Protein AF-0000000082900878 (afdb_homodimer)

pLDDT: mean 81.01, std 25.51, range [15.27, 98.88]

Secondary structure (DSSP, 8-state):
-GGGSSTTGGGHHHHHHHHHHHHHTS--------EEEEETTEEEEEE-SSS---TT-TTGGGTT-SS-EEEEEE-TT--EE--TT----TTS-SS-TT-PPPSSPEESS----S-TTSEEEEEES---SHHHHHHHHHHTTSEEEEEEEEE-GGG--GGGGG--HHHH-TT--EEEEEESS-BTTB-EEEEEHHHHHTT-SS--EEEEESEEEE--SSPPTTTTT--EEEEES-TT-----GGGGG-TT--EEEEESS-----HHHHT-SS-SEEE-TTS---EETT-----TT--EEE--SS---EE-TTTTTT-TT--EEE--SS----PPTTTTTT-TT--EEE--SS---EE-GGGGTT-TT--EEE--S----EE-TTTTGGGTTT--EEE-TTS--SS--GGGGG-TT--EEE--SS---SGGGS-HHHHHHTTT-SEEE--S----S--GGGGGS-TT-HHHHHHHHHHHHHSTHHHHSTHHHHHHHHHTTTS-HHHHHHTTTS-HHHHHHTT-THHHHHHHHHHHHHHHHHHHHHTSHHHHHHHHHHHHHHHHHHHHHHT-----------------------------------GGGGGGGTHHHHHHHHHHHHHHHHHHHHHHHHHHTTGGGGGTTSTT-/----TTGGGGGHHHHHHHHHHHHH-S--------EEEEETTEEEEEE-SSS---TT-TTGGGTT-SS-EEEEEE-TT--EE--TT----TTS-SS-TT-PPPSSPEESS----S-TTSEEEEEES---SHHHHHHHHHHTTSEEEEEEEEE-GGG--GGGGG--HHHH-TT--EEEEEESS-BTTBPEEEEEHHHHHTT-SS--EEEEESEEEE--SSPPTTTTT--EEEEES-TT-----GGGGG-TT--EEEEESS-----HHHHT-SS-SEEE-TTS---EETT-----TT--EEE--SS---EE-TTTTTT-TT--EEE--SS----PPTTTTTT-TT--EEE--SS---EE-GGGGTT-TT--EEE--S----EE-TTTTGGGTTT--EEE-TTS--SS--GGGGG-TT--EEE--SS---SGGGS-HHHHHHTTT-SEEE--S----S--GGGGGS-TT-HHHHHHHHHHHHHSTHHHHSTHHHHHHHHHTTTS-HHHHHHTTTS-HHHHHHTT-THHHHHHHHHHHHHHHHHHHHHTSHHHHHHHHHHHHHHHHHHHHHHT---------------------------------TTGGGGTHHHHHHHHHHHHHHHHHHHHHHHHHHHTGGGTTTT---TT--

Sequence (1300 aa):
MTMANAKMDGFLMVTVILMVYFVMVDGGRTECLPIHAQAHGVNLVCCSKERPVNDDCQYRPLCQSNTCQCHVTVGPDLKCHSRIGTENPPGVPYWTDHSTPPVFAFDCFAPNFPNSQAEFHLQLTAFNASRYTIFLKGMSTYNVTALSIEAPADNFPPTFNETTFSTLFPNLRSVTIKTTRLADDKVVDIGSLETLINGLKHLQSLTLINVGFAWGMEEPAYLPTLKRVHIENSPNMTYLPKWFAYAVGLARLTIKRTGLASAVVVSQLRGLELLNLEGNALTELNTILFASTGLIEVNLSRNNITSFGAHTFLQCAPLRILDLSHNQLTALPEKAFQLNDRLKVLNLNHNYLSQLKLEHFVGLTTLRTLNLAHNPIQSVDPFAFLPLAKALRALNFNSCNLTRIPLAVTQCCHLEMLDLADNKLYNSDSMPPEVLALTAGLKHLGFERNPLLRLPEGLFLIPESNQAMLLEVLDTLIQLPVWRKEPCTPYLWHLHLTNSSIPLRRKTALWNPDRMRREGLSHCEFLYERVLENLILYRELAENSGCEANRRLRRVRDSCAKNKKKGKKQPKPTIPPESPSGVHIVEVPASEMLDDRNPADASGILLGSLLANGIFVIAFMMGAVYVVVSRIAERKHLDSQRKGFEIIAEMTMANAKMDGFLMVTVILMVYFVMVDGGRTECLPIHAQAHGVNLVCCSKERPVNDDCQYRPLCQSNTCQCHVTVGPDLKCHSRIGTENPPGVPYWTDHSTPPVFAFDCFAPNFPNSQAEFHLQLTAFNASRYTIFLKGMSTYNVTALSIEAPADNFPPTFNETTFSTLFPNLRSVTIKTTRLADDKVVDIGSLETLINGLKHLQSLTLINVGFAWGMEEPAYLPTLKRVHIENSPNMTYLPKWFAYAVGLARLTIKRTGLASAVVVSQLRGLELLNLEGNALTELNTILFASTGLIEVNLSRNNITSFGAHTFLQCAPLRILDLSHNQLTALPEKAFQLNDRLKVLNLNHNYLSQLKLEHFVGLTTLRTLNLAHNPIQSVDPFAFLPLAKALRALNFNSCNLTRIPLAVTQCCHLEMLDLADNKLYNSDSMPPEVLALTAGLKHLGFERNPLLRLPEGLFLIPESNQAMLLEVLDTLIQLPVWRKEPCTPYLWHLHLTNSSIPLRRKTALWNPDRMRREGLSHCEFLYERVLENLILYRELAENSGCEANRRLRRVRDSCAKNKKKGKKQPKPTIPPESPSGVHIVEVPASEMLDDRNPADASGILLGSLLANGIFVIAFMMGAVYVVVSRIAERKHLDSQRKGFEIIAE

Organism: Panagrellus redivivus (NCBI:txid6233)

Nearest PDB structures (foldseek):
  4pq8-assembly1_A  TM=9.192E-01  e=2.421E-06  synthetic construct
  1ozn-assembly1_A  TM=8.459E-01  e=4.188E-07  Homo sapiens
  6ejx-assembly2_A  TM=7.880E-01  e=2.565E-04  Mus musculus
  1p8v-assembly1_A-2  TM=7.580E-01  e=3.383E-04  Homo sapiens
  6s6q-assembly2_B  TM=3.894E-01  e=1.742E-07  Arabidopsis thaliana

Foldseek 3Di:
DPPPPDPPPPPPVVVVVVVVVVVPPPVCLVPWDFAWFDAQQKTKGKEAPVGAADPPDPCRVVHHHRFIEMEIEGEPRHDADADPPPDDPPDDDQGGHPDDHDPDHHHLLANPDPPQAGEYAYEYAAQADVSVVNNLNSCLSGAYAHYAYEYALNRDDPCLQQDACCNSHQNHAYYHYEHDDHDVLAAHENEEPCRHDLNHQRHAEYAAYRHEYDYDPDHGNPLQNYAYYHYYQHAVCAEDDQSNLSSQNHAYYAHEQYAHADCASVLSHARYAYEHHYNYAYEEAAPGARNHLNHAEYHPEQYAYAAYHLRNCVSPLNHAYYAHYNYAHAEADFNSCQRNCNHAEYHHDHYAHAEAALRRCHNPQAYAEYAHAHYQYNDYDLQRCLSPQRHYAEYEHHNNQQQADRNNVLSNLNHAYYAQAPYAPEELRRYELLSLLSCLNHLYYHHAHYQYQADNLSPLNRDLVNVNHLVRVLVRCCPHNNPPNPPLVLVLQCVSCVVHDPVSNVSSVVNDPVVCVVVVNNCSVVVSVVSVVVCVVSNVVSCPDPSNVVVVVVVVVVVVVVVVVVVPPDPDPPPVDDDDDDDPPDPDDDDDDDDPPPPDDPDPPPPPPVPPVVVVVVVVVVVVVVVVVVVVVVVPPVVPPPPPPPDPPD/DPDPDDPDPPPPPVVVVVVVVVVPPPVCLVPWDFAWFDAQQKTKGKEAPVGAADPPDPCRVVRYHRFIEMEIEGEPRHDADADPPPDDPPDDDQGGHPDDHDPDHHHLLANPDPPQAGEYAYEYAAQQDVSVVNNLNSCLSGAYAHYAYEYALNRDDPCLQQAACCNSHQNHAEYHYEHDHHDPVAAHENEEPCRHYLNHQRHAEYHYERHEYDYDPDHGNPLQNYAEYHYYQHAVPAEDDLSNLSSQNHAYYAYEQYAHADCASVLSHARYAYEHYYNYAYEEAAVGARNHLNHAEYHPEQYAYAAYHLRNCVSPQNHAYYAHYHYAHAEADFNSCQRNCNHAYYHHDNYAHAEAALRRCHNPQAYAEYAHAHYQYNDYDLQRCLSPQRHYAEYEHHNNQQQADRNNVLSNLNHAYYAQAPYAPEELRRYELLSLLSCLNHLYYHHAPYQYQADNLSPLNRDLVNVNHLVRVLVRCCPHNNPPNPPLVLVLQLVSCVVHDPVSNVSSVVNDPVVCVVVVNNCSVVVSVVSVVVCVVSNVVSCPDPSNVVVVVVVVVVVVVVVVVVVPPDPDDPPVPDDDDDDDDDDDDDDDDDDDDDPDDPPPDPPPPVVVVVVVVVVVVVVVVVVVVVVVVVVVPPPPDPPDDPDDPD

Solvent-accessible surface area (backbone atoms only — not comparable to full-atom values): 67402 Å² total; per-residue (Å²): 135,76,89,71,69,72,84,66,69,71,65,63,64,56,55,57,55,54,56,55,51,61,63,62,63,48,71,72,68,69,71,60,64,47,30,42,30,52,49,56,34,34,38,38,39,26,22,11,51,88,36,52,48,62,87,84,42,91,62,42,82,72,29,70,41,87,52,43,35,30,41,38,39,32,40,80,60,60,44,55,46,85,71,89,71,75,70,69,76,88,88,68,77,82,71,43,62,80,45,82,53,66,91,65,63,51,40,29,61,54,66,70,64,79,64,62,86,31,42,28,35,41,34,31,49,38,37,73,50,72,62,50,59,42,33,48,58,22,48,36,80,39,49,35,33,31,42,33,40,43,19,41,41,85,20,58,49,88,59,53,45,70,42,39,45,26,78,40,34,52,59,25,28,32,42,35,43,35,42,77,43,68,51,92,82,40,59,39,68,57,37,41,42,45,56,29,46,26,68,18,55,47,26,26,35,43,36,42,31,34,36,26,59,38,82,51,93,64,79,47,53,20,37,69,45,23,30,34,40,39,38,32,48,20,73,69,40,42,70,72,62,74,67,61,32,62,24,50,46,26,27,35,43,35,43,28,45,30,39,34,43,68,56,68,46,67,23,54,24,48,34,28,31,36,40,34,43,33,34,28,46,33,37,74,34,55,89,41,48,38,52,15,51,55,22,31,36,41,32,51,22,41,28,50,30,41,45,50,31,38,56,24,49,50,46,21,39,55,22,29,37,41,30,52,22,40,30,47,30,46,60,72,36,67,40,33,33,50,53,23,49,49,24,32,37,43,33,47,22,38,27,45,34,30,67,46,45,42,49,50,36,31,33,27,48,43,23,28,34,44,33,43,25,41,13,62,40,75,47,61,40,60,56,22,35,50,47,28,19,78,33,24,29,33,42,33,42,30,38,16,63,37,51,46,68,59,58,17,62,56,47,30,63,50,39,31,34,41,31,42,24,44,25,48,30,37,45,37,75,18,44,38,38,64,56,40,27,54,49,39,77,38,58,38,68,40,58,42,73,26,64,28,46,41,74,40,70,22,66,74,58,45,50,80,88,45,51,67,32,50,52,49,45,49,58,43,43,68,72,28,54,21,44,72,70,27,76,48,50,48,44,41,50,27,64,71,30,68,86,51,57,66,75,62,35,59,74,31,53,87,39,37,70,68,54,33,50,74,70,69,43,59,62,39,60,58,48,44,54,52,51,53,60,63,43,48,62,35,51,50,46,32,62,47,24,22,59,47,21,45,52,49,37,53,49,48,51,53,50,46,56,52,52,55,63,56,71,69,63,68,83,68,78,81,68,80,77,74,76,83,76,78,86,80,81,78,80,78,82,84,85,81,87,85,76,83,72,81,79,79,83,86,69,71,85,70,66,68,71,64,63,64,63,57,58,60,58,56,57,57,56,56,53,56,54,51,56,58,53,52,58,61,56,58,63,60,62,71,67,63,71,75,65,69,85,68,65,86,80,116,139,80,87,72,80,76,74,75,72,71,67,67,64,60,59,58,55,55,58,53,53,62,61,62,64,50,73,73,70,72,73,59,64,48,30,42,30,51,48,56,35,33,40,37,38,26,20,12,51,88,37,51,46,61,88,86,42,91,64,43,81,72,29,69,40,86,53,45,36,29,39,37,38,34,40,80,60,59,46,54,44,84,70,90,71,76,69,69,75,90,87,67,74,82,72,43,61,80,45,83,52,66,92,67,64,51,40,29,61,56,66,70,63,80,64,63,84,31,41,29,34,41,34,30,50,39,38,72,52,70,62,51,59,41,32,50,59,21,48,38,78,39,49,34,32,32,41,35,41,43,19,42,40,86,20,59,51,85,60,52,45,71,42,41,46,27,78,40,34,54,60,26,27,34,42,35,43,35,42,78,42,68,53,93,83,41,61,39,70,58,36,43,44,44,54,29,46,27,69,17,54,48,26,26,35,43,35,41,32,34,35,26,59,37,82,50,92,62,79,46,54,18,37,70,45,23,31,34,39,38,37,33,47,18,73,68,40,42,70,71,62,74,66,60,33,62,24,50,47,27,27,34,43,35,43,28,45,29,38,32,42,66,56,67,47,66,23,54,24,48,35,29,29,36,40,34,42,32,35,29,46,32,38,75,33,56,88,39,48,39,53,16,52,54,22,31,35,41,32,51,24,41,28,49,32,42,44,52,32,39,56,24,51,50,46,22,38,56,21,28,36,42,32,51,22,42,29,46,29,46,59,72,37,67,40,32,34,50,53,23,48,50,23,32,38,42,34,48,22,40,28,45,33,30,67,44,44,41,49,50,38,31,35,27,48,44,23,29,35,43,34,42,24,42,12,62,40,75,46,62,41,60,57,21,36,50,46,27,19,79,33,23,28,35,42,34,42,29,40,14,62,37,51,47,69,60,61,18,62,55,47,29,66,50,38,31,34,43,32,42,24,43,27,48,31,36,46,37,76,17,44,39,38,66,54,39,27,54,48,39,75,38,58,39,69,42,56,44,74,26,65,28,48,41,75,39,71,22,66,75,58,46,51,80,87,46,51,68,32,52,53,49,45,50,58,43,44,67,73,29,53,20,46,71,70,27,76,49,50,48,43,42,51,28,64,70,31,68,86,52,57,67,75,62,35,60,76,31,53,85,40,38,71,68,53,34,49,74,72,69,44,60,62,41,59,57,48,44,53,52,51,54,60,62,43,49,61,34,50,51,48,31,60,47,25,22,58,46,22,46,52,48,35,53,50,50,51,53,51,47,57,51,55,56,62,62,72,62,71,62,82,73,75,83,71,76,82,78,86,84,85,90,90,93,88,95,86,94,83,90,92,87,94,80,88,78,88,80,88,75,79,85,73,70,76,72,65,66,69,63,61,65,61,56,60,58,55,55,59,54,56,60,57,57,56,57,58,56,58,58,56,59,64,64,61,65,69,73,67,69,76,83,73,70,98,70,71,79,84,112

Radius of gyration: 52.33 Å; Cα contacts (8 Å, |Δi|>4): 2583; chains: 2; bounding box: 88×197×148 Å

InterPro domains:
  IPR001611 Leucine-rich repeat [PF13855] (319-377)
  IPR001611 Leucine-rich repeat [PS51450] (318-339)
  IPR001611 Leucine-rich repeat [PS51450] (366-387)
  IPR003591 Leucine-rich repeat, typical subtype [SM00369] (269-292)
  IPR003591 Leucine-rich repeat, typical subtype [SM00369] (293-315)
  IPR003591 Leucine-rich repeat, typical subtype [SM00369] (319-339)
  IPR003591 Leucine-rich repeat, typical subtype [SM00369] (342-363)
  IPR003591 Leucine-rich repeat, typical subtype [SM00369] (364-387)
  IPR032675 Leucine-rich repeat domain superfamily [G3DSA:3.80.10.10] (143-386)
  IPR032675 Leucine-rich repeat domain superfamily [G3DSA:3.80.10.10] (387-476)

Structure (mmCIF, N/CA/C/O backbone):
data_AF-0000000082900878-model_v1
#
loop_
_entity.id
_entity.type
_entity.pdbx_description
1 polymer 'LRRCT domain-containing protein'
#
loop_
_atom_site.group_PDB
_atom_site.id
_atom_site.type_symbol
_atom_site.label_atom_id
_atom_site.label_alt_id
_atom_site.label_comp_id
_atom_site.label_asym_id
_atom_site.label_entity_id
_atom_site.label_seq_id
_atom_site.pdbx_PDB_ins_code
_atom_site.Cartn_x
_atom_site.Cartn_y
_atom_site.Cartn_z
_atom_site.occupancy
_atom_site.B_iso_or_equiv
_atom_site.auth_seq_id
_atom_site.auth_comp_id
_atom_site.auth_asym_id
_atom_site.auth_atom_id
_atom_site.pdbx_PDB_model_num
ATOM 1 N N . MET A 1 1 ? 47.469 61.156 83.562 1 19.97 1 MET A N 1
ATOM 2 C CA . MET A 1 1 ? 46.406 60.25 84.125 1 19.97 1 MET A CA 1
ATOM 3 C C . MET A 1 1 ? 45.031 60.844 83.875 1 19.97 1 MET A C 1
ATOM 5 O O . MET A 1 1 ? 44.031 60.125 83.812 1 19.97 1 MET A O 1
ATOM 9 N N . THR A 1 2 ? 44.906 62.094 84 1 19.27 2 THR A N 1
ATOM 10 C CA . THR A 1 2 ? 43.719 62.844 84.375 1 19.27 2 THR A CA 1
ATOM 11 C C . THR A 1 2 ? 42.688 62.875 83.25 1 19.27 2 THR A C 1
ATOM 13 O O . THR A 1 2 ? 41.5 62.969 83.5 1 19.27 2 THR A O 1
ATOM 16 N N . MET A 1 3 ? 43.125 63.125 82 1 19.5 3 MET A N 1
ATOM 17 C CA . MET A 1 3 ? 42.312 63.875 81.062 1 19.5 3 MET A CA 1
ATOM 18 C C . MET A 1 3 ? 41.25 62.969 80.438 1 19.5 3 MET A C 1
ATOM 20 O O . MET A 1 3 ? 40.688 63.281 79.375 1 19.5 3 MET A O 1
ATOM 24 N N . ALA A 1 4 ? 41.156 61.594 80.938 1 20.27 4 ALA A N 1
ATOM 25 C CA . ALA A 1 4 ? 40.562 60.5 80.188 1 20.27 4 ALA A CA 1
ATOM 26 C C . ALA A 1 4 ? 39.031 60.625 80.125 1 20.27 4 ALA A C 1
ATOM 28 O O . ALA A 1 4 ? 38.375 60 79.312 1 20.27 4 ALA A O 1
ATOM 29 N N . ASN A 1 5 ? 38.531 61.188 81.25 1 20.16 5 ASN A N 1
ATOM 30 C CA . ASN A 1 5 ? 37.25 60.656 81.625 1 20.16 5 ASN A CA 1
ATOM 31 C C . ASN A 1 5 ? 36.094 61.125 80.75 1 20.16 5 ASN A C 1
ATOM 33 O O . ASN A 1 5 ? 35 60.594 80.812 1 20.16 5 ASN A O 1
ATOM 37 N N . ALA A 1 6 ? 36.188 62.344 80.312 1 23.48 6 ALA A N 1
ATOM 38 C CA . ALA A 1 6 ? 34.906 63.062 80.312 1 23.48 6 ALA A CA 1
ATOM 39 C C . ALA A 1 6 ? 34.031 62.594 79.125 1 23.48 6 ALA A C 1
ATOM 41 O O . ALA A 1 6 ? 32.812 62.844 79.125 1 23.48 6 ALA A O 1
ATOM 42 N N . LYS A 1 7 ? 34.656 62.094 78 1 26.05 7 LYS A N 1
ATOM 43 C CA . LYS A 1 7 ? 33.969 62.344 76.75 1 26.05 7 LYS A CA 1
ATOM 44 C C . LYS A 1 7 ? 32.812 61.344 76.562 1 26.05 7 LYS A C 1
ATOM 46 O O . LYS A 1 7 ? 32.938 60.438 75.688 1 26.05 7 LYS A O 1
ATOM 51 N N . MET A 1 8 ? 32.375 60.719 77.688 1 24.03 8 MET A N 1
ATOM 52 C CA . MET A 1 8 ? 31.406 59.656 77.625 1 24.03 8 MET A CA 1
ATOM 53 C C . MET A 1 8 ? 30.062 60.188 77.062 1 24.03 8 MET A C 1
ATOM 55 O O . MET A 1 8 ? 29.125 59.406 76.875 1 24.03 8 MET A O 1
ATOM 59 N N . ASP A 1 9 ? 29.859 61.531 77.25 1 25.61 9 ASP A N 1
ATOM 60 C CA . ASP A 1 9 ? 28.453 61.938 77.312 1 25.61 9 ASP A CA 1
ATOM 61 C C . ASP A 1 9 ? 27.797 61.844 75.938 1 25.61 9 ASP A C 1
ATOM 63 O O . ASP A 1 9 ? 26.578 61.969 75.812 1 25.61 9 ASP A O 1
ATOM 67 N N . GLY A 1 10 ? 28.641 61.938 74.875 1 26.17 10 GLY A N 1
ATOM 68 C CA . GLY A 1 10 ? 28.031 62.344 73.625 1 26.17 10 GLY A CA 1
ATOM 69 C C . GLY A 1 10 ? 27.234 61.25 72.938 1 26.17 10 GLY A C 1
ATOM 70 O O . GLY A 1 10 ? 26.656 61.438 71.875 1 26.17 10 GLY A O 1
ATOM 71 N N . PHE A 1 11 ? 27.469 59.969 73.438 1 28.11 11 PHE A N 1
ATOM 72 C CA . PHE A 1 11 ? 27.016 58.875 72.625 1 28.11 11 PHE A CA 1
ATOM 73 C C . PHE A 1 11 ? 25.5 58.688 72.75 1 28.11 11 PHE A C 1
ATOM 75 O O . PHE A 1 11 ? 24.906 57.906 72 1 28.11 11 PHE A O 1
ATOM 82 N N . LEU A 1 12 ? 24.953 59.219 73.875 1 27.75 12 LEU A N 1
ATOM 83 C CA . LEU A 1 12 ? 23.594 58.781 74.188 1 27.75 12 LEU A CA 1
ATOM 84 C C . LEU A 1 12 ? 22.625 59.438 73.188 1 27.75 12 LEU A C 1
ATOM 86 O O . LEU A 1 12 ? 21.578 58.844 72.875 1 27.75 12 LEU A O 1
ATOM 90 N N . MET A 1 13 ? 22.984 60.719 72.812 1 27.17 13 MET A N 1
ATOM 91 C CA . MET A 1 13 ? 21.906 61.438 72.125 1 27.17 13 MET A CA 1
ATOM 92 C C . MET A 1 13 ? 21.656 60.906 70.75 1 27.17 13 MET A C 1
ATOM 94 O O . MET A 1 13 ? 20.625 61.188 70.125 1 27.17 13 MET A O 1
ATOM 98 N N . VAL A 1 14 ? 22.734 60.312 70.125 1 29.98 14 VAL A N 1
ATOM 99 C CA . VAL A 1 14 ? 22.562 60.062 68.75 1 29.98 14 VAL A CA 1
ATOM 100 C C . VAL A 1 14 ? 21.656 58.844 68.562 1 29.98 14 VAL A C 1
ATOM 102 O O . VAL A 1 14 ? 21.078 58.656 67.5 1 29.98 14 VAL A O 1
ATOM 105 N N . THR A 1 15 ? 21.609 58 69.625 1 30.78 15 THR A N 1
ATOM 106 C CA . THR A 1 15 ? 20.844 56.781 69.375 1 30.78 15 THR A CA 1
ATOM 107 C C . THR A 1 15 ? 19.344 57.094 69.25 1 30.78 15 THR A C 1
ATOM 109 O O . THR A 1 15 ? 18.609 56.438 68.5 1 30.78 15 THR A O 1
ATOM 112 N N . VAL A 1 16 ? 18.953 58.125 70.125 1 30.56 16 VAL A N 1
ATOM 113 C CA . VAL A 1 16 ? 17.5 58.312 70.125 1 30.56 16 VAL A CA 1
ATOM 114 C C . VAL A 1 16 ? 17.047 58.875 68.812 1 30.56 16 VAL A C 1
ATOM 116 O O . VAL A 1 16 ? 15.945 58.594 68.312 1 30.56 16 VAL A O 1
ATOM 119 N N . ILE A 1 17 ? 17.984 59.75 68.25 1 31.34 17 ILE A N 1
ATOM 120 C CA . ILE A 1 17 ? 17.484 60.406 67 1 31.34 17 ILE A CA 1
ATOM 121 C C . ILE A 1 17 ? 17.375 59.375 65.938 1 31.34 17 ILE A C 1
ATOM 123 O O . ILE A 1 17 ? 16.469 59.438 65.062 1 31.34 17 ILE A O 1
ATOM 127 N N . LEU A 1 18 ? 18.328 58.406 65.938 1 30.36 18 LEU A N 1
ATOM 128 C CA . LEU A 1 18 ? 18.266 57.5 64.812 1 30.36 18 LEU A CA 1
ATOM 129 C C . LEU A 1 18 ? 17.031 56.625 64.875 1 30.36 18 LEU A C 1
ATOM 131 O O . LEU A 1 18 ? 16.5 56.188 63.812 1 30.36 18 LEU A O 1
ATOM 135 N N . MET A 1 19 ? 16.688 56.25 66.125 1 31.52 19 MET A N 1
ATOM 136 C CA . MET A 1 19 ? 15.531 55.344 66.125 1 31.52 19 MET A CA 1
ATOM 137 C C . MET A 1 19 ? 14.266 56.062 65.75 1 31.52 19 MET A C 1
ATOM 139 O O . MET A 1 19 ? 13.266 55.438 65.375 1 31.52 19 MET A O 1
ATOM 143 N N . VAL A 1 20 ? 14.203 57.406 66.125 1 31.61 20 VAL A N 1
ATOM 144 C CA . VAL A 1 20 ? 12.977 58.062 65.688 1 31.61 20 VAL A CA 1
ATOM 145 C C . VAL A 1 20 ? 12.938 58.188 64.188 1 31.61 20 VAL A C 1
ATOM 147 O O . VAL A 1 20 ? 11.859 58.188 63.562 1 31.61 20 VAL A O 1
ATOM 150 N N . TYR A 1 21 ? 14.164 58.344 63.562 1 30.33 21 TYR A N 1
ATOM 151 C CA . TYR A 1 21 ? 14.078 58.531 62.125 1 30.33 21 TYR A CA 1
ATOM 152 C C . TYR A 1 21 ? 13.625 57.25 61.438 1 30.33 21 TYR A C 1
ATOM 154 O O . TYR A 1 21 ? 13.211 57.25 60.281 1 30.33 21 TYR A O 1
ATOM 162 N N . PHE A 1 22 ? 14.055 56.062 62 1 32.53 22 PHE A N 1
ATOM 163 C CA . PHE A 1 22 ? 13.625 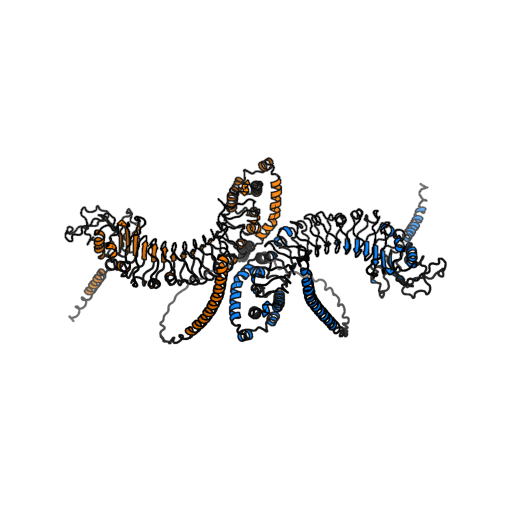54.875 61.25 1 32.53 22 PHE A CA 1
ATOM 164 C C . PHE A 1 22 ? 12.109 54.75 61.312 1 32.53 22 PHE A C 1
ATOM 166 O O . PHE A 1 22 ? 11.531 53.938 60.594 1 32.53 22 PHE A O 1
ATOM 173 N N . VAL A 1 23 ? 11.5 55.156 62.438 1 31.81 23 VAL A N 1
ATOM 174 C CA . VAL A 1 23 ? 10.055 54.969 62.375 1 31.81 23 VAL A CA 1
ATOM 175 C C . VAL A 1 23 ? 9.461 55.875 61.281 1 31.81 23 VAL A C 1
ATOM 177 O O . VAL A 1 23 ? 8.352 55.625 60.781 1 31.81 23 VAL A O 1
ATOM 180 N N . MET A 1 24 ? 10.07 57.031 61.062 1 31.16 24 MET A N 1
ATOM 181 C CA . MET A 1 24 ? 9.312 57.938 60.188 1 31.16 24 MET A CA 1
ATOM 182 C C . MET A 1 24 ? 9.289 57.438 58.75 1 31.16 24 MET A C 1
ATOM 184 O O . MET A 1 24 ? 8.508 57.906 57.938 1 31.16 24 MET A O 1
ATOM 188 N N . VAL A 1 25 ? 10.461 57.031 58.312 1 31.44 25 VAL A N 1
ATOM 189 C CA . VAL A 1 25 ? 10.391 56.75 56.875 1 31.44 25 VAL A CA 1
ATOM 190 C C . VAL A 1 25 ? 9.562 55.5 56.625 1 31.44 25 VAL A C 1
ATOM 192 O O . VAL A 1 25 ? 10.109 54.469 56.25 1 31.44 25 VAL A O 1
ATOM 195 N N . ASP A 1 26 ? 8.961 54.938 57.625 1 31.52 26 ASP A N 1
ATOM 196 C CA . ASP A 1 26 ? 8.078 53.969 56.969 1 31.52 26 ASP A CA 1
ATOM 197 C C . ASP A 1 26 ? 7.406 54.562 55.75 1 31.52 26 ASP A C 1
ATOM 199 O O . ASP A 1 26 ? 6.785 55.625 55.844 1 31.52 26 ASP A O 1
ATOM 203 N N . GLY A 1 27 ? 8.078 54.5 54.656 1 34.47 27 GLY A N 1
ATOM 204 C CA . GLY A 1 27 ? 7.379 54.844 53.406 1 34.47 27 GLY A CA 1
ATOM 205 C C . GLY A 1 27 ? 5.879 54.625 53.5 1 34.47 27 GLY A C 1
ATOM 206 O O . GLY A 1 27 ? 5.414 53.594 53.969 1 34.47 27 GLY A O 1
ATOM 207 N N . GLY A 1 28 ? 5.203 55.688 54.062 1 33.84 28 GLY A N 1
ATOM 208 C CA . GLY A 1 28 ? 3.748 55.656 54.062 1 33.84 28 GLY A CA 1
ATOM 209 C C . GLY A 1 28 ? 3.156 54.75 53 1 33.84 28 GLY A C 1
ATOM 210 O O . GLY A 1 28 ? 3.139 55.094 51.812 1 33.84 28 GLY A O 1
ATOM 211 N N . ARG A 1 29 ? 3.441 53.562 53.031 1 43.69 29 ARG A N 1
ATOM 212 C CA . ARG A 1 29 ? 2.498 52.75 52.25 1 43.69 29 ARG A CA 1
ATOM 213 C C . ARG A 1 29 ? 1.098 53.344 52.312 1 43.69 29 ARG A C 1
ATOM 215 O O . ARG A 1 29 ? 0.466 53.375 53.375 1 43.69 29 ARG A O 1
ATOM 222 N N . THR A 1 30 ? 0.997 54.5 51.812 1 51.53 30 THR A N 1
ATOM 223 C CA . THR A 1 30 ? -0.323 55.094 51.719 1 51.53 30 THR A CA 1
ATOM 224 C C . THR A 1 30 ? -1.411 54.031 51.656 1 51.53 30 THR A C 1
ATOM 226 O O . THR A 1 30 ? -1.397 53.156 50.781 1 51.53 30 THR A O 1
ATOM 229 N N . GLU A 1 31 ? -1.849 53.625 52.781 1 73.12 31 GLU A N 1
ATOM 230 C CA . GLU A 1 31 ? -2.955 52.688 52.969 1 73.12 31 GLU A CA 1
ATOM 231 C C . GLU A 1 31 ? -4.066 52.969 51.938 1 73.12 31 GLU A C 1
ATOM 233 O O . GLU A 1 31 ? -4.445 54.094 51.719 1 73.12 31 GLU A O 1
ATOM 238 N N . CYS A 1 32 ? -4.195 51.906 51.094 1 88.38 32 CYS A N 1
ATOM 239 C CA . CYS A 1 32 ? -5.301 51.969 50.125 1 88.38 32 CYS A CA 1
ATOM 240 C C . CYS A 1 32 ? -6.637 52.094 50.844 1 88.38 32 CYS A C 1
ATOM 242 O O . CYS A 1 32 ? -6.969 51.25 51.688 1 88.38 32 CYS A O 1
ATOM 244 N N . LEU A 1 33 ? -7.227 53.188 50.75 1 90.5 33 LEU A N 1
ATOM 245 C CA . LEU A 1 33 ? -8.594 53.344 51.25 1 90.5 33 LEU A CA 1
ATOM 246 C C . LEU A 1 33 ? -9.586 52.688 50.281 1 90.5 33 LEU A C 1
ATOM 248 O O . LEU A 1 33 ? -9.859 53.25 49.188 1 90.5 33 LEU A O 1
ATOM 252 N N . PRO A 1 34 ? -10.078 51.5 50.656 1 93.38 34 PRO A N 1
ATOM 253 C CA . PRO A 1 34 ? -11.055 50.906 49.75 1 93.38 34 PRO A CA 1
ATOM 254 C C . PRO A 1 34 ? -12.336 51.719 49.656 1 93.38 34 PRO A C 1
ATOM 256 O O . PRO A 1 34 ? -12.898 52.156 50.656 1 93.38 34 PRO A O 1
ATOM 259 N N . ILE A 1 35 ? -12.742 51.969 48.438 1 94 35 ILE A N 1
ATOM 260 C CA . ILE A 1 35 ? -13.914 52.812 48.25 1 94 35 ILE A CA 1
ATOM 261 C C . ILE A 1 35 ? -14.625 52.406 46.938 1 94 35 ILE A C 1
ATOM 263 O O . ILE A 1 35 ? -13.977 52.031 45.969 1 94 35 ILE A O 1
ATOM 267 N N . HIS A 1 36 ? -15.852 52.344 46.938 1 94.62 36 HIS A N 1
ATOM 268 C CA . HIS A 1 36 ? -16.734 52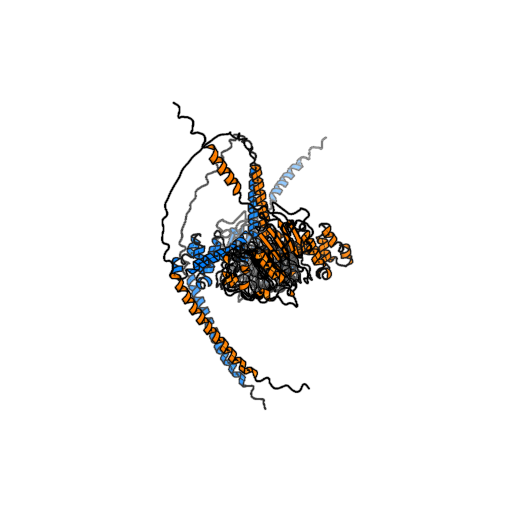.312 45.781 1 94.62 36 HIS A CA 1
ATOM 269 C C . HIS A 1 36 ? -17.734 53.469 45.812 1 94.62 36 HIS A C 1
ATOM 271 O O . HIS A 1 36 ? -18.562 53.562 46.719 1 94.62 36 HIS A O 1
ATOM 277 N N . ALA A 1 37 ? -17.641 54.281 44.938 1 94.12 37 ALA A N 1
ATOM 278 C CA . ALA A 1 37 ? -18.5 55.469 44.906 1 94.12 37 ALA A CA 1
ATOM 279 C C . ALA A 1 37 ? -19.016 55.719 43.469 1 94.12 37 ALA A C 1
ATOM 281 O O . ALA A 1 37 ? -18.297 55.5 42.5 1 94.12 37 ALA A O 1
ATOM 282 N N . GLN A 1 38 ? -20.234 56.062 43.344 1 92.62 38 GLN A N 1
ATOM 283 C CA . GLN A 1 38 ? -20.859 56.406 42.094 1 92.62 38 GLN A CA 1
ATOM 284 C C . GLN A 1 38 ? -21.5 57.812 42.156 1 92.62 38 GLN A C 1
ATOM 286 O O . GLN A 1 38 ? -22.234 58.094 43.094 1 92.62 38 GLN A O 1
ATOM 291 N N . ALA A 1 39 ? -21.094 58.594 41.25 1 91.19 39 ALA A N 1
ATOM 292 C CA . ALA A 1 39 ? -21.703 59.938 41.25 1 91.19 39 ALA A CA 1
ATOM 293 C C . ALA A 1 39 ? -21.625 60.562 39.844 1 91.19 39 ALA A C 1
ATOM 295 O O . ALA A 1 39 ? -20.578 60.531 39.188 1 91.19 39 ALA A O 1
ATOM 296 N N . HIS A 1 40 ? -22.734 61.062 39.375 1 91.69 40 HIS A N 1
ATOM 297 C CA . HIS A 1 40 ? -22.844 61.938 38.188 1 91.69 40 HIS A CA 1
ATOM 298 C C . HIS A 1 40 ? -22.156 61.312 37 1 91.69 40 HIS A C 1
ATOM 300 O O . HIS A 1 40 ? -21.359 61.938 36.312 1 91.69 40 HIS A O 1
ATOM 306 N N . GLY A 1 41 ? -22.281 60.031 36.781 1 91.88 41 GLY A N 1
ATOM 307 C CA . GLY A 1 41 ? -21.812 59.344 35.594 1 91.88 41 GLY A CA 1
ATOM 308 C C . GLY A 1 41 ? -20.453 58.688 35.781 1 91.88 41 GLY A C 1
ATOM 309 O O . GLY A 1 41 ? -19.891 58.125 34.812 1 91.88 41 GLY A O 1
ATOM 310 N N . VAL A 1 42 ? -19.922 58.812 37 1 94.75 42 VAL A N 1
ATOM 311 C CA . VAL A 1 42 ? -18.609 58.25 37.281 1 94.75 42 VAL A CA 1
ATOM 312 C C . VAL A 1 42 ? -18.734 57.125 38.312 1 94.75 42 VAL A C 1
ATOM 314 O O . VAL A 1 42 ? -19.453 57.25 39.312 1 94.75 42 VAL A O 1
ATOM 317 N N . ASN A 1 43 ? -18.219 56 38.031 1 95.19 43 ASN A N 1
ATOM 318 C CA . ASN A 1 43 ? -18.094 54.875 38.938 1 95.19 43 ASN A CA 1
ATOM 319 C C . ASN A 1 43 ? -16.641 54.688 39.406 1 95.19 43 ASN A C 1
ATOM 321 O O . ASN A 1 43 ? -15.773 54.375 38.594 1 95.19 43 ASN A O 1
ATOM 325 N N . LEU A 1 44 ? -16.375 54.875 40.656 1 95.38 44 LEU A N 1
ATOM 326 C CA . LEU A 1 44 ? -15.031 54.812 41.219 1 95.38 44 LEU A CA 1
ATOM 327 C C . LEU A 1 44 ? -14.898 53.594 42.156 1 95.38 44 LEU A C 1
ATOM 329 O O . LEU A 1 44 ? -15.68 53.469 43.094 1 95.38 44 LEU A O 1
ATOM 333 N N . VAL A 1 45 ? -13.938 52.781 41.812 1 96.06 45 VAL A N 1
ATOM 334 C CA . VAL A 1 45 ? -13.633 51.656 42.688 1 96.06 45 VAL A CA 1
ATOM 335 C C . VAL A 1 45 ? -12.141 51.625 43 1 96.06 45 VAL A C 1
ATOM 337 O O . VAL A 1 45 ? -11.32 51.469 42.094 1 96.06 45 VAL A O 1
ATOM 340 N N . CYS A 1 46 ? -11.766 51.781 44.219 1 95.44 46 CYS A N 1
ATOM 341 C CA . CYS A 1 46 ? -10.375 51.688 44.625 1 95.44 46 CYS A CA 1
ATOM 342 C C . CYS A 1 46 ? -10.188 50.562 45.656 1 95.44 46 CYS A C 1
ATOM 344 O O . CYS A 1 46 ? -10.945 50.469 46.625 1 95.44 46 CYS A O 1
ATOM 346 N N . CYS A 1 47 ? -9.289 49.688 45.312 1 94.25 47 CYS A N 1
ATOM 347 C CA . CYS A 1 47 ? -9.062 48.562 46.25 1 94.25 47 CYS A CA 1
ATOM 348 C C . CYS A 1 47 ? -7.742 47.875 45.938 1 94.25 47 CYS A C 1
ATOM 350 O O . CYS A 1 47 ? -7.023 48.25 45.031 1 94.25 47 CYS A O 1
ATOM 352 N N . SER A 1 48 ? -7.332 47.031 46.844 1 92.31 48 SER A N 1
ATOM 353 C CA . SER A 1 48 ? -6.207 46.094 46.688 1 92.31 48 SER A CA 1
ATOM 354 C C . SER A 1 48 ? -6.574 44.719 47.188 1 92.31 48 SER A C 1
ATOM 356 O O . SER A 1 48 ? -7.629 44.531 47.812 1 92.31 48 SER A O 1
ATOM 358 N N . LYS A 1 49 ? -5.754 43.812 46.906 1 91.38 49 LYS A N 1
ATOM 359 C CA . LYS A 1 49 ? -5.992 42.469 47.344 1 91.38 49 LYS A CA 1
ATOM 360 C C . LYS A 1 49 ? -6.047 42.375 48.875 1 91.38 49 LYS A C 1
ATOM 362 O O . LYS A 1 49 ? -6.84 41.625 49.438 1 91.38 49 LYS A O 1
ATOM 367 N N . GLU A 1 50 ? -5.297 43.219 49.531 1 89.94 50 GLU A N 1
ATOM 368 C CA . GLU A 1 50 ? -5.215 43.219 51 1 89.94 50 GLU A CA 1
ATOM 369 C C . GLU A 1 50 ? -6.375 44 51.594 1 89.94 50 GLU A C 1
ATOM 371 O O . GLU A 1 50 ? -6.812 43.688 52.719 1 89.94 50 GLU A O 1
ATOM 376 N N . ARG A 1 51 ? -6.875 45.031 50.844 1 91.56 51 ARG A N 1
ATOM 377 C CA . ARG A 1 51 ? -7.984 45.875 51.281 1 91.56 51 ARG A CA 1
ATOM 378 C C . ARG A 1 51 ? -9.078 45.938 50.25 1 91.56 51 ARG A C 1
ATOM 380 O O . ARG A 1 51 ? -9.219 46.969 49.562 1 91.56 51 ARG A O 1
ATOM 387 N N . PRO A 1 52 ? -9.867 44.875 50.219 1 90.44 52 PRO A N 1
ATOM 388 C CA . PRO A 1 52 ? -10.938 44.844 49.219 1 90.44 52 PRO A CA 1
ATOM 389 C C . PRO A 1 52 ? -12.156 45.656 49.656 1 90.44 52 PRO A C 1
ATOM 391 O O . PRO A 1 52 ? -12.242 46.094 50.812 1 90.44 52 PRO A O 1
ATOM 394 N N . VAL A 1 53 ? -12.914 45.938 48.656 1 91.31 53 VAL A N 1
ATOM 395 C CA . VAL A 1 53 ? -14.188 46.594 48.938 1 91.31 53 VAL A CA 1
ATOM 396 C C . VAL A 1 53 ? -15.109 45.625 49.688 1 91.31 53 VAL A C 1
ATOM 398 O O . VAL A 1 53 ? -14.75 44.469 49.938 1 91.31 53 VAL A O 1
ATOM 401 N N . ASN A 1 54 ? -16.25 46.219 50.062 1 87.94 54 ASN A N 1
ATOM 402 C CA . ASN A 1 54 ? -17.203 45.406 50.812 1 87.94 54 ASN A CA 1
ATOM 403 C C . ASN A 1 54 ? -17.547 44.094 50.062 1 87.94 54 ASN A C 1
ATOM 405 O O . ASN A 1 54 ? -17.562 44.062 48.844 1 87.94 54 ASN A O 1
ATOM 409 N N . ASP A 1 55 ? -17.844 43.031 50.75 1 85.38 55 ASP A N 1
ATOM 410 C CA . ASP A 1 55 ? -18.078 41.688 50.219 1 85.38 55 ASP A CA 1
ATOM 411 C C . ASP A 1 55 ? -19.297 41.656 49.312 1 85.38 55 ASP A C 1
ATOM 413 O O . ASP A 1 55 ? -19.359 40.875 48.375 1 85.38 55 ASP A O 1
ATOM 417 N N . ASP A 1 56 ? -20.156 42.5 49.469 1 89.12 56 ASP A N 1
ATOM 418 C CA . ASP A 1 56 ? -21.406 42.5 48.688 1 89.12 56 ASP A CA 1
ATOM 419 C C . ASP A 1 56 ? -21.297 43.375 47.469 1 89.12 56 ASP A C 1
ATOM 421 O O . ASP A 1 56 ? -22.234 43.469 46.688 1 89.12 56 ASP A O 1
ATOM 425 N N . CYS A 1 57 ? -20.188 43.812 47.25 1 91.19 57 CYS A N 1
ATOM 426 C CA . CYS A 1 57 ? -20.016 44.75 46.156 1 91.19 57 CYS A CA 1
ATOM 427 C C . CYS A 1 57 ? -19.812 44 44.844 1 91.19 57 CYS A C 1
ATOM 429 O O . CYS A 1 57 ? -19.016 43.062 44.781 1 91.19 57 CYS A O 1
ATOM 431 N N . GLN A 1 58 ? -20.5 44.375 43.781 1 91.81 58 GLN A N 1
ATOM 432 C CA . GLN A 1 58 ? -20.438 43.75 42.469 1 91.81 58 GLN A CA 1
ATOM 433 C C . GLN A 1 58 ? -19.062 43.938 41.844 1 91.81 58 GLN A C 1
ATOM 435 O O . GLN A 1 58 ? -18.672 43.188 40.938 1 91.81 58 GLN A O 1
ATOM 440 N N . TYR A 1 59 ? -18.25 44.781 42.406 1 92.88 59 TYR A N 1
ATOM 441 C CA . TYR A 1 59 ? -16.969 45.094 41.781 1 92.88 59 TYR A CA 1
ATOM 442 C C . TYR A 1 59 ? -15.805 44.531 42.594 1 92.88 59 TYR A C 1
ATOM 444 O O . TYR A 1 59 ? -14.648 44.875 42.375 1 92.88 59 TYR A O 1
ATOM 452 N N . ARG A 1 60 ? -16.109 43.625 43.438 1 90.81 60 ARG A N 1
ATOM 453 C CA . ARG A 1 60 ? -15.094 42.969 44.25 1 90.81 60 ARG A CA 1
ATOM 454 C C . ARG A 1 60 ? -14.078 42.25 43.406 1 90.81 60 ARG A C 1
ATOM 456 O O . ARG A 1 60 ? -12.891 42.219 43.719 1 90.81 60 ARG A O 1
ATOM 463 N N . PRO A 1 61 ? -14.477 41.75 42.188 1 91.12 61 PRO A N 1
ATOM 464 C CA . PRO A 1 61 ? -13.531 41.031 41.344 1 91.12 61 PRO A CA 1
ATOM 465 C C . PRO A 1 61 ? -12.414 41.906 40.781 1 91.12 61 PRO A C 1
ATOM 467 O O . PRO A 1 61 ? -11.391 41.406 40.312 1 91.12 61 PRO A O 1
ATOM 470 N N . LEU A 1 62 ? -12.469 43.156 40.906 1 91.38 62 LEU A N 1
ATOM 471 C CA . LEU A 1 62 ? -11.453 44.094 40.406 1 91.38 62 LEU A CA 1
ATOM 472 C C . LEU A 1 62 ? -10.297 44.219 41.375 1 91.38 62 LEU A C 1
ATOM 474 O O . LEU A 1 62 ? -9.227 44.719 41.031 1 91.38 62 LEU A O 1
ATOM 478 N N . CYS A 1 63 ? -10.547 43.688 42.625 1 90.75 63 CYS A N 1
ATOM 479 C CA . CYS A 1 63 ? -9.547 43.844 43.656 1 90.75 63 CYS A CA 1
ATOM 480 C C . CYS A 1 63 ? -8.57 42.688 43.656 1 90.75 63 CYS A C 1
ATOM 482 O O . CYS A 1 63 ? -8.414 42 44.656 1 90.75 63 CYS A O 1
ATOM 484 N N . GLN A 1 64 ? -7.855 42.531 42.625 1 89.12 64 GLN A N 1
ATOM 485 C CA . GLN A 1 64 ? -6.977 41.375 42.5 1 89.12 64 GLN A CA 1
ATOM 486 C C . GLN A 1 64 ? -5.508 41.781 42.562 1 89.12 64 GLN A C 1
ATOM 488 O O . GLN A 1 64 ? -4.637 40.938 42.781 1 89.12 64 GLN A O 1
ATOM 493 N N . SER A 1 65 ? -5.18 43.062 42.531 1 89.44 65 SER A N 1
ATOM 494 C CA . SER A 1 65 ? -3.797 43.531 42.469 1 89.44 65 SER A CA 1
ATOM 495 C C . SER A 1 65 ? -3.23 43.688 43.875 1 89.44 65 SER A C 1
ATOM 497 O O . SER A 1 65 ? -3.971 43.969 44.844 1 89.44 65 SER A O 1
ATOM 499 N N . ASN A 1 66 ? -1.932 43.5 44.031 1 90.75 66 ASN A N 1
ATOM 500 C CA . ASN A 1 66 ? -1.258 43.656 45.312 1 90.75 66 ASN A CA 1
ATOM 501 C C . ASN A 1 66 ? -1.127 45.125 45.688 1 90.75 66 ASN A C 1
ATOM 503 O O . ASN A 1 66 ? -0.97 45.469 46.844 1 90.75 66 ASN A O 1
ATOM 507 N N . THR A 1 67 ? -1.138 45.969 44.656 1 91.5 67 THR A N 1
ATOM 508 C CA . THR A 1 67 ? -1.048 47.406 44.906 1 91.5 67 THR A CA 1
ATOM 509 C C . THR A 1 67 ? -2.418 48.062 44.781 1 91.5 67 THR A C 1
ATOM 511 O O . THR A 1 67 ? -3.338 47.469 44.188 1 91.5 67 THR A O 1
ATOM 514 N N . CYS A 1 68 ? -2.455 49.188 45.375 1 92.81 68 CYS A N 1
ATOM 515 C CA . CYS A 1 68 ? -3.721 49.938 45.312 1 92.81 68 CYS A CA 1
ATOM 516 C C . CYS A 1 68 ? -4.016 50.375 43.875 1 92.81 68 CYS A C 1
ATOM 518 O O . CYS A 1 68 ? -3.195 51.062 43.25 1 92.81 68 CYS A O 1
ATOM 520 N N . GLN A 1 69 ? -5.16 49.906 43.344 1 95.38 69 GLN A N 1
ATOM 521 C CA . GLN A 1 69 ? -5.594 50.312 42.031 1 95.38 69 GLN A CA 1
ATOM 522 C C . GLN A 1 69 ? -6.996 50.906 42.062 1 95.38 69 GLN A C 1
ATOM 524 O O . GLN A 1 69 ? -7.859 50.438 42.812 1 95.38 69 GLN A O 1
ATOM 529 N N . CYS A 1 70 ? -7.105 51.938 41.375 1 96.19 70 CYS A N 1
ATOM 530 C CA . CYS A 1 70 ? -8.406 52.562 41.25 1 96.19 70 CYS A CA 1
ATOM 531 C C . CYS A 1 70 ? -8.961 52.438 39.844 1 96.19 70 CYS A C 1
ATOM 533 O O . CYS A 1 70 ? -8.281 52.781 38.875 1 96.19 70 CYS A O 1
ATOM 535 N N . HIS A 1 71 ? -10.133 51.969 39.719 1 96.5 71 HIS A N 1
ATOM 536 C CA . HIS A 1 71 ? -10.836 51.844 38.438 1 96.5 71 HIS A CA 1
ATOM 537 C C . HIS A 1 71 ? -11.906 52.938 38.312 1 96.5 71 HIS A C 1
ATOM 539 O O . HIS A 1 71 ? -12.852 52.969 39.094 1 96.5 71 HIS A O 1
ATOM 545 N N . VAL A 1 72 ? -11.703 53.719 37.375 1 96.62 72 VAL A N 1
ATOM 546 C CA . VAL A 1 72 ? -12.648 54.812 37.125 1 96.62 72 VAL A CA 1
ATOM 547 C C . VAL A 1 72 ? -13.398 54.531 35.812 1 96.62 72 VAL A C 1
ATOM 549 O O . VAL A 1 72 ? -12.789 54.469 34.75 1 96.62 72 VAL A O 1
ATOM 552 N N . THR A 1 73 ? -14.688 54.406 35.875 1 96.25 73 THR A N 1
ATOM 553 C CA . THR A 1 73 ? -15.523 54.219 34.688 1 96.25 73 THR A CA 1
ATOM 554 C C . THR A 1 73 ? -16.422 55.438 34.5 1 96.25 73 THR A C 1
ATOM 556 O O . THR A 1 73 ? -17.172 55.812 35.406 1 96.25 73 THR A O 1
ATOM 559 N N . VAL A 1 74 ? -16.328 55.969 33.344 1 95 74 VAL A N 1
ATOM 560 C CA . VAL A 1 74 ? -17.109 57.156 33.031 1 95 74 VAL A CA 1
ATOM 561 C C . VAL A 1 74 ? -18.156 56.812 31.953 1 95 74 VAL A C 1
ATOM 563 O O . VAL A 1 74 ? -17.812 56.375 30.859 1 95 74 VAL A O 1
ATOM 566 N N . GLY A 1 75 ? -19.375 57.094 32.25 1 91.56 75 GLY A N 1
ATOM 567 C CA . GLY A 1 75 ? -20.484 56.781 31.344 1 91.56 75 GLY A CA 1
ATOM 568 C C . GLY A 1 75 ? -20.922 57.969 30.5 1 91.56 75 GLY A C 1
ATOM 569 O O . GLY A 1 75 ? -20.312 59.031 30.547 1 91.56 75 GLY A O 1
ATOM 570 N N . PRO A 1 76 ? -22 57.781 29.688 1 88.31 76 PRO A N 1
ATOM 571 C CA . PRO A 1 76 ? -22.5 58.844 28.797 1 88.31 76 PRO A CA 1
ATOM 572 C C . PRO A 1 76 ? -23.156 60 29.562 1 88.31 76 PRO A C 1
ATOM 574 O O . PRO A 1 76 ? -23.312 61.094 29.016 1 88.31 76 PRO A O 1
ATOM 577 N N . ASP A 1 77 ? -23.484 59.812 30.797 1 88.06 77 ASP A N 1
ATOM 578 C CA . ASP A 1 77 ? -24.203 60.812 31.562 1 88.06 77 ASP A CA 1
ATOM 579 C C . ASP A 1 77 ? -23.234 61.594 32.469 1 88.06 77 ASP A C 1
ATOM 581 O O . ASP A 1 77 ? -23.609 61.969 33.594 1 88.06 77 ASP A O 1
ATOM 585 N N . LEU A 1 78 ? -22.094 61.719 31.984 1 90.06 78 LEU A N 1
ATOM 586 C CA . LEU A 1 78 ? -21.125 62.469 32.781 1 90.06 78 LEU A CA 1
ATOM 587 C C . LEU A 1 78 ? -21.594 63.906 33.031 1 90.06 78 LEU A C 1
ATOM 589 O O . LEU A 1 78 ? -21.891 64.625 32.062 1 90.06 78 LEU A O 1
ATOM 593 N N . LYS A 1 79 ? -21.734 64.25 34.344 1 88.25 79 LYS A N 1
ATOM 594 C CA . LYS A 1 79 ? -22.109 65.625 34.75 1 88.25 79 LYS A CA 1
ATOM 595 C C . LYS A 1 79 ? -21.047 66.25 35.656 1 88.25 79 LYS A C 1
ATOM 597 O O . LYS A 1 79 ? -20.859 65.812 36.781 1 88.25 79 LYS A O 1
ATOM 602 N N . CYS A 1 80 ? -20.281 67.062 35.125 1 87 80 CYS A N 1
ATOM 603 C CA . CYS A 1 80 ? -19.297 67.812 35.906 1 87 80 CYS A CA 1
ATOM 604 C C . CYS A 1 80 ? -19.219 69.25 35.469 1 87 80 CYS A C 1
ATOM 606 O O . CYS A 1 80 ? -19.625 69.625 34.344 1 87 80 CYS A O 1
ATOM 608 N N . HIS A 1 81 ? -19.062 70.25 36.312 1 82.62 81 HIS A N 1
ATOM 609 C CA . HIS A 1 81 ? -19.031 71.688 35.938 1 82.62 81 HIS A CA 1
ATOM 610 C C . HIS A 1 81 ? -17.609 72.125 35.656 1 82.62 81 HIS A C 1
ATOM 612 O O . HIS A 1 81 ? -16.641 71.562 36.188 1 82.62 81 HIS A O 1
ATOM 618 N N . SER A 1 82 ? -17.375 72.938 34.625 1 70.75 82 SER A N 1
ATOM 619 C CA . SER A 1 82 ? -16.078 73.438 34.156 1 70.75 82 SER A CA 1
ATOM 620 C C . SER A 1 82 ? -15.547 74.562 35.031 1 70.75 82 SER A C 1
ATOM 622 O O . SER A 1 82 ? -14.398 75 34.875 1 70.75 82 SER A O 1
ATOM 624 N N . ARG A 1 83 ? -16.422 75.438 35.812 1 60.31 83 ARG A N 1
ATOM 625 C CA . ARG A 1 83 ? -16.047 76.75 36.406 1 60.31 83 ARG A CA 1
ATOM 626 C C . ARG A 1 83 ? -15.109 76.562 37.594 1 60.31 83 ARG A C 1
ATOM 628 O O . ARG A 1 83 ? -15.336 75.688 38.438 1 60.31 83 ARG A O 1
ATOM 635 N N . ILE A 1 84 ? -13.961 76.938 37.5 1 51.19 84 ILE A N 1
ATOM 636 C CA . ILE A 1 84 ? -12.891 77.062 38.5 1 51.19 84 ILE A CA 1
ATOM 637 C C . ILE A 1 84 ? -13.484 77.438 39.875 1 51.19 84 ILE A C 1
ATOM 639 O O . ILE A 1 84 ? -12.922 77.062 40.906 1 51.19 84 ILE A O 1
ATOM 643 N N . GLY A 1 85 ? -14.656 78.125 39.969 1 47.31 85 GLY A N 1
ATOM 644 C CA . GLY A 1 85 ? -14.922 78.938 41.156 1 47.31 85 GLY A CA 1
ATOM 645 C C . GLY A 1 85 ? -15.828 78.25 42.125 1 47.31 85 GLY A C 1
ATOM 646 O O . GLY A 1 85 ? -16.234 78.812 43.156 1 47.31 85 GLY A O 1
ATOM 647 N N . THR A 1 86 ? -16.672 77.312 41.75 1 48.66 86 THR A N 1
ATOM 648 C CA . THR A 1 86 ? -17.609 76.938 42.812 1 48.66 86 THR A CA 1
ATOM 649 C C . THR A 1 86 ? -16.953 76.062 43.844 1 48.66 86 THR A C 1
ATOM 651 O O . THR A 1 86 ? -16.562 74.938 43.5 1 48.66 86 THR A O 1
ATOM 654 N N . GLU A 1 87 ? -16.344 76.625 44.75 1 47.94 87 GLU A N 1
ATOM 655 C CA . GLU A 1 87 ? -15.617 76 45.844 1 47.94 87 GLU A CA 1
ATOM 656 C C . GLU A 1 87 ? -16.5 75 46.594 1 47.94 87 GLU A C 1
ATOM 658 O O . GLU A 1 87 ? -17.641 75.312 46.969 1 47.94 87 GLU A O 1
ATOM 663 N N . ASN A 1 88 ? -16.422 73.75 46.375 1 51.25 88 ASN A N 1
ATOM 664 C CA . ASN A 1 88 ? -16.984 72.812 47.344 1 51.25 88 ASN A CA 1
ATOM 665 C C . ASN A 1 88 ? -16.812 73.25 48.781 1 51.25 88 ASN A C 1
ATOM 667 O O . ASN A 1 88 ? -15.812 73.938 49.094 1 51.25 88 ASN A O 1
ATOM 671 N N . PRO A 1 89 ? -17.828 73.375 49.562 1 49.91 89 PRO A N 1
ATOM 672 C CA . PRO A 1 89 ? -17.531 73.75 50.938 1 49.91 89 PRO A CA 1
ATOM 673 C C . PRO A 1 89 ? -16.328 73 51.5 1 49.91 89 PRO A C 1
ATOM 675 O O . PRO A 1 89 ? -16.062 71.875 51.125 1 49.91 89 PRO A O 1
ATOM 678 N N . PRO A 1 90 ? -15.375 73.688 52.094 1 50.94 90 PRO A N 1
ATOM 679 C CA . PRO A 1 90 ? -14.172 73.188 52.75 1 50.94 90 PRO A CA 1
ATOM 680 C C . PRO A 1 90 ? -14.484 72.125 53.812 1 50.94 90 PRO A C 1
ATOM 682 O O . PRO A 1 90 ? -15.438 72.25 54.562 1 50.94 90 PRO A O 1
ATOM 685 N N . GLY A 1 91 ? -13.984 70.688 53.688 1 56.47 91 GLY A N 1
ATOM 686 C CA . GLY A 1 91 ? -13.883 69.688 54.75 1 56.47 91 GLY A CA 1
ATOM 687 C C . GLY A 1 91 ? -14.5 68.312 54.344 1 56.47 91 GLY A C 1
ATOM 688 O O . GLY A 1 91 ? -14.242 67.312 55 1 56.47 91 GLY A O 1
ATOM 689 N N . VAL A 1 92 ? -15.641 68.25 53.656 1 62.19 92 VAL A N 1
ATOM 690 C CA . VAL A 1 92 ? -16.297 66.938 53.5 1 62.19 92 VAL A CA 1
ATOM 691 C C . VAL A 1 92 ? -15.859 66.25 52.219 1 62.19 92 VAL A C 1
ATOM 693 O O . VAL A 1 92 ? -15.891 66.875 51.156 1 62.19 92 VAL A O 1
ATOM 696 N N . PRO A 1 93 ? -15.367 65.062 52.312 1 77.88 93 PRO A N 1
ATOM 697 C CA . PRO A 1 93 ? -14.969 64.312 51.094 1 77.88 93 PRO A CA 1
ATOM 698 C C . PRO A 1 93 ? -16.125 64.062 50.125 1 77.88 93 PRO A C 1
ATOM 700 O O . PRO A 1 93 ? -17.234 63.719 50.562 1 77.88 93 PRO A O 1
ATOM 703 N N . TYR A 1 94 ? -15.891 64.438 48.844 1 81.75 94 TYR A N 1
ATOM 704 C CA . TYR A 1 94 ? -16.92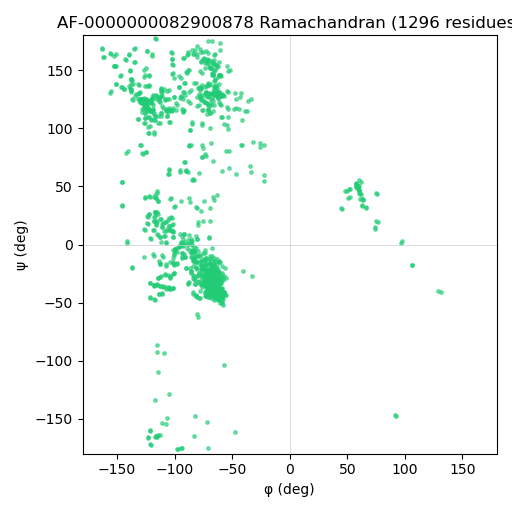2 64.312 47.812 1 81.75 94 TYR A CA 1
ATOM 705 C C . TYR A 1 94 ? -17.266 62.875 47.531 1 81.75 94 TYR A C 1
ATOM 707 O O . TYR A 1 94 ? -18.438 62.5 47.406 1 81.75 94 TYR A O 1
ATOM 715 N N . TRP A 1 95 ? -16.281 62.062 47.5 1 90.5 95 TRP A N 1
ATOM 716 C CA . TRP A 1 95 ? -16.453 60.625 47.219 1 90.5 95 TRP A CA 1
ATOM 717 C C . TRP A 1 95 ? -16.469 59.812 48.5 1 90.5 95 TRP A C 1
ATOM 719 O O . TRP A 1 95 ? -15.477 59.812 49.25 1 90.5 95 TRP A O 1
ATOM 729 N N . THR A 1 96 ? -17.562 59.219 48.75 1 88.88 96 THR A N 1
ATOM 730 C CA . THR A 1 96 ? -17.719 58.375 49.969 1 88.88 96 THR A CA 1
ATOM 731 C C . THR A 1 96 ? -18.172 56.969 49.594 1 88.88 96 THR A C 1
ATOM 733 O O . THR A 1 96 ? -18.875 56.781 48.594 1 88.88 96 THR A O 1
ATOM 736 N N . ASP A 1 97 ? -17.766 56.094 50.469 1 89.19 97 ASP A N 1
ATOM 737 C CA . ASP A 1 97 ? -18 54.688 50.219 1 89.19 97 ASP A CA 1
ATOM 738 C C . ASP A 1 97 ? -19.484 54.344 50.312 1 89.19 97 ASP A C 1
ATOM 740 O O . ASP A 1 97 ? -20.109 54.531 51.344 1 89.19 97 ASP A O 1
ATOM 744 N N . HIS A 1 98 ? -20 53.812 49.219 1 89.44 98 HIS A N 1
ATOM 745 C CA . HIS A 1 98 ? -21.375 53.312 49.156 1 89.44 98 HIS A CA 1
ATOM 746 C C . HIS A 1 98 ? -22.359 54.344 49.75 1 89.44 98 HIS A C 1
ATOM 748 O O . HIS A 1 98 ? -23.219 53.969 50.562 1 89.44 98 HIS A O 1
ATOM 754 N N . SER A 1 99 ? -22.156 55.531 49.344 1 86.06 99 SER A N 1
ATOM 755 C CA . SER A 1 99 ? -23.031 56.562 49.844 1 86.06 99 SER A CA 1
ATOM 756 C C . SER A 1 99 ? -23.797 57.25 48.688 1 86.06 99 SER A C 1
ATOM 758 O O . SER A 1 99 ? -23.469 57.031 47.531 1 86.06 99 SER A O 1
ATOM 760 N N . THR A 1 100 ? -24.828 57.906 49.094 1 85 100 THR A N 1
ATOM 761 C CA . THR A 1 100 ? -25.625 58.656 48.125 1 85 100 THR A CA 1
ATOM 762 C C . THR A 1 100 ? -24.828 59.812 47.531 1 85 100 THR A C 1
ATOM 764 O O . THR A 1 100 ? -24.172 60.562 48.25 1 85 100 THR A O 1
ATOM 767 N N . PRO A 1 101 ? -24.828 59.844 46.281 1 83.69 101 PRO A N 1
ATOM 768 C CA . PRO A 1 101 ? -24.062 60.906 45.625 1 83.69 101 PRO A CA 1
ATOM 769 C C . PRO A 1 101 ? -24.547 62.281 46 1 83.69 101 PRO A C 1
ATOM 771 O O . PRO A 1 101 ? -25.75 62.5 46.188 1 83.69 101 PRO A O 1
ATOM 774 N N . PRO A 1 102 ? -23.656 63.156 46.062 1 83.62 102 PRO A N 1
ATOM 775 C CA . PRO A 1 102 ? -24.047 64.562 46.312 1 83.62 102 PRO A CA 1
ATOM 776 C C . PRO A 1 102 ? -24.906 65.125 45.156 1 83.62 102 PRO A C 1
ATOM 778 O O . PRO A 1 102 ? -24.844 64.625 44.031 1 83.62 102 PRO A O 1
ATOM 781 N N . VAL A 1 103 ? -25.719 66.125 45.531 1 82.19 103 VAL A N 1
ATOM 782 C CA . VAL A 1 103 ? -26.625 66.75 44.562 1 82.19 103 VAL A CA 1
ATOM 783 C C . VAL A 1 103 ? -25.828 67.562 43.562 1 82.19 103 VAL A C 1
ATOM 785 O O . VAL A 1 103 ? -26.156 67.625 42.375 1 82.19 103 VAL A O 1
ATOM 788 N N . PHE A 1 104 ? -24.781 68.125 44 1 84 104 PHE A N 1
ATOM 789 C CA . PHE A 1 104 ? -24 69 43.125 1 84 104 PHE A CA 1
ATOM 790 C C . PHE A 1 104 ? -22.938 68.188 42.375 1 84 104 PHE A C 1
ATOM 792 O O . PHE A 1 104 ? -22.375 67.25 42.938 1 84 104 PHE A O 1
ATOM 799 N N . ALA A 1 105 ? -22.719 68.688 41.219 1 88 105 ALA A N 1
ATOM 800 C CA . ALA A 1 105 ? -21.719 68 40.375 1 88 105 ALA A CA 1
ATOM 801 C C . ALA A 1 105 ? -20.312 68.375 40.844 1 88 105 ALA A C 1
ATOM 803 O O . ALA A 1 105 ? -20.078 69.438 41.438 1 88 105 ALA A O 1
ATOM 804 N N . PHE A 1 106 ? -19.391 67.438 40.656 1 87.56 106 PHE A N 1
ATOM 805 C CA . PHE A 1 106 ? -18 67.688 41 1 87.56 106 PHE A CA 1
ATOM 806 C C . PHE A 1 106 ? -17.281 68.5 39.906 1 87.56 106 PHE A C 1
ATOM 808 O O . PHE A 1 106 ? -17.875 68.75 38.875 1 87.56 106 PHE A O 1
ATOM 815 N N . ASP A 1 107 ? -16.047 68.938 40.219 1 87.88 107 ASP A N 1
ATOM 816 C CA . ASP A 1 107 ? -15.219 69.688 39.281 1 87.88 107 ASP A CA 1
ATOM 817 C C . ASP A 1 107 ? -14.523 68.75 38.281 1 87.88 107 ASP A C 1
ATOM 819 O O . ASP A 1 107 ? -13.789 67.812 38.719 1 87.88 107 ASP A O 1
ATOM 823 N N . CYS A 1 108 ? -14.711 69.062 37.031 1 89 108 CYS A N 1
ATOM 824 C CA . CYS A 1 108 ? -14.133 68.188 36.031 1 89 108 CYS A CA 1
ATOM 825 C C . CYS A 1 108 ? -12.609 68.312 36.031 1 89 108 CYS A C 1
ATOM 827 O O . CYS A 1 108 ? -11.93 67.312 35.719 1 89 108 CYS A O 1
ATOM 829 N N . PHE A 1 109 ? -12.055 69.438 36.469 1 88.88 109 PHE A N 1
ATOM 830 C CA . PHE A 1 109 ? -10.617 69.625 36.438 1 88.88 109 PHE A CA 1
ATOM 831 C C . PHE A 1 109 ? -9.953 69.062 37.688 1 88.88 109 PHE A C 1
ATOM 833 O O . PHE A 1 109 ? -8.758 68.75 37.688 1 88.88 109 PHE A O 1
ATOM 840 N N . ALA A 1 110 ? -10.789 68.938 38.656 1 89.12 110 ALA A N 1
ATOM 841 C CA . ALA A 1 110 ? -10.281 68.438 39.906 1 89.12 110 ALA A CA 1
ATOM 842 C C . ALA A 1 110 ? -11.289 67.5 40.594 1 89.12 110 ALA A C 1
ATOM 844 O O . ALA A 1 110 ? -11.922 67.875 41.562 1 89.12 110 ALA A O 1
ATOM 845 N N . PRO A 1 111 ? -11.312 66.375 40.125 1 88.94 111 PRO A N 1
ATOM 846 C CA . PRO A 1 111 ? -12.32 65.438 40.656 1 88.94 111 PRO A CA 1
ATOM 847 C C . PRO A 1 111 ? -12.062 65.062 42.125 1 88.94 111 PRO A C 1
ATOM 849 O O . PRO A 1 111 ? -12.984 64.688 42.844 1 88.94 111 PRO A O 1
ATOM 852 N N . ASN A 1 112 ? -10.867 65.188 42.625 1 89.25 112 ASN A N 1
ATOM 853 C CA . ASN A 1 112 ? -10.484 64.938 44 1 89.25 112 ASN A CA 1
ATOM 854 C C . ASN A 1 112 ? -10.789 63.531 44.406 1 89.25 112 ASN A C 1
ATOM 856 O O . ASN A 1 112 ? -11.43 63.281 45.438 1 89.25 112 ASN A O 1
ATOM 860 N N . PHE A 1 113 ? -10.391 62.656 43.594 1 92.5 113 PHE A N 1
ATOM 861 C CA . PHE A 1 113 ? -10.539 61.25 43.906 1 92.5 113 PHE A CA 1
ATOM 862 C C . PHE A 1 113 ? -9.641 60.875 45.094 1 92.5 113 PHE A C 1
ATOM 864 O O . PHE A 1 113 ? -8.539 61.406 45.219 1 92.5 113 PHE A O 1
ATOM 871 N N . PRO A 1 114 ? -10.188 59.906 45.875 1 91.44 114 PRO A N 1
ATOM 872 C CA . PRO A 1 114 ? -9.32 59.406 46.938 1 91.44 114 PRO A CA 1
ATOM 873 C C . PRO A 1 114 ? -8.172 58.562 46.406 1 91.44 114 PRO A C 1
ATOM 875 O O . PRO A 1 114 ? -8.148 58.188 45.25 1 91.44 114 PRO A O 1
ATOM 878 N N . ASN A 1 115 ? -7.156 58.312 47.25 1 92.19 115 ASN A N 1
ATOM 879 C CA . ASN A 1 115 ? -6 57.5 46.906 1 92.19 115 ASN A CA 1
ATOM 880 C C . ASN A 1 115 ? -5.219 58.094 45.75 1 92.19 115 ASN A C 1
ATOM 882 O O . ASN A 1 115 ? -4.953 57.406 44.75 1 92.19 115 ASN A O 1
ATOM 886 N N . SER A 1 116 ? -4.816 59.281 45.781 1 88.88 116 SER A N 1
ATOM 887 C CA . SER A 1 116 ? -4.227 60.062 44.688 1 88.88 116 SER A CA 1
ATOM 888 C C . SER A 1 116 ? -2.91 59.438 44.219 1 88.88 116 SER A C 1
ATOM 890 O O . SER A 1 116 ? -2.473 59.688 43.094 1 88.88 116 SER A O 1
ATOM 892 N N . GLN A 1 117 ? -2.303 58.625 45.031 1 88.94 117 GLN A N 1
ATOM 893 C CA . GLN A 1 117 ? -1.01 58.031 44.688 1 88.94 117 GLN A CA 1
ATOM 894 C C . GLN A 1 117 ? -1.176 56.656 44.094 1 88.94 117 GLN A C 1
ATOM 896 O O . GLN A 1 117 ? -0.198 56.031 43.656 1 88.94 117 GLN A O 1
ATOM 901 N N . ALA A 1 118 ? -2.385 56.156 44 1 94.38 118 ALA A N 1
ATOM 902 C CA . ALA A 1 118 ? -2.648 54.844 43.469 1 94.38 118 ALA A CA 1
ATOM 903 C C . ALA A 1 118 ? -2.559 54.844 41.938 1 94.38 118 ALA A C 1
ATOM 905 O O . ALA A 1 118 ? -2.449 55.906 41.312 1 94.38 118 ALA A O 1
ATOM 906 N N . GLU A 1 119 ? -2.49 53.625 41.344 1 95.25 119 GLU A N 1
ATOM 907 C CA . GLU A 1 119 ? -2.605 53.5 39.875 1 95.25 119 GLU A CA 1
ATOM 908 C C . GLU A 1 119 ? -4.062 53.562 39.438 1 95.25 119 GLU A C 1
ATOM 910 O O . GLU A 1 119 ? -4.934 52.938 40.031 1 95.25 119 GLU A O 1
ATOM 915 N N . PHE A 1 120 ? -4.281 54.312 38.438 1 96.75 120 PHE A N 1
ATOM 916 C CA . PHE A 1 120 ? -5.648 54.5 37.969 1 96.75 120 PHE A CA 1
ATOM 917 C C . PHE A 1 120 ? -5.871 53.844 36.625 1 96.75 120 PHE A C 1
ATOM 919 O O . PHE A 1 120 ? -5.035 53.969 35.719 1 96.75 120 PHE A O 1
ATOM 926 N N . HIS A 1 121 ? -6.926 53.094 36.531 1 97.12 121 HIS A N 1
ATOM 927 C CA . HIS A 1 121 ? -7.453 52.562 35.281 1 97.12 121 HIS A CA 1
ATOM 928 C C . HIS A 1 121 ? -8.695 53.312 34.812 1 97.12 121 HIS A C 1
ATOM 930 O O . HIS A 1 121 ? -9.734 53.25 35.5 1 97.12 121 HIS A O 1
ATOM 936 N N . LEU A 1 122 ? -8.547 53.906 33.75 1 96.94 122 LEU A N 1
ATOM 937 C CA . LEU A 1 122 ? -9.617 54.781 33.281 1 96.94 122 LEU A CA 1
ATOM 938 C C . LEU A 1 122 ? -10.367 54.156 32.125 1 96.94 122 LEU A C 1
ATOM 940 O O . LEU A 1 122 ? -9.766 53.781 31.125 1 96.94 122 LEU A O 1
ATOM 944 N N . GLN A 1 123 ? -11.672 54.031 32.25 1 96.31 123 GLN A N 1
ATOM 945 C CA . GLN A 1 123 ? -12.531 53.5 31.188 1 96.31 123 GLN A CA 1
ATOM 946 C C . GLN A 1 123 ? -13.633 54.5 30.828 1 96.31 123 GLN A C 1
ATOM 948 O O . GLN A 1 123 ? -14.445 54.875 31.672 1 96.31 123 GLN A O 1
ATOM 953 N N . LEU A 1 124 ? -13.617 54.844 29.625 1 94 124 LEU A N 1
ATOM 954 C CA . LEU A 1 124 ? -14.656 55.75 29.109 1 94 124 LEU A CA 1
ATOM 955 C C . LEU A 1 124 ? -15.617 55 28.203 1 94 124 LEU A C 1
ATOM 957 O O . LEU A 1 124 ? -15.195 54.375 27.203 1 94 124 LEU A O 1
ATOM 961 N N . THR A 1 125 ? -16.875 55.062 28.516 1 91.75 125 THR A N 1
ATOM 962 C CA . THR A 1 125 ? -17.859 54.375 27.688 1 91.75 125 THR A CA 1
ATOM 963 C C . THR A 1 125 ? -18.547 55.344 26.734 1 91.75 125 THR A C 1
ATOM 965 O O . THR A 1 125 ? -19.359 54.938 25.906 1 91.75 125 THR A O 1
ATOM 968 N N . ALA A 1 126 ? -18.188 56.562 26.891 1 86.75 126 ALA A N 1
ATOM 969 C CA . ALA A 1 126 ? -18.672 57.594 25.984 1 86.75 126 ALA A CA 1
ATOM 970 C C . ALA A 1 126 ? -17.656 58.719 25.875 1 86.75 126 ALA A C 1
ATOM 972 O O . ALA A 1 126 ? -16.828 58.906 26.766 1 86.75 126 ALA A O 1
ATOM 973 N N . PHE A 1 127 ? -17.703 59.375 24.781 1 83.12 127 PHE A N 1
ATOM 974 C CA . PHE A 1 127 ? -16.875 60.531 24.531 1 83.12 127 PHE A CA 1
ATOM 975 C C . PHE A 1 127 ? -17.609 61.562 23.672 1 83.12 127 PHE A C 1
ATOM 977 O O . PHE A 1 127 ? -17.109 61.969 22.609 1 83.12 127 PHE A O 1
ATOM 984 N N . ASN A 1 128 ? -18.734 61.969 24.047 1 73.38 128 ASN A N 1
ATOM 985 C CA . ASN A 1 128 ? -19.656 62.719 23.188 1 73.38 128 ASN A CA 1
ATOM 986 C C . ASN A 1 128 ? -19.609 64.188 23.453 1 73.38 128 ASN A C 1
ATOM 988 O O . ASN A 1 128 ? -20.281 65 22.781 1 73.38 128 ASN A O 1
ATOM 992 N N . ALA A 1 129 ? -18.875 64.625 24.453 1 74.69 129 ALA A N 1
ATOM 993 C CA . ALA A 1 129 ? -18.938 66.062 24.844 1 74.69 129 ALA A CA 1
ATOM 994 C C . ALA A 1 129 ? -17.547 66.562 25.188 1 74.69 129 ALA A C 1
ATOM 996 O O . ALA A 1 129 ? -16.625 65.75 25.406 1 74.69 129 ALA A O 1
ATOM 997 N N . SER A 1 130 ? -17.438 67.875 25.219 1 79.5 130 SER A N 1
ATOM 998 C CA . SER A 1 130 ? -16.188 68.562 25.562 1 79.5 130 SER A CA 1
ATOM 999 C C . SER A 1 130 ? -15.805 68.312 27.016 1 79.5 130 SER A C 1
ATOM 1001 O O . SER A 1 130 ? -14.625 68.375 27.375 1 79.5 130 SER A O 1
ATOM 1003 N N . ARG A 1 131 ? -16.812 67.938 27.781 1 84.44 131 ARG A N 1
ATOM 1004 C CA . ARG A 1 131 ? -16.562 67.688 29.203 1 84.44 131 ARG A CA 1
ATOM 1005 C C . ARG A 1 131 ? -15.641 66.5 29.391 1 84.44 131 ARG A C 1
ATOM 1007 O O . ARG A 1 131 ? -14.883 66.438 30.359 1 84.44 131 ARG A O 1
ATOM 1014 N N . TYR A 1 132 ? -15.758 65.625 28.422 1 88.38 132 TYR A N 1
ATOM 1015 C CA . TYR A 1 132 ? -14.891 64.5 28.547 1 88.38 132 TYR A CA 1
ATOM 1016 C C . TYR A 1 132 ? -13.422 64.875 28.391 1 88.38 132 TYR A C 1
ATOM 1018 O O . TYR A 1 132 ? -12.555 64.375 29.094 1 88.38 132 TYR A O 1
ATOM 1026 N N . THR A 1 133 ? -13.133 65.812 27.547 1 86.06 133 THR A N 1
ATOM 1027 C CA . THR A 1 133 ? -11.773 66.312 27.359 1 86.06 133 THR A CA 1
ATOM 1028 C C . THR A 1 133 ? -11.281 67 28.609 1 86.06 133 THR A C 1
ATOM 1030 O O . THR A 1 133 ? -10.117 66.875 29 1 86.06 133 THR A O 1
ATOM 1033 N N . ILE A 1 134 ? -12.141 67.688 29.281 1 87.38 134 ILE A N 1
ATOM 1034 C CA . ILE A 1 134 ? -11.797 68.438 30.5 1 87.38 134 ILE A CA 1
ATOM 1035 C C . ILE A 1 134 ? -11.531 67.438 31.625 1 87.38 134 ILE A C 1
ATOM 1037 O O . ILE A 1 134 ? -10.602 67.625 32.406 1 87.38 134 ILE A O 1
ATOM 1041 N N . PHE A 1 135 ? -12.391 66.5 31.641 1 91.62 135 PHE A N 1
ATOM 1042 C CA . PHE A 1 135 ? -12.234 65.5 32.656 1 91.62 135 PHE A CA 1
ATOM 1043 C C . PHE A 1 135 ? -10.883 64.812 32.5 1 91.62 135 PHE A C 1
ATOM 1045 O O . PHE A 1 135 ? -10.211 64.5 33.5 1 91.62 135 PHE A O 1
ATOM 1052 N N . LEU A 1 136 ? -10.5 64.5 31.219 1 91.38 136 LEU A N 1
ATOM 1053 C CA . LEU A 1 136 ? -9.211 63.906 30.953 1 91.38 136 LEU A CA 1
ATOM 1054 C C . LEU A 1 136 ? -8.062 64.812 31.438 1 91.38 136 LEU A C 1
ATOM 1056 O O . LEU A 1 136 ? -7.066 64.312 31.969 1 91.38 136 LEU A O 1
ATOM 1060 N N . LYS A 1 137 ? -8.203 66 31.281 1 89.75 137 LYS A N 1
ATOM 1061 C CA . LYS A 1 137 ? -7.195 66.938 31.766 1 89.75 137 LYS A CA 1
ATOM 1062 C C . LYS A 1 137 ? -7.113 66.938 33.281 1 89.75 137 LYS A C 1
ATOM 1064 O O . LYS A 1 137 ? -6.027 67.062 33.875 1 89.75 137 LYS A O 1
ATOM 1069 N N . GLY A 1 138 ? -8.281 66.75 33.875 1 90.94 138 GLY A N 1
ATOM 1070 C CA . GLY A 1 138 ? -8.305 66.625 35.344 1 90.94 138 GLY A CA 1
ATOM 1071 C C . GLY A 1 138 ? -7.637 65.375 35.812 1 90.94 138 GLY A C 1
ATOM 1072 O O . GLY A 1 138 ? -6.961 65.375 36.844 1 90.94 138 GLY A O 1
ATOM 1073 N N . MET A 1 139 ? -7.828 64.375 35.031 1 93.81 139 MET A N 1
ATOM 1074 C CA . MET A 1 139 ? -7.273 63.094 35.406 1 93.81 139 MET A CA 1
ATOM 1075 C C . MET A 1 139 ? -5.762 63.062 35.188 1 93.81 139 MET A C 1
ATOM 1077 O O . MET A 1 139 ? -5.074 62.188 35.719 1 93.81 139 MET A O 1
ATOM 1081 N N . SER A 1 140 ? -5.191 64 34.5 1 93.38 140 SER A N 1
ATOM 1082 C CA . SER A 1 140 ? -3.764 64.062 34.219 1 93.38 140 SER A CA 1
ATOM 1083 C C . SER A 1 140 ? -2.945 64.25 35.5 1 93.38 140 SER A C 1
ATOM 1085 O O . SER A 1 140 ? -1.74 63.969 35.5 1 93.38 140 SER A O 1
ATOM 1087 N N . THR A 1 141 ? -3.621 64.625 36.625 1 92.5 141 THR A N 1
ATOM 1088 C CA . THR A 1 141 ? -2.938 64.812 37.906 1 92.5 141 THR A CA 1
ATOM 1089 C C . THR A 1 141 ? -2.771 63.469 38.625 1 92.5 141 THR A C 1
ATOM 1091 O O . THR A 1 141 ? -2.008 63.375 39.594 1 92.5 141 THR A O 1
ATOM 1094 N N . TYR A 1 142 ? -3.418 62.531 38.094 1 95.44 142 TYR A N 1
ATOM 1095 C CA . TYR A 1 142 ? -3.322 61.188 38.688 1 95.44 142 TYR A CA 1
ATOM 1096 C C . TYR A 1 142 ? -2.395 60.281 37.875 1 95.44 142 TYR A C 1
ATOM 1098 O O . TYR A 1 142 ? -2.014 60.656 36.75 1 95.44 142 TYR A O 1
ATOM 1106 N N . ASN A 1 143 ? -2.014 59.188 38.469 1 95.56 143 ASN A N 1
ATOM 1107 C CA . ASN A 1 143 ? -1.177 58.188 37.781 1 95.56 143 ASN A CA 1
ATOM 1108 C C . ASN A 1 143 ? -2.016 57.188 37 1 95.56 143 ASN A C 1
ATOM 1110 O O . ASN A 1 143 ? -2.227 56.062 37.438 1 95.56 143 ASN A O 1
ATOM 1114 N N . VAL A 1 144 ? -2.352 57.531 35.812 1 96.94 144 VAL A N 1
ATOM 1115 C CA . VAL A 1 144 ? -3.158 56.656 34.969 1 96.94 144 VAL A CA 1
ATOM 1116 C C . VAL A 1 144 ? -2.25 55.719 34.188 1 96.94 144 VAL A C 1
ATOM 1118 O O . VAL A 1 144 ? -1.385 56.156 33.438 1 96.94 144 VAL A O 1
ATOM 1121 N N . THR A 1 145 ? -2.521 54.406 34.375 1 97 145 THR A N 1
ATOM 1122 C CA . THR A 1 145 ? -1.651 53.438 33.719 1 97 145 THR A CA 1
ATOM 1123 C C . THR A 1 145 ? -2.404 52.656 32.656 1 97 145 THR A C 1
ATOM 1125 O O . THR A 1 145 ? -1.791 51.969 31.828 1 97 145 THR A O 1
ATOM 1128 N N . ALA A 1 146 ? -3.678 52.719 32.656 1 97.75 146 ALA A N 1
ATOM 1129 C CA . ALA A 1 146 ? -4.508 52.062 31.656 1 97.75 146 ALA A CA 1
ATOM 1130 C C . ALA A 1 146 ? -5.652 52.969 31.203 1 97.75 146 ALA A C 1
ATOM 1132 O O . ALA A 1 146 ? -6.289 53.625 32.031 1 97.75 146 ALA A O 1
ATOM 1133 N N . LEU A 1 147 ? -5.809 53.031 29.938 1 97 147 LEU A N 1
ATOM 1134 C CA . LEU A 1 147 ? -6.879 53.844 29.359 1 97 147 LEU A CA 1
ATOM 1135 C C . LEU A 1 147 ? -7.703 53 28.375 1 97 147 LEU A C 1
ATOM 1137 O O . LEU A 1 147 ? -7.152 52.406 27.438 1 97 147 LEU A O 1
ATOM 1141 N N . SER A 1 148 ? -8.984 52.906 28.547 1 96.81 148 SER A N 1
ATOM 1142 C CA . SER A 1 148 ? -9.898 52.219 27.641 1 96.81 148 SER A CA 1
ATOM 1143 C C . SER A 1 148 ? -11.039 53.125 27.219 1 96.81 148 SER A C 1
ATOM 1145 O O . SER A 1 148 ? -11.797 53.625 28.062 1 96.81 148 SER A O 1
ATOM 1147 N N . ILE A 1 149 ? -11.078 53.344 25.984 1 94 149 ILE A N 1
ATOM 1148 C CA . ILE A 1 149 ? -12.164 54.125 25.422 1 94 149 ILE A CA 1
ATOM 1149 C C . ILE A 1 149 ? -13.062 53.25 24.547 1 94 149 ILE A C 1
ATOM 1151 O O . ILE A 1 149 ? -12.664 52.844 23.453 1 94 149 ILE A O 1
ATOM 1155 N N . GLU A 1 150 ? -14.219 53 24.969 1 92.88 150 GLU A N 1
ATOM 1156 C CA . GLU A 1 150 ? -15.211 52.219 24.25 1 92.88 150 GLU A CA 1
ATOM 1157 C C . GLU A 1 150 ? -16.5 53 24.031 1 92.88 150 GLU A C 1
ATOM 1159 O O . GLU A 1 150 ? -17.406 53 24.875 1 92.88 150 GLU A O 1
ATOM 1164 N N . ALA A 1 151 ? -16.578 53.594 22.859 1 88.25 151 ALA A N 1
ATOM 1165 C CA . ALA A 1 151 ? -17.688 54.5 22.594 1 88.25 151 ALA A CA 1
ATOM 1166 C C . ALA A 1 151 ? -18.312 54.25 21.219 1 88.25 151 ALA A C 1
ATOM 1168 O O . ALA A 1 151 ? -17.672 53.656 20.359 1 88.25 151 ALA A O 1
ATOM 1169 N N . PRO A 1 152 ? -19.562 54.656 21.078 1 85.62 152 PRO A N 1
ATOM 1170 C CA . PRO A 1 152 ? -20.141 54.594 19.75 1 85.62 152 PRO A CA 1
ATOM 1171 C C . PRO A 1 152 ? -19.484 55.531 18.75 1 85.62 152 PRO A C 1
ATOM 1173 O O . PRO A 1 152 ? -18.859 56.531 19.172 1 85.62 152 PRO A O 1
ATOM 1176 N N . ALA A 1 153 ? -19.609 55.281 17.484 1 81.94 153 ALA A N 1
ATOM 1177 C CA . ALA A 1 153 ? -18.938 56.031 16.438 1 81.94 153 ALA A CA 1
ATOM 1178 C C . ALA A 1 153 ? -19.344 57.5 16.5 1 81.94 153 ALA A C 1
ATOM 1180 O O . ALA A 1 153 ? -18.531 58.406 16.203 1 81.94 153 ALA A O 1
ATOM 1181 N N . ASP A 1 154 ? -20.531 57.75 16.922 1 77 154 ASP A N 1
ATOM 1182 C CA . ASP A 1 154 ? -21.062 59.094 16.922 1 77 154 ASP A CA 1
ATOM 1183 C C . ASP A 1 154 ? -20.547 59.906 18.125 1 77 154 ASP A C 1
ATOM 1185 O O . ASP A 1 154 ? -20.688 61.125 18.172 1 77 154 ASP A O 1
ATOM 1189 N N . ASN A 1 155 ? -19.906 59.125 19 1 77.88 155 ASN A N 1
ATOM 1190 C CA . ASN A 1 155 ? -19.484 59.781 20.234 1 77.88 155 ASN A CA 1
ATOM 1191 C C . ASN A 1 155 ? -18.047 60.281 20.141 1 77.88 155 ASN A C 1
ATOM 1193 O O . ASN A 1 155 ? -17.531 60.875 21.109 1 77.88 155 ASN A O 1
ATOM 1197 N N . PHE A 1 156 ? -17.391 60.125 19.062 1 77.81 156 PHE A N 1
ATOM 1198 C CA . PHE A 1 156 ? -16.016 60.625 18.969 1 77.81 156 PHE A CA 1
ATOM 1199 C C . PHE A 1 156 ? -16 62.031 18.406 1 77.81 156 PHE A C 1
ATOM 1201 O O . PHE A 1 156 ? -16.391 62.25 17.25 1 77.81 156 PHE A O 1
ATOM 1208 N N . PRO A 1 157 ? -15.578 62.906 19.266 1 72.5 157 PRO A N 1
ATOM 1209 C CA . PRO A 1 157 ? -15.523 64.25 18.734 1 72.5 157 PRO A CA 1
ATOM 1210 C C . PRO A 1 157 ? -14.43 64.438 17.688 1 72.5 157 PRO A C 1
ATOM 1212 O O . PRO A 1 157 ? -13.43 63.719 17.688 1 72.5 157 PRO A O 1
ATOM 1215 N N . PRO A 1 158 ? -14.766 65.438 16.812 1 70.31 158 PRO A N 1
ATOM 1216 C CA . PRO A 1 158 ? -13.734 65.75 15.82 1 70.31 158 PRO A CA 1
ATOM 1217 C C . PRO A 1 158 ? -12.406 66.125 16.453 1 70.31 158 PRO A C 1
ATOM 1219 O O . PRO A 1 158 ? -11.344 66 15.852 1 70.31 158 PRO A O 1
ATOM 1222 N N . THR A 1 159 ? -12.445 66.5 17.641 1 73.12 159 THR A N 1
ATOM 1223 C CA . THR A 1 159 ? -11.258 67 18.344 1 73.12 159 THR A CA 1
ATOM 1224 C C . THR A 1 159 ? -10.453 65.875 18.906 1 73.12 159 THR A C 1
ATOM 1226 O O . THR A 1 159 ? -9.367 66.062 19.453 1 73.12 159 THR A O 1
ATOM 1229 N N . PHE A 1 160 ? -11.008 64.812 18.781 1 78.81 160 PHE A N 1
ATOM 1230 C CA . PHE A 1 160 ? -10.328 63.656 19.312 1 78.81 160 PHE A CA 1
ATOM 1231 C C . PHE A 1 160 ? -8.938 63.5 18.688 1 78.81 160 PHE A C 1
ATOM 1233 O O . PHE A 1 160 ? -7.992 63.094 19.359 1 78.81 160 PHE A O 1
ATOM 1240 N N . ASN A 1 161 ? -8.836 64 17.531 1 76.25 161 ASN A N 1
ATOM 1241 C CA . ASN A 1 161 ? -7.594 63.844 16.766 1 76.25 161 ASN A CA 1
ATOM 1242 C C . ASN A 1 161 ? -6.496 64.75 17.328 1 76.25 161 ASN A C 1
ATOM 1244 O O . ASN A 1 161 ? -5.312 64.562 17.062 1 76.25 161 ASN A O 1
ATOM 1248 N N . GLU A 1 162 ? -6.957 65.625 18.109 1 78.44 162 GLU A N 1
ATOM 1249 C CA . GLU A 1 162 ? -6.004 66.562 18.641 1 78.44 162 GLU A CA 1
ATOM 1250 C C . GLU A 1 162 ? -5.574 66.188 20.062 1 78.44 162 GLU A C 1
ATOM 1252 O O . GLU A 1 162 ? -4.617 66.75 20.594 1 78.44 162 GLU A O 1
ATOM 1257 N N . THR A 1 163 ? -6.195 65.188 20.5 1 82.56 163 THR A N 1
ATOM 1258 C CA . THR A 1 163 ? -5.887 64.812 21.875 1 82.56 163 THR A CA 1
ATOM 1259 C C . THR A 1 163 ? -4.543 64.062 21.922 1 82.56 163 THR A C 1
ATOM 1261 O O . THR A 1 163 ? -4.219 63.281 21.031 1 82.56 163 THR A O 1
ATOM 1264 N N . THR A 1 164 ? -3.723 64.438 22.906 1 89.62 164 THR A N 1
ATOM 1265 C CA . THR A 1 164 ? -2.432 63.812 23.094 1 89.62 164 THR A CA 1
ATOM 1266 C C . THR A 1 164 ? -2.404 63.062 24.422 1 89.62 164 THR A C 1
ATOM 1268 O O . THR A 1 164 ? -2.176 63.656 25.484 1 89.62 164 THR A O 1
ATOM 1271 N N . PHE A 1 165 ? -2.496 61.812 24.328 1 93 165 PHE A N 1
ATOM 1272 C CA . PHE A 1 165 ? -2.521 61 25.547 1 93 165 PHE A CA 1
ATOM 1273 C C . PHE A 1 165 ? -1.142 60.938 26.188 1 93 165 PHE A C 1
ATOM 1275 O O . PHE A 1 165 ? -1.021 60.75 27.391 1 93 165 PHE A O 1
ATOM 1282 N N . SER A 1 166 ? -0.116 61.188 25.406 1 91.56 166 SER A N 1
ATOM 1283 C CA . SER A 1 166 ? 1.245 61.125 25.922 1 91.56 166 SER A CA 1
ATOM 1284 C C . SER A 1 166 ? 1.486 62.281 26.922 1 91.56 166 SER A C 1
ATOM 1286 O O . SER A 1 166 ? 2.221 62.094 27.891 1 91.56 166 SER A O 1
ATOM 1288 N N . THR A 1 167 ? 0.847 63.375 26.656 1 91.62 167 THR A N 1
ATOM 1289 C CA . THR A 1 167 ? 0.993 64.562 27.547 1 91.62 167 THR A CA 1
ATOM 1290 C C . THR A 1 167 ? 0.073 64.438 28.75 1 91.62 167 THR A C 1
ATOM 1292 O O . THR A 1 167 ? 0.453 64.812 29.875 1 91.62 167 THR A O 1
ATOM 1295 N N . LEU A 1 168 ? -0.993 63.875 28.547 1 93.06 168 LEU A N 1
ATOM 1296 C CA . LEU A 1 168 ? -1.98 63.781 29.625 1 93.06 168 LEU A CA 1
ATOM 1297 C C . LEU A 1 168 ? -1.611 62.656 30.609 1 93.06 168 LEU A C 1
ATOM 1299 O O . LEU A 1 168 ? -1.701 62.844 31.812 1 93.06 168 LEU A O 1
ATOM 1303 N N . PHE A 1 169 ? -1.241 61.469 30.016 1 96.06 169 PHE A N 1
ATOM 1304 C CA . PHE A 1 169 ? -0.957 60.281 30.828 1 96.06 169 PHE A CA 1
ATOM 1305 C C . PHE A 1 169 ? 0.385 59.688 30.438 1 96.06 169 PHE A C 1
ATOM 1307 O O . PHE A 1 169 ? 0.434 58.625 29.797 1 96.06 169 PHE A O 1
ATOM 1314 N N . PRO A 1 170 ? 1.463 60.094 30.938 1 94.31 170 PRO A N 1
ATOM 1315 C CA . PRO A 1 170 ? 2.793 59.656 30.5 1 94.31 170 PRO A CA 1
ATOM 1316 C C . PRO A 1 170 ? 3.115 58.25 30.938 1 94.31 170 PRO A C 1
ATOM 1318 O O . PRO A 1 170 ? 3.988 57.594 30.359 1 94.31 170 PRO A O 1
ATOM 1321 N N . ASN A 1 171 ? 2.432 57.656 31.906 1 95.69 171 ASN A N 1
ATOM 1322 C CA . ASN A 1 171 ? 2.76 56.344 32.438 1 95.69 171 ASN A CA 1
ATOM 1323 C C . ASN A 1 171 ? 1.794 55.281 31.938 1 95.69 171 ASN A C 1
ATOM 1325 O O . ASN A 1 171 ? 1.702 54.188 32.5 1 95.69 171 ASN A O 1
ATOM 1329 N N . LEU A 1 172 ? 1.189 55.531 30.875 1 96.62 172 LEU A N 1
ATOM 1330 C CA . LEU A 1 172 ? 0.236 54.594 30.312 1 96.62 172 LEU A CA 1
ATOM 1331 C C . LEU A 1 172 ? 0.942 53.312 29.859 1 96.62 172 LEU A C 1
ATOM 1333 O O . LEU A 1 172 ? 1.938 53.375 29.125 1 96.62 172 LEU A O 1
ATOM 1337 N N . ARG A 1 173 ? 0.398 52.188 30.219 1 97.81 173 ARG A N 1
ATOM 1338 C CA . ARG A 1 173 ? 0.935 50.906 29.828 1 97.81 173 ARG A CA 1
ATOM 1339 C C . ARG A 1 173 ? -0.01 50.188 28.875 1 97.81 173 ARG A C 1
ATOM 1341 O O . ARG A 1 173 ? 0.421 49.344 28.094 1 97.81 173 ARG A O 1
ATOM 1348 N N . SER A 1 174 ? -1.294 50.469 28.969 1 98 174 SER A N 1
ATOM 1349 C CA . SER A 1 174 ? -2.303 49.844 28.125 1 98 174 SER A CA 1
ATOM 1350 C C . SER A 1 174 ? -3.275 50.875 27.562 1 98 174 SER A C 1
ATOM 1352 O O . SER A 1 174 ? -3.777 51.719 28.297 1 98 174 SER A O 1
ATOM 1354 N N . VAL A 1 175 ? -3.447 50.812 26.297 1 97.38 175 VAL A N 1
ATOM 1355 C CA . VAL A 1 175 ? -4.41 51.688 25.641 1 97.38 175 VAL A CA 1
ATOM 1356 C C . VAL A 1 175 ? -5.375 50.844 24.797 1 97.38 175 VAL A C 1
ATOM 1358 O O . VAL A 1 175 ? -4.945 50.031 23.969 1 97.38 175 VAL A O 1
ATOM 1361 N N . THR A 1 176 ? -6.637 50.969 24.984 1 97.12 176 THR A N 1
ATOM 1362 C CA . THR A 1 176 ? -7.672 50.312 24.203 1 97.12 176 THR A CA 1
ATOM 1363 C C . THR A 1 176 ? -8.664 51.312 23.641 1 97.12 176 THR A C 1
ATOM 1365 O O . THR A 1 176 ? -9.258 52.094 24.406 1 97.12 176 THR A O 1
ATOM 1368 N N . ILE A 1 177 ? -8.758 51.344 22.375 1 94.19 177 ILE A N 1
ATOM 1369 C CA . ILE A 1 177 ? -9.773 52.188 21.719 1 94.19 177 ILE A CA 1
ATOM 1370 C C . ILE A 1 177 ? -10.688 51.281 20.875 1 94.19 177 ILE A C 1
ATOM 1372 O O . ILE A 1 177 ? -10.242 50.625 19.953 1 94.19 177 ILE A O 1
ATOM 1376 N N . LYS A 1 178 ? -11.961 51.281 21.125 1 93.31 178 LYS A N 1
ATOM 1377 C CA . LYS A 1 178 ? -12.93 50.406 20.453 1 93.31 178 LYS A CA 1
ATOM 1378 C C . LYS A 1 178 ? -14.219 51.188 20.156 1 93.31 178 LYS A C 1
ATOM 1380 O O . LYS A 1 178 ? -14.688 51.969 20.969 1 93.31 178 LYS A O 1
ATOM 1385 N N . THR A 1 179 ? -14.688 50.969 18.969 1 89.88 179 THR A N 1
ATOM 1386 C CA . THR A 1 179 ? -16 51.469 18.609 1 89.88 179 THR A CA 1
ATOM 1387 C C . THR A 1 179 ? -17.062 50.375 18.719 1 89.88 179 THR A C 1
ATOM 1389 O O . THR A 1 179 ? -16.922 49.312 18.141 1 89.88 179 THR A O 1
ATOM 1392 N N . THR A 1 180 ? -18.125 50.531 19.531 1 82.88 180 THR A N 1
ATOM 1393 C CA . THR A 1 180 ? -19.125 49.5 19.828 1 82.88 180 THR A CA 1
ATOM 1394 C C . THR A 1 180 ? -20.203 49.469 18.75 1 82.88 180 THR A C 1
ATOM 1396 O O . THR A 1 180 ? -20.797 48.438 18.484 1 82.88 180 THR A O 1
ATOM 1399 N N . ARG A 1 181 ? -20.672 50.469 18.297 1 72.44 181 ARG A N 1
ATOM 1400 C CA . ARG A 1 181 ? -21.719 50.562 17.281 1 72.44 181 ARG A CA 1
ATOM 1401 C C . ARG A 1 181 ? -21.234 51.312 16.062 1 72.44 181 ARG A C 1
ATOM 1403 O O . ARG A 1 181 ? -20.781 52.469 16.172 1 72.44 181 ARG A O 1
ATOM 1410 N N . LEU A 1 182 ? -21.219 50.438 15.008 1 69.19 182 LEU A N 1
ATOM 1411 C CA . LEU A 1 182 ? -20.734 51.094 13.781 1 69.19 182 LEU A CA 1
ATOM 1412 C C . LEU A 1 182 ? -21.844 51.906 13.133 1 69.19 182 LEU A C 1
ATOM 1414 O O . LEU A 1 182 ? -23.031 51.562 13.227 1 69.19 182 LEU A O 1
ATOM 1418 N N . ALA A 1 183 ? -21.656 53.094 13.023 1 61.28 183 ALA A N 1
ATOM 1419 C CA . ALA A 1 183 ? -22.625 53.906 12.297 1 61.28 183 ALA A CA 1
ATOM 1420 C C . ALA A 1 183 ? -22.5 53.719 10.789 1 61.28 183 ALA A C 1
ATOM 1422 O O . ALA A 1 183 ? -21.469 54.031 10.203 1 61.28 183 ALA A O 1
ATOM 1423 N N . ASP A 1 184 ? -23.531 53.344 10.062 1 59.84 184 ASP A N 1
ATOM 1424 C CA . ASP A 1 184 ? -23.625 53.125 8.625 1 59.84 184 ASP A CA 1
ATOM 1425 C C . ASP A 1 184 ? -22.438 52.312 8.109 1 59.84 184 ASP A C 1
ATOM 1427 O O . ASP A 1 184 ? -21.844 52.656 7.074 1 59.84 184 ASP A O 1
ATOM 1431 N N . ASP A 1 185 ? -21.922 51.531 8.805 1 62.59 185 ASP A N 1
ATOM 1432 C CA . ASP A 1 185 ? -20.859 50.594 8.445 1 62.59 185 ASP A CA 1
ATOM 1433 C C . ASP A 1 185 ? -19.531 51.344 8.289 1 62.59 185 ASP A C 1
ATOM 1435 O O . ASP A 1 185 ? -18.641 50.875 7.551 1 62.59 185 ASP A O 1
ATOM 1439 N N . LYS A 1 186 ? -19.578 52.531 8.805 1 72.31 186 LYS A N 1
ATOM 1440 C CA . LYS A 1 186 ? -18.328 53.281 8.688 1 72.31 186 LYS A CA 1
ATOM 1441 C C . LYS A 1 186 ? -17.609 53.375 10.031 1 72.31 186 LYS A C 1
ATOM 1443 O O . LYS A 1 186 ? -18.25 53.469 11.078 1 72.31 186 LYS A O 1
ATOM 1448 N N . VAL A 1 187 ? -16.359 53.094 10.008 1 78.62 187 VAL A N 1
ATOM 1449 C CA . VAL A 1 187 ? -15.508 53.125 11.195 1 78.62 187 VAL A CA 1
ATOM 1450 C C . VAL A 1 187 ? -15.07 54.562 11.477 1 78.62 187 VAL A C 1
ATOM 1452 O O . VAL A 1 187 ? -14.891 55.344 10.547 1 78.62 187 VAL A O 1
ATOM 1455 N N . VAL A 1 188 ? -15.078 54.875 12.664 1 83.31 188 VAL A N 1
ATOM 1456 C CA . VAL A 1 188 ? -14.625 56.219 13.062 1 83.31 188 VAL A CA 1
ATOM 1457 C C . VAL A 1 188 ? -13.117 56.344 12.867 1 83.31 188 VAL A C 1
ATOM 1459 O O . VAL A 1 188 ? -12.375 55.375 13.133 1 83.31 188 VAL A O 1
ATOM 1462 N N . ASP A 1 189 ? -12.742 57.469 12.336 1 87.06 189 ASP A N 1
ATOM 1463 C CA . ASP A 1 189 ? -11.32 57.75 12.164 1 87.06 189 ASP A CA 1
ATOM 1464 C C . ASP A 1 189 ? -10.75 58.5 13.367 1 87.06 189 ASP A C 1
ATOM 1466 O O . ASP A 1 189 ? -11.172 59.625 13.641 1 87.06 189 ASP A O 1
ATOM 1470 N N . ILE A 1 190 ? -9.844 57.906 14.07 1 86.81 190 ILE A N 1
ATOM 1471 C CA . ILE A 1 190 ? -9.328 58.5 15.297 1 86.81 190 ILE A CA 1
ATOM 1472 C C . ILE A 1 190 ? -8.078 59.312 14.984 1 86.81 190 ILE A C 1
ATOM 1474 O O . ILE A 1 190 ? -7.449 59.875 15.891 1 86.81 190 ILE A O 1
ATOM 1478 N N . GLY A 1 191 ? -7.688 59.344 13.797 1 87.62 191 GLY A N 1
ATOM 1479 C CA . GLY A 1 191 ? -6.59 60.219 13.391 1 87.62 191 GLY A CA 1
ATOM 1480 C C . GLY A 1 191 ? -5.242 59.531 13.438 1 87.62 191 GLY A C 1
ATOM 1481 O O . GLY A 1 191 ? -5.141 58.312 13.172 1 87.62 191 GLY A O 1
ATOM 1482 N N . SER A 1 192 ? -4.234 60.375 13.766 1 90.44 192 SER A N 1
ATOM 1483 C CA . SER A 1 192 ? -2.861 59.875 13.727 1 90.44 192 SER A CA 1
ATOM 1484 C C . SER A 1 192 ? -2.428 59.344 15.086 1 90.44 192 SER A C 1
ATOM 1486 O O . SER A 1 192 ? -2.588 60 16.109 1 90.44 192 SER A O 1
ATOM 1488 N N . LEU A 1 193 ? -1.884 58.156 15.016 1 92.38 193 LEU A N 1
ATOM 1489 C CA . LEU A 1 193 ? -1.37 57.562 16.25 1 92.38 193 LEU A CA 1
ATOM 1490 C C . LEU A 1 193 ? -0.144 58.344 16.75 1 92.38 193 LEU A C 1
ATOM 1492 O O . LEU A 1 193 ? 0.18 58.281 17.938 1 92.38 193 LEU A O 1
ATOM 1496 N N . GLU A 1 194 ? 0.515 58.969 15.844 1 91.44 194 GLU A N 1
ATOM 1497 C CA . GLU A 1 194 ? 1.665 59.781 16.234 1 91.44 194 GLU A CA 1
ATOM 1498 C C . GLU A 1 194 ? 1.27 60.875 17.234 1 91.44 194 GLU A C 1
ATOM 1500 O O . GLU A 1 194 ? 1.962 61.062 18.234 1 91.44 194 GLU A O 1
ATOM 1505 N N . THR A 1 195 ? 0.208 61.5 16.984 1 90.88 195 THR A N 1
ATOM 1506 C CA . THR A 1 195 ? -0.294 62.562 17.875 1 90.88 195 THR A CA 1
ATOM 1507 C C . THR A 1 195 ? -0.88 61.969 19.141 1 90.88 195 THR A C 1
ATOM 1509 O O . THR A 1 195 ? -0.651 62.469 20.234 1 90.88 195 THR A O 1
ATOM 1512 N N . LEU A 1 196 ? -1.427 60.875 19.047 1 90.69 196 LEU A N 1
ATOM 1513 C CA . LEU A 1 196 ? -2.201 60.312 20.141 1 90.69 196 LEU A CA 1
ATOM 1514 C C . LEU A 1 196 ? -1.285 59.656 21.172 1 90.69 196 LEU A C 1
ATOM 1516 O O . LEU A 1 196 ? -1.472 59.844 22.375 1 90.69 196 LEU A O 1
ATOM 1520 N N . ILE A 1 197 ? -0.255 58.875 20.641 1 92.94 197 ILE A N 1
ATOM 1521 C CA . ILE A 1 197 ? 0.363 58 21.625 1 92.94 197 ILE A CA 1
ATOM 1522 C C . ILE A 1 197 ? 1.869 57.938 21.391 1 92.94 197 ILE A C 1
ATOM 1524 O O . ILE A 1 197 ? 2.584 57.219 22.094 1 92.94 197 ILE A O 1
ATOM 1528 N N . ASN A 1 198 ? 2.471 58.594 20.469 1 90.06 198 ASN A N 1
ATOM 1529 C CA . ASN A 1 198 ? 3.865 58.375 20.078 1 90.06 198 ASN A CA 1
ATOM 1530 C C . ASN A 1 198 ? 4.812 58.688 21.234 1 90.06 198 ASN A C 1
ATOM 1532 O O . ASN A 1 198 ? 5.91 58.156 21.312 1 90.06 198 ASN A O 1
ATOM 1536 N N . GLY A 1 199 ? 4.414 59.469 22.094 1 91.94 199 GLY A N 1
ATOM 1537 C CA . GLY A 1 199 ? 5.277 59.938 23.188 1 91.94 199 GLY A CA 1
ATOM 1538 C C . GLY A 1 199 ? 5.238 59 24.391 1 91.94 199 GLY A C 1
ATOM 1539 O O . GLY A 1 199 ? 6.016 59.188 25.328 1 91.94 199 GLY A O 1
ATOM 1540 N N . LEU A 1 200 ? 4.434 58.031 24.344 1 94.81 200 LEU A N 1
ATOM 1541 C CA . LEU A 1 200 ? 4.34 57.125 25.469 1 94.81 200 LEU A CA 1
ATOM 1542 C C . LEU A 1 200 ? 5.574 56.219 25.562 1 94.81 200 LEU A C 1
ATOM 1544 O O . LEU A 1 200 ? 5.918 55.531 24.594 1 94.81 200 LEU A O 1
ATOM 1548 N N . LYS A 1 201 ? 6.195 56.156 26.688 1 94.81 201 LYS A N 1
ATOM 1549 C CA . LYS A 1 201 ? 7.449 55.406 26.828 1 94.81 201 LYS A CA 1
ATOM 1550 C C . LYS A 1 201 ? 7.219 54.062 27.484 1 94.81 201 LYS A C 1
ATOM 1552 O O . LYS A 1 201 ? 8.062 53.156 27.391 1 94.81 201 LYS A O 1
ATOM 1557 N N . HIS A 1 202 ? 6.062 53.844 28.109 1 96.19 202 HIS A N 1
ATOM 1558 C CA . HIS A 1 202 ? 5.875 52.656 28.906 1 96.19 202 HIS A CA 1
ATOM 1559 C C . HIS A 1 202 ? 4.75 51.781 28.359 1 96.19 202 HIS A C 1
ATOM 1561 O O . HIS A 1 202 ? 4.312 50.812 29 1 96.19 202 HIS A O 1
ATOM 1567 N N . LEU A 1 203 ? 4.324 52.094 27.141 1 97.12 203 LEU A N 1
ATOM 1568 C CA . LEU A 1 203 ? 3.195 51.375 26.562 1 97.12 203 LEU A CA 1
ATOM 1569 C C . LEU A 1 203 ? 3.553 49.906 26.312 1 97.12 203 LEU A C 1
ATOM 1571 O O . LEU A 1 203 ? 4.582 49.594 25.703 1 97.12 203 LEU A O 1
ATOM 1575 N N . GLN A 1 204 ? 2.686 49 26.766 1 98.12 204 GLN A N 1
ATOM 1576 C CA . GLN A 1 204 ? 2.916 47.562 26.625 1 98.12 204 GLN A CA 1
ATOM 1577 C C . GLN A 1 204 ? 1.834 46.906 25.766 1 98.12 204 GLN A C 1
ATOM 1579 O O . GLN A 1 204 ? 2.094 45.938 25.078 1 98.12 204 GLN A O 1
ATOM 1584 N N . SER A 1 205 ? 0.664 47.375 25.859 1 98.38 205 SER A N 1
ATOM 1585 C CA . SER A 1 205 ? -0.461 46.781 25.141 1 98.38 205 SER A CA 1
ATOM 1586 C C . SER A 1 205 ? -1.248 47.844 24.391 1 98.38 205 SER A C 1
ATOM 1588 O O . SER A 1 205 ? -1.63 48.875 24.969 1 98.38 205 SER A O 1
ATOM 1590 N N . LEU A 1 206 ? -1.395 47.688 23.125 1 97.75 206 LEU A N 1
ATOM 1591 C CA . LEU A 1 206 ? -2.184 48.562 22.281 1 97.75 206 LEU A CA 1
ATOM 1592 C C . LEU A 1 206 ? -3.311 47.781 21.594 1 97.75 206 LEU A C 1
ATOM 1594 O O . LEU A 1 206 ? -3.059 46.812 20.875 1 97.75 206 LEU A O 1
ATOM 1598 N N . THR A 1 207 ? -4.566 48.188 21.781 1 97.94 207 THR A N 1
ATOM 1599 C CA . THR A 1 207 ? -5.723 47.531 21.172 1 97.94 207 THR A CA 1
ATOM 1600 C C . THR A 1 207 ? -6.578 48.531 20.422 1 97.94 207 THR A C 1
ATOM 1602 O O . THR A 1 207 ? -7.059 49.531 21 1 97.94 207 THR A O 1
ATOM 1605 N N . LEU A 1 208 ? -6.703 48.375 19.156 1 96.12 208 LEU A N 1
ATOM 1606 C CA . LEU A 1 208 ? -7.543 49.188 18.297 1 96.12 208 LEU A CA 1
ATOM 1607 C C . LEU A 1 208 ? -8.586 48.344 17.594 1 96.12 208 LEU A C 1
ATOM 1609 O O . LEU A 1 208 ? -8.25 47.531 16.719 1 96.12 208 LEU A O 1
ATOM 1613 N N . ILE A 1 209 ? -9.836 48.531 17.844 1 94.81 209 ILE A N 1
ATOM 1614 C CA . ILE A 1 209 ? -10.883 47.688 17.281 1 94.81 209 ILE A CA 1
ATOM 1615 C C . ILE A 1 209 ? -11.961 48.562 16.641 1 94.81 209 ILE A C 1
ATOM 1617 O O . ILE A 1 209 ? -12.484 49.469 17.281 1 94.81 209 ILE A O 1
ATOM 1621 N N . ASN A 1 210 ? -12.273 48.344 15.391 1 92.31 210 ASN A N 1
ATOM 1622 C CA . ASN A 1 210 ? -13.32 49.062 14.656 1 92.31 210 ASN A CA 1
ATOM 1623 C C . ASN A 1 210 ? -13.023 50.531 14.57 1 92.31 210 ASN A C 1
ATOM 1625 O O . ASN A 1 210 ? -13.891 51.375 14.859 1 92.31 210 ASN A O 1
ATOM 1629 N N . VAL A 1 211 ? -11.836 50.844 14.297 1 91.06 211 VAL A N 1
ATOM 1630 C CA . VAL A 1 211 ? -11.438 52.25 14.164 1 91.06 211 VAL A CA 1
ATOM 1631 C C . VAL A 1 211 ? -10.484 52.406 12.984 1 91.06 211 VAL A C 1
ATOM 1633 O O . VAL A 1 211 ? -9.773 51.469 12.617 1 91.06 211 VAL A O 1
ATOM 1636 N N . GLY A 1 212 ? -10.594 53.594 12.43 1 90.25 212 GLY A N 1
ATOM 1637 C CA . GLY A 1 212 ? -9.586 53.969 11.461 1 90.25 212 GLY A CA 1
ATOM 1638 C C . GLY A 1 212 ? -8.461 54.812 12.078 1 90.25 212 GLY A C 1
ATOM 1639 O O . GLY A 1 212 ? -8.68 55.531 13.031 1 90.25 212 GLY A O 1
ATOM 1640 N N . PHE A 1 213 ? -7.363 54.594 11.594 1 91.75 213 PHE A N 1
ATOM 1641 C CA . PHE A 1 213 ? -6.227 55.344 12.109 1 91.75 213 PHE A CA 1
ATOM 1642 C C . PHE A 1 213 ? -5.113 55.406 11.07 1 91.75 213 PHE A C 1
ATOM 1644 O O . PHE A 1 213 ? -5.16 54.719 10.047 1 91.75 213 PHE A O 1
ATOM 1651 N N . ALA A 1 214 ? -4.18 56.344 11.352 1 91.81 214 ALA A N 1
ATOM 1652 C CA . ALA A 1 214 ? -2.982 56.438 10.523 1 91.81 214 ALA A CA 1
ATOM 1653 C C . ALA A 1 214 ? -1.716 56.281 11.359 1 91.81 214 ALA A C 1
ATOM 1655 O O . ALA A 1 214 ? -1.646 56.75 12.492 1 91.81 214 ALA A O 1
ATOM 1656 N N . TRP A 1 215 ? -0.842 55.5 10.727 1 92.38 215 TRP A N 1
ATOM 1657 C CA . TRP A 1 215 ? 0.452 55.344 11.383 1 92.38 215 TRP A CA 1
ATOM 1658 C C . TRP A 1 215 ? 1.25 56.656 11.305 1 92.38 215 TRP A C 1
ATOM 1660 O O . TRP A 1 215 ? 1.07 57.438 10.375 1 92.38 215 TRP A O 1
ATOM 1670 N N . GLY A 1 216 ? 2.047 56.75 12.273 1 88.81 216 GLY A N 1
ATOM 1671 C CA . GLY A 1 216 ? 2.984 57.875 12.195 1 88.81 216 GLY A CA 1
ATOM 1672 C C . GLY A 1 216 ? 4.199 57.562 11.344 1 88.81 216 GLY A C 1
ATOM 1673 O O . GLY A 1 216 ? 4.473 56.406 11.039 1 88.81 216 GLY A O 1
ATOM 1674 N N . MET A 1 217 ? 4.934 58.625 10.945 1 88.88 217 MET A N 1
ATOM 1675 C CA . MET A 1 217 ? 6.125 58.469 10.117 1 88.88 217 MET A CA 1
ATOM 1676 C C . MET A 1 217 ? 7.355 58.188 10.977 1 88.88 217 MET A C 1
ATOM 1678 O O . MET A 1 217 ? 8.289 57.531 10.531 1 88.88 217 MET A O 1
ATOM 1682 N N . GLU A 1 218 ? 7.215 58.594 12.188 1 91.19 218 GLU A N 1
ATOM 1683 C CA . GLU A 1 218 ? 8.367 58.469 13.07 1 91.19 218 GLU A CA 1
ATOM 1684 C C . GLU A 1 218 ? 8.211 57.25 14 1 91.19 218 GLU A C 1
ATOM 1686 O O . GLU A 1 218 ? 7.086 56.875 14.328 1 91.19 218 GLU A O 1
ATOM 1691 N N . GLU A 1 219 ? 9.359 56.812 14.391 1 93.75 219 GLU A N 1
ATOM 1692 C CA . GLU A 1 219 ? 9.383 55.688 15.336 1 93.75 219 GLU A CA 1
ATOM 1693 C C . GLU A 1 219 ? 8.844 56.125 16.703 1 93.75 219 GLU A C 1
ATOM 1695 O O . GLU A 1 219 ? 9.312 57.094 17.281 1 93.75 219 GLU A O 1
ATOM 1700 N N . PRO A 1 220 ? 7.895 55.438 17.172 1 95 220 PRO A N 1
ATOM 1701 C CA . PRO A 1 220 ? 7.328 55.812 18.469 1 95 220 PRO A CA 1
ATOM 1702 C C . PRO A 1 220 ? 8.242 55.438 19.641 1 95 220 PRO A C 1
ATOM 1704 O O . PRO A 1 220 ? 9.055 54.5 19.516 1 95 220 PRO A O 1
ATOM 1707 N N . ALA A 1 221 ? 8.039 56.062 20.797 1 94.62 221 ALA A N 1
ATOM 1708 C CA . ALA A 1 221 ? 8.867 55.875 21.984 1 94.62 221 ALA A CA 1
ATOM 1709 C C . ALA A 1 221 ? 8.539 54.531 22.672 1 94.62 221 ALA A C 1
ATOM 1711 O O . ALA A 1 221 ? 9.359 54 23.406 1 94.62 221 ALA A O 1
ATOM 1712 N N . TYR A 1 222 ? 7.41 54 22.391 1 94.5 222 TYR A N 1
ATOM 1713 C CA . TYR A 1 222 ? 6.961 52.812 23.125 1 94.5 222 TYR A CA 1
ATOM 1714 C C . TYR A 1 222 ? 7.461 51.531 22.453 1 94.5 222 TYR A C 1
ATOM 1716 O O . TYR A 1 222 ? 7.207 50.438 22.938 1 94.5 222 TYR A O 1
ATOM 1724 N N . LEU A 1 223 ? 8.156 51.531 21.422 1 94.31 223 LEU A N 1
ATOM 1725 C CA . LEU A 1 223 ? 8.523 50.375 20.609 1 94.31 223 LEU A CA 1
ATOM 1726 C C . LEU A 1 223 ? 9.281 49.344 21.438 1 94.31 223 LEU A C 1
ATOM 1728 O O . LEU A 1 223 ? 9 48.156 21.344 1 94.31 223 LEU A O 1
ATOM 1732 N N . PRO A 1 224 ? 10.219 49.719 22.297 1 93.56 224 PRO A N 1
ATOM 1733 C CA . PRO A 1 224 ? 10.984 48.719 23.047 1 93.56 224 PRO A CA 1
ATOM 1734 C C . PRO A 1 224 ? 10.148 48.062 24.125 1 93.56 224 PRO A C 1
ATOM 1736 O O . PRO A 1 224 ? 10.484 46.938 24.562 1 93.56 224 PRO A O 1
ATOM 1739 N N . THR A 1 225 ? 9.062 48.719 24.562 1 96.12 225 THR A N 1
ATOM 1740 C CA . THR A 1 225 ? 8.297 48.188 25.688 1 96.12 225 THR A CA 1
ATOM 1741 C C . THR A 1 225 ? 7.043 47.469 25.203 1 96.12 225 THR A C 1
ATOM 1743 O O . THR A 1 225 ? 6.41 46.719 25.969 1 96.12 225 THR A O 1
ATOM 1746 N N . LEU A 1 226 ? 6.77 47.562 23.984 1 97.12 226 LEU A N 1
ATOM 1747 C CA . LEU A 1 226 ? 5.547 47.031 23.406 1 97.12 226 LEU A CA 1
ATOM 1748 C C . LEU A 1 226 ? 5.559 45.5 23.469 1 97.12 226 LEU A C 1
ATOM 1750 O O . LEU A 1 226 ? 6.531 44.875 23.062 1 97.12 226 LEU A O 1
ATOM 1754 N N . LYS A 1 227 ? 4.434 44.875 24 1 98.19 227 LYS A N 1
ATOM 1755 C CA . LYS A 1 227 ? 4.371 43.406 24.172 1 98.19 227 LYS A CA 1
ATOM 1756 C C . LYS A 1 227 ? 3.197 42.812 23.406 1 98.19 227 LYS A C 1
ATOM 1758 O O . LYS A 1 227 ? 3.27 41.688 22.938 1 98.19 227 LYS A O 1
ATOM 1763 N N . ARG A 1 228 ? 2.141 43.562 23.312 1 98.62 228 ARG A N 1
ATOM 1764 C CA . ARG A 1 228 ? 0.921 43.094 22.672 1 98.62 228 ARG A CA 1
ATOM 1765 C C . ARG A 1 228 ? 0.3 44.156 21.797 1 98.62 228 ARG A C 1
ATOM 1767 O O . ARG A 1 228 ? 0.186 45.312 22.203 1 98.62 228 ARG A O 1
ATOM 1774 N N . VAL A 1 229 ? -0.052 43.781 20.625 1 98.38 229 VAL A N 1
ATOM 1775 C CA . VAL A 1 229 ? -0.786 44.656 19.719 1 98.38 229 VAL A CA 1
ATOM 1776 C C . VAL A 1 229 ? -1.993 43.906 19.156 1 98.38 229 VAL A C 1
ATOM 1778 O O . VAL A 1 229 ? -1.869 42.781 18.688 1 98.38 229 VAL A O 1
ATOM 1781 N N . HIS A 1 230 ? -3.111 44.469 19.203 1 98.56 230 HIS A N 1
ATOM 1782 C CA . HIS A 1 230 ? -4.352 43.906 18.688 1 98.56 230 HIS A CA 1
ATOM 1783 C C . HIS A 1 230 ? -5.109 44.906 17.844 1 98.56 230 HIS A C 1
ATOM 1785 O O . HIS A 1 230 ? -5.609 45.906 18.375 1 98.56 230 HIS A O 1
ATOM 1791 N N . ILE A 1 231 ? -5.137 44.719 16.594 1 97.56 231 ILE A N 1
ATOM 1792 C CA . ILE A 1 231 ? -5.871 45.562 15.648 1 97.56 231 ILE A CA 1
ATOM 1793 C C . ILE A 1 231 ? -6.926 44.719 14.938 1 97.56 231 ILE A C 1
ATOM 1795 O O . ILE A 1 231 ? -6.605 43.688 14.336 1 97.56 231 ILE A O 1
ATOM 1799 N N . GLU A 1 232 ? -8.125 45.156 14.914 1 95.94 232 GLU A N 1
ATOM 1800 C CA . GLU A 1 232 ? -9.188 44.375 14.312 1 95.94 232 GLU A CA 1
ATOM 1801 C C . GLU A 1 232 ? -10.203 45.25 13.602 1 95.94 232 GLU A C 1
ATOM 1803 O O . GLU A 1 232 ? -10.609 46.281 14.133 1 95.94 232 GLU A O 1
ATOM 1808 N N . ASN A 1 233 ? -10.555 44.875 12.453 1 92.81 233 ASN A N 1
ATOM 1809 C CA . ASN A 1 233 ? -11.586 45.562 11.672 1 92.81 233 ASN A CA 1
ATOM 1810 C C . ASN A 1 233 ? -11.258 47.031 11.445 1 92.81 233 ASN A C 1
ATOM 1812 O O . ASN A 1 233 ? -12.07 47.906 11.75 1 92.81 233 ASN A O 1
ATOM 1816 N N . SER A 1 234 ? -10.156 47.25 10.977 1 90.38 234 SER A N 1
ATOM 1817 C CA . SER A 1 234 ? -9.695 48.594 10.578 1 90.38 234 SER A CA 1
ATOM 1818 C C . SER A 1 234 ? -9.406 48.625 9.078 1 90.38 234 SER A C 1
ATOM 1820 O O . SER A 1 234 ? -8.281 48.375 8.648 1 90.38 234 SER A O 1
ATOM 1822 N N . PRO A 1 235 ? -10.297 49.062 8.273 1 78.62 235 PRO A N 1
ATOM 1823 C CA . PRO A 1 235 ? -10.18 48.906 6.824 1 78.62 235 PRO A CA 1
ATOM 1824 C C . PRO A 1 235 ? -9.055 49.75 6.234 1 78.62 235 PRO A C 1
ATOM 1826 O O . PRO A 1 235 ? -8.508 49.406 5.184 1 78.62 235 PRO A O 1
ATOM 1829 N N . ASN A 1 236 ? -8.656 50.75 6.91 1 83.88 236 ASN A N 1
ATOM 1830 C CA . ASN A 1 236 ? -7.652 51.656 6.336 1 83.88 236 ASN A CA 1
ATOM 1831 C C . ASN A 1 236 ? -6.238 51.125 6.613 1 83.88 236 ASN A C 1
ATOM 1833 O O . ASN A 1 236 ? -5.266 51.688 6.09 1 83.88 236 ASN A O 1
ATOM 1837 N N . MET A 1 237 ? -6.211 50.094 7.387 1 91.31 237 MET A N 1
ATOM 1838 C CA . MET A 1 237 ? -4.891 49.562 7.68 1 91.31 237 MET A CA 1
ATOM 1839 C C . MET A 1 237 ? -4.449 48.594 6.582 1 91.31 237 MET A C 1
ATOM 1841 O O . MET A 1 237 ? -4.84 47.406 6.582 1 91.31 237 MET A O 1
ATOM 1845 N N . THR A 1 238 ? -3.52 49 5.695 1 94.19 238 THR A N 1
ATOM 1846 C CA . THR A 1 238 ? -3.125 48.188 4.547 1 94.19 238 THR A CA 1
ATOM 1847 C C . THR A 1 238 ? -1.644 47.812 4.621 1 94.19 238 THR A C 1
ATOM 1849 O O . THR A 1 238 ? -1.161 47 3.852 1 94.19 238 THR A O 1
ATOM 1852 N N . TYR A 1 239 ? -0.972 48.438 5.555 1 94.56 239 TYR A N 1
ATOM 1853 C CA . TYR A 1 239 ? 0.457 48.188 5.68 1 94.56 239 TYR A CA 1
ATOM 1854 C C . TYR A 1 239 ? 0.929 48.375 7.113 1 94.56 239 TYR A C 1
ATOM 1856 O O . TYR A 1 239 ? 0.213 48.969 7.934 1 94.56 239 TYR A O 1
ATOM 1864 N N . LEU A 1 240 ? 2.064 47.875 7.371 1 95.81 240 LEU A N 1
ATOM 1865 C CA . LEU A 1 240 ? 2.801 48.156 8.602 1 95.81 240 LEU A CA 1
ATOM 1866 C C . LEU A 1 240 ? 4.047 48.969 8.305 1 95.81 240 LEU A C 1
ATOM 1868 O O . LEU A 1 240 ? 4.785 48.688 7.363 1 95.81 240 LEU A O 1
ATOM 1872 N N . PRO A 1 241 ? 4.215 50 9.102 1 95.62 241 PRO A N 1
ATOM 1873 C CA . PRO A 1 241 ? 5.43 50.781 8.891 1 95.62 241 PRO A CA 1
ATOM 1874 C C . PRO A 1 241 ? 6.707 49.969 9.133 1 95.62 241 PRO A C 1
ATOM 1876 O O . PRO A 1 241 ? 6.719 49.062 9.969 1 95.62 241 PRO A O 1
ATOM 1879 N N . LYS A 1 242 ? 7.805 50.344 8.492 1 95.31 242 LYS A N 1
ATOM 1880 C CA . LYS A 1 242 ? 9.07 49.625 8.555 1 95.31 242 LYS A CA 1
ATOM 1881 C C . LYS A 1 242 ? 9.625 49.594 9.969 1 95.31 242 LYS A C 1
ATOM 1883 O O . LYS A 1 242 ? 10.242 48.625 10.391 1 95.31 242 LYS A O 1
ATOM 1888 N N . TRP A 1 243 ? 9.406 50.75 10.68 1 94.81 243 TRP A N 1
ATOM 1889 C CA . TRP A 1 243 ? 9.961 50.812 12.023 1 94.81 243 TRP A CA 1
ATOM 1890 C C . TRP A 1 243 ? 9.312 49.812 12.945 1 94.81 243 TRP A C 1
ATOM 1892 O O . TRP A 1 243 ? 9.844 49.5 14.023 1 94.81 243 TRP A O 1
ATOM 1902 N N . PHE A 1 244 ? 8.164 49.281 12.594 1 96.5 244 PHE A N 1
ATOM 1903 C CA . PHE A 1 244 ? 7.441 48.344 13.414 1 96.5 244 PHE A CA 1
ATOM 1904 C C . PHE A 1 244 ? 8.281 47.062 13.641 1 96.5 244 PHE A C 1
ATOM 1906 O O . PHE A 1 244 ? 8.125 46.406 14.656 1 96.5 244 PHE A O 1
ATOM 1913 N N . ALA A 1 245 ? 9.148 46.688 12.727 1 95.56 245 ALA A N 1
ATOM 1914 C CA . ALA A 1 245 ? 10.008 45.531 12.789 1 95.56 245 ALA A CA 1
ATOM 1915 C C . ALA A 1 245 ? 10.969 45.625 13.977 1 95.56 245 ALA A C 1
ATOM 1917 O O . ALA A 1 245 ? 11.516 44.594 14.414 1 95.56 245 ALA A O 1
ATOM 1918 N N . TYR A 1 246 ? 11.102 46.812 14.562 1 94.69 246 TYR A N 1
ATOM 1919 C CA . TYR A 1 246 ? 12.062 47 15.641 1 94.69 246 TYR A CA 1
ATOM 1920 C C . TYR A 1 246 ? 11.414 46.781 17 1 94.69 246 TYR A C 1
ATOM 1922 O O . TYR A 1 246 ? 12.055 46.938 18.031 1 94.69 246 TYR A O 1
ATOM 1930 N N . ALA A 1 247 ? 10.141 46.375 16.984 1 95.81 247 ALA A N 1
ATOM 1931 C CA . ALA A 1 247 ? 9.492 46 18.234 1 95.81 247 ALA A CA 1
ATOM 1932 C C . ALA A 1 247 ? 9.992 44.656 18.734 1 95.81 247 ALA A C 1
ATOM 1934 O O . ALA A 1 247 ? 9.258 43.656 18.719 1 95.81 247 ALA A O 1
ATOM 1935 N N . VAL A 1 248 ? 11.141 44.594 19.328 1 92.88 248 VAL A N 1
ATOM 1936 C CA . VAL A 1 248 ? 11.867 43.375 19.672 1 92.88 248 VAL A CA 1
ATOM 1937 C C . VAL A 1 248 ? 11.164 42.656 20.812 1 92.88 248 VAL A C 1
ATOM 1939 O O . VAL A 1 248 ? 11.242 41.438 20.938 1 92.88 248 VAL A O 1
ATOM 1942 N N . GLY A 1 249 ? 10.422 43.406 21.594 1 94.56 249 GLY A N 1
ATOM 1943 C CA . GLY A 1 249 ? 9.766 42.812 22.75 1 94.56 249 GLY A CA 1
ATOM 1944 C C . GLY A 1 249 ? 8.336 42.375 22.453 1 94.56 249 GLY A C 1
ATOM 1945 O O . GLY A 1 249 ? 7.672 41.812 23.328 1 94.56 249 GLY A O 1
ATOM 1946 N N . LEU A 1 250 ? 7.859 42.531 21.203 1 97.88 250 LEU A N 1
ATOM 1947 C CA . LEU A 1 250 ? 6.484 42.219 20.859 1 97.88 250 LEU A CA 1
ATOM 1948 C C . LEU A 1 250 ? 6.27 40.688 20.875 1 97.88 250 LEU A C 1
ATOM 1950 O O . LEU A 1 250 ? 6.887 39.969 20.109 1 97.88 250 LEU A O 1
ATOM 1954 N N . ALA A 1 251 ? 5.367 40.219 21.703 1 98.19 251 ALA A N 1
ATOM 1955 C CA . ALA A 1 251 ? 5.145 38.781 21.891 1 98.19 251 ALA A CA 1
ATOM 1956 C C . ALA A 1 251 ? 3.869 38.344 21.188 1 98.19 251 ALA A C 1
ATOM 1958 O O . ALA A 1 251 ? 3.811 37.219 20.656 1 98.19 251 ALA A O 1
ATOM 1959 N N . ARG A 1 252 ? 2.889 39.188 21.25 1 98.69 252 ARG A N 1
ATOM 1960 C CA . ARG A 1 252 ? 1.597 38.844 20.672 1 98.69 252 ARG A CA 1
ATOM 1961 C C . ARG A 1 252 ? 1.158 39.906 19.656 1 98.69 252 ARG A C 1
ATOM 1963 O O . ARG A 1 252 ? 1.027 41.094 20 1 98.69 252 ARG A O 1
ATOM 1970 N N . LEU A 1 253 ? 0.951 39.469 18.438 1 98.62 253 LEU A N 1
ATOM 1971 C CA . LEU A 1 253 ? 0.476 40.344 17.391 1 98.62 253 LEU A CA 1
ATOM 1972 C C . LEU A 1 253 ? -0.795 39.812 16.75 1 98.62 253 LEU A C 1
ATOM 1974 O O . LEU A 1 253 ? -0.789 38.719 16.188 1 98.62 253 LEU A O 1
ATOM 1978 N N . THR A 1 254 ? -1.838 40.5 16.844 1 98.69 254 THR A N 1
ATOM 1979 C CA . THR A 1 254 ? -3.107 40.125 16.234 1 98.69 254 THR A CA 1
ATOM 1980 C C . THR A 1 254 ? -3.592 41.25 15.297 1 98.69 254 THR A C 1
ATOM 1982 O O . THR A 1 254 ? -3.863 42.375 15.742 1 98.69 254 THR A O 1
ATOM 1985 N N . ILE A 1 255 ? -3.57 41.062 14.094 1 98.25 255 ILE A N 1
ATOM 1986 C CA . ILE A 1 255 ? -4.148 41.938 13.078 1 98.25 255 ILE A CA 1
ATOM 1987 C C . ILE A 1 255 ? -5.195 41.188 12.273 1 98.25 255 ILE A C 1
ATOM 1989 O O . ILE A 1 255 ? -4.852 40.375 11.383 1 98.25 255 ILE A O 1
ATOM 1993 N N . LYS A 1 256 ? -6.398 41.469 12.461 1 97 256 LYS A N 1
ATOM 1994 C CA . LYS A 1 256 ? -7.473 40.656 11.859 1 97 256 LYS A CA 1
ATOM 1995 C C . LYS A 1 256 ? -8.422 41.562 11.062 1 97 256 LYS A C 1
ATOM 1997 O O . LYS A 1 256 ? -8.711 42.688 11.461 1 97 256 LYS A O 1
ATOM 2002 N N . ARG A 1 257 ? -8.906 41 10 1 95.25 257 ARG A N 1
ATOM 2003 C CA . ARG A 1 257 ? -9.93 41.656 9.195 1 95.25 257 ARG A CA 1
ATOM 2004 C C . ARG A 1 257 ? -9.516 43.094 8.828 1 95.25 257 ARG A C 1
ATOM 2006 O O . ARG A 1 257 ? -10.258 44.031 9.07 1 95.25 257 ARG A O 1
ATOM 2013 N N . THR A 1 258 ? -8.336 43.156 8.383 1 95.62 258 THR A N 1
ATOM 2014 C CA . THR A 1 258 ? -7.816 44.406 7.844 1 95.62 258 THR A CA 1
ATOM 2015 C C . THR A 1 258 ? -7.387 44.219 6.391 1 95.62 258 THR A C 1
ATOM 2017 O O . THR A 1 258 ? -7.691 43.188 5.766 1 95.62 258 THR A O 1
ATOM 2020 N N . GLY A 1 259 ? -6.727 45.281 5.836 1 94.81 259 GLY A N 1
ATOM 2021 C CA . GLY A 1 259 ? -6.281 45.219 4.453 1 94.81 259 GLY A CA 1
ATOM 2022 C C . GLY A 1 259 ? -4.793 44.969 4.312 1 94.81 259 GLY A C 1
ATOM 2023 O O . GLY A 1 259 ? -4.215 45.188 3.25 1 94.81 259 GLY A O 1
ATOM 2024 N N . LEU A 1 260 ? -4.277 44.375 5.359 1 96 260 LEU A N 1
ATOM 2025 C CA . LEU A 1 260 ? -2.838 44.125 5.324 1 96 260 LEU A CA 1
ATOM 2026 C C . LEU A 1 260 ? -2.453 43.281 4.117 1 96 260 LEU A C 1
ATOM 2028 O O . LEU A 1 260 ? -2.977 42.188 3.934 1 96 260 LEU A O 1
ATOM 2032 N N . ALA A 1 261 ? -1.438 43.75 3.336 1 94.94 261 ALA A N 1
ATOM 2033 C CA . ALA A 1 261 ? -1.164 43.125 2.045 1 94.94 261 ALA A CA 1
ATOM 2034 C C . ALA A 1 261 ? 0.179 42.406 2.061 1 94.94 261 ALA A C 1
ATOM 2036 O O . ALA A 1 261 ? 0.446 41.562 1.202 1 94.94 261 ALA A O 1
ATOM 2037 N N . SER A 1 262 ? 0.959 42.75 3.045 1 95.25 262 SER A N 1
ATOM 2038 C CA . SER A 1 262 ? 2.293 42.156 3.059 1 95.25 262 SER A CA 1
ATOM 2039 C C . SER A 1 262 ? 2.689 41.719 4.465 1 95.25 262 SER A C 1
ATOM 2041 O O . SER A 1 262 ? 2.389 42.406 5.441 1 95.25 262 SER A O 1
ATOM 2043 N N . ALA A 1 263 ? 3.359 40.594 4.461 1 95.88 263 ALA A N 1
ATOM 2044 C CA . ALA A 1 263 ? 3.82 40.062 5.742 1 95.88 263 ALA A CA 1
ATOM 2045 C C . ALA A 1 263 ? 5.309 40.312 5.945 1 95.88 263 ALA A C 1
ATOM 2047 O O . ALA A 1 263 ? 5.91 39.844 6.906 1 95.88 263 ALA A O 1
ATOM 2048 N N . VAL A 1 264 ? 5.949 41.125 5.168 1 95.94 264 VAL A N 1
ATOM 2049 C CA . VAL A 1 264 ? 7.391 41.344 5.16 1 95.94 264 VAL A CA 1
ATOM 2050 C C . VAL A 1 264 ? 7.832 41.938 6.504 1 95.94 264 VAL A C 1
ATOM 2052 O O . VAL A 1 264 ? 8.781 41.438 7.121 1 95.94 264 VAL A O 1
ATOM 2055 N N . VAL A 1 265 ? 7.129 42.938 6.988 1 96.19 265 VAL A N 1
ATOM 2056 C CA . VAL A 1 265 ? 7.504 43.594 8.234 1 96.19 265 VAL A CA 1
ATOM 2057 C C . VAL A 1 265 ? 7.293 42.656 9.406 1 96.19 265 VAL A C 1
ATOM 2059 O O . VAL A 1 265 ? 8.141 42.562 10.305 1 96.19 265 VAL A O 1
ATOM 2062 N N . VAL A 1 266 ? 6.176 41.969 9.398 1 97.06 266 VAL A N 1
ATOM 2063 C CA . VAL A 1 266 ? 5.844 41.031 10.469 1 97.06 266 VAL A CA 1
ATOM 2064 C C . VAL A 1 266 ? 6.895 39.906 10.531 1 97.06 266 VAL A C 1
ATOM 2066 O O . VAL A 1 266 ? 7.238 39.438 11.617 1 97.06 266 VAL A O 1
ATOM 2069 N N . SER A 1 267 ? 7.41 39.438 9.367 1 96.38 267 SER A N 1
ATOM 2070 C CA . SER A 1 267 ? 8.359 38.312 9.281 1 96.38 267 SER A CA 1
ATOM 2071 C C . SER A 1 267 ? 9.688 38.656 9.93 1 96.38 267 SER A C 1
ATOM 2073 O O . SER A 1 267 ? 10.469 37.781 10.289 1 96.38 267 SER A O 1
ATOM 2075 N N . GLN A 1 268 ? 9.914 39.969 10.156 1 96.44 268 GLN A N 1
ATOM 2076 C CA . GLN A 1 268 ? 11.195 40.438 10.688 1 96.44 268 GLN A CA 1
ATOM 2077 C C . GLN A 1 268 ? 11.148 40.562 12.211 1 96.44 268 GLN A C 1
ATOM 2079 O O . GLN A 1 268 ? 12.18 40.75 12.852 1 96.44 268 GLN A O 1
ATOM 2084 N N . LEU A 1 269 ? 9.992 40.469 12.789 1 96.88 269 LEU A N 1
ATOM 2085 C CA . LEU A 1 269 ? 9.859 40.531 14.242 1 96.88 269 LEU A CA 1
ATOM 2086 C C . LEU A 1 269 ? 10.516 39.344 14.906 1 96.88 269 LEU A C 1
ATOM 2088 O O . LEU A 1 269 ? 10.305 38.188 14.492 1 96.88 269 LEU A O 1
ATOM 2092 N N . ARG A 1 270 ? 11.25 39.469 15.945 1 95 270 ARG A N 1
ATOM 2093 C CA . ARG A 1 270 ? 12.055 38.406 16.516 1 95 270 ARG A CA 1
ATOM 2094 C C . ARG A 1 270 ? 11.453 37.906 17.812 1 95 270 ARG A C 1
ATOM 2096 O O . ARG A 1 270 ? 11.742 36.781 18.234 1 95 270 ARG A O 1
ATOM 2103 N N . GLY A 1 271 ? 10.594 38.688 18.391 1 95.38 271 GLY A N 1
ATOM 2104 C CA . GLY A 1 271 ? 10.125 38.312 19.719 1 95.38 271 GLY A CA 1
ATOM 2105 C C . GLY A 1 271 ? 8.719 37.719 19.719 1 95.38 271 GLY A C 1
ATOM 2106 O O . GLY A 1 271 ? 8.172 37.438 20.781 1 95.38 271 GLY A O 1
ATOM 2107 N N . LEU A 1 272 ? 8.18 37.375 18.562 1 97.12 272 LEU A N 1
ATOM 2108 C CA . LEU A 1 272 ? 6.785 36.969 18.469 1 97.12 272 LEU A CA 1
ATOM 2109 C C . LEU A 1 272 ? 6.613 35.531 19 1 97.12 272 LEU A C 1
ATOM 2111 O O . LEU A 1 272 ? 7.453 34.656 18.766 1 97.12 272 LEU A O 1
ATOM 2115 N N . GLU A 1 273 ? 5.57 35.344 19.75 1 98.12 273 GLU A N 1
ATOM 2116 C CA . GLU A 1 273 ? 5.152 34.031 20.234 1 98.12 273 GLU A CA 1
ATOM 2117 C C . GLU A 1 273 ? 3.816 33.625 19.609 1 98.12 273 GLU A C 1
ATOM 2119 O O . GLU A 1 273 ? 3.613 32.469 19.281 1 98.12 273 GLU A O 1
ATOM 2124 N N . LEU A 1 274 ? 2.957 34.562 19.562 1 98.69 274 LEU A N 1
ATOM 2125 C CA . LEU A 1 274 ? 1.639 34.375 18.969 1 98.69 274 LEU A CA 1
ATOM 2126 C C . LEU A 1 274 ? 1.388 35.344 17.828 1 98.69 274 LEU A C 1
ATOM 2128 O O . LEU A 1 274 ? 1.53 36.562 18.016 1 98.69 274 LEU A O 1
ATOM 2132 N N . LEU A 1 275 ? 1.094 34.844 16.656 1 98.62 275 LEU A N 1
ATOM 2133 C CA . LEU A 1 275 ? 0.833 35.656 15.484 1 98.62 275 LEU A CA 1
ATOM 2134 C C . LEU A 1 275 ? -0.522 35.312 14.875 1 98.62 275 LEU A C 1
ATOM 2136 O O . LEU A 1 275 ? -0.764 34.188 14.484 1 98.62 275 LEU A O 1
ATOM 2140 N N . ASN A 1 276 ? -1.414 36.25 14.789 1 98.75 276 ASN A N 1
ATOM 2141 C CA . ASN A 1 276 ? -2.723 36.062 14.172 1 98.75 276 ASN A CA 1
ATOM 2142 C C . ASN A 1 276 ? -2.984 37.125 13.102 1 98.75 276 ASN A C 1
ATOM 2144 O O . ASN A 1 276 ? -3.209 38.281 13.414 1 98.75 276 ASN A O 1
ATOM 2148 N N . LEU A 1 277 ? -2.895 36.781 11.898 1 98.38 277 LEU A N 1
ATOM 2149 C CA . LEU A 1 277 ? -3.174 37.656 10.766 1 98.38 277 LEU A CA 1
ATOM 2150 C C . LEU A 1 277 ? -4.391 37.156 9.992 1 98.38 277 LEU A C 1
ATOM 2152 O O . LEU A 1 277 ? -4.406 37.219 8.758 1 98.38 277 LEU A O 1
ATOM 2156 N N . GLU A 1 278 ? -5.371 36.656 10.633 1 98.19 278 GLU A N 1
ATOM 2157 C CA . GLU A 1 278 ? -6.574 36.125 10.016 1 98.19 278 GLU A CA 1
ATOM 2158 C C . GLU A 1 278 ? -7.352 37.188 9.273 1 98.19 278 GLU A C 1
ATOM 2160 O O . GLU A 1 278 ? -7.531 38.312 9.789 1 98.19 278 GLU A O 1
ATOM 2165 N N . GLY A 1 279 ? -7.773 36.938 8.18 1 97.38 279 GLY A N 1
ATOM 2166 C CA . GLY A 1 279 ? -8.703 37.812 7.484 1 97.38 279 GLY A CA 1
ATOM 2167 C C . GLY A 1 279 ? -8.047 39.062 6.918 1 97.38 279 GLY A C 1
ATOM 2168 O O . GLY A 1 279 ? -8.547 40.156 7.105 1 97.38 279 GLY A O 1
ATOM 2169 N N . ASN A 1 280 ? -6.895 38.906 6.32 1 97.44 280 ASN A N 1
ATOM 2170 C CA . ASN A 1 280 ? -6.219 40 5.645 1 97.44 280 ASN A CA 1
ATOM 2171 C C . ASN A 1 280 ? -6.094 39.75 4.145 1 97.44 280 ASN A C 1
ATOM 2173 O O . ASN A 1 280 ? -6.875 39 3.572 1 97.44 280 ASN A O 1
ATOM 2177 N N . ALA A 1 281 ? -5.191 40.562 3.463 1 96.62 281 ALA A N 1
ATOM 2178 C CA . ALA A 1 281 ? -5.051 40.469 2.014 1 96.62 281 ALA A CA 1
ATOM 2179 C C . ALA A 1 281 ? -3.65 40 1.633 1 96.62 281 ALA A C 1
ATOM 2181 O O . ALA A 1 281 ? -3.08 40.438 0.642 1 96.62 281 ALA A O 1
ATOM 2182 N N . LEU A 1 282 ? -3.211 39.031 2.48 1 96.88 282 LEU A N 1
ATOM 2183 C CA . LEU A 1 282 ? -1.884 38.5 2.189 1 96.88 282 LEU A CA 1
ATOM 2184 C C . LEU A 1 282 ? -1.909 37.625 0.943 1 96.88 282 LEU A C 1
ATOM 2186 O O . LEU A 1 282 ? -2.83 36.812 0.762 1 96.88 282 LEU A O 1
ATOM 2190 N N . THR A 1 283 ? -0.928 37.75 0.05 1 92.81 283 THR A N 1
ATOM 2191 C CA . THR A 1 283 ? -0.938 37 -1.19 1 92.81 283 THR A CA 1
ATOM 2192 C C . THR A 1 283 ? 0.313 36.125 -1.302 1 92.81 283 THR A C 1
ATOM 2194 O O . THR A 1 283 ? 0.24 34.969 -1.732 1 92.81 283 THR A O 1
ATOM 2197 N N . GLU A 1 284 ? 1.437 36.688 -1.005 1 88.06 284 GLU A N 1
ATOM 2198 C CA . GLU A 1 284 ? 2.682 35.969 -1.304 1 88.06 284 GLU A CA 1
ATOM 2199 C C . GLU A 1 284 ? 3.494 35.719 -0.036 1 88.06 284 GLU A C 1
ATOM 2201 O O . GLU A 1 284 ? 3.795 36.656 0.708 1 88.06 284 GLU A O 1
ATOM 2206 N N . LEU A 1 285 ? 3.826 34.438 0.151 1 93.81 285 LEU A N 1
ATOM 2207 C CA . LEU A 1 285 ? 4.672 34.094 1.285 1 93.81 285 LEU A CA 1
ATOM 2208 C C . LEU A 1 285 ? 5.953 33.406 0.816 1 93.81 285 LEU A C 1
ATOM 2210 O O . LEU A 1 285 ? 6.777 33 1.635 1 93.81 285 LEU A O 1
ATOM 2214 N N . ASN A 1 286 ? 6.246 33.281 -0.451 1 92.5 286 ASN A N 1
ATOM 2215 C CA . ASN A 1 286 ? 7.379 32.531 -0.998 1 92.5 286 ASN A CA 1
ATOM 2216 C C . ASN A 1 286 ? 8.711 33.156 -0.575 1 92.5 286 ASN A C 1
ATOM 2218 O O . ASN A 1 286 ? 9.703 32.438 -0.411 1 92.5 286 ASN A O 1
ATOM 2222 N N . THR A 1 287 ? 8.719 34.438 -0.401 1 92 287 THR A N 1
ATOM 2223 C CA . THR A 1 287 ? 9.969 35.094 -0.078 1 92 287 THR A CA 1
ATOM 2224 C C . THR A 1 287 ? 10.055 35.406 1.416 1 92 287 THR A C 1
ATOM 2226 O O . THR A 1 287 ? 11.016 36.031 1.878 1 92 287 THR A O 1
ATOM 2229 N N . ILE A 1 288 ? 9.109 34.938 2.131 1 94.31 288 ILE A N 1
ATOM 2230 C CA . ILE A 1 288 ? 9 35.281 3.543 1 94.31 288 ILE A CA 1
ATOM 2231 C C . ILE A 1 288 ? 9.688 34.219 4.395 1 94.31 288 ILE A C 1
ATOM 2233 O O . ILE A 1 288 ? 9.523 33.031 4.152 1 94.31 288 ILE A O 1
ATOM 2237 N N . LEU A 1 289 ? 10.531 34.594 5.199 1 96.19 289 LEU A N 1
ATOM 2238 C CA . LEU A 1 289 ? 11.102 33.812 6.281 1 96.19 289 LEU A CA 1
ATOM 2239 C C . LEU A 1 289 ? 10.797 34.438 7.637 1 96.19 289 LEU A C 1
ATOM 2241 O O . LEU A 1 289 ? 11.258 35.531 7.934 1 96.19 289 LEU A O 1
ATOM 2245 N N . PHE A 1 290 ? 10.031 33.812 8.43 1 96.69 290 PHE A N 1
ATOM 2246 C CA . PHE A 1 290 ? 9.742 34.344 9.758 1 96.69 290 PHE A CA 1
ATOM 2247 C C . PHE A 1 290 ? 10.977 34.25 10.648 1 96.69 290 PHE A C 1
ATOM 2249 O O . PHE A 1 290 ? 11.531 33.188 10.875 1 96.69 290 PHE A O 1
ATOM 2256 N N . ALA A 1 291 ? 11.273 35.312 11.227 1 94.94 291 ALA A N 1
ATOM 2257 C CA . ALA A 1 291 ? 12.523 35.438 11.977 1 94.94 291 ALA A CA 1
ATOM 2258 C C . ALA A 1 291 ? 12.336 35.031 13.43 1 94.94 291 ALA A C 1
ATOM 2260 O O . ALA A 1 291 ? 13.305 34.75 14.133 1 94.94 291 ALA A O 1
ATOM 2261 N N . SER A 1 292 ? 11.117 35.031 13.93 1 95.44 292 SER A N 1
ATOM 2262 C CA . SER A 1 292 ? 10.867 34.75 15.336 1 95.44 292 SER A CA 1
ATOM 2263 C C . SER A 1 292 ? 11.102 33.281 15.656 1 95.44 292 SER A C 1
ATOM 2265 O O . SER A 1 292 ? 10.344 32.406 15.219 1 95.44 292 SER A O 1
ATOM 2267 N N . THR A 1 293 ? 12.008 32.938 16.438 1 94.69 293 THR A N 1
ATOM 2268 C CA . THR A 1 293 ? 12.367 31.562 16.812 1 94.69 293 THR A CA 1
ATOM 2269 C C . THR A 1 293 ? 11.477 31.062 17.938 1 94.69 293 THR A C 1
ATOM 2271 O O . THR A 1 293 ? 11.477 29.875 18.25 1 94.69 293 THR A O 1
ATOM 2274 N N . GLY A 1 294 ? 10.68 31.984 18.438 1 95.88 294 GLY A N 1
ATOM 2275 C CA . GLY A 1 294 ? 9.844 31.609 19.562 1 95.88 294 GLY A CA 1
ATOM 2276 C C . GLY A 1 294 ? 8.375 31.469 19.203 1 95.88 294 GLY A C 1
ATOM 2277 O O . GLY A 1 294 ? 7.539 31.234 20.078 1 95.88 294 GLY A O 1
ATOM 2278 N N . LEU A 1 295 ? 8.055 31.453 17.953 1 97.12 295 LEU A N 1
ATOM 2279 C CA . LEU A 1 295 ? 6.664 31.391 17.516 1 97.12 295 LEU A CA 1
ATOM 2280 C C . LEU A 1 295 ? 6.027 30.062 17.922 1 97.12 295 LEU A C 1
ATOM 2282 O O . LEU A 1 295 ? 6.562 29 17.609 1 97.12 295 LEU A O 1
ATOM 2286 N N . ILE A 1 296 ? 4.898 30.125 18.531 1 98.31 296 ILE A N 1
ATOM 2287 C CA . ILE A 1 296 ? 4.195 28.938 19.016 1 98.31 296 ILE A CA 1
ATOM 2288 C C . ILE A 1 296 ? 2.926 28.719 18.188 1 98.31 296 ILE A C 1
ATOM 2290 O O . ILE A 1 296 ? 2.58 27.594 17.859 1 98.31 296 ILE A O 1
ATOM 2294 N N . GLU A 1 297 ? 2.279 29.812 17.922 1 98.69 297 GLU A N 1
ATOM 2295 C CA . GLU A 1 297 ? 1.042 29.766 17.156 1 98.69 297 GLU A CA 1
ATOM 2296 C C . GLU A 1 297 ? 1.056 30.781 16.031 1 98.69 297 GLU A C 1
ATOM 2298 O O . GLU A 1 297 ? 1.448 31.938 16.234 1 98.69 297 GLU A O 1
ATOM 2303 N N . VAL A 1 298 ? 0.723 30.344 14.852 1 98.62 298 VAL A N 1
ATOM 2304 C CA . VAL A 1 298 ? 0.612 31.219 13.688 1 98.62 298 VAL A CA 1
ATOM 2305 C C . VAL A 1 298 ? -0.729 30.984 12.992 1 98.62 298 VAL A C 1
ATOM 2307 O O . VAL A 1 298 ? -1.061 29.859 12.633 1 98.62 298 VAL A O 1
ATOM 2310 N N . ASN A 1 299 ? -1.52 31.984 12.836 1 98.75 299 ASN A N 1
ATOM 2311 C CA . ASN A 1 299 ? -2.787 31.922 12.117 1 98.75 299 ASN A CA 1
ATOM 2312 C C . ASN A 1 299 ? -2.773 32.844 10.891 1 98.75 299 ASN A C 1
ATOM 2314 O O . ASN A 1 299 ? -2.77 34.062 11.023 1 98.75 299 ASN A O 1
ATOM 2318 N N . LEU A 1 300 ? -2.699 32.281 9.781 1 98.56 300 LEU A N 1
ATOM 2319 C CA . LEU A 1 300 ? -2.725 33 8.508 1 98.56 300 LEU A CA 1
ATOM 2320 C C . LEU A 1 300 ? -3.98 32.656 7.711 1 98.56 300 LEU A C 1
ATOM 2322 O O . LEU A 1 300 ? -3.971 32.688 6.48 1 98.56 300 LEU A O 1
ATOM 2326 N N . SER A 1 301 ? -5.031 32.281 8.359 1 98.62 301 SER A N 1
ATOM 2327 C CA . SER A 1 301 ? -6.25 31.828 7.703 1 98.62 301 SER A CA 1
ATOM 2328 C C . SER A 1 301 ? -6.988 33 7.043 1 98.62 301 SER A C 1
ATOM 2330 O O . SER A 1 301 ? -6.773 34.156 7.402 1 98.62 301 SER A O 1
ATOM 2332 N N . ARG A 1 302 ? -7.801 32.719 6.043 1 98.38 302 ARG A N 1
ATOM 2333 C CA . ARG A 1 302 ? -8.688 33.656 5.355 1 98.38 302 ARG A CA 1
ATOM 2334 C C . ARG A 1 302 ? -7.891 34.781 4.73 1 98.38 302 ARG A C 1
ATOM 2336 O O . ARG A 1 302 ? -8.18 35.969 4.969 1 98.38 302 ARG A O 1
ATOM 2343 N N . ASN A 1 303 ? -6.867 34.438 4.062 1 98.31 303 ASN A N 1
ATOM 2344 C CA . ASN A 1 303 ? -6.102 35.344 3.203 1 98.31 303 ASN A CA 1
ATOM 2345 C C . ASN A 1 303 ? -6.16 34.906 1.742 1 98.31 303 ASN A C 1
ATOM 2347 O O . ASN A 1 303 ? -7.082 34.188 1.341 1 98.31 303 ASN A O 1
ATOM 2351 N N . ASN A 1 304 ? -5.277 35.469 0.914 1 97.75 304 ASN A N 1
ATOM 2352 C CA . ASN A 1 304 ? -5.207 35.094 -0.497 1 97.75 304 ASN A CA 1
ATOM 2353 C C . ASN A 1 304 ? -3.859 34.469 -0.848 1 97.75 304 ASN A C 1
ATOM 2355 O O . ASN A 1 304 ? -3.285 34.781 -1.896 1 97.75 304 ASN A O 1
ATOM 2359 N N . ILE A 1 305 ? -3.475 33.625 0.082 1 97.88 305 ILE A N 1
ATOM 2360 C CA . ILE A 1 305 ? -2.15 33.062 -0.087 1 97.88 305 ILE A CA 1
ATOM 2361 C C . ILE A 1 305 ? -2.205 31.938 -1.143 1 97.88 305 ILE A C 1
ATOM 2363 O O . ILE A 1 305 ? -2.998 31 -1.026 1 97.88 305 ILE A O 1
ATOM 2367 N N . THR A 1 306 ? -1.306 32 -2.109 1 96.44 306 THR A N 1
ATOM 2368 C CA . THR A 1 306 ? -1.319 31.031 -3.203 1 96.44 306 THR A CA 1
ATOM 2369 C C . THR A 1 306 ? -0.207 30 -3.029 1 96.44 306 THR A C 1
ATOM 2371 O O . THR A 1 306 ? -0.304 28.891 -3.539 1 96.44 306 THR A O 1
ATOM 2374 N N . SER A 1 307 ? 0.802 30.453 -2.408 1 95.38 307 SER A N 1
ATOM 2375 C CA . SER A 1 307 ? 1.937 29.562 -2.186 1 95.38 307 SER A CA 1
ATOM 2376 C C . SER A 1 307 ? 2.834 30.078 -1.067 1 95.38 307 SER A C 1
ATOM 2378 O O . SER A 1 307 ? 2.721 31.234 -0.66 1 95.38 307 SER A O 1
ATOM 2380 N N . PHE A 1 308 ? 3.66 29.172 -0.527 1 96.06 308 PHE A N 1
ATOM 2381 C CA . PHE A 1 308 ? 4.711 29.547 0.414 1 96.06 308 PHE A CA 1
ATOM 2382 C C . PHE A 1 308 ? 5.965 28.703 0.181 1 96.06 308 PHE A C 1
ATOM 2384 O O . PHE A 1 308 ? 5.918 27.688 -0.519 1 96.06 308 PHE A O 1
ATOM 2391 N N . GLY A 1 309 ? 7.008 29.234 0.653 1 95.38 309 GLY A N 1
ATOM 2392 C CA . GLY A 1 309 ? 8.273 28.562 0.419 1 95.38 309 GLY A CA 1
ATOM 2393 C C . GLY A 1 309 ? 8.617 27.547 1.49 1 95.38 309 GLY A C 1
ATOM 2394 O O . GLY A 1 309 ? 8.055 27.578 2.586 1 95.38 309 GLY A O 1
ATOM 2395 N N . ALA A 1 310 ? 9.57 26.688 1.125 1 94.94 310 ALA A N 1
ATOM 2396 C CA . ALA A 1 310 ? 10.039 25.672 2.055 1 94.94 310 ALA A CA 1
ATOM 2397 C C . ALA A 1 310 ? 10.758 26.297 3.244 1 94.94 310 ALA A C 1
ATOM 2399 O O . ALA A 1 310 ? 10.844 25.688 4.316 1 94.94 310 ALA A O 1
ATOM 2400 N N . HIS A 1 311 ? 11.219 27.531 3.061 1 95.75 311 HIS A N 1
ATOM 2401 C CA . HIS A 1 311 ? 12 28.188 4.098 1 95.75 311 HIS A CA 1
ATOM 2402 C C . HIS A 1 311 ? 11.109 29.047 4.996 1 95.75 311 HIS A C 1
ATOM 2404 O O . HIS A 1 311 ? 11.562 29.562 6.02 1 95.75 311 HIS A O 1
ATOM 2410 N N . THR A 1 312 ? 9.859 29.219 4.691 1 96.88 312 THR A N 1
ATOM 2411 C CA . THR A 1 312 ? 8.969 30.188 5.332 1 96.88 312 THR A CA 1
ATOM 2412 C C . THR A 1 312 ? 8.922 29.953 6.84 1 96.88 312 THR A C 1
ATOM 2414 O O . THR A 1 312 ? 8.992 30.906 7.617 1 96.88 312 THR A O 1
ATOM 2417 N N . PHE A 1 313 ? 8.883 28.703 7.277 1 96.88 313 PHE A N 1
ATOM 2418 C CA . PHE A 1 313 ? 8.711 28.406 8.695 1 96.88 313 PHE A CA 1
ATOM 2419 C C . PHE A 1 313 ? 9.945 27.688 9.242 1 96.88 313 PHE A C 1
ATOM 2421 O O . PHE A 1 313 ? 9.883 27.062 10.297 1 96.88 313 PHE A O 1
ATOM 2428 N N . LEU A 1 314 ? 11.008 27.781 8.617 1 94.81 314 LEU A N 1
ATOM 2429 C CA . LEU A 1 314 ? 12.219 27.031 8.93 1 94.81 314 LEU A CA 1
ATOM 2430 C C . LEU A 1 314 ? 12.75 27.406 10.312 1 94.81 314 LEU A C 1
ATOM 2432 O O . LEU A 1 314 ? 13.297 26.562 11.016 1 94.81 314 LEU A O 1
ATOM 2436 N N . GLN A 1 315 ? 12.555 28.641 10.734 1 95 315 GLN A N 1
ATOM 2437 C CA . GLN A 1 315 ? 13.141 29.125 11.977 1 95 315 GLN A CA 1
ATOM 2438 C C . GLN A 1 315 ? 12.156 29.016 13.133 1 95 315 GLN A C 1
ATOM 2440 O O . GLN A 1 315 ? 12.492 29.312 14.281 1 95 315 GLN A O 1
ATOM 2445 N N . CYS A 1 316 ? 10.984 28.547 12.852 1 95.94 316 CYS A N 1
ATOM 2446 C CA . CYS A 1 316 ? 9.945 28.453 13.867 1 95.94 316 CYS A CA 1
ATOM 2447 C C . CYS A 1 316 ? 9.906 27.062 14.484 1 95.94 316 CYS A C 1
ATOM 2449 O O . CYS A 1 316 ? 8.883 26.391 14.438 1 95.94 316 CYS A O 1
ATOM 2451 N N . ALA A 1 317 ? 10.891 26.656 15.102 1 94.88 317 ALA A N 1
ATOM 2452 C CA . ALA A 1 317 ? 11.062 25.297 15.617 1 94.88 317 ALA A CA 1
ATOM 2453 C C . ALA A 1 317 ? 10.031 24.984 16.688 1 94.88 317 ALA A C 1
ATOM 2455 O O . ALA A 1 317 ? 9.477 23.891 16.719 1 94.88 317 ALA A O 1
ATOM 2456 N N . PRO A 1 318 ? 9.641 26 17.531 1 96.62 318 PRO A N 1
ATOM 2457 C CA . PRO A 1 318 ? 8.711 25.672 18.609 1 96.62 318 PRO A CA 1
ATOM 2458 C C . PRO A 1 318 ? 7.254 25.719 18.172 1 96.62 318 PRO A C 1
ATOM 2460 O O . PRO A 1 318 ? 6.352 25.516 19 1 96.62 318 PRO A O 1
ATOM 2463 N N . LEU A 1 319 ? 6.996 25.938 16.938 1 97.88 319 LEU A N 1
ATOM 2464 C CA . LEU A 1 319 ? 5.648 26.094 16.406 1 97.88 319 LEU A CA 1
ATOM 2465 C C . LEU A 1 319 ? 4.773 24.891 16.781 1 97.88 319 LEU A C 1
ATOM 2467 O O . LEU A 1 319 ? 5.172 23.75 16.578 1 97.88 319 LEU A O 1
ATOM 2471 N N . ARG A 1 320 ? 3.555 25.141 17.297 1 98.62 320 ARG A N 1
ATOM 2472 C CA . ARG A 1 320 ? 2.648 24.094 17.734 1 98.62 320 ARG A CA 1
ATOM 2473 C C . ARG A 1 320 ? 1.361 24.094 16.922 1 98.62 320 ARG A C 1
ATOM 2475 O O . ARG A 1 320 ? 0.772 23.031 16.672 1 98.62 320 ARG A O 1
ATOM 2482 N N . ILE A 1 321 ? 0.958 25.234 16.562 1 98.81 321 ILE A N 1
ATOM 2483 C CA . ILE A 1 321 ? -0.281 25.375 15.812 1 98.81 321 ILE A CA 1
ATOM 2484 C C . ILE A 1 321 ? -0.044 26.25 14.578 1 98.81 321 ILE A C 1
ATOM 2486 O O . ILE A 1 321 ? 0.481 27.359 14.688 1 98.81 321 ILE A O 1
ATOM 2490 N N . LEU A 1 322 ? -0.354 25.781 13.422 1 98.75 322 LEU A N 1
ATOM 2491 C CA . LEU A 1 322 ? -0.272 26.516 12.172 1 98.75 322 LEU A CA 1
ATOM 2492 C C . LEU A 1 322 ? -1.588 26.422 11.406 1 98.75 322 LEU A C 1
ATOM 2494 O O . LEU A 1 322 ? -2.064 25.328 11.094 1 98.75 322 LEU A O 1
ATOM 2498 N N . ASP A 1 323 ? -2.18 27.531 11.125 1 98.81 323 ASP A N 1
ATOM 2499 C CA . ASP A 1 323 ? -3.447 27.578 10.406 1 98.81 323 ASP A CA 1
ATOM 2500 C C . ASP A 1 323 ? -3.293 28.297 9.07 1 98.81 323 ASP A C 1
ATOM 2502 O O . ASP A 1 323 ? -3.043 29.5 9.023 1 98.81 323 ASP A O 1
ATOM 2506 N N . LEU A 1 324 ? -3.387 27.594 8.07 1 98.5 324 LEU A N 1
ATOM 2507 C CA . LEU A 1 324 ? -3.328 28.094 6.703 1 98.5 324 LEU A CA 1
ATOM 2508 C C . LEU A 1 324 ? -4.648 27.859 5.977 1 98.5 324 LEU A C 1
ATOM 2510 O O . LEU A 1 324 ? -4.672 27.734 4.75 1 98.5 324 LEU A O 1
ATOM 2514 N N . SER A 1 325 ? -5.742 27.797 6.703 1 98.62 325 SER A N 1
ATOM 2515 C CA . SER A 1 325 ? -7.043 27.469 6.129 1 98.62 325 SER A CA 1
ATOM 2516 C C . SER A 1 325 ? -7.641 28.656 5.387 1 98.62 325 SER A C 1
ATOM 2518 O O . SER A 1 325 ? -7.254 29.797 5.633 1 98.62 325 SER A O 1
ATOM 2520 N N . HIS A 1 326 ? -8.539 28.422 4.473 1 98.62 326 HIS A N 1
ATOM 2521 C CA . HIS A 1 326 ? -9.266 29.422 3.719 1 98.62 326 HIS A CA 1
ATOM 2522 C C . HIS A 1 326 ? -8.32 30.344 2.959 1 98.62 326 HIS A C 1
ATOM 2524 O O . HIS A 1 326 ? -8.391 31.562 3.088 1 98.62 326 HIS A O 1
ATOM 2530 N N . ASN A 1 327 ? -7.406 29.719 2.246 1 98.56 327 ASN A N 1
ATOM 2531 C CA . ASN A 1 327 ? -6.504 30.391 1.316 1 98.56 327 ASN A CA 1
ATOM 2532 C C . ASN A 1 327 ? -6.637 29.844 -0.098 1 98.56 327 ASN A C 1
ATOM 2534 O O . ASN A 1 327 ? -7.703 29.344 -0.48 1 98.56 327 ASN A O 1
ATOM 2538 N N . GLN A 1 328 ? -5.621 30.062 -0.931 1 98.12 328 GLN A N 1
ATOM 2539 C CA . GLN A 1 328 ? -5.656 29.594 -2.311 1 98.12 328 GLN A CA 1
ATOM 2540 C C . GLN A 1 328 ? -4.43 28.734 -2.631 1 98.12 328 GLN A C 1
ATOM 2542 O O . GLN A 1 328 ? -3.846 28.875 -3.709 1 98.12 328 GLN A O 1
ATOM 2547 N N . LEU A 1 329 ? -4.09 27.922 -1.644 1 97.69 329 LEU A N 1
ATOM 2548 C CA . LEU A 1 329 ? -2.924 27.078 -1.838 1 97.69 329 LEU A CA 1
ATOM 2549 C C . LEU A 1 329 ? -3.225 25.953 -2.838 1 97.69 329 LEU A C 1
ATOM 2551 O O . LEU A 1 329 ? -4.215 25.234 -2.695 1 97.69 329 LEU A O 1
ATOM 2555 N N . THR A 1 330 ? -2.373 25.781 -3.818 1 96.06 330 THR A N 1
ATOM 2556 C CA . THR A 1 330 ? -2.584 24.766 -4.836 1 96.06 330 THR A CA 1
ATOM 2557 C C . THR A 1 330 ? -1.659 23.562 -4.605 1 96.06 330 THR A C 1
ATOM 2559 O O . THR A 1 330 ? -1.952 22.453 -5.043 1 96.06 330 THR A O 1
ATOM 2562 N N . ALA A 1 331 ? -0.541 23.859 -3.963 1 95.94 331 ALA A N 1
ATOM 2563 C CA . ALA A 1 331 ? 0.43 22.797 -3.684 1 95.94 331 ALA A CA 1
ATOM 2564 C C . ALA A 1 331 ? 1.25 23.125 -2.439 1 95.94 331 ALA A C 1
ATOM 2566 O O . ALA A 1 331 ? 1.384 24.297 -2.062 1 95.94 331 ALA A O 1
ATOM 2567 N N . LEU A 1 332 ? 1.711 22.094 -1.825 1 96.19 332 LEU A N 1
ATOM 2568 C CA . LEU A 1 332 ? 2.645 22.25 -0.715 1 96.19 332 LEU A CA 1
ATOM 2569 C C . LEU A 1 332 ? 4.086 22.094 -1.191 1 96.19 332 LEU A C 1
ATOM 2571 O O . LEU A 1 332 ? 4.379 21.25 -2.033 1 96.19 332 LEU A O 1
ATOM 2575 N N . PRO A 1 333 ? 4.844 22.984 -0.706 1 95.75 333 PRO A N 1
ATOM 2576 C CA . PRO A 1 333 ? 6.258 22.797 -1.045 1 95.75 333 PRO A CA 1
ATOM 2577 C C . PRO A 1 333 ? 6.852 21.531 -0.444 1 95.75 333 PRO A C 1
ATOM 2579 O O . PRO A 1 333 ? 6.387 21.062 0.597 1 95.75 333 PRO A O 1
ATOM 2582 N N . GLU A 1 334 ? 7.91 21.047 -1.103 1 93.88 334 GLU A N 1
ATOM 2583 C CA . GLU A 1 334 ? 8.602 19.859 -0.585 1 93.88 334 GLU A CA 1
ATOM 2584 C C . GLU A 1 334 ? 9.375 20.188 0.689 1 93.88 334 GLU A C 1
ATOM 2586 O O . GLU A 1 334 ? 10.086 21.203 0.747 1 93.88 334 GLU A O 1
ATOM 2591 N N . LYS A 1 335 ? 9.172 19.484 1.722 1 94.25 335 LYS A N 1
ATOM 2592 C CA . LYS A 1 335 ? 9.891 19.594 2.99 1 94.25 335 LYS A CA 1
ATOM 2593 C C . LYS A 1 335 ? 9.688 20.953 3.631 1 94.25 335 LYS A C 1
ATOM 2595 O O . LYS A 1 335 ? 10.633 21.547 4.156 1 94.25 335 LYS A O 1
ATOM 2600 N N . ALA A 1 336 ? 8.492 21.406 3.521 1 94.88 336 ALA A N 1
ATOM 2601 C CA . ALA A 1 336 ? 8.148 22.719 4.055 1 94.88 336 ALA A CA 1
ATOM 2602 C C . ALA A 1 336 ? 8.188 22.719 5.582 1 94.88 336 ALA A C 1
ATOM 2604 O O . ALA A 1 336 ? 8.391 23.766 6.207 1 94.88 336 ALA A O 1
ATOM 2605 N N . PHE A 1 337 ? 8.102 21.547 6.223 1 96.44 337 PHE A N 1
ATOM 2606 C CA . PHE A 1 337 ? 7.965 21.469 7.672 1 96.44 337 PHE A CA 1
ATOM 2607 C C . PHE A 1 337 ? 9.078 20.625 8.273 1 96.44 337 PHE A C 1
ATOM 2609 O O . PHE A 1 337 ? 8.93 20.078 9.367 1 96.44 337 PHE A O 1
ATOM 2616 N N . GLN A 1 338 ? 10.141 20.5 7.66 1 93.44 338 GLN A N 1
ATOM 2617 C CA . GLN A 1 338 ? 11.203 19.562 8.008 1 93.44 338 GLN A CA 1
ATOM 2618 C C . GLN A 1 338 ? 11.75 19.844 9.398 1 93.44 338 GLN A C 1
ATOM 2620 O O . GLN A 1 338 ? 12.203 18.938 10.094 1 93.44 338 GLN A O 1
ATOM 2625 N N . LEU A 1 339 ? 11.688 21.141 9.82 1 94.31 339 LEU A N 1
ATOM 2626 C CA . LEU A 1 339 ? 12.266 21.484 11.117 1 94.31 339 LEU A CA 1
ATOM 2627 C C . LEU A 1 339 ? 11.172 21.844 12.117 1 94.31 339 LEU A C 1
ATOM 2629 O O . LEU A 1 339 ? 11.445 22.453 13.156 1 94.31 339 LEU A O 1
ATOM 2633 N N . ASN A 1 340 ? 9.961 21.531 11.82 1 96.44 340 ASN A N 1
ATOM 2634 C CA . ASN A 1 340 ? 8.836 21.797 12.711 1 96.44 340 ASN A CA 1
ATOM 2635 C C . ASN A 1 340 ? 8.352 20.516 13.398 1 96.44 340 ASN A C 1
ATOM 2637 O O . ASN A 1 340 ? 7.188 20.141 13.258 1 96.44 340 ASN A O 1
ATOM 2641 N N . ASP A 1 341 ? 9.141 19.938 14.195 1 95.38 341 ASP A N 1
ATOM 2642 C CA . ASP A 1 341 ? 8.875 18.625 14.797 1 95.38 341 ASP A CA 1
ATOM 2643 C C . ASP A 1 341 ? 8.031 18.766 16.062 1 95.38 341 ASP A C 1
ATOM 2645 O O . ASP A 1 341 ? 7.645 17.766 16.672 1 95.38 341 ASP A O 1
ATOM 2649 N N . ARG A 1 342 ? 7.668 20.047 16.406 1 97.62 342 ARG A N 1
ATOM 2650 C CA . ARG A 1 342 ? 6.832 20.25 17.594 1 97.62 342 ARG A CA 1
ATOM 2651 C C . ARG A 1 342 ? 5.41 20.641 17.203 1 97.62 342 ARG A C 1
ATOM 2653 O O . ARG A 1 342 ? 4.555 20.844 18.062 1 97.62 342 ARG A O 1
ATOM 2660 N N . LEU A 1 343 ? 5.211 20.672 15.914 1 98.25 343 LEU A N 1
ATOM 2661 C CA . LEU A 1 343 ? 3.895 21.047 15.414 1 98.25 343 LEU A CA 1
ATOM 2662 C C . LEU A 1 343 ? 2.848 20.016 15.812 1 98.25 343 LEU A C 1
ATOM 2664 O O . LEU A 1 343 ? 3.035 18.812 15.594 1 98.25 343 LEU A O 1
ATOM 2668 N N . LYS A 1 344 ? 1.693 20.469 16.391 1 98.69 344 LYS A N 1
ATOM 2669 C CA . LYS A 1 344 ? 0.645 19.578 16.875 1 98.69 344 LYS A CA 1
ATOM 2670 C C . LYS A 1 344 ? -0.603 19.672 16 1 98.69 344 LYS A C 1
ATOM 2672 O O . LYS A 1 344 ? -1.282 18.672 15.773 1 98.69 344 LYS A O 1
ATOM 2677 N N . VAL A 1 345 ? -0.878 20.844 15.531 1 98.81 345 VAL A N 1
ATOM 2678 C CA . VAL A 1 345 ? -2.088 21.062 14.75 1 98.81 345 VAL A CA 1
ATOM 2679 C C . VAL A 1 345 ? -1.733 21.766 13.445 1 98.81 345 VAL A C 1
ATOM 2681 O O . VAL A 1 345 ? -1.078 22.812 13.461 1 98.81 345 VAL A O 1
ATOM 2684 N N . LEU A 1 346 ? -2.121 21.203 12.32 1 98.81 346 LEU A N 1
ATOM 2685 C CA . LEU A 1 346 ? -1.947 21.797 11.008 1 98.81 346 LEU A CA 1
ATOM 2686 C C . LEU A 1 346 ? -3.279 21.875 10.266 1 98.81 346 LEU A C 1
ATOM 2688 O O . LEU A 1 346 ? -3.867 20.844 9.93 1 98.81 346 LEU A O 1
ATOM 2692 N N . ASN A 1 347 ? -3.75 23.047 10.047 1 98.88 347 ASN A N 1
ATOM 2693 C CA . ASN A 1 347 ? -4.996 23.281 9.32 1 98.88 347 ASN A CA 1
ATOM 2694 C C . ASN A 1 347 ? -4.738 23.719 7.887 1 98.88 347 ASN A C 1
ATOM 2696 O O . ASN A 1 347 ? -4.207 24.812 7.66 1 98.88 347 ASN A O 1
ATOM 2700 N N . LEU A 1 348 ? -5.137 22.922 6.973 1 98.75 348 LEU A N 1
ATOM 2701 C CA . LEU A 1 348 ? -4.965 23.203 5.551 1 98.75 348 LEU A CA 1
ATOM 2702 C C . LEU A 1 348 ? -6.305 23.156 4.82 1 98.75 348 LEU A C 1
ATOM 2704 O O . LEU A 1 348 ? -6.344 23.016 3.598 1 98.75 348 LEU A O 1
ATOM 2708 N N . ASN A 1 349 ? -7.391 23.25 5.555 1 98.56 349 ASN A N 1
ATOM 2709 C CA . ASN A 1 349 ? -8.711 23.094 4.957 1 98.56 349 ASN A CA 1
ATOM 2710 C C . ASN A 1 349 ? -9.078 24.297 4.094 1 98.56 349 ASN A C 1
ATOM 2712 O O . ASN A 1 349 ? -8.516 25.375 4.262 1 98.56 349 ASN A O 1
ATOM 2716 N N . HIS A 1 350 ? -9.945 24.125 3.186 1 98.56 350 HIS A N 1
ATOM 2717 C CA . HIS A 1 350 ? -10.484 25.141 2.293 1 98.56 350 HIS A CA 1
ATOM 2718 C C . HIS A 1 350 ? -9.375 25.781 1.463 1 98.56 350 HIS A C 1
ATOM 2720 O O . HIS A 1 350 ? -9.219 27 1.463 1 98.56 350 HIS A O 1
ATOM 2726 N N . ASN A 1 351 ? -8.578 24.922 0.861 1 98.62 351 ASN A N 1
ATOM 2727 C CA . ASN A 1 351 ? -7.582 25.281 -0.146 1 98.62 351 ASN A CA 1
ATOM 2728 C C . ASN A 1 351 ? -7.812 24.516 -1.452 1 98.62 351 ASN A C 1
ATOM 2730 O O . ASN A 1 351 ? -8.93 24.078 -1.728 1 98.62 351 ASN A O 1
ATOM 2734 N N . TYR A 1 352 ? -6.777 24.547 -2.357 1 98.38 352 TYR A N 1
ATOM 2735 C CA . TYR A 1 352 ? -6.918 23.875 -3.645 1 98.38 352 TYR A CA 1
ATOM 2736 C C . TYR A 1 352 ? -5.828 22.812 -3.832 1 98.38 352 TYR A C 1
ATOM 2738 O O . TYR A 1 352 ? -5.254 22.703 -4.918 1 98.38 352 TYR A O 1
ATOM 2746 N N . LEU A 1 353 ? -5.578 22.109 -2.75 1 98 353 LEU A N 1
ATOM 2747 C CA . LEU A 1 353 ? -4.551 21.078 -2.805 1 98 353 LEU A CA 1
ATOM 2748 C C . LEU A 1 353 ? -5.035 19.875 -3.615 1 98 353 LEU A C 1
ATOM 2750 O O . LEU A 1 353 ? -6.133 19.375 -3.385 1 98 353 LEU A O 1
ATOM 2754 N N . SER A 1 354 ? -4.203 19.422 -4.535 1 97.31 354 SER A N 1
ATOM 2755 C CA . SER A 1 354 ? -4.641 18.344 -5.43 1 97.31 354 SER A CA 1
ATOM 2756 C C . SER A 1 354 ? -3.838 17.078 -5.207 1 97.31 354 SER A C 1
ATOM 2758 O O . SER A 1 354 ? -4.328 15.977 -5.465 1 97.31 354 SER A O 1
ATOM 2760 N N . GLN A 1 355 ? -2.611 17.203 -4.773 1 97.12 355 GLN A N 1
ATOM 2761 C CA . GLN A 1 355 ? -1.74 16.047 -4.602 1 97.12 355 GLN A CA 1
ATOM 2762 C C . GLN A 1 355 ? -1.073 16.062 -3.227 1 97.12 355 GLN A C 1
ATOM 2764 O O . GLN A 1 355 ? -0.653 17.109 -2.746 1 97.12 355 GLN A O 1
ATOM 2769 N N . LEU A 1 356 ? -1.043 14.906 -2.635 1 97.69 356 LEU A N 1
ATOM 2770 C CA . LEU A 1 356 ? -0.349 14.742 -1.362 1 97.69 356 LEU A CA 1
ATOM 2771 C C . LEU A 1 356 ? 0.74 13.68 -1.471 1 97.69 356 LEU A C 1
ATOM 2773 O O . LEU A 1 356 ? 0.479 12.555 -1.913 1 97.69 356 LEU A O 1
ATOM 2777 N N . LYS A 1 357 ? 1.914 14.078 -1.161 1 96.06 357 LYS A N 1
ATOM 2778 C CA . LYS A 1 357 ? 3.076 13.195 -1.212 1 96.06 357 LYS A CA 1
ATOM 2779 C C . LYS A 1 357 ? 3.785 13.141 0.139 1 96.06 357 LYS A C 1
ATOM 2781 O O . LYS A 1 357 ? 3.484 13.93 1.036 1 96.06 357 LYS A O 1
ATOM 2786 N N . LEU A 1 358 ? 4.633 12.188 0.231 1 95.94 358 LEU A N 1
ATOM 2787 C CA . LEU A 1 358 ? 5.391 11.969 1.459 1 95.94 358 LEU A CA 1
ATOM 2788 C C . LEU A 1 358 ? 6.211 13.203 1.821 1 95.94 358 LEU A C 1
ATOM 2790 O O . LEU A 1 358 ? 6.285 13.578 2.992 1 95.94 358 LEU A O 1
ATOM 2794 N N . GLU A 1 359 ? 6.773 13.891 0.839 1 94.44 359 GLU A N 1
ATOM 2795 C CA . GLU A 1 359 ? 7.691 15.016 1.025 1 94.44 359 GLU A CA 1
ATOM 2796 C C . GLU A 1 359 ? 6.973 16.219 1.639 1 94.44 359 GLU A C 1
ATOM 2798 O O . GLU A 1 359 ? 7.613 17.094 2.236 1 94.44 359 GLU A O 1
ATOM 2803 N N . HIS A 1 360 ? 5.66 16.188 1.522 1 97.12 360 HIS A N 1
ATOM 2804 C CA . HIS A 1 360 ? 4.883 17.312 2.018 1 97.12 360 HIS A CA 1
ATOM 2805 C C . HIS A 1 360 ? 4.816 17.312 3.543 1 97.12 360 HIS A C 1
ATOM 2807 O O . HIS A 1 360 ? 4.547 18.344 4.16 1 97.12 360 HIS A O 1
ATOM 2813 N N . PHE A 1 361 ? 5.109 16.156 4.195 1 97.5 361 PHE A N 1
ATOM 2814 C CA . PHE A 1 361 ? 4.848 16.031 5.625 1 97.5 361 PHE A CA 1
ATOM 2815 C C . PHE A 1 361 ? 6.102 15.602 6.371 1 97.5 361 PHE A C 1
ATOM 2817 O O . PHE A 1 361 ? 6.039 15.25 7.551 1 97.5 361 PHE A O 1
ATOM 2824 N N . VAL A 1 362 ? 7.191 15.672 5.664 1 95.38 362 VAL A N 1
ATOM 2825 C CA . VAL A 1 362 ? 8.453 15.305 6.297 1 95.38 362 VAL A CA 1
ATOM 2826 C C . VAL A 1 362 ? 8.742 16.25 7.461 1 95.38 362 VAL A C 1
ATOM 2828 O O . VAL A 1 362 ? 8.609 17.469 7.324 1 95.38 362 VAL A O 1
ATOM 2831 N N . GLY A 1 363 ? 9.039 15.719 8.648 1 94.31 363 GLY A N 1
ATOM 2832 C CA . GLY A 1 363 ? 9.375 16.531 9.805 1 94.31 363 GLY A CA 1
ATOM 2833 C C . GLY A 1 363 ? 8.258 16.594 10.836 1 94.31 363 GLY A C 1
ATOM 2834 O O . GLY A 1 363 ? 8.492 16.906 12 1 94.31 363 GLY A O 1
ATOM 2835 N N . LEU A 1 364 ? 7.078 16.25 10.422 1 96.94 364 LEU A N 1
ATOM 2836 C CA . LEU A 1 364 ? 5.918 16.391 11.297 1 96.94 364 LEU A CA 1
ATOM 2837 C C . LEU A 1 364 ? 5.699 15.117 12.109 1 96.94 364 LEU A C 1
ATOM 2839 O O . LEU A 1 364 ? 4.609 14.539 12.078 1 96.94 364 LEU A O 1
ATOM 2843 N N . THR A 1 365 ? 6.598 14.789 12.93 1 94.62 365 THR A N 1
ATOM 2844 C CA . THR A 1 365 ? 6.605 13.516 13.648 1 94.62 365 THR A CA 1
ATOM 2845 C C . THR A 1 365 ? 5.707 13.594 14.883 1 94.62 365 THR A C 1
ATOM 2847 O O . THR A 1 365 ? 5.324 12.562 15.445 1 94.62 365 THR A O 1
ATOM 2850 N N . THR A 1 366 ? 5.293 14.836 15.305 1 97.31 366 THR A N 1
ATOM 2851 C CA . THR A 1 366 ? 4.488 14.984 16.516 1 97.31 366 THR A CA 1
ATOM 2852 C C . THR A 1 366 ? 3.104 15.531 16.172 1 97.31 366 THR A C 1
ATOM 2854 O O . THR A 1 366 ? 2.326 15.859 17.078 1 97.31 366 THR A O 1
ATOM 2857 N N . LEU A 1 367 ? 2.834 15.594 14.914 1 98.38 367 LEU A N 1
ATOM 2858 C CA . LEU A 1 367 ? 1.556 16.156 14.484 1 98.38 367 LEU A CA 1
ATOM 2859 C C . LEU A 1 367 ? 0.396 15.289 14.977 1 98.38 367 LEU A C 1
ATOM 2861 O O . LEU A 1 367 ? 0.38 14.078 14.758 1 98.38 367 LEU A O 1
ATOM 2865 N N . ARG A 1 368 ? -0.612 15.93 15.57 1 98.69 368 ARG A N 1
ATOM 2866 C CA . ARG A 1 368 ? -1.741 15.203 16.141 1 98.69 368 ARG A CA 1
ATOM 2867 C C . ARG A 1 368 ? -2.994 15.383 15.297 1 98.69 368 ARG A C 1
ATOM 2869 O O . ARG A 1 368 ? -3.803 14.461 15.172 1 98.69 368 ARG A O 1
ATOM 2876 N N . THR A 1 369 ? -3.143 16.547 14.781 1 98.81 369 THR A N 1
ATOM 2877 C CA . THR A 1 369 ? -4.344 16.859 14.008 1 98.81 369 THR A CA 1
ATOM 2878 C C . THR A 1 369 ? -3.975 17.453 12.656 1 98.81 369 THR A C 1
ATOM 2880 O O . THR A 1 369 ? -3.25 18.453 12.586 1 98.81 369 THR A O 1
ATOM 2883 N N . LEU A 1 370 ? -4.414 16.828 11.594 1 98.81 370 LEU A N 1
ATOM 2884 C CA . LEU A 1 370 ? -4.266 17.312 10.227 1 98.81 370 LEU A CA 1
ATOM 2885 C C . LEU A 1 370 ? -5.625 17.531 9.578 1 98.81 370 LEU A C 1
ATOM 2887 O O . LEU A 1 370 ? -6.402 16.578 9.422 1 98.81 370 LEU A O 1
ATOM 2891 N N . ASN A 1 371 ? -5.938 18.734 9.242 1 98.88 371 ASN A N 1
ATOM 2892 C CA . ASN A 1 371 ? -7.211 19.078 8.617 1 98.88 371 ASN A CA 1
ATOM 2893 C C . ASN A 1 371 ? -7.043 19.391 7.133 1 98.88 371 ASN A C 1
ATOM 2895 O O . ASN A 1 371 ? -6.48 20.438 6.773 1 98.88 371 ASN A O 1
ATOM 2899 N N . LEU A 1 372 ? -7.535 18.547 6.277 1 98.75 372 LEU A N 1
ATOM 2900 C CA . LEU A 1 372 ? -7.434 18.703 4.828 1 98.75 372 LEU A CA 1
ATOM 2901 C C . LEU A 1 372 ? -8.812 18.875 4.203 1 98.75 372 LEU A C 1
ATOM 2903 O O . LEU A 1 372 ? -8.969 18.75 2.988 1 98.75 372 LEU A O 1
ATOM 2907 N N . ALA A 1 373 ? -9.812 19.219 5.004 1 98.69 373 ALA A N 1
ATOM 2908 C CA . ALA A 1 373 ? -11.195 19.297 4.547 1 98.69 373 ALA A CA 1
ATOM 2909 C C . ALA A 1 373 ? -11.352 20.328 3.439 1 98.69 373 ALA A C 1
ATOM 2911 O O . ALA A 1 373 ? -10.617 21.328 3.4 1 98.69 373 ALA A O 1
ATOM 2912 N N . HIS A 1 374 ? -12.227 20.078 2.498 1 98.5 374 HIS A N 1
ATOM 2913 C CA . HIS A 1 374 ? -12.609 21.016 1.437 1 98.5 374 HIS A CA 1
ATOM 2914 C C . HIS A 1 374 ? -11.422 21.328 0.531 1 98.5 374 HIS A C 1
ATOM 2916 O O . HIS A 1 374 ? -11.148 22.5 0.252 1 98.5 374 HIS A O 1
ATOM 2922 N N . ASN A 1 375 ? -10.562 20.344 0.214 1 98.69 375 ASN A N 1
ATOM 2923 C CA . ASN A 1 375 ? -9.547 20.375 -0.835 1 98.69 375 ASN A CA 1
ATOM 2924 C C . ASN A 1 375 ? -9.883 19.406 -1.973 1 98.69 375 ASN A C 1
ATOM 2926 O O . ASN A 1 375 ? -10.336 18.297 -1.73 1 98.69 375 ASN A O 1
ATOM 2930 N N . PRO A 1 376 ? -9.773 19.844 -3.189 1 98 376 PRO A N 1
ATOM 2931 C CA . PRO A 1 376 ? -10.039 18.922 -4.301 1 98 376 PRO A CA 1
ATOM 2932 C C . PRO A 1 376 ? -8.898 17.938 -4.547 1 98 376 PRO A C 1
ATOM 2934 O O . PRO A 1 376 ? -8.219 18.016 -5.57 1 98 376 PRO A O 1
ATOM 2937 N N . ILE A 1 377 ? -8.773 16.953 -3.709 1 97.88 377 ILE A N 1
ATOM 2938 C CA . ILE A 1 377 ? -7.648 16.031 -3.742 1 97.88 377 ILE A CA 1
ATOM 2939 C C . ILE A 1 377 ? -7.832 15.023 -4.883 1 97.88 377 ILE A C 1
ATOM 2941 O O . ILE A 1 377 ? -8.859 14.352 -4.961 1 97.88 377 ILE A O 1
ATOM 2945 N N . GLN A 1 378 ? -6.852 14.93 -5.723 1 96.19 378 GLN A N 1
ATOM 2946 C CA . GLN A 1 378 ? -6.91 14.031 -6.871 1 96.19 378 GLN A CA 1
ATOM 2947 C C . GLN A 1 378 ? -6.113 12.758 -6.609 1 96.19 378 GLN A C 1
ATOM 2949 O O . GLN A 1 378 ? -6.508 11.672 -7.039 1 96.19 378 GLN A O 1
ATOM 2954 N N . SER A 1 379 ? -5.008 12.93 -5.938 1 96 379 SER A N 1
ATOM 2955 C CA . SER A 1 379 ? -4.168 11.766 -5.703 1 96 379 SER A CA 1
ATOM 2956 C C . SER A 1 379 ? -3.453 11.852 -4.359 1 96 379 SER A C 1
ATOM 2958 O O . SER A 1 379 ? -3.002 12.93 -3.965 1 96 379 SER A O 1
ATOM 2960 N N . VAL A 1 380 ? -3.467 10.711 -3.658 1 96.94 380 VAL A N 1
ATOM 2961 C CA . VAL A 1 380 ? -2.705 10.555 -2.422 1 96.94 380 VAL A CA 1
ATOM 2962 C C . VAL A 1 380 ? -1.753 9.367 -2.547 1 96.94 380 VAL A C 1
ATOM 2964 O O . VAL A 1 380 ? -2.189 8.227 -2.715 1 96.94 380 VAL A O 1
ATOM 2967 N N . ASP A 1 381 ? -0.49 9.641 -2.461 1 95.88 381 ASP A N 1
ATOM 2968 C CA . ASP A 1 381 ? 0.485 8.555 -2.518 1 95.88 381 ASP A CA 1
ATOM 2969 C C . ASP A 1 381 ? 0.28 7.574 -1.368 1 95.88 381 ASP A C 1
ATOM 2971 O O . ASP A 1 381 ? -0.05 7.977 -0.25 1 95.88 381 ASP A O 1
ATOM 2975 N N . PRO A 1 382 ? 0.528 6.289 -1.579 1 94.62 382 PRO A N 1
ATOM 2976 C CA . PRO A 1 382 ? 0.287 5.254 -0.573 1 94.62 382 PRO A CA 1
ATOM 2977 C C . PRO A 1 382 ? 1.074 5.484 0.714 1 94.62 382 PRO A C 1
ATOM 2979 O O . PRO A 1 382 ? 0.644 5.062 1.79 1 94.62 382 PRO A O 1
ATOM 2982 N N . PHE A 1 383 ? 2.174 6.195 0.604 1 95.75 383 PHE A N 1
ATOM 2983 C CA . PHE A 1 383 ? 3.006 6.383 1.785 1 95.75 383 PHE A CA 1
ATOM 2984 C C . PHE A 1 383 ? 3.094 7.859 2.154 1 95.75 383 PHE A C 1
ATOM 2986 O O . PHE A 1 383 ? 4.031 8.281 2.838 1 95.75 383 PHE A O 1
ATOM 2993 N N . ALA A 1 384 ? 2.115 8.562 1.734 1 97 384 ALA A N 1
ATOM 2994 C CA . ALA A 1 384 ? 2.105 10.008 1.951 1 97 384 ALA A CA 1
ATOM 2995 C C . ALA A 1 384 ? 2.146 10.336 3.439 1 97 384 ALA A C 1
ATOM 2997 O O . ALA A 1 384 ? 2.758 11.328 3.846 1 97 384 ALA A O 1
ATOM 2998 N N . PHE A 1 385 ? 1.558 9.531 4.332 1 97.5 385 PHE A N 1
ATOM 2999 C CA . PHE A 1 385 ? 1.413 9.867 5.742 1 97.5 385 PHE A CA 1
ATOM 3000 C C . PHE A 1 385 ? 2.396 9.078 6.594 1 97.5 385 PHE A C 1
ATOM 3002 O O . PHE A 1 385 ? 2.252 9.008 7.816 1 97.5 385 PHE A O 1
ATOM 3009 N N . LEU A 1 386 ? 3.354 8.523 5.992 1 95.12 386 LEU A N 1
ATOM 3010 C CA . LEU A 1 386 ? 4.359 7.746 6.711 1 95.12 386 LEU A CA 1
ATOM 3011 C C . LEU A 1 386 ? 5.035 8.594 7.781 1 95.12 386 LEU A C 1
ATOM 3013 O O . LEU A 1 386 ? 5.23 8.141 8.906 1 95.12 386 LEU A O 1
ATOM 3017 N N . PRO A 1 387 ? 5.363 9.891 7.469 1 96 387 PRO A N 1
ATOM 3018 C CA . PRO A 1 387 ? 6.004 10.727 8.484 1 96 387 PRO A CA 1
ATOM 3019 C C . PRO A 1 387 ? 5.102 10.984 9.688 1 96 387 PRO A C 1
ATOM 3021 O O . PRO A 1 387 ? 5.59 11.328 10.773 1 96 387 PRO A O 1
ATOM 3024 N N . LEU A 1 388 ? 3.836 10.852 9.508 1 96.56 388 LEU A N 1
ATOM 3025 C CA . LEU A 1 388 ? 2.859 11.156 10.547 1 96.56 388 LEU A CA 1
ATOM 3026 C C . LEU A 1 388 ? 2.518 9.906 11.352 1 96.56 388 LEU A C 1
ATOM 3028 O O . LEU A 1 388 ? 1.711 9.961 12.281 1 96.56 388 LEU A O 1
ATOM 3032 N N . ALA A 1 389 ? 3.047 8.828 11.109 1 92 389 ALA A N 1
ATOM 3033 C CA . ALA A 1 389 ? 2.65 7.496 11.562 1 92 389 ALA A CA 1
ATOM 3034 C C . ALA A 1 389 ? 2.713 7.391 13.086 1 92 389 ALA A C 1
ATOM 3036 O O . ALA A 1 389 ? 1.918 6.672 13.695 1 92 389 ALA A O 1
ATOM 3037 N N . LYS A 1 390 ? 3.455 8.148 13.773 1 89.25 390 LYS A N 1
ATOM 3038 C CA . LYS A 1 390 ? 3.744 7.938 15.188 1 89.25 390 LYS A CA 1
ATOM 3039 C C . LYS A 1 390 ? 2.846 8.797 16.078 1 89.25 390 LYS A C 1
ATOM 3041 O O . LYS A 1 390 ? 2.693 8.531 17.266 1 89.25 390 LYS A O 1
ATOM 3046 N N . ALA A 1 391 ? 2.229 9.797 15.453 1 95.56 391 ALA A N 1
ATOM 3047 C CA . ALA A 1 391 ? 1.603 10.734 16.391 1 95.56 391 ALA A CA 1
ATOM 3048 C C . ALA A 1 391 ? 0.211 11.141 15.914 1 95.56 391 ALA A C 1
ATOM 3050 O O . ALA A 1 391 ? -0.622 11.578 16.703 1 95.56 391 ALA A O 1
ATOM 3051 N N . LEU A 1 392 ? -0.124 10.992 14.672 1 97.75 392 LEU A N 1
ATOM 3052 C CA . LEU A 1 392 ? -1.37 11.516 14.125 1 97.75 392 LEU A CA 1
ATOM 3053 C C . LEU A 1 392 ? -2.574 10.844 14.773 1 97.75 392 LEU A C 1
ATOM 3055 O O . LEU A 1 392 ? -2.668 9.609 14.797 1 97.75 392 LEU A O 1
ATOM 3059 N N . ARG A 1 393 ? -3.516 11.68 15.258 1 98.19 393 ARG A N 1
ATOM 3060 C CA . ARG A 1 393 ? -4.691 11.164 15.953 1 98.19 393 ARG A CA 1
ATOM 3061 C C . ARG A 1 393 ? -5.969 11.484 15.18 1 98.19 393 ARG A C 1
ATOM 3063 O O . ARG A 1 393 ? -6.918 10.703 15.188 1 98.19 393 ARG A O 1
ATOM 3070 N N . ALA A 1 394 ? -5.949 12.609 14.555 1 98.69 394 ALA A N 1
ATOM 3071 C CA . ALA A 1 394 ? -7.145 13.047 13.844 1 98.69 394 ALA A CA 1
ATOM 3072 C C . ALA A 1 394 ? -6.805 13.5 12.43 1 98.69 394 ALA A C 1
ATOM 3074 O O . ALA A 1 394 ? -5.898 14.312 12.227 1 98.69 394 ALA A O 1
ATOM 3075 N N . LEU A 1 395 ? -7.469 12.906 11.445 1 98.69 395 LEU A N 1
ATOM 3076 C CA . LEU A 1 395 ? -7.32 13.234 10.031 1 98.69 395 LEU A CA 1
ATOM 3077 C C . LEU A 1 395 ? -8.664 13.57 9.398 1 98.69 395 LEU A C 1
ATOM 3079 O O . LEU A 1 395 ? -9.586 12.742 9.406 1 98.69 395 LEU A O 1
ATOM 3083 N N . ASN A 1 396 ? -8.789 14.75 8.852 1 98.75 396 ASN A N 1
ATOM 3084 C CA . ASN A 1 396 ? -10.047 15.219 8.289 1 98.75 396 ASN A CA 1
ATOM 3085 C C . ASN A 1 396 ? -9.977 15.344 6.77 1 98.75 396 ASN A C 1
ATOM 3087 O O . ASN A 1 396 ? -9.25 16.188 6.246 1 98.75 396 ASN A O 1
ATOM 3091 N N . PHE A 1 397 ? -10.727 14.523 6.07 1 98.5 397 PHE A N 1
ATOM 3092 C CA . PHE A 1 397 ? -10.828 14.531 4.613 1 98.5 397 PHE A CA 1
ATOM 3093 C C . PHE A 1 397 ? -12.25 14.859 4.176 1 98.5 397 PHE A C 1
ATOM 3095 O O . PHE A 1 397 ? -12.719 14.359 3.152 1 98.5 397 PHE A O 1
ATOM 3102 N N . ASN A 1 398 ? -12.945 15.594 4.996 1 98.06 398 ASN A N 1
ATOM 3103 C CA . ASN A 1 398 ? -14.312 15.953 4.641 1 98.06 398 ASN A CA 1
ATOM 3104 C C . ASN A 1 398 ? -14.359 16.781 3.361 1 98.06 398 ASN A C 1
ATOM 3106 O O . ASN A 1 398 ? -13.57 17.719 3.189 1 98.06 398 ASN A O 1
ATOM 3110 N N . SER A 1 399 ? -15.203 16.422 2.428 1 98.12 399 SER A N 1
ATOM 3111 C CA . SER A 1 399 ? -15.453 17.172 1.197 1 98.12 399 SER A CA 1
ATOM 3112 C C . SER A 1 399 ? -14.18 17.344 0.383 1 98.12 399 SER A C 1
ATOM 3114 O O . SER A 1 399 ? -13.828 18.453 -0.009 1 98.12 399 SER A O 1
ATOM 3116 N N . CYS A 1 400 ? -13.438 16.25 0.101 1 98.25 400 CYS A N 1
ATOM 3117 C CA . CYS A 1 400 ? -12.18 16.297 -0.64 1 98.25 400 CYS A CA 1
ATOM 3118 C C . CYS A 1 400 ? -12.328 15.617 -1.999 1 98.25 400 CYS A C 1
ATOM 3120 O O . CYS A 1 400 ? -11.336 15.367 -2.684 1 98.25 400 CYS A O 1
ATOM 3122 N N . ASN A 1 401 ? -13.531 15.234 -2.354 1 97.19 401 ASN A N 1
ATOM 3123 C CA . ASN A 1 401 ? -13.828 14.594 -3.633 1 97.19 401 ASN A CA 1
ATOM 3124 C C . ASN A 1 401 ? -13.18 13.219 -3.744 1 97.19 401 ASN A C 1
ATOM 3126 O O . ASN A 1 401 ? -12.742 12.82 -4.824 1 97.19 401 ASN A O 1
ATOM 3130 N N . LEU A 1 402 ? -13.039 12.547 -2.684 1 97.56 402 LEU A N 1
ATOM 3131 C CA . LEU A 1 402 ? -12.406 11.234 -2.674 1 97.56 402 LEU A CA 1
ATOM 3132 C C . LEU A 1 402 ? -13.367 10.164 -3.205 1 97.56 402 LEU A C 1
ATOM 3134 O O . LEU A 1 402 ? -14.547 10.164 -2.867 1 97.56 402 LEU A O 1
ATOM 3138 N N . THR A 1 403 ? -12.836 9.289 -4.086 1 96.88 403 THR A N 1
ATOM 3139 C CA . THR A 1 403 ? -13.633 8.18 -4.609 1 96.88 403 THR A CA 1
ATOM 3140 C C . THR A 1 403 ? -13.289 6.883 -3.887 1 96.88 403 THR A C 1
ATOM 3142 O O . THR A 1 403 ? -14.039 5.906 -3.965 1 96.88 403 THR A O 1
ATOM 3145 N N . ARG A 1 404 ? -12.164 6.895 -3.23 1 96.75 404 ARG A N 1
ATOM 3146 C CA . ARG A 1 404 ? -11.68 5.75 -2.467 1 96.75 404 ARG A CA 1
ATOM 3147 C C . ARG A 1 404 ? -10.898 6.207 -1.238 1 96.75 404 ARG A C 1
ATOM 3149 O O . ARG A 1 404 ? -10.281 7.27 -1.249 1 96.75 404 ARG A O 1
ATOM 3156 N N . ILE A 1 405 ? -11.023 5.434 -0.193 1 97.19 405 ILE A N 1
ATOM 3157 C CA . ILE A 1 405 ? -10.195 5.738 0.972 1 97.19 405 ILE A CA 1
ATOM 3158 C C . ILE A 1 405 ? -8.719 5.594 0.611 1 97.19 405 ILE A C 1
ATOM 3160 O O . ILE A 1 405 ? -8.297 4.555 0.093 1 97.19 405 ILE A O 1
ATOM 3164 N N . PRO A 1 406 ? -8 6.609 0.872 1 96.5 406 PRO A N 1
ATOM 3165 C CA . PRO A 1 406 ? -6.578 6.527 0.522 1 96.5 406 PRO A CA 1
ATOM 3166 C C . PRO A 1 406 ? -5.836 5.457 1.32 1 96.5 406 PRO A C 1
ATOM 3168 O O . PRO A 1 406 ? -6.066 5.309 2.523 1 96.5 406 PRO A O 1
ATOM 3171 N N . LEU A 1 407 ? -4.941 4.785 0.682 1 95.94 407 LEU A N 1
ATOM 3172 C CA . LEU A 1 407 ? -4.148 3.729 1.302 1 95.94 407 LEU A CA 1
ATOM 3173 C C . LEU A 1 407 ? -3.211 4.305 2.359 1 95.94 407 LEU A C 1
ATOM 3175 O O . LEU A 1 407 ? -2.83 3.605 3.303 1 95.94 407 LEU A O 1
ATOM 3179 N N . ALA A 1 408 ? -2.881 5.535 2.236 1 97.06 408 ALA A N 1
ATOM 3180 C CA . ALA A 1 408 ? -1.915 6.203 3.107 1 97.06 408 ALA A CA 1
ATOM 3181 C C . ALA A 1 408 ? -2.395 6.207 4.555 1 97.06 408 ALA A C 1
ATOM 3183 O O . ALA A 1 408 ? -1.584 6.266 5.484 1 97.06 408 ALA A O 1
ATOM 3184 N N . VAL A 1 409 ? -3.674 6.121 4.773 1 96.88 409 VAL A N 1
ATOM 3185 C CA . VAL A 1 409 ? -4.258 6.207 6.109 1 96.88 409 VAL A CA 1
ATOM 3186 C C . VAL A 1 409 ? -3.838 5 6.941 1 96.88 409 VAL A C 1
ATOM 3188 O O . VAL A 1 409 ? -3.789 5.07 8.172 1 96.88 409 VAL A O 1
ATOM 3191 N N . THR A 1 410 ? -3.492 3.895 6.254 1 94.56 410 THR A N 1
ATOM 3192 C CA . THR A 1 410 ? -3.17 2.646 6.938 1 94.56 410 THR A CA 1
ATOM 3193 C C . THR A 1 410 ? -1.813 2.744 7.629 1 94.56 410 THR A C 1
ATOM 3195 O O . THR A 1 410 ? -1.489 1.925 8.492 1 94.56 410 THR A O 1
ATOM 3198 N N . GLN A 1 411 ? -1.052 3.812 7.32 1 92.75 411 GLN A N 1
ATOM 3199 C CA . GLN A 1 411 ? 0.268 3.986 7.918 1 92.75 411 GLN A CA 1
ATOM 3200 C C . GLN A 1 411 ? 0.162 4.59 9.312 1 92.75 411 GLN A C 1
ATOM 3202 O O . GLN A 1 411 ? 1.109 4.52 10.102 1 92.75 411 GLN A O 1
ATOM 3207 N N . CYS A 1 412 ? -0.929 5.184 9.562 1 94.56 412 CYS A N 1
ATOM 3208 C CA . CYS A 1 412 ? -1.093 5.922 10.812 1 94.56 412 CYS A CA 1
ATOM 3209 C C . CYS A 1 412 ? -1.58 5.008 11.93 1 94.56 412 CYS A C 1
ATOM 3211 O O . CYS A 1 412 ? -2.781 4.934 12.195 1 94.56 412 CYS A O 1
ATOM 3213 N N . CYS A 1 413 ? -0.739 4.523 12.766 1 90.69 413 CYS A N 1
ATOM 3214 C CA . CYS A 1 413 ? -1.024 3.486 13.75 1 90.69 413 CYS A CA 1
ATOM 3215 C C . CYS A 1 413 ? -1.812 4.051 14.93 1 90.69 413 CYS A C 1
ATOM 3217 O O . CYS A 1 413 ? -2.52 3.316 15.617 1 90.69 413 CYS A O 1
ATOM 3219 N N . HIS A 1 414 ? -1.77 5.344 15.125 1 93.75 414 HIS A N 1
ATOM 3220 C CA . HIS A 1 414 ? -2.4 5.938 16.297 1 93.75 414 HIS A CA 1
ATOM 3221 C C . HIS A 1 414 ? -3.646 6.727 15.914 1 93.75 414 HIS A C 1
ATOM 3223 O O . HIS A 1 414 ? -4.215 7.438 16.75 1 93.75 414 HIS A O 1
ATOM 3229 N N . LEU A 1 415 ? -3.963 6.578 14.688 1 96.44 415 LEU A N 1
ATOM 3230 C CA . LEU A 1 415 ? -5.121 7.316 14.203 1 96.44 415 LEU A CA 1
ATOM 3231 C C . LEU A 1 415 ? -6.379 6.934 14.977 1 96.44 415 LEU A C 1
ATOM 3233 O O . LEU A 1 415 ? -6.68 5.746 15.125 1 96.44 415 LEU A O 1
ATOM 3237 N N . GLU A 1 416 ? -7.129 7.93 15.516 1 97.25 416 GLU A N 1
ATOM 3238 C CA . GLU A 1 416 ? -8.336 7.703 16.297 1 97.25 416 GLU A CA 1
ATOM 3239 C C . GLU A 1 416 ? -9.578 8.211 15.562 1 97.25 416 GLU A C 1
ATOM 3241 O O . GLU A 1 416 ? -10.648 7.621 15.664 1 97.25 416 GLU A O 1
ATOM 3246 N N . MET A 1 417 ? -9.398 9.289 14.859 1 98.06 417 MET A N 1
ATOM 3247 C CA . MET A 1 417 ? -10.523 9.914 14.172 1 98.06 417 MET A CA 1
ATOM 3248 C C . MET A 1 417 ? -10.219 10.102 12.688 1 98.06 417 MET A C 1
ATOM 3250 O O . MET A 1 417 ? -9.227 10.742 12.328 1 98.06 417 MET A O 1
ATOM 3254 N N . LEU A 1 418 ? -11.008 9.523 11.812 1 98.25 418 LEU A N 1
ATOM 3255 C CA . LEU A 1 418 ? -10.945 9.688 10.367 1 98.25 418 LEU A CA 1
ATOM 3256 C C . LEU A 1 418 ? -12.281 10.172 9.812 1 98.25 418 LEU A C 1
ATOM 3258 O O . LEU A 1 418 ? -13.297 9.492 9.945 1 98.25 418 LEU A O 1
ATOM 3262 N N . ASP A 1 419 ? -12.32 11.32 9.266 1 98.38 419 ASP A N 1
ATOM 3263 C CA . ASP A 1 419 ? -13.547 11.898 8.727 1 98.38 419 ASP A CA 1
ATOM 3264 C C . ASP A 1 419 ? -13.531 11.891 7.199 1 98.38 419 ASP A C 1
ATOM 3266 O O . ASP A 1 419 ? -12.711 12.57 6.582 1 98.38 419 ASP A O 1
ATOM 3270 N N . LEU A 1 420 ? -14.398 11.188 6.617 1 98.25 420 LEU A N 1
ATOM 3271 C CA . LEU A 1 420 ? -14.516 11.055 5.172 1 98.25 420 LEU A CA 1
ATOM 3272 C C . LEU A 1 420 ? -15.898 11.484 4.695 1 98.25 420 LEU A C 1
ATOM 3274 O O . LEU A 1 420 ? -16.391 11 3.676 1 98.25 420 LEU A O 1
ATOM 3278 N N . ALA A 1 421 ? -16.531 12.336 5.438 1 98.06 421 ALA A N 1
ATOM 3279 C CA . ALA A 1 421 ? -17.891 12.758 5.102 1 98.06 421 ALA A CA 1
ATOM 3280 C C . ALA A 1 421 ? -17.906 13.594 3.83 1 98.06 421 ALA A C 1
ATOM 3282 O O . ALA A 1 421 ? -16.906 14.234 3.484 1 98.06 421 ALA A O 1
ATOM 3283 N N . ASP A 1 422 ? -19 13.547 3.129 1 97.69 422 ASP A N 1
ATOM 3284 C CA . ASP A 1 422 ? -19.266 14.398 1.971 1 97.69 422 ASP A CA 1
ATOM 3285 C C . ASP A 1 422 ? -18.219 14.18 0.882 1 97.69 422 ASP A C 1
ATOM 3287 O O . ASP A 1 422 ? -17.594 15.133 0.406 1 97.69 422 ASP A O 1
ATOM 3291 N N . ASN A 1 423 ? -17.875 12.922 0.584 1 98.25 423 ASN A N 1
ATOM 3292 C CA . ASN A 1 423 ? -17.031 12.547 -0.538 1 98.25 423 ASN A CA 1
ATOM 3293 C C . ASN A 1 423 ? -17.797 11.773 -1.597 1 98.25 423 ASN A C 1
ATOM 3295 O O . ASN A 1 423 ? -19.031 11.891 -1.693 1 98.25 423 ASN A O 1
ATOM 3299 N N . LYS A 1 424 ? -17.125 11.117 -2.482 1 97.62 424 LYS A N 1
ATOM 3300 C CA . LYS A 1 424 ? -17.781 10.406 -3.58 1 97.62 424 LYS A CA 1
ATOM 3301 C C . LYS A 1 424 ? -17.562 8.898 -3.463 1 97.62 424 LYS A C 1
ATOM 3303 O O . LYS A 1 424 ? -17.188 8.242 -4.434 1 97.62 424 LYS A O 1
ATOM 3308 N N . LEU A 1 425 ? -17.75 8.422 -2.271 1 96.88 425 LEU A N 1
ATOM 3309 C CA . LEU A 1 425 ? -17.672 6.984 -2.062 1 96.88 425 LEU A CA 1
ATOM 3310 C C . LEU A 1 425 ? -18.938 6.297 -2.564 1 96.88 425 LEU A C 1
ATOM 3312 O O . LEU A 1 425 ? -20.016 6.461 -1.978 1 96.88 425 LEU A O 1
ATOM 3316 N N . TYR A 1 426 ? -18.797 5.449 -3.582 1 94.62 426 TYR A N 1
ATOM 3317 C CA . TYR A 1 426 ? -19.969 4.977 -4.312 1 94.62 426 TYR A CA 1
ATOM 3318 C C . TYR A 1 426 ? -20.125 3.463 -4.188 1 94.62 426 TYR A C 1
ATOM 3320 O O . TYR A 1 426 ? -21.219 2.957 -3.945 1 94.62 426 TYR A O 1
ATOM 3328 N N . ASN A 1 427 ? -19.016 2.783 -4.395 1 90.81 427 ASN A N 1
ATOM 3329 C CA . ASN A 1 427 ? -19.078 1.326 -4.457 1 90.81 427 ASN A CA 1
ATOM 3330 C C . ASN A 1 427 ? -18.266 0.686 -3.33 1 90.81 427 ASN A C 1
ATOM 3332 O O . ASN A 1 427 ? -17.688 1.387 -2.498 1 90.81 427 ASN A O 1
ATOM 3336 N N . SER A 1 428 ? -18.344 -0.667 -3.328 1 86.94 428 SER A N 1
ATOM 3337 C CA . SER A 1 428 ? -17.656 -1.427 -2.293 1 86.94 428 SER A CA 1
ATOM 3338 C C . SER A 1 428 ? -16.141 -1.241 -2.391 1 86.94 428 SER A C 1
ATOM 3340 O O . SER A 1 428 ? -15.438 -1.29 -1.378 1 86.94 428 SER A O 1
ATOM 3342 N N . ASP A 1 429 ? -15.719 -0.917 -3.611 1 90.38 429 ASP A N 1
ATOM 3343 C CA . ASP A 1 429 ? -14.281 -0.744 -3.824 1 90.38 429 ASP A CA 1
ATOM 3344 C C . ASP A 1 429 ? -13.812 0.607 -3.295 1 90.38 429 ASP A C 1
ATOM 3346 O O . ASP A 1 429 ? -12.609 0.835 -3.152 1 90.38 429 ASP A O 1
ATOM 3350 N N . SER A 1 430 ? -14.812 1.451 -2.936 1 95.56 430 SER A N 1
ATOM 3351 C CA . SER A 1 430 ? -14.469 2.76 -2.387 1 95.56 430 SER A CA 1
ATOM 3352 C C . SER A 1 430 ? -13.938 2.641 -0.962 1 95.56 430 SER A C 1
ATOM 3354 O O . SER A 1 430 ? -13.219 3.521 -0.485 1 95.56 430 SER A O 1
ATOM 3356 N N . MET A 1 431 ? -14.391 1.622 -0.329 1 96.31 431 MET A N 1
ATOM 3357 C CA . MET A 1 431 ? -13.906 1.287 1.009 1 96.31 431 MET A CA 1
ATOM 3358 C C . MET A 1 431 ? -13.391 -0.147 1.061 1 96.31 431 MET A C 1
ATOM 3360 O O . MET A 1 431 ? -14.031 -1.02 1.652 1 96.31 431 MET A O 1
ATOM 3364 N N . PRO A 1 432 ? -12.227 -0.312 0.592 1 95 432 PRO A N 1
ATOM 3365 C CA . PRO A 1 432 ? -11.703 -1.67 0.451 1 95 432 PRO A CA 1
ATOM 3366 C C . PRO A 1 432 ? -11.484 -2.361 1.796 1 95 432 PRO A C 1
ATOM 3368 O O . PRO A 1 432 ? -11.086 -1.718 2.77 1 95 432 PRO A O 1
ATOM 3371 N N . PRO A 1 433 ? -11.688 -3.672 1.829 1 95.5 433 PRO A N 1
ATOM 3372 C CA . PRO A 1 433 ? -11.57 -4.406 3.09 1 95.5 433 PRO A CA 1
ATOM 3373 C C . PRO A 1 433 ? -10.156 -4.375 3.66 1 95.5 433 PRO A C 1
ATOM 3375 O O . PRO A 1 433 ? -9.977 -4.402 4.883 1 95.5 433 PRO A O 1
ATOM 3378 N N . GLU A 1 434 ? -9.188 -4.273 2.805 1 94.31 434 GLU A N 1
ATOM 3379 C CA . GLU A 1 434 ? -7.812 -4.219 3.287 1 94.31 434 GLU A CA 1
ATOM 3380 C C . GLU A 1 434 ? -7.57 -2.971 4.129 1 94.31 434 GLU A C 1
ATOM 3382 O O . GLU A 1 434 ? -6.953 -3.041 5.191 1 94.31 434 GLU A O 1
ATOM 3387 N N . VAL A 1 435 ? -8.125 -1.863 3.635 1 95.69 435 VAL A N 1
ATOM 3388 C CA . VAL A 1 435 ? -7.934 -0.592 4.328 1 95.69 435 VAL A CA 1
ATOM 3389 C C . VAL A 1 435 ? -8.75 -0.58 5.617 1 95.69 435 VAL A C 1
ATOM 3391 O O . VAL A 1 435 ? -8.266 -0.152 6.664 1 95.69 435 VAL A O 1
ATOM 3394 N N . LEU A 1 436 ? -9.953 -1.062 5.531 1 95.62 436 LEU A N 1
ATOM 3395 C CA . LEU A 1 436 ? -10.82 -1.091 6.699 1 95.62 436 LEU A CA 1
ATOM 3396 C C . LEU A 1 436 ? -10.281 -2.049 7.758 1 95.62 436 LEU A C 1
ATOM 3398 O O . LEU A 1 436 ? -10.438 -1.812 8.953 1 95.62 436 LEU A O 1
ATOM 3402 N N . ALA A 1 437 ? -9.664 -3.107 7.324 1 95.19 437 ALA A N 1
ATOM 3403 C CA . ALA A 1 437 ? -9.055 -4.055 8.25 1 95.19 437 ALA A CA 1
ATOM 3404 C C . ALA A 1 437 ? -7.898 -3.41 9.016 1 95.19 437 ALA A C 1
ATOM 3406 O O . ALA A 1 437 ? -7.754 -3.611 10.219 1 95.19 437 ALA A O 1
ATOM 3407 N N . LEU A 1 438 ? -7.152 -2.619 8.305 1 94.31 438 LEU A N 1
ATOM 3408 C CA . LEU A 1 438 ? -5.949 -2.025 8.875 1 94.31 438 LEU A CA 1
ATOM 3409 C C . LEU A 1 438 ? -6.293 -0.801 9.719 1 94.31 438 LEU A C 1
ATOM 3411 O O . LEU A 1 438 ? -5.473 -0.336 10.508 1 94.31 438 LEU A O 1
ATOM 3415 N N . THR A 1 439 ? -7.52 -0.27 9.578 1 92.25 439 THR A N 1
ATOM 3416 C CA . THR A 1 439 ? -7.957 0.887 10.352 1 92.25 439 THR A CA 1
ATOM 3417 C C . THR A 1 439 ? -9.047 0.494 11.344 1 92.25 439 THR A C 1
ATOM 3419 O O . THR A 1 439 ? -9.867 1.329 11.734 1 92.25 439 THR A O 1
ATOM 3422 N N . ALA A 1 440 ? -9.141 -0.71 11.688 1 86.94 440 ALA A N 1
ATOM 3423 C CA . ALA A 1 440 ? -10.219 -1.24 12.523 1 86.94 440 ALA A CA 1
ATOM 3424 C C . ALA A 1 440 ? -10.109 -0.715 13.953 1 86.94 440 ALA A C 1
ATOM 3426 O O . ALA A 1 440 ? -11.078 -0.761 14.719 1 86.94 440 ALA A O 1
ATOM 3427 N N . GLY A 1 441 ? -8.992 -0.109 14.328 1 86.81 441 GLY A N 1
ATOM 3428 C CA . GLY A 1 441 ? -8.789 0.389 15.672 1 86.81 441 GLY A CA 1
ATOM 3429 C C . GLY A 1 441 ? -9.211 1.835 15.852 1 86.81 441 GLY A C 1
ATOM 3430 O O . GLY A 1 441 ? -9.016 2.42 16.922 1 86.81 441 GLY A O 1
ATOM 3431 N N . LEU A 1 442 ? -9.867 2.408 14.875 1 94.75 442 LEU A N 1
ATOM 3432 C CA . LEU A 1 442 ? -10.336 3.787 14.93 1 94.75 442 LEU A CA 1
ATOM 3433 C C . LEU A 1 442 ? -11.43 3.939 15.984 1 94.75 442 LEU A C 1
ATOM 3435 O O . LEU A 1 442 ? -12.219 3.02 16.203 1 94.75 442 LEU A O 1
ATOM 3439 N N . LYS A 1 443 ? -11.484 5.082 16.641 1 96.06 443 LYS A N 1
ATOM 3440 C CA . LYS A 1 443 ? -12.562 5.398 17.578 1 96.06 443 LYS A CA 1
ATOM 3441 C C . LYS A 1 443 ? -13.742 6.051 16.859 1 96.06 443 LYS A C 1
ATOM 3443 O O . LYS A 1 443 ? -14.898 5.848 17.234 1 96.06 443 LYS A O 1
ATOM 3448 N N . HIS A 1 444 ? -13.383 6.824 15.836 1 96.81 444 HIS A N 1
ATOM 3449 C CA . HIS A 1 444 ? -14.398 7.52 15.062 1 96.81 444 HIS A CA 1
ATOM 3450 C C . HIS A 1 444 ? -14.117 7.426 13.562 1 96.81 444 HIS A C 1
ATOM 3452 O O . HIS A 1 444 ? -13.023 7.754 13.117 1 96.81 444 HIS A O 1
ATOM 3458 N N . LEU A 1 445 ? -15.109 6.93 12.828 1 97.38 445 LEU A N 1
ATOM 3459 C CA . LEU A 1 445 ? -15.055 6.891 11.375 1 97.38 445 LEU A CA 1
ATOM 3460 C C . LEU A 1 445 ? -16.281 7.57 10.766 1 97.38 445 LEU A C 1
ATOM 3462 O O . LEU A 1 445 ? -17.391 7.031 10.82 1 97.38 445 LEU A O 1
ATOM 3466 N N . GLY A 1 446 ? -16.047 8.734 10.172 1 97.25 446 GLY A N 1
ATOM 3467 C CA . GLY A 1 446 ? -17.141 9.445 9.531 1 97.25 446 GLY A CA 1
ATOM 3468 C C . GLY A 1 446 ? -17.172 9.266 8.031 1 97.25 446 GLY A C 1
ATOM 3469 O O . GLY A 1 446 ? -16.141 9.391 7.363 1 97.25 446 GLY A O 1
ATOM 3470 N N . PHE A 1 447 ? -18.312 8.844 7.5 1 97.5 447 PHE A N 1
ATOM 3471 C CA . PHE A 1 447 ? -18.469 8.75 6.055 1 97.5 447 PHE A CA 1
ATOM 3472 C C . PHE A 1 447 ? -19.906 9.078 5.656 1 97.5 447 PHE A C 1
ATOM 3474 O O . PHE A 1 447 ? -20.453 8.469 4.738 1 97.5 447 PHE A O 1
ATOM 3481 N N . GLU A 1 448 ? -20.469 9.992 6.445 1 97.06 448 GLU A N 1
ATOM 3482 C CA . GLU A 1 448 ? -21.828 10.445 6.148 1 97.06 448 GLU A CA 1
ATOM 3483 C C . GLU A 1 448 ? -21.875 11.227 4.844 1 97.06 448 GLU A C 1
ATOM 3485 O O . GLU A 1 448 ? -20.844 11.727 4.371 1 97.06 448 GLU A O 1
ATOM 3490 N N . ARG A 1 449 ? -23.016 11.266 4.242 1 96.31 449 ARG A N 1
ATOM 3491 C CA . ARG A 1 449 ? -23.281 12.047 3.041 1 96.31 449 ARG A CA 1
ATOM 3492 C C . ARG A 1 449 ? -22.422 11.586 1.875 1 96.31 449 ARG A C 1
ATOM 3494 O O . ARG A 1 449 ? -21.797 12.398 1.19 1 96.31 449 ARG A O 1
ATOM 3501 N N . ASN A 1 450 ? -22.125 10.375 1.767 1 97.31 450 ASN A N 1
ATOM 3502 C CA . ASN A 1 450 ? -21.562 9.711 0.59 1 97.31 450 ASN A CA 1
ATOM 3503 C C . ASN A 1 450 ? -22.625 8.922 -0.164 1 97.31 450 ASN A C 1
ATOM 3505 O O . ASN A 1 450 ? -23.594 8.445 0.433 1 97.31 450 ASN A O 1
ATOM 3509 N N . PRO A 1 451 ? -22.516 8.852 -1.448 1 96.56 451 PRO A N 1
ATOM 3510 C CA . PRO A 1 451 ? -23.516 8.109 -2.223 1 96.56 451 PRO A CA 1
ATOM 3511 C C . PRO A 1 451 ? -23.219 6.609 -2.275 1 96.56 451 PRO A C 1
ATOM 3513 O O . PRO A 1 451 ? -23.219 6.016 -3.355 1 96.56 451 PRO A O 1
ATOM 3516 N N . LEU A 1 452 ? -23.109 6.008 -1.142 1 96.38 452 LEU A N 1
ATOM 3517 C CA . LEU A 1 452 ? -22.766 4.59 -1.048 1 96.38 452 LEU A CA 1
ATOM 3518 C C . LEU A 1 452 ? -23.953 3.725 -1.471 1 96.38 452 LEU A C 1
ATOM 3520 O O . LEU A 1 452 ? -25.031 3.803 -0.877 1 96.38 452 LEU A O 1
ATOM 3524 N N . LEU A 1 453 ? -23.75 2.875 -2.486 1 96.38 453 LEU A N 1
ATOM 3525 C CA . LEU A 1 453 ? -24.812 2.053 -3.029 1 96.38 453 LEU A CA 1
ATOM 3526 C C . LEU A 1 453 ? -24.625 0.587 -2.658 1 96.38 453 LEU A C 1
ATOM 3528 O O . LEU A 1 453 ? -25.578 -0.189 -2.652 1 96.38 453 LEU A O 1
ATOM 3532 N N . ARG A 1 454 ? -23.422 0.213 -2.422 1 95.69 454 ARG A N 1
ATOM 3533 C CA . ARG A 1 454 ? -23.094 -1.16 -2.051 1 95.69 454 ARG A CA 1
ATOM 3534 C C . ARG A 1 454 ? -22.375 -1.208 -0.71 1 95.69 454 ARG A C 1
ATOM 3536 O O . ARG A 1 454 ? -21.547 -0.335 -0.408 1 95.69 454 ARG A O 1
ATOM 3543 N N . LEU A 1 455 ? -22.641 -2.242 0.02 1 96.38 455 LEU A N 1
ATOM 3544 C CA . LEU A 1 455 ? -22.094 -2.367 1.365 1 96.38 455 LEU A CA 1
ATOM 3545 C C . LEU A 1 455 ? -20.609 -2.717 1.316 1 96.38 455 LEU A C 1
ATOM 3547 O O . LEU A 1 455 ? -20.219 -3.703 0.686 1 96.38 455 LEU A O 1
ATOM 3551 N N . PRO A 1 456 ? -19.812 -1.891 1.926 1 96.25 456 PRO A N 1
ATOM 3552 C CA . PRO A 1 456 ? -18.422 -2.312 2.121 1 96.25 456 PRO A CA 1
ATOM 3553 C C . PRO A 1 456 ? -18.281 -3.453 3.127 1 96.25 456 PRO A C 1
ATOM 3555 O O . PRO A 1 456 ? -18.406 -3.234 4.336 1 96.25 456 PRO A O 1
ATOM 3558 N N . GLU A 1 457 ? -17.906 -4.535 2.715 1 95.44 457 GLU A N 1
ATOM 3559 C CA . GLU A 1 457 ? -17.891 -5.746 3.531 1 95.44 457 GLU A CA 1
ATOM 3560 C C . GLU A 1 457 ? -16.828 -5.668 4.617 1 95.44 457 GLU A C 1
ATOM 3562 O O . GLU A 1 457 ? -16.922 -6.344 5.645 1 95.44 457 GLU A O 1
ATOM 3567 N N . GLY A 1 458 ? -15.898 -4.801 4.391 1 95.75 458 GLY A N 1
ATOM 3568 C CA . GLY A 1 458 ? -14.82 -4.664 5.355 1 95.75 458 GLY A CA 1
ATOM 3569 C C . GLY A 1 458 ? -15.281 -4.105 6.691 1 95.75 458 GLY A C 1
ATOM 3570 O O . GLY A 1 458 ? -14.57 -4.207 7.691 1 95.75 458 GLY A O 1
ATOM 3571 N N . LEU A 1 459 ? -16.422 -3.506 6.691 1 96.38 459 LEU A N 1
ATOM 3572 C CA . LEU A 1 459 ? -16.938 -2.92 7.918 1 96.38 459 LEU A CA 1
ATOM 3573 C C . LEU A 1 459 ? -17.234 -4 8.953 1 96.38 459 LEU A C 1
ATOM 3575 O O . LEU A 1 459 ? -17.297 -3.713 10.156 1 96.38 459 LEU A O 1
ATOM 3579 N N . PHE A 1 460 ? -17.375 -5.281 8.547 1 96.38 460 PHE A N 1
ATOM 3580 C CA . PHE A 1 460 ? -17.641 -6.398 9.445 1 96.38 460 PHE A CA 1
ATOM 3581 C C . PHE A 1 460 ? -16.375 -6.781 10.211 1 96.38 460 PHE A C 1
ATOM 3583 O O . PHE A 1 460 ? -16.438 -7.578 11.148 1 96.38 460 PHE A O 1
ATOM 3590 N N . LEU A 1 461 ? -15.305 -6.168 9.828 1 95.38 461 LEU A N 1
ATOM 3591 C CA . LEU A 1 461 ? -14.031 -6.492 10.461 1 95.38 461 LEU A CA 1
ATOM 3592 C C . LEU A 1 461 ? -13.836 -5.676 11.734 1 95.38 461 LEU A C 1
ATOM 3594 O O . LEU A 1 461 ? -12.922 -5.941 12.516 1 95.38 461 LEU A O 1
ATOM 3598 N N . ILE A 1 462 ? -14.656 -4.68 11.992 1 94.62 462 ILE A N 1
ATOM 3599 C CA . ILE A 1 462 ? -14.586 -3.887 13.219 1 94.62 462 ILE A CA 1
ATOM 3600 C C . ILE A 1 462 ? -14.836 -4.781 14.43 1 94.62 462 ILE A C 1
ATOM 3602 O O . ILE A 1 462 ? -15.836 -5.496 14.484 1 94.62 462 ILE A O 1
ATOM 3606 N N . PRO A 1 463 ? -13.93 -4.703 15.352 1 91.31 463 PRO A N 1
ATOM 3607 C CA . PRO A 1 463 ? -14.086 -5.57 16.516 1 91.31 463 PRO A CA 1
ATOM 3608 C C . PRO A 1 463 ? -15.328 -5.234 17.344 1 91.31 463 PRO A C 1
ATOM 3610 O O . PRO A 1 463 ? -15.688 -4.062 17.469 1 91.31 463 PRO A O 1
ATOM 3613 N N . GLU A 1 464 ? -15.875 -6.223 17.984 1 89.5 464 GLU A N 1
ATOM 3614 C CA . GLU A 1 464 ? -17.078 -6.059 18.781 1 89.5 464 GLU A CA 1
ATOM 3615 C C . GLU A 1 464 ? -16.797 -5.234 20.047 1 89.5 464 GLU A C 1
ATOM 3617 O O . GLU A 1 464 ? -17.703 -4.629 20.609 1 89.5 464 GLU A O 1
ATOM 3622 N N . SER A 1 465 ? -15.531 -5.297 20.406 1 88.81 465 SER A N 1
ATOM 3623 C CA . SER A 1 465 ? -15.148 -4.531 21.594 1 88.81 465 SER A CA 1
ATOM 3624 C C . SER A 1 465 ? -15.258 -3.031 21.328 1 88.81 465 SER A C 1
ATOM 3626 O O . SER A 1 465 ? -15.391 -2.246 22.281 1 88.81 465 SER A O 1
ATOM 3628 N N . ASN A 1 466 ? -15.234 -2.654 20.109 1 92.69 466 ASN A N 1
ATOM 3629 C CA . ASN A 1 466 ? -15.367 -1.254 19.719 1 92.69 466 ASN A CA 1
ATOM 3630 C C . ASN A 1 466 ? -16.828 -0.88 19.469 1 92.69 466 ASN A C 1
ATOM 3632 O O . ASN A 1 466 ? -17.188 -0.49 18.359 1 92.69 466 ASN A O 1
ATOM 3636 N N . GLN A 1 467 ? -17.594 -0.805 20.5 1 92.94 467 GLN A N 1
ATOM 3637 C CA . GLN A 1 467 ? -19.031 -0.645 20.406 1 92.94 467 GLN A CA 1
ATOM 3638 C C . GLN A 1 467 ? -19.406 0.751 19.906 1 92.94 467 GLN A C 1
ATOM 3640 O O . GLN A 1 467 ? -20.328 0.908 19.109 1 92.94 467 GLN A O 1
ATOM 3645 N N . ALA A 1 468 ? -18.625 1.719 20.344 1 92.94 468 ALA A N 1
ATOM 3646 C CA . ALA A 1 468 ? -18.906 3.1 19.969 1 92.94 468 ALA A CA 1
ATOM 3647 C C . ALA A 1 468 ? -18.781 3.295 18.453 1 92.94 468 ALA A C 1
ATOM 3649 O O . ALA A 1 468 ? -19.625 3.918 17.828 1 92.94 468 ALA A O 1
ATOM 3650 N N . MET A 1 469 ? -17.781 2.793 17.953 1 94.38 469 MET A N 1
ATOM 3651 C CA . MET A 1 469 ? -17.531 2.906 16.516 1 94.38 469 MET A CA 1
ATOM 3652 C C . MET A 1 469 ? -18.594 2.152 15.719 1 94.38 469 MET A C 1
ATOM 3654 O O . MET A 1 469 ? -19.078 2.639 14.695 1 94.38 469 MET A O 1
ATOM 3658 N N . LEU A 1 470 ? -18.953 1.017 16.188 1 95.62 470 LEU A N 1
ATOM 3659 C CA . LEU A 1 470 ? -19.953 0.201 15.508 1 95.62 470 LEU A CA 1
ATOM 3660 C C . LEU A 1 470 ? -21.297 0.909 15.484 1 95.62 470 LEU A C 1
ATOM 3662 O O . LEU A 1 470 ? -22 0.88 14.469 1 95.62 470 LEU A O 1
ATOM 3666 N N . LEU A 1 471 ? -21.609 1.493 16.609 1 95.69 471 LEU A N 1
ATOM 3667 C CA . LEU A 1 471 ? -22.859 2.236 16.688 1 95.69 471 LEU A CA 1
ATOM 3668 C C . LEU A 1 471 ? -22.859 3.402 15.695 1 95.69 471 LEU A C 1
ATOM 3670 O O . LEU A 1 471 ? -23.859 3.654 15.023 1 95.69 471 LEU A O 1
ATOM 3674 N N . GLU A 1 472 ? -21.75 4.051 15.641 1 96.12 472 GLU A N 1
ATOM 3675 C CA . GLU A 1 472 ? -21.609 5.18 14.727 1 96.12 472 GLU A CA 1
ATOM 3676 C C . GLU A 1 472 ? -21.719 4.727 13.273 1 96.12 472 GLU A C 1
ATOM 3678 O O . GLU A 1 472 ? -22.406 5.367 12.469 1 96.12 472 GLU A O 1
ATOM 3683 N N . VAL A 1 473 ? -21.094 3.684 12.922 1 96.69 473 VAL A N 1
ATOM 3684 C CA . VAL A 1 473 ? -21.094 3.143 11.562 1 96.69 473 VAL A CA 1
ATOM 3685 C C . VAL A 1 473 ? -22.516 2.738 11.172 1 96.69 473 VAL A C 1
ATOM 3687 O O . VAL A 1 473 ? -22.953 3.023 10.062 1 96.69 473 VAL A O 1
ATOM 3690 N N . LEU A 1 474 ? -23.219 2.098 12.078 1 96.31 474 LEU A N 1
ATOM 3691 C CA . LEU A 1 474 ? -24.578 1.65 11.805 1 96.31 474 LEU A CA 1
ATOM 3692 C C . LEU A 1 474 ? -25.516 2.84 11.602 1 96.31 474 LEU A C 1
ATOM 3694 O O . LEU A 1 474 ? -26.359 2.834 10.695 1 96.31 474 LEU A O 1
ATOM 3698 N N . ASP A 1 475 ? -25.344 3.811 12.469 1 96.62 475 ASP A N 1
ATOM 3699 C CA . ASP A 1 475 ? -26.156 5.02 12.344 1 96.62 475 ASP A CA 1
ATOM 3700 C C . ASP A 1 475 ? -25.938 5.688 10.992 1 96.62 475 ASP A C 1
ATOM 3702 O O . ASP A 1 475 ? -26.875 6.188 10.375 1 96.62 475 ASP A O 1
ATOM 3706 N N . THR A 1 476 ? -24.734 5.699 10.578 1 97.5 476 THR A N 1
ATOM 3707 C CA . THR A 1 476 ? -24.406 6.301 9.289 1 97.5 476 THR A CA 1
ATOM 3708 C C . THR A 1 476 ? -24.969 5.469 8.141 1 97.5 476 THR A C 1
ATOM 3710 O O . THR A 1 476 ? -25.578 6.012 7.215 1 97.5 476 THR A O 1
ATOM 3713 N N . LEU A 1 477 ? -24.844 4.148 8.172 1 96.88 477 LEU A N 1
ATOM 3714 C CA . LEU A 1 477 ? -25.281 3.254 7.109 1 96.88 477 LEU A CA 1
ATOM 3715 C C . LEU A 1 477 ? -26.797 3.332 6.926 1 96.88 477 LEU A C 1
ATOM 3717 O O . LEU A 1 477 ? -27.297 3.271 5.797 1 96.88 477 LEU A O 1
ATOM 3721 N N . ILE A 1 478 ? -27.531 3.408 8.023 1 95.56 478 ILE A N 1
ATOM 3722 C CA . ILE A 1 478 ? -28.984 3.441 8 1 95.56 478 ILE A CA 1
ATOM 3723 C C . ILE A 1 478 ? -29.469 4.676 7.238 1 95.56 478 ILE A C 1
ATOM 3725 O O . ILE A 1 478 ? -30.5 4.641 6.566 1 95.56 478 ILE A O 1
ATOM 3729 N N . GLN A 1 479 ? -28.625 5.723 7.27 1 95.56 479 GLN A N 1
ATOM 3730 C CA . GLN A 1 479 ? -29.016 6.977 6.629 1 95.56 479 GLN A CA 1
ATOM 3731 C C . GLN A 1 479 ? -28.547 7.02 5.176 1 95.56 479 GLN A C 1
ATOM 3733 O O . GLN A 1 479 ? -29.016 7.844 4.395 1 95.56 479 GLN A O 1
ATOM 3738 N N . LEU A 1 480 ? -27.75 6.148 4.754 1 96.25 480 LEU A N 1
ATOM 3739 C CA . LEU A 1 480 ? -27.172 6.148 3.412 1 96.25 480 LEU A CA 1
ATOM 3740 C C . LEU A 1 480 ? -28.031 5.324 2.455 1 96.25 480 LEU A C 1
ATOM 3742 O O . LEU A 1 480 ? -28.812 4.473 2.887 1 96.25 480 LEU A O 1
ATOM 3746 N N . PRO A 1 481 ? -27.891 5.535 1.168 1 96 481 PRO A N 1
ATOM 3747 C CA . PRO A 1 481 ? -28.688 4.828 0.164 1 96 481 PRO A CA 1
ATOM 3748 C C . PRO A 1 481 ? -28.453 3.318 0.183 1 96 481 PRO A C 1
ATOM 3750 O O . PRO A 1 481 ? -29.344 2.551 -0.206 1 96 481 PRO A O 1
ATOM 3753 N N . VAL A 1 482 ? -27.359 2.84 0.642 1 96.31 482 VAL A N 1
ATOM 3754 C CA . VAL A 1 482 ? -27.031 1.421 0.637 1 96.31 482 VAL A CA 1
ATOM 3755 C C . VAL A 1 482 ? -28.047 0.643 1.464 1 96.31 482 VAL A C 1
ATOM 3757 O O . VAL A 1 482 ? -28.391 -0.496 1.132 1 96.31 482 VAL A O 1
ATOM 3760 N N . TRP A 1 483 ? -28.578 1.164 2.484 1 95.44 483 TRP A N 1
ATOM 3761 C CA . TRP A 1 483 ? -29.484 0.494 3.404 1 95.44 483 TRP A CA 1
ATOM 3762 C C . TRP A 1 483 ? -30.812 0.171 2.721 1 95.44 483 TRP A C 1
ATOM 3764 O O . TRP A 1 483 ? -31.453 -0.835 3.035 1 95.44 483 TRP A O 1
ATOM 3774 N N . ARG A 1 484 ? -31.156 0.917 1.76 1 93.44 484 ARG A N 1
ATOM 3775 C CA . ARG A 1 484 ? -32.438 0.745 1.062 1 93.44 484 ARG A CA 1
ATOM 3776 C C . ARG A 1 484 ? -32.219 0.092 -0.3 1 93.44 484 ARG A C 1
ATOM 3778 O O . ARG A 1 484 ? -33.031 -0.728 -0.731 1 93.44 484 ARG A O 1
ATOM 3785 N N . LYS A 1 485 ? -31.141 0.487 -0.883 1 94.69 485 LYS A N 1
ATOM 3786 C CA . LYS A 1 485 ? -30.938 0.066 -2.266 1 94.69 485 LYS A CA 1
ATOM 3787 C C . LYS A 1 485 ? -30.344 -1.334 -2.33 1 94.69 485 LYS A C 1
ATOM 3789 O O . LYS A 1 485 ? -30.484 -2.031 -3.336 1 94.69 485 LYS A O 1
ATOM 3794 N N . GLU A 1 486 ? -29.641 -1.761 -1.361 1 94.75 486 GLU A N 1
ATOM 3795 C CA . GLU A 1 486 ? -29.141 -3.127 -1.263 1 94.75 486 GLU A CA 1
ATOM 3796 C C . GLU A 1 486 ? -29.938 -3.939 -0.25 1 94.75 486 GLU A C 1
ATOM 3798 O O . GLU A 1 486 ? -29.656 -3.904 0.949 1 94.75 486 GLU A O 1
ATOM 3803 N N . PRO A 1 487 ? -30.719 -4.75 -0.644 1 93 487 PRO A N 1
ATOM 3804 C CA . PRO A 1 487 ? -31.719 -5.383 0.223 1 93 487 PRO A CA 1
ATOM 3805 C C . PRO A 1 487 ? -31.094 -6.246 1.314 1 93 487 PRO A C 1
ATOM 3807 O O . PRO A 1 487 ? -31.625 -6.316 2.428 1 93 487 PRO A O 1
ATOM 3810 N N . CYS A 1 488 ? -29.953 -6.805 1.068 1 95.94 488 CYS A N 1
ATOM 3811 C CA . CYS A 1 488 ? -29.391 -7.742 2.021 1 95.94 488 CYS A CA 1
ATOM 3812 C C . CYS A 1 488 ? -28.625 -7.008 3.121 1 95.94 488 CYS A C 1
ATOM 3814 O O . CYS A 1 488 ? -28.344 -7.582 4.172 1 95.94 488 CYS A O 1
ATOM 3816 N N . THR A 1 489 ? -28.328 -5.75 2.957 1 96.25 489 THR A N 1
ATOM 3817 C CA . THR A 1 489 ? -27.438 -5.008 3.844 1 96.25 489 THR A CA 1
ATOM 3818 C C . THR A 1 489 ? -27.969 -5.031 5.277 1 96.25 489 THR A C 1
ATOM 3820 O O . THR A 1 489 ? -27.25 -5.414 6.199 1 96.25 489 THR A O 1
ATOM 3823 N N . PRO A 1 490 ? -29.266 -4.691 5.508 1 96.12 490 PRO A N 1
ATOM 3824 C CA . PRO A 1 490 ? -29.75 -4.691 6.891 1 96.12 490 PRO A CA 1
ATOM 3825 C C . PRO A 1 490 ? -29.766 -6.086 7.512 1 96.12 490 PRO A C 1
ATOM 3827 O O . PRO A 1 490 ? -29.453 -6.238 8.695 1 96.12 490 PRO A O 1
ATOM 3830 N N . TYR A 1 491 ? -30.047 -7.09 6.727 1 96.44 491 TYR A N 1
ATOM 3831 C CA . TYR A 1 491 ? -30.109 -8.453 7.23 1 96.44 491 TYR A CA 1
ATOM 3832 C C . TYR A 1 491 ? -28.703 -8.992 7.531 1 96.44 491 TYR A C 1
ATOM 3834 O O . TYR A 1 491 ? -28.531 -9.758 8.477 1 96.44 491 TYR A O 1
ATOM 3842 N N . LEU A 1 492 ? -27.75 -8.586 6.695 1 96.81 492 LEU A N 1
ATOM 3843 C CA . LEU A 1 492 ? -26.375 -8.984 6.957 1 96.81 492 LEU A CA 1
ATOM 3844 C C . LEU A 1 492 ? -25.891 -8.445 8.305 1 96.81 492 LEU A C 1
ATOM 3846 O O . LEU A 1 492 ? -25.219 -9.156 9.055 1 96.81 492 LEU A O 1
ATOM 3850 N N . TRP A 1 493 ? -26.266 -7.246 8.586 1 96.56 493 TRP A N 1
ATOM 3851 C CA . TRP A 1 493 ? -25.844 -6.625 9.844 1 96.56 493 TRP A CA 1
ATOM 3852 C C . TRP A 1 493 ? -26.562 -7.266 11.031 1 96.56 493 TRP A C 1
ATOM 3854 O O . TRP A 1 493 ? -25.984 -7.406 12.109 1 96.56 493 TRP A O 1
ATOM 3864 N N . HIS A 1 494 ? -27.797 -7.605 10.891 1 96.06 494 HIS A N 1
ATOM 3865 C CA . HIS A 1 494 ? -28.516 -8.32 11.945 1 96.06 494 HIS A CA 1
ATOM 3866 C C . HIS A 1 494 ? -27.812 -9.641 12.273 1 96.06 494 HIS A C 1
ATOM 3868 O O . HIS A 1 494 ? -27.609 -9.961 13.445 1 96.06 494 HIS A O 1
ATOM 3874 N N . LEU A 1 495 ? -27.469 -10.352 11.219 1 95.31 495 LEU A N 1
ATOM 3875 C CA . LEU A 1 495 ? -26.797 -11.625 11.398 1 95.31 495 LEU A CA 1
ATOM 3876 C C . LEU A 1 495 ? -25.438 -11.43 12.086 1 95.31 495 LEU A C 1
ATOM 3878 O O . LEU A 1 495 ? -25.062 -12.227 12.945 1 95.31 495 LEU A O 1
ATOM 3882 N N . HIS A 1 496 ? -24.766 -10.391 11.68 1 96 496 HIS A N 1
ATOM 3883 C CA . HIS A 1 496 ? -23.438 -10.109 12.203 1 96 496 HIS A CA 1
ATOM 3884 C C . HIS A 1 496 ? -23.5 -9.734 13.68 1 96 496 HIS A C 1
ATOM 3886 O O . HIS A 1 496 ? -22.562 -10.039 14.438 1 96 496 HIS A O 1
ATOM 3892 N N . LEU A 1 497 ? -24.578 -9.094 14.102 1 94.69 497 LEU A N 1
ATOM 3893 C CA . LEU A 1 497 ? -24.656 -8.531 15.445 1 94.69 497 LEU A CA 1
ATOM 3894 C C . LEU A 1 497 ? -25.484 -9.43 16.359 1 94.69 497 LEU A C 1
ATOM 3896 O O . LEU A 1 497 ? -25.875 -9.008 17.453 1 94.69 497 LEU A O 1
ATOM 3900 N N . THR A 1 498 ? -25.703 -10.617 16.031 1 91.5 498 THR A N 1
ATOM 3901 C CA . THR A 1 498 ? -26.562 -11.539 16.766 1 91.5 498 THR A CA 1
ATOM 3902 C C . THR A 1 498 ? -26 -11.781 18.172 1 91.5 498 THR A C 1
ATOM 3904 O O . THR A 1 498 ? -26.75 -11.891 19.141 1 91.5 498 THR A O 1
ATOM 3907 N N . ASN A 1 499 ? -24.641 -11.789 18.328 1 88.88 499 ASN A N 1
ATOM 3908 C CA . ASN A 1 499 ? -24.016 -12.062 19.625 1 88.88 499 ASN A CA 1
ATOM 3909 C C . ASN A 1 499 ? -23.406 -10.797 20.219 1 88.88 499 ASN A C 1
ATOM 3911 O O . ASN A 1 499 ? -22.547 -10.883 21.109 1 88.88 499 ASN A O 1
ATOM 3915 N N . SER A 1 500 ? -23.922 -9.711 19.672 1 91.75 500 SER A N 1
ATOM 3916 C CA . SER A 1 500 ? -23.344 -8.461 20.156 1 91.75 500 SER A CA 1
ATOM 3917 C C . SER A 1 500 ? -24.141 -7.879 21.312 1 91.75 500 SER A C 1
ATOM 3919 O O . SER A 1 500 ? -25.047 -8.531 21.828 1 91.75 500 SER A O 1
ATOM 3921 N N . SER A 1 501 ? -23.812 -6.688 21.812 1 91.38 501 SER A N 1
ATOM 3922 C CA . SER A 1 501 ? -24.469 -6.012 22.922 1 91.38 501 SER A CA 1
ATOM 3923 C C . SER A 1 501 ? -25.906 -5.629 22.562 1 91.38 501 SER A C 1
ATOM 3925 O O . SER A 1 501 ? -26.266 -5.594 21.375 1 91.38 501 SER A O 1
ATOM 3927 N N . ILE A 1 502 ? -26.672 -5.344 23.516 1 90.69 502 ILE A N 1
ATOM 3928 C CA . ILE A 1 502 ? -28.094 -5.086 23.359 1 90.69 502 ILE A CA 1
ATOM 3929 C C . ILE A 1 502 ? -28.297 -3.826 22.531 1 90.69 502 ILE A C 1
ATOM 3931 O O . ILE A 1 502 ? -29.109 -3.82 21.594 1 90.69 502 ILE A O 1
ATOM 3935 N N . PRO A 1 503 ? -27.531 -2.848 22.812 1 91.94 503 PRO A N 1
ATOM 3936 C CA . PRO A 1 503 ? -27.75 -1.641 22.016 1 91.94 503 PRO A CA 1
ATOM 3937 C C . PRO A 1 503 ? -27.484 -1.866 20.531 1 91.94 503 PRO A C 1
ATOM 3939 O O . PRO A 1 503 ? -28.172 -1.289 19.672 1 91.94 503 PRO A O 1
ATOM 3942 N N . LEU A 1 504 ? -26.594 -2.633 20.203 1 93.5 504 LEU A N 1
ATOM 3943 C CA . LEU A 1 504 ? -26.266 -2.928 18.812 1 93.5 504 LEU A CA 1
ATOM 3944 C C . LEU A 1 504 ? -27.344 -3.775 18.156 1 93.5 504 LEU A C 1
ATOM 3946 O O . LEU A 1 504 ? -27.734 -3.518 17.016 1 93.5 504 LEU A O 1
ATOM 3950 N N . ARG A 1 505 ? -27.797 -4.73 18.891 1 93.06 505 ARG A N 1
ATOM 3951 C CA . ARG A 1 505 ? -28.828 -5.621 18.375 1 93.06 505 ARG A CA 1
ATOM 3952 C C . ARG A 1 505 ? -30.141 -4.863 18.125 1 93.06 505 ARG A C 1
ATOM 3954 O O . ARG A 1 505 ? -30.859 -5.16 17.188 1 93.06 505 ARG A O 1
ATOM 3961 N N . ARG A 1 506 ? -30.391 -3.932 18.938 1 93 506 ARG A N 1
ATOM 3962 C CA . ARG A 1 506 ? -31.625 -3.158 18.844 1 93 506 ARG A CA 1
ATOM 3963 C C . ARG A 1 506 ? -31.672 -2.334 17.562 1 93 506 ARG A C 1
ATOM 3965 O O . ARG A 1 506 ? -32.75 -2.117 16.984 1 93 506 ARG A O 1
ATOM 3972 N N . LYS A 1 507 ? -30.516 -1.935 17.094 1 92.31 507 LYS A N 1
ATOM 3973 C CA . LYS A 1 507 ? -30.438 -1.104 15.898 1 92.31 507 LYS A CA 1
ATOM 3974 C C . LYS A 1 507 ? -30.922 -1.867 14.672 1 92.31 507 LYS A C 1
ATOM 3976 O O . LYS A 1 507 ? -31.438 -1.268 13.727 1 92.31 507 LYS A O 1
ATOM 3981 N N . THR A 1 508 ? -30.766 -3.178 14.672 1 92 508 THR A N 1
ATOM 3982 C CA . THR A 1 508 ? -31.141 -3.977 13.508 1 92 508 THR A CA 1
ATOM 3983 C C . THR A 1 508 ? -32.25 -4.961 13.852 1 92 508 THR A C 1
ATOM 3985 O O . THR A 1 508 ? -32.5 -5.918 13.109 1 92 508 THR A O 1
ATOM 3988 N N . ALA A 1 509 ? -32.969 -4.746 14.867 1 92.19 509 ALA A N 1
ATOM 3989 C CA . ALA A 1 509 ? -33.969 -5.676 15.375 1 92.19 509 ALA A CA 1
ATOM 3990 C C . ALA A 1 509 ? -35.094 -5.855 14.383 1 92.19 509 ALA A C 1
ATOM 3992 O O . ALA A 1 509 ? -35.688 -6.938 14.289 1 92.19 509 ALA A O 1
ATOM 3993 N N . LEU A 1 510 ? -35.344 -4.793 13.656 1 91.94 510 LEU A N 1
ATOM 3994 C CA . LEU A 1 510 ? -36.438 -4.816 12.703 1 91.94 510 LEU A CA 1
ATOM 3995 C C . LEU A 1 510 ? -36.156 -5.766 11.547 1 91.94 510 LEU A C 1
ATOM 3997 O O . LEU A 1 510 ? -37.062 -6.223 10.867 1 91.94 510 LEU A O 1
ATOM 4001 N N . TRP A 1 511 ? -35 -6.055 11.344 1 93.5 511 TRP A N 1
ATOM 4002 C CA . TRP A 1 511 ? -34.594 -6.883 10.211 1 93.5 511 TRP A CA 1
ATOM 4003 C C . TRP A 1 511 ? -34.219 -8.289 10.672 1 93.5 511 TRP A C 1
ATOM 4005 O O . TRP A 1 511 ? -33.094 -8.75 10.438 1 93.5 511 TRP A O 1
ATOM 4015 N N . ASN A 1 512 ? -35.125 -8.977 11.25 1 90.62 512 ASN A N 1
ATOM 4016 C CA . ASN A 1 512 ? -34.938 -10.32 11.789 1 90.62 512 ASN A CA 1
ATOM 4017 C C . ASN A 1 512 ? -35.062 -11.383 10.711 1 90.62 512 ASN A C 1
ATOM 4019 O O . ASN A 1 512 ? -35.5 -11.094 9.594 1 90.62 512 ASN A O 1
ATOM 4023 N N . PRO A 1 513 ? -34.656 -12.586 11.039 1 91.88 513 PRO A N 1
ATOM 4024 C CA . PRO A 1 513 ? -34.656 -13.68 10.062 1 91.88 513 PRO A CA 1
ATOM 4025 C C . PRO A 1 513 ? -36.031 -14 9.523 1 91.88 513 PRO A C 1
ATOM 4027 O O . PRO A 1 513 ? -36.188 -14.406 8.359 1 91.88 513 PRO A O 1
ATOM 4030 N N . ASP A 1 514 ? -37.031 -13.867 10.312 1 93.25 514 ASP A N 1
ATOM 4031 C CA . ASP A 1 514 ? -38.375 -14.125 9.859 1 93.25 514 ASP A CA 1
ATOM 4032 C C . ASP A 1 514 ? -38.781 -13.156 8.75 1 93.25 514 ASP A C 1
ATOM 4034 O O . ASP A 1 514 ? -39.375 -13.562 7.754 1 93.25 514 ASP A O 1
ATOM 4038 N N . ARG A 1 515 ? -38.469 -11.938 8.961 1 94.06 515 ARG A N 1
ATOM 4039 C CA . ARG A 1 515 ? -38.719 -10.93 7.934 1 94.06 515 ARG A CA 1
ATOM 4040 C C . ARG A 1 515 ? -37.906 -11.219 6.672 1 94.06 515 ARG A C 1
ATOM 4042 O O . ARG A 1 515 ? -38.406 -11.031 5.559 1 94.06 515 ARG A O 1
ATOM 4049 N N . MET A 1 516 ? -36.75 -11.602 6.785 1 94.25 516 MET A N 1
ATOM 4050 C CA . MET A 1 516 ? -35.875 -11.93 5.672 1 94.25 516 MET A CA 1
ATOM 4051 C C . MET A 1 516 ? -36.5 -12.992 4.777 1 94.25 516 MET A C 1
ATOM 4053 O O . MET A 1 516 ? -36.5 -12.852 3.551 1 94.25 516 MET A O 1
ATOM 4057 N N . ARG A 1 517 ? -37.062 -13.984 5.438 1 94 517 ARG A N 1
ATOM 4058 C CA . ARG A 1 517 ? -37.656 -15.086 4.699 1 94 517 ARG A CA 1
ATOM 4059 C C . ARG A 1 517 ? -38.969 -14.641 4.031 1 94 517 ARG A C 1
ATOM 4061 O O . ARG A 1 517 ? -39.25 -15 2.887 1 94 517 ARG A O 1
ATOM 4068 N N . ARG A 1 518 ? -39.688 -13.883 4.746 1 93.62 518 ARG A N 1
ATOM 4069 C CA . ARG A 1 518 ? -40.938 -13.398 4.219 1 93.62 518 ARG A CA 1
ATOM 4070 C C . ARG A 1 518 ? -40.719 -12.523 2.992 1 93.62 518 ARG A C 1
ATOM 4072 O O . ARG A 1 518 ? -41.531 -12.539 2.059 1 93.62 518 ARG A O 1
ATOM 4079 N N . GLU A 1 519 ? -39.688 -11.82 2.998 1 93.69 519 GLU A N 1
ATOM 4080 C CA . GLU A 1 519 ? -39.375 -10.914 1.896 1 93.69 519 GLU A CA 1
ATOM 4081 C C . GLU A 1 519 ? -38.625 -11.625 0.771 1 93.69 519 GLU A C 1
ATOM 4083 O O . GLU A 1 519 ? -38.219 -10.992 -0.199 1 93.69 519 GLU A O 1
ATOM 4088 N N . GLY A 1 520 ? -38.406 -12.938 0.898 1 93.94 520 GLY A N 1
ATOM 4089 C CA . GLY A 1 520 ? -37.75 -13.727 -0.145 1 93.94 520 GLY A CA 1
ATOM 4090 C C . GLY A 1 520 ? -36.25 -13.516 -0.225 1 93.94 520 GLY A C 1
ATOM 4091 O O . GLY A 1 520 ? -35.688 -13.586 -1.309 1 93.94 520 GLY A O 1
ATOM 4092 N N . LEU A 1 521 ? -35.75 -13.047 0.811 1 95.81 521 LEU A N 1
ATOM 4093 C CA . LEU A 1 521 ? -34.344 -12.734 0.838 1 95.81 521 LEU A CA 1
ATOM 4094 C C . LEU A 1 521 ? -33.562 -13.797 1.622 1 95.81 521 LEU A C 1
ATOM 4096 O O . LEU A 1 521 ? -32.625 -13.477 2.348 1 95.81 521 LEU A O 1
ATOM 4100 N N . SER A 1 522 ? -33.844 -15.047 1.539 1 93.56 522 SER A N 1
ATOM 4101 C CA . SER A 1 522 ? -33.219 -16.141 2.262 1 93.56 522 SER A CA 1
ATOM 4102 C C . SER A 1 522 ? -31.766 -16.328 1.801 1 93.56 522 SER A C 1
ATOM 4104 O O . SER A 1 522 ? -30.938 -16.844 2.551 1 93.56 522 SER A O 1
ATOM 4106 N N . HIS A 1 523 ? -31.5 -15.867 0.607 1 94.19 523 HIS A N 1
ATOM 4107 C CA . HIS A 1 523 ? -30.156 -16.016 0.064 1 94.19 523 HIS A CA 1
ATOM 4108 C C . HIS A 1 523 ? -29.156 -15.141 0.814 1 94.19 523 HIS A C 1
ATOM 4110 O O . HIS A 1 523 ? -27.953 -15.344 0.714 1 94.19 523 HIS A O 1
ATOM 4116 N N . CYS A 1 524 ? -29.625 -14.156 1.585 1 95.62 524 CYS A N 1
ATOM 4117 C CA . CYS A 1 524 ? -28.75 -13.266 2.336 1 95.62 524 CYS A CA 1
ATOM 4118 C C . CYS A 1 524 ? -27.984 -14.031 3.402 1 95.62 524 CYS A C 1
ATOM 4120 O O . CYS A 1 524 ? -26.875 -13.633 3.775 1 95.62 524 CYS A O 1
ATOM 4122 N N . GLU A 1 525 ? -28.531 -15.094 3.848 1 94.81 525 GLU A N 1
ATOM 4123 C CA . GLU A 1 525 ? -27.828 -15.914 4.828 1 94.81 525 GLU A CA 1
ATOM 4124 C C . GLU A 1 525 ? -26.594 -16.578 4.215 1 94.81 525 GLU A C 1
ATOM 4126 O O . GLU A 1 525 ? -25.531 -16.594 4.828 1 94.81 525 GLU A O 1
ATOM 4131 N N . PHE A 1 526 ? -26.828 -17.062 3.039 1 94.38 526 PHE A N 1
ATOM 4132 C CA . PHE A 1 526 ? -25.719 -17.672 2.324 1 94.38 526 PHE A CA 1
ATOM 4133 C C . PHE A 1 526 ? -24.672 -16.625 1.954 1 94.38 526 PHE A C 1
ATOM 4135 O O . PHE A 1 526 ? -23.469 -16.891 2.043 1 94.38 526 PHE A O 1
ATOM 4142 N N . LEU A 1 527 ? -25.156 -15.562 1.624 1 94.94 527 LEU A N 1
ATOM 4143 C CA . LEU A 1 527 ? -24.266 -14.461 1.278 1 94.94 527 LEU A CA 1
ATOM 4144 C C . LEU A 1 527 ? -23.406 -14.047 2.477 1 94.94 527 LEU A C 1
ATOM 4146 O O . LEU A 1 527 ? -22.219 -13.766 2.332 1 94.94 527 LEU A O 1
ATOM 4150 N N . TYR A 1 528 ? -24.062 -13.992 3.623 1 96.31 528 TYR A N 1
ATOM 4151 C CA . TYR A 1 528 ? -23.328 -13.625 4.832 1 96.31 528 TYR A CA 1
ATOM 4152 C C . TYR A 1 528 ? -22.203 -14.602 5.109 1 96.31 528 TYR A C 1
ATOM 4154 O O . TYR A 1 528 ? -21.078 -14.188 5.441 1 96.31 528 TYR A O 1
ATOM 4162 N N . GLU A 1 529 ? -22.328 -15.844 4.938 1 95.25 529 GLU A N 1
ATOM 4163 C CA . GLU A 1 529 ? -21.297 -16.859 5.16 1 95.25 529 GLU A CA 1
ATOM 4164 C C . GLU A 1 529 ? -20.141 -16.703 4.168 1 95.25 529 GLU A C 1
ATOM 4166 O O . GLU A 1 529 ? -18.969 -16.828 4.543 1 95.25 529 GLU A O 1
ATOM 4171 N N . ARG A 1 530 ? -20.562 -16.469 3.018 1 92.94 530 ARG A N 1
ATOM 4172 C CA . ARG A 1 530 ? -19.547 -16.266 1.984 1 92.94 530 ARG A CA 1
ATOM 4173 C C . ARG A 1 530 ? -18.703 -15.031 2.287 1 92.94 530 ARG A C 1
ATOM 4175 O O . ARG A 1 530 ? -17.484 -15.062 2.104 1 92.94 530 ARG A O 1
ATOM 4182 N N . VAL A 1 531 ? -19.344 -14.023 2.682 1 94.62 531 VAL A N 1
ATOM 4183 C CA . VAL A 1 531 ? -18.641 -12.789 3.014 1 94.62 531 VAL A CA 1
ATOM 4184 C C . VAL A 1 531 ? -17.672 -13.031 4.156 1 94.62 531 VAL A C 1
ATOM 4186 O O . VAL A 1 531 ? -16.516 -12.586 4.105 1 94.62 531 VAL A O 1
ATOM 4189 N N . LEU A 1 532 ? -18.047 -13.742 5.125 1 94.75 532 LEU A N 1
ATOM 4190 C CA . LEU A 1 532 ? -17.188 -14.016 6.273 1 94.75 532 LEU A CA 1
ATOM 4191 C C . LEU A 1 532 ? -15.977 -14.859 5.871 1 94.75 532 LEU A C 1
ATOM 4193 O O . LEU A 1 532 ? -14.875 -14.664 6.391 1 94.75 532 LEU A O 1
ATOM 4197 N N . GLU A 1 533 ? -16.234 -15.711 4.992 1 91.56 533 GLU A N 1
ATOM 4198 C CA . GLU A 1 533 ? -15.133 -16.547 4.5 1 91.56 533 GLU A CA 1
ATOM 4199 C C . GLU A 1 533 ? -14.094 -15.703 3.768 1 91.56 533 GLU A C 1
ATOM 4201 O O . GLU A 1 533 ? -12.891 -15.922 3.934 1 91.56 533 GLU A O 1
ATOM 4206 N N . ASN A 1 534 ? -14.633 -14.82 3.047 1 90.19 534 ASN A N 1
ATOM 4207 C CA . ASN A 1 534 ? -13.742 -13.945 2.287 1 90.19 534 ASN A CA 1
ATOM 4208 C C . ASN A 1 534 ? -12.961 -13.008 3.199 1 90.19 534 ASN A C 1
ATOM 4210 O O . ASN A 1 534 ? -11.852 -12.594 2.869 1 90.19 534 ASN A O 1
ATOM 4214 N N . LEU A 1 535 ? -13.531 -12.672 4.309 1 94.56 535 LEU A N 1
ATOM 4215 C CA . LEU A 1 535 ? -12.938 -11.664 5.184 1 94.56 535 LEU A CA 1
ATOM 4216 C C . LEU A 1 535 ? -11.875 -12.281 6.082 1 94.56 535 LEU A C 1
ATOM 4218 O O . LEU A 1 535 ? -11.156 -11.562 6.785 1 94.56 535 LEU A O 1
ATOM 4222 N N . ILE A 1 536 ? -11.703 -13.594 6.051 1 93.38 536 ILE A N 1
ATOM 4223 C CA . ILE A 1 536 ? -10.711 -14.273 6.883 1 93.38 536 ILE A CA 1
ATOM 4224 C C . ILE A 1 536 ? -9.312 -13.789 6.508 1 93.38 536 ILE A C 1
ATOM 4226 O O . ILE A 1 536 ? -8.484 -13.547 7.383 1 93.38 536 ILE A O 1
ATOM 4230 N N . LEU A 1 537 ? -9.18 -13.617 5.27 1 92.88 537 LEU A N 1
ATOM 4231 C CA . LEU A 1 537 ? -7.883 -13.164 4.77 1 92.88 537 LEU A CA 1
ATOM 4232 C C . LEU A 1 537 ? -7.531 -11.789 5.316 1 92.88 537 LEU A C 1
ATOM 4234 O O . LEU A 1 537 ? -6.383 -11.531 5.68 1 92.88 537 LEU A O 1
ATOM 4238 N N . TYR A 1 538 ? -8.477 -10.945 5.406 1 95 538 TYR A N 1
ATOM 4239 C CA . TYR A 1 538 ? -8.242 -9.57 5.836 1 95 538 TYR A CA 1
ATOM 4240 C C . TYR A 1 538 ? -8.133 -9.492 7.355 1 95 538 TYR A C 1
ATOM 4242 O O . TYR A 1 538 ? -7.441 -8.617 7.883 1 95 538 TYR A O 1
ATOM 4250 N N . ARG A 1 539 ? -8.766 -10.406 8 1 93.81 539 ARG A N 1
ATOM 4251 C CA . ARG A 1 539 ? -8.586 -10.492 9.445 1 93.81 539 ARG A CA 1
ATOM 4252 C C . ARG A 1 539 ? -7.148 -10.867 9.789 1 93.81 539 ARG A C 1
ATOM 4254 O O . ARG A 1 539 ? -6.566 -10.305 10.719 1 93.81 539 ARG A O 1
ATOM 4261 N N . GLU A 1 540 ? -6.652 -11.75 9.062 1 91.81 540 GLU A N 1
ATOM 4262 C CA . GLU A 1 540 ? -5.262 -12.148 9.258 1 91.81 540 GLU A CA 1
ATOM 4263 C C . GLU A 1 540 ? -4.309 -10.992 8.938 1 91.81 540 GLU A C 1
ATOM 4265 O O . GLU A 1 540 ? -3.289 -10.828 9.602 1 91.81 540 GLU A O 1
ATOM 4270 N N . LEU A 1 541 ? -4.719 -10.289 7.941 1 92.5 541 LEU A N 1
ATOM 4271 C CA . LEU A 1 541 ? -3.938 -9.102 7.586 1 92.5 541 LEU A CA 1
ATOM 4272 C C . LEU A 1 541 ? -3.881 -8.117 8.742 1 92.5 541 LEU A C 1
ATOM 4274 O O . LEU A 1 541 ? -2.816 -7.578 9.055 1 92.5 541 LEU A O 1
ATOM 4278 N N . ALA A 1 542 ? -4.984 -7.895 9.32 1 92.19 542 ALA A N 1
ATOM 4279 C CA . ALA A 1 542 ? -5.074 -6.965 10.445 1 92.19 542 ALA A CA 1
ATOM 4280 C C . ALA A 1 542 ? -4.258 -7.461 11.633 1 92.19 542 ALA A C 1
ATOM 4282 O O . ALA A 1 542 ? -3.582 -6.676 12.305 1 92.19 542 ALA A O 1
ATOM 4283 N N . GLU A 1 543 ? -4.305 -8.719 11.906 1 89.38 543 GLU A N 1
ATOM 4284 C CA . GLU A 1 543 ? -3.615 -9.32 13.047 1 89.38 543 GLU A CA 1
ATOM 4285 C C . GLU A 1 543 ? -2.102 -9.305 12.844 1 89.38 543 GLU A C 1
ATOM 4287 O O . GLU A 1 543 ? -1.345 -9.148 13.805 1 89.38 543 GLU A O 1
ATOM 4292 N N . ASN A 1 544 ? -1.692 -9.375 11.609 1 88.88 544 ASN A N 1
ATOM 4293 C CA . ASN A 1 544 ? -0.264 -9.453 11.32 1 88.88 544 ASN A CA 1
ATOM 4294 C C . ASN A 1 544 ? 0.287 -8.102 10.867 1 88.88 544 ASN A C 1
ATOM 4296 O O . ASN A 1 544 ? 1.426 -8.016 10.406 1 88.88 544 ASN A O 1
ATOM 4300 N N . SER A 1 545 ? -0.543 -7.121 11.031 1 90 545 SER A N 1
ATOM 4301 C CA . SER A 1 545 ? -0.111 -5.793 10.609 1 90 545 SER A CA 1
ATOM 4302 C C . SER A 1 545 ? 0.985 -5.254 11.523 1 90 545 SER A C 1
ATOM 4304 O O . SER A 1 545 ? 1.159 -5.734 12.648 1 90 545 SER A O 1
ATOM 4306 N N . GLY A 1 546 ? 1.731 -4.309 11 1 88 546 GLY A N 1
ATOM 4307 C CA . GLY A 1 546 ? 2.803 -3.717 11.781 1 88 546 GLY A CA 1
ATOM 4308 C C . GLY A 1 546 ? 2.307 -3.018 13.039 1 88 546 GLY A C 1
ATOM 4309 O O . GLY A 1 546 ? 2.926 -3.119 14.094 1 88 546 GLY A O 1
ATOM 4310 N N . CYS A 1 547 ? 1.222 -2.387 12.961 1 88.31 547 CYS A N 1
ATOM 4311 C CA . CYS A 1 547 ? 0.667 -1.66 14.094 1 88.31 547 CYS A CA 1
ATOM 4312 C C . CYS A 1 547 ? 0.274 -2.617 15.211 1 88.31 547 CYS A C 1
ATOM 4314 O O . CYS A 1 547 ? 0.646 -2.412 16.375 1 88.31 547 CYS A O 1
ATOM 4316 N N . GLU A 1 548 ? -0.388 -3.664 14.844 1 88 548 GLU A N 1
ATOM 4317 C CA . GLU A 1 548 ? -0.85 -4.633 15.828 1 88 548 GLU A CA 1
ATOM 4318 C C . GLU A 1 548 ? 0.306 -5.477 16.359 1 88 548 GLU A C 1
ATOM 4320 O O . GLU A 1 548 ? 0.367 -5.777 17.547 1 88 548 GLU A O 1
ATOM 4325 N N . ALA A 1 549 ? 1.173 -5.875 15.508 1 89.44 549 ALA A N 1
ATOM 4326 C CA . ALA A 1 549 ? 2.314 -6.691 15.914 1 89.44 549 ALA A CA 1
ATOM 4327 C C . ALA A 1 549 ? 3.203 -5.938 16.906 1 89.44 549 ALA A C 1
ATOM 4329 O O . ALA A 1 549 ? 3.688 -6.516 17.875 1 89.44 549 ALA A O 1
ATOM 4330 N N . ASN A 1 550 ? 3.381 -4.695 16.641 1 89.06 550 ASN A N 1
ATOM 4331 C CA . ASN A 1 550 ? 4.199 -3.893 17.547 1 89.06 550 ASN A CA 1
ATOM 4332 C C . ASN A 1 550 ? 3.504 -3.666 18.891 1 89.06 550 ASN A C 1
ATOM 4334 O O . ASN A 1 550 ? 4.156 -3.619 19.922 1 89.06 550 ASN A O 1
ATOM 4338 N N . ARG A 1 551 ? 2.283 -3.5 18.859 1 87.31 551 ARG A N 1
ATOM 4339 C CA . ARG A 1 551 ? 1.521 -3.383 20.094 1 87.31 551 ARG A CA 1
ATOM 4340 C C . ARG A 1 551 ? 1.617 -4.664 20.922 1 87.31 551 ARG A C 1
ATOM 4342 O O . ARG A 1 551 ? 1.818 -4.609 22.125 1 87.31 551 ARG A O 1
ATOM 4349 N N . ARG A 1 552 ? 1.495 -5.781 20.297 1 87.62 552 ARG A N 1
ATOM 4350 C CA . ARG A 1 552 ? 1.614 -7.074 20.969 1 87.62 552 ARG A CA 1
ATOM 4351 C C . ARG A 1 552 ? 3.025 -7.285 21.5 1 87.62 552 ARG A C 1
ATOM 4353 O O . ARG A 1 552 ? 3.207 -7.836 22.594 1 87.62 552 ARG A O 1
ATOM 4360 N N . LEU A 1 553 ? 3.93 -6.875 20.719 1 88.44 553 LEU A N 1
ATOM 4361 C CA . LEU A 1 553 ? 5.324 -6.988 21.125 1 88.44 553 LEU A CA 1
ATOM 4362 C C . LEU A 1 553 ? 5.574 -6.211 22.422 1 88.44 553 LEU A C 1
ATOM 4364 O O . LEU A 1 553 ? 6.238 -6.707 23.328 1 88.44 553 LEU A O 1
ATOM 4368 N N . ARG A 1 554 ? 5.031 -5.055 22.422 1 87.25 554 ARG A N 1
ATOM 4369 C CA . ARG A 1 554 ? 5.184 -4.246 23.625 1 87.25 554 ARG A CA 1
ATOM 4370 C C . ARG A 1 554 ? 4.5 -4.906 24.828 1 87.25 554 ARG A C 1
ATOM 4372 O O . ARG A 1 554 ? 5.043 -4.914 25.922 1 87.25 554 ARG A O 1
ATOM 4379 N N . ARG A 1 555 ? 3.457 -5.547 24.609 1 87.94 555 ARG A N 1
ATOM 4380 C CA . ARG A 1 555 ? 2.711 -6.219 25.672 1 87.94 555 ARG A CA 1
ATOM 4381 C C . ARG A 1 555 ? 3.467 -7.441 26.172 1 87.94 555 ARG A C 1
ATOM 4383 O O . ARG A 1 555 ? 3.539 -7.672 27.391 1 87.94 555 ARG A O 1
ATOM 4390 N N . VAL A 1 556 ? 3.979 -8.141 25.234 1 87.44 556 VAL A N 1
ATOM 4391 C CA . VAL A 1 556 ? 4.703 -9.359 25.609 1 87.44 556 VAL A CA 1
ATOM 4392 C C . VAL A 1 556 ? 5.988 -8.992 26.344 1 87.44 556 VAL A C 1
ATOM 4394 O O . VAL A 1 556 ? 6.367 -9.648 27.312 1 87.44 556 VAL A O 1
ATOM 4397 N N . ARG A 1 557 ? 6.625 -7.984 25.875 1 86.94 557 ARG A N 1
ATOM 4398 C CA . ARG A 1 557 ? 7.852 -7.531 26.531 1 86.94 557 ARG A CA 1
ATOM 4399 C C . ARG A 1 557 ? 7.574 -7.059 27.953 1 86.94 557 ARG A C 1
ATOM 4401 O O . ARG A 1 557 ? 8.344 -7.344 28.875 1 86.94 557 ARG A O 1
ATOM 4408 N N . ASP A 1 558 ? 6.52 -6.426 28.094 1 86.88 558 ASP A N 1
ATOM 4409 C CA . ASP A 1 558 ? 6.133 -5.941 29.422 1 86.88 558 ASP A CA 1
ATOM 4410 C C . ASP A 1 558 ? 5.766 -7.105 30.344 1 86.88 558 ASP A C 1
ATOM 4412 O O . ASP A 1 558 ? 6.102 -7.094 31.531 1 86.88 558 ASP A O 1
ATOM 4416 N N . SER A 1 559 ? 5.148 -8.078 29.781 1 86.06 559 SER A N 1
ATOM 4417 C CA . SER A 1 559 ? 4.77 -9.25 30.562 1 86.06 559 SER A CA 1
ATOM 4418 C C . SER A 1 559 ? 5.988 -10.078 30.938 1 86.06 559 SER A C 1
ATOM 4420 O O . SER A 1 559 ? 6.074 -10.586 32.062 1 86.06 559 SER A O 1
ATOM 4422 N N . CYS A 1 560 ? 6.777 -10.188 30 1 86.44 560 CYS A N 1
ATOM 4423 C CA . CYS A 1 560 ? 8 -10.938 30.281 1 86.44 560 CYS A CA 1
ATOM 4424 C C . CYS A 1 560 ? 8.867 -10.219 31.312 1 86.44 560 CYS A C 1
ATOM 4426 O O . CYS A 1 560 ? 9.461 -10.852 32.188 1 86.44 560 CYS A O 1
ATOM 4428 N N . ALA A 1 561 ? 9.016 -9.031 31.188 1 79.75 561 ALA A N 1
ATOM 4429 C CA . ALA A 1 561 ? 9.773 -8.227 32.125 1 79.75 561 ALA A CA 1
ATOM 4430 C C . ALA A 1 561 ? 9.148 -8.289 33.531 1 79.75 561 ALA A C 1
ATOM 4432 O O . ALA A 1 561 ? 9.859 -8.359 34.531 1 79.75 561 ALA A O 1
ATOM 4433 N N . LYS A 1 562 ? 7.938 -8.477 33.688 1 74.25 562 LYS A N 1
ATOM 4434 C CA . LYS A 1 562 ? 7.246 -8.586 34.969 1 74.25 562 LYS A CA 1
ATOM 4435 C C . LYS A 1 562 ? 7.457 -9.969 35.562 1 74.25 562 LYS A C 1
ATOM 4437 O O . LYS A 1 562 ? 7.645 -10.086 36.781 1 74.25 562 LYS A O 1
ATOM 4442 N N . ASN A 1 563 ? 7.59 -10.953 34.75 1 70.62 563 ASN A N 1
ATOM 4443 C CA . ASN A 1 563 ? 7.816 -12.312 35.219 1 70.62 563 ASN A CA 1
ATOM 4444 C C . ASN A 1 563 ? 9.258 -12.516 35.688 1 70.62 563 ASN A C 1
ATOM 4446 O O . ASN A 1 563 ? 9.516 -13.305 36.594 1 70.62 563 ASN A O 1
ATOM 4450 N N . LYS A 1 564 ? 10.203 -11.984 35.188 1 58.66 564 LYS A N 1
ATOM 4451 C CA . LYS A 1 564 ? 11.586 -12.047 35.656 1 58.66 564 LYS A CA 1
ATOM 4452 C C . LYS A 1 564 ? 11.758 -11.328 37 1 58.66 564 LYS A C 1
ATOM 4454 O O . LYS A 1 564 ? 12.539 -11.758 37.844 1 58.66 564 LYS A O 1
ATOM 4459 N N . LYS A 1 565 ? 11.117 -10.32 37.062 1 58.59 565 LYS A N 1
ATOM 4460 C CA . LYS A 1 565 ? 11.203 -9.586 38.312 1 58.59 565 LYS A CA 1
ATOM 4461 C C . LYS A 1 565 ? 10.531 -10.352 39.438 1 58.59 565 LYS A C 1
ATOM 4463 O O . LYS A 1 565 ? 10.969 -10.273 40.594 1 58.59 565 LYS A O 1
ATOM 4468 N N . LYS A 1 566 ? 9.727 -11.258 39.156 1 55.88 566 LYS A N 1
ATOM 4469 C CA . LYS A 1 566 ? 9.102 -12.094 40.188 1 55.88 566 LYS A CA 1
ATOM 4470 C C . LYS A 1 566 ? 9.977 -13.297 40.531 1 55.88 566 LYS A C 1
ATOM 4472 O O . LYS A 1 566 ? 9.938 -13.805 41.656 1 55.88 566 LYS A O 1
ATOM 4477 N N . GLY A 1 567 ? 10.734 -13.867 39.656 1 47.34 567 GLY A N 1
ATOM 4478 C CA . GLY A 1 567 ? 11.586 -15.023 39.875 1 47.34 567 GLY A CA 1
ATOM 4479 C C . GLY A 1 567 ? 12.82 -14.695 40.688 1 47.34 567 GLY A C 1
ATOM 4480 O O . GLY A 1 567 ? 13.57 -15.594 41.094 1 47.34 567 GLY A O 1
ATOM 4481 N N . LYS A 1 568 ? 13.383 -13.562 40.688 1 44.16 568 LYS A N 1
ATOM 4482 C CA . LYS A 1 568 ? 14.555 -13.234 41.469 1 44.16 568 LYS A CA 1
ATOM 4483 C C . LYS A 1 568 ? 14.164 -12.883 42.906 1 44.16 568 LYS A C 1
ATOM 4485 O O . LYS A 1 568 ? 15.008 -12.484 43.719 1 44.16 568 LYS A O 1
ATOM 4490 N N . LYS A 1 569 ? 12.898 -12.75 43.344 1 39.78 569 LYS A N 1
ATOM 4491 C CA . LYS A 1 569 ? 12.602 -12.547 44.75 1 39.78 569 LYS A CA 1
ATOM 4492 C C . LYS A 1 569 ? 12.93 -13.805 45.562 1 39.78 569 LYS A C 1
ATOM 4494 O O . LYS A 1 569 ? 12.25 -14.828 45.438 1 39.78 569 LYS A O 1
ATOM 4499 N N . GLN A 1 570 ? 14.172 -13.977 46.031 1 36.5 570 GLN A N 1
ATOM 4500 C CA . GLN A 1 570 ? 14.602 -14.836 47.125 1 36.5 570 GLN A CA 1
ATOM 4501 C C . GLN A 1 570 ? 13.703 -14.656 48.344 1 36.5 570 GLN A C 1
ATOM 4503 O O . GLN A 1 570 ? 13.289 -13.539 48.656 1 36.5 570 GLN A O 1
ATOM 4508 N N . PRO A 1 571 ? 13.141 -15.641 49.031 1 34.12 571 PRO A N 1
ATOM 4509 C CA . PRO A 1 571 ? 12.312 -15.469 50.219 1 34.12 571 PRO A CA 1
ATOM 4510 C C . PRO A 1 571 ? 13.016 -14.68 51.344 1 34.12 571 PRO A C 1
ATOM 4512 O O . PRO A 1 571 ? 14.086 -15.078 51.781 1 34.12 571 PRO A O 1
ATOM 4515 N N . LYS A 1 572 ? 13.078 -13.414 51.312 1 35.81 572 LYS A N 1
ATOM 4516 C CA . LYS A 1 572 ? 13.68 -12.773 52.469 1 35.81 572 LYS A CA 1
ATOM 4517 C C . LYS A 1 572 ? 13.117 -13.359 53.781 1 35.81 572 LYS A C 1
ATOM 4519 O O . LYS A 1 572 ? 11.922 -13.648 53.875 1 35.81 572 LYS A O 1
ATOM 4524 N N . PRO A 1 573 ? 13.93 -13.82 54.656 1 33.62 573 PRO A N 1
ATOM 4525 C CA . PRO A 1 573 ? 13.492 -14.391 55.938 1 33.62 573 PRO A CA 1
ATOM 4526 C C . PRO A 1 573 ? 12.484 -13.5 56.688 1 33.62 573 PRO A C 1
ATOM 4528 O O . PRO A 1 573 ? 12.539 -12.273 56.562 1 33.62 573 PRO A O 1
ATOM 4531 N N . THR A 1 574 ? 11.227 -13.898 56.938 1 32.09 574 THR A N 1
ATOM 4532 C CA . THR A 1 574 ? 10.133 -13.227 57.625 1 32.09 574 THR A CA 1
ATOM 4533 C C . THR A 1 574 ? 10.609 -12.617 58.938 1 32.09 574 THR A C 1
ATOM 4535 O O . THR A 1 574 ? 10.906 -13.336 59.906 1 32.09 574 THR A O 1
ATOM 4538 N N . ILE A 1 575 ? 11.547 -11.703 58.969 1 30.12 575 ILE A N 1
ATOM 4539 C CA . ILE A 1 575 ? 11.812 -11.305 60.344 1 30.12 575 ILE A CA 1
ATOM 4540 C C . ILE A 1 575 ? 10.539 -10.742 60.969 1 30.12 575 ILE A C 1
ATOM 4542 O O . ILE A 1 575 ? 9.852 -9.914 60.375 1 30.12 575 ILE A O 1
ATOM 4546 N N . PRO A 1 576 ? 10.047 -11.367 62.062 1 30.11 576 PRO A N 1
ATOM 4547 C CA . PRO A 1 576 ? 8.82 -11.055 62.781 1 30.11 576 PRO A CA 1
ATOM 4548 C C . PRO A 1 576 ? 8.719 -9.578 63.188 1 30.11 576 PRO A C 1
ATOM 4550 O O . PRO A 1 576 ? 9.633 -9.031 63.781 1 30.11 576 PRO A O 1
ATOM 4553 N N . PRO A 1 577 ? 8.305 -8.742 62.156 1 26.23 577 PRO A N 1
ATOM 4554 C CA . PRO A 1 577 ? 8.469 -7.316 62.438 1 26.23 577 PRO A CA 1
ATOM 4555 C C . PRO A 1 577 ? 7.809 -6.902 63.75 1 26.23 577 PRO A C 1
ATOM 4557 O O . PRO A 1 577 ? 6.727 -7.395 64.062 1 26.23 577 PRO A O 1
ATOM 4560 N N . GLU A 1 578 ? 8.625 -6.598 64.688 1 23.47 578 GLU A N 1
ATOM 4561 C CA . GLU A 1 578 ? 8.344 -6.191 66.062 1 23.47 578 GLU A CA 1
ATOM 4562 C C . GLU A 1 578 ? 7.262 -5.117 66.062 1 23.47 578 GLU A C 1
ATOM 4564 O O . GLU A 1 578 ? 6.969 -4.477 65.062 1 23.47 578 GLU A O 1
ATOM 4569 N N . SER A 1 579 ? 7.176 -4.414 67.125 1 20.16 579 SER A N 1
ATOM 4570 C CA . SER A 1 579 ? 6.184 -3.947 68.062 1 20.16 579 SER A CA 1
ATOM 4571 C C . SER A 1 579 ? 5.629 -2.582 67.688 1 20.16 579 SER A C 1
ATOM 4573 O O . SER A 1 579 ? 4.625 -2.131 68.25 1 20.16 579 SER A O 1
ATOM 4575 N N . PRO A 1 580 ? 6.176 -1.764 66.625 1 21.98 580 PRO A N 1
ATOM 4576 C CA . PRO A 1 580 ? 6.152 -0.474 67.312 1 21.98 580 PRO A CA 1
ATOM 4577 C C . PRO A 1 580 ? 4.738 0.078 67.5 1 21.98 580 PRO A C 1
ATOM 4579 O O . PRO A 1 580 ? 3.861 -0.199 66.688 1 21.98 580 PRO A O 1
ATOM 4582 N N . SER A 1 581 ? 4.34 0.648 68.562 1 19.52 581 SER A N 1
ATOM 4583 C CA . SER A 1 581 ? 3.164 1.072 69.312 1 19.52 581 SER A CA 1
ATOM 4584 C C . SER A 1 581 ? 2.48 2.26 68.688 1 19.52 581 SER A C 1
ATOM 4586 O O . SER A 1 581 ? 1.367 2.635 69.062 1 19.52 581 SER A O 1
ATOM 4588 N N . GLY A 1 582 ? 3.252 3.086 67.812 1 19.73 582 GLY A N 1
ATOM 4589 C CA . GLY A 1 582 ? 2.934 4.438 68.25 1 19.73 582 GLY A CA 1
ATOM 4590 C C . GLY A 1 582 ? 1.52 4.859 67.875 1 19.73 582 GLY A C 1
ATOM 4591 O O . GLY A 1 582 ? 0.828 4.164 67.188 1 19.73 582 GLY A O 1
ATOM 4592 N N . VAL A 1 583 ? 1.289 6.23 67.688 1 20.44 583 VAL A N 1
ATOM 4593 C CA . VAL A 1 583 ? 0.258 7.141 68.188 1 20.44 583 VAL A CA 1
ATOM 4594 C C . VAL A 1 583 ? -0.911 7.172 67.188 1 20.44 583 VAL A C 1
ATOM 4596 O O . VAL A 1 583 ? -0.71 7.113 66 1 20.44 583 VAL A O 1
ATOM 4599 N N . HIS A 1 584 ? -2.049 6.988 67.625 1 20.33 584 HIS A N 1
ATOM 4600 C CA . HIS A 1 584 ? -3.479 6.891 67.375 1 20.33 584 HIS A CA 1
ATOM 4601 C C . HIS A 1 584 ? -4.035 8.211 66.875 1 20.33 584 HIS A C 1
ATOM 4603 O O . HIS A 1 584 ? -4.645 8.969 67.625 1 20.33 584 HIS A O 1
ATOM 4609 N N . ILE A 1 585 ? -3.283 8.992 65.875 1 19.14 585 ILE A N 1
ATOM 4610 C CA . ILE A 1 585 ? -3.799 10.359 65.812 1 19.14 585 ILE A CA 1
ATOM 4611 C C . ILE A 1 585 ? -5.242 10.328 65.312 1 19.14 585 ILE A C 1
ATOM 4613 O O . ILE A 1 585 ? -5.559 9.648 64.312 1 19.14 585 ILE A O 1
ATOM 4617 N N . VAL A 1 586 ? -6.129 11.141 65.938 1 18.88 586 VAL A N 1
ATOM 4618 C CA . VAL A 1 586 ? -7.535 11.336 66.25 1 18.88 586 VAL A CA 1
ATOM 4619 C C . VAL A 1 586 ? -8.242 12.109 65.125 1 18.88 586 VAL A C 1
ATOM 4621 O O . VAL A 1 586 ? -8.07 13.32 65 1 18.88 586 VAL A O 1
ATOM 4624 N N . GLU A 1 587 ? -7.918 11.82 63.844 1 18.81 587 GLU A N 1
ATOM 4625 C CA . GLU A 1 587 ? -8.375 12.789 62.875 1 18.81 587 GLU A CA 1
ATOM 4626 C C . GLU A 1 587 ? -9.891 12.992 62.938 1 18.81 587 GLU A C 1
ATOM 4628 O O . GLU A 1 587 ? -10.648 12.023 62.969 1 18.81 587 GLU A O 1
ATOM 4633 N N . VAL A 1 588 ? -10.328 14.289 63.062 1 19.81 588 VAL A N 1
ATOM 4634 C CA . VAL A 1 588 ? -11.539 14.953 63.5 1 19.81 588 VAL A CA 1
ATOM 4635 C C . VAL A 1 588 ? -12.641 14.805 62.469 1 19.81 588 VAL A C 1
ATOM 4637 O O . VAL A 1 588 ? -12.359 14.773 61.281 1 19.81 588 VAL A O 1
ATOM 4640 N N . PRO A 1 589 ? -13.898 14.82 62.844 1 18.84 589 PRO A N 1
ATOM 4641 C CA . PRO A 1 589 ? -15.266 14.43 62.469 1 18.84 589 PRO A CA 1
ATOM 4642 C C . PRO A 1 589 ? -15.969 15.477 61.594 1 18.84 589 PRO A C 1
ATOM 4644 O O . PRO A 1 589 ? -17.188 15.438 61.438 1 18.84 589 PRO A O 1
ATOM 4647 N N . ALA A 1 590 ? -15.211 16.203 60.625 1 19.89 590 ALA A N 1
ATOM 4648 C CA . ALA A 1 590 ? -15.883 17.438 60.188 1 19.89 590 ALA A CA 1
ATOM 4649 C C . ALA A 1 590 ? -17.297 17.141 59.688 1 19.89 590 ALA A C 1
ATOM 4651 O O . ALA A 1 590 ? -17.531 16.109 59.062 1 19.89 590 ALA A O 1
ATOM 4652 N N . SER A 1 591 ? -18.25 18.109 59.75 1 18.44 591 SER A N 1
ATOM 4653 C CA . SER A 1 591 ? -19.656 18.406 59.969 1 18.44 591 SER A CA 1
ATOM 4654 C C . SER A 1 591 ? -20.453 18.328 58.656 1 18.44 591 SER A C 1
ATOM 4656 O O . SER A 1 591 ? -19.891 18.5 57.594 1 18.44 591 SER A O 1
ATOM 4658 N N . GLU A 1 592 ? -21.797 18.281 58.625 1 17.88 592 GLU A N 1
ATOM 4659 C CA . GLU A 1 592 ? -23.078 17.719 58.156 1 17.88 592 GLU A CA 1
ATOM 4660 C C . GLU A 1 592 ? -23.75 18.594 57.125 1 17.88 592 GLU A C 1
ATOM 4662 O O . GLU A 1 592 ? -24.75 18.203 56.531 1 17.88 592 GLU A O 1
ATOM 4667 N N . MET A 1 593 ? -23.375 19.953 56.875 1 17.89 593 MET A N 1
ATOM 4668 C CA . MET A 1 593 ? -24.594 20.75 56.719 1 17.89 593 MET A CA 1
ATOM 4669 C C . MET A 1 593 ? -25.312 20.422 55.406 1 17.89 593 MET A C 1
ATOM 4671 O O . MET A 1 593 ? -24.688 19.953 54.469 1 17.89 593 MET A O 1
ATOM 4675 N N . LEU A 1 594 ? -26.531 21.234 55.031 1 18.47 594 LEU A N 1
ATOM 4676 C CA . LEU A 1 594 ? -27.953 21.156 54.688 1 18.47 594 LEU A CA 1
ATOM 4677 C C . LEU A 1 594 ? -28.141 21.359 53.188 1 18.47 594 LEU A C 1
ATOM 4679 O O . LEU A 1 594 ? -27.609 22.312 52.625 1 18.47 594 LEU A O 1
ATOM 4683 N N . ASP A 1 595 ? -28.625 20.375 52.406 1 17.12 595 ASP A N 1
ATOM 4684 C CA . ASP A 1 595 ? -28.906 19.906 51.062 1 17.12 595 ASP A CA 1
ATOM 4685 C C . ASP A 1 595 ? -30.047 20.703 50.438 1 17.12 595 ASP A C 1
ATOM 4687 O O . ASP A 1 595 ? -30.703 20.25 49.5 1 17.12 595 ASP A O 1
ATOM 4691 N N . ASP A 1 596 ? -30.281 21.953 50.719 1 17.61 596 ASP A N 1
ATOM 4692 C CA . ASP A 1 596 ? -31.641 22.359 50.344 1 17.61 596 ASP A CA 1
ATOM 4693 C C . ASP A 1 596 ? -31.781 22.391 48.812 1 17.61 596 ASP A C 1
ATOM 4695 O O . ASP A 1 596 ? -31.078 23.156 48.156 1 17.61 596 ASP A O 1
ATOM 4699 N N . ARG A 1 597 ? -32.375 21.359 48.188 1 21 597 ARG A N 1
ATOM 4700 C CA . ARG A 1 597 ? -32.688 20.891 46.844 1 21 597 ARG A CA 1
ATOM 4701 C C . ARG A 1 597 ? -33.688 21.828 46.156 1 21 597 ARG A C 1
ATOM 4703 O O . ARG A 1 597 ? -34.875 21.531 46.125 1 21 597 ARG A O 1
ATOM 4710 N N . ASN A 1 598 ? -33.719 23.156 46.25 1 17.84 598 ASN A N 1
ATOM 4711 C CA . ASN A 1 598 ? -34.969 23.672 45.688 1 17.84 598 ASN A CA 1
ATOM 4712 C C . ASN A 1 598 ? -35.062 23.453 44.188 1 17.84 598 ASN A C 1
ATOM 4714 O O . ASN A 1 598 ? -34.156 23.828 43.438 1 17.84 598 ASN A O 1
ATOM 4718 N N . PRO A 1 599 ? -36.031 22.609 43.594 1 20.31 599 PRO A N 1
ATOM 4719 C CA . PRO A 1 599 ? -36.406 21.984 42.312 1 20.31 599 PRO A CA 1
ATOM 4720 C C . PRO A 1 599 ? -36.906 23.016 41.281 1 20.31 599 PRO A C 1
ATOM 4722 O O . PRO A 1 599 ? -37.469 22.625 40.25 1 20.31 599 PRO A O 1
ATOM 4725 N N . ALA A 1 600 ? -36.688 24.297 41.281 1 19.89 600 ALA A N 1
ATOM 4726 C CA . ALA A 1 600 ? -37.688 25.109 40.594 1 19.89 600 ALA A CA 1
ATOM 4727 C C . ALA A 1 600 ? -37.781 24.719 39.125 1 19.89 600 ALA A C 1
ATOM 4729 O O . ALA A 1 600 ? -36.875 24.094 38.562 1 19.89 600 ALA A O 1
ATOM 4730 N N . ASP A 1 601 ? -38.812 25.297 38.281 1 20.22 601 ASP A N 1
ATOM 4731 C CA . ASP A 1 601 ? -39.875 25.234 37.281 1 20.22 601 ASP A CA 1
ATOM 4732 C C . ASP A 1 601 ? -39.344 25.531 35.875 1 20.22 601 ASP A C 1
ATOM 4734 O O . ASP A 1 601 ? -39.562 26.609 35.344 1 20.22 601 ASP A O 1
ATOM 4738 N N . ALA A 1 602 ? -38.156 25.094 35.5 1 20.16 602 ALA A N 1
ATOM 4739 C CA . ALA A 1 602 ? -37.625 25.609 34.25 1 20.16 602 ALA A CA 1
ATOM 4740 C C . ALA A 1 602 ? -38.469 25.109 33.062 1 20.16 602 ALA A C 1
ATOM 4742 O O . ALA A 1 602 ? -38.094 24.125 32.406 1 20.16 602 ALA A O 1
ATOM 4743 N N . SER A 1 603 ? -39.812 25.031 33.094 1 21.77 603 SER A N 1
ATOM 4744 C CA . SER A 1 603 ? -40.75 24.484 32.094 1 21.77 603 SER A CA 1
ATOM 4745 C C . SER A 1 603 ? -40.594 25.188 30.75 1 21.77 603 SER A C 1
ATOM 4747 O O . SER A 1 603 ? -40.781 24.562 29.703 1 21.77 603 SER A O 1
ATOM 4749 N N . GLY A 1 604 ? -40.625 26.531 30.641 1 20.02 604 GLY A N 1
ATOM 4750 C CA . GLY A 1 604 ? -41.312 27.281 29.594 1 20.02 604 GLY A CA 1
ATOM 4751 C C . GLY A 1 604 ? -40.625 27.219 28.25 1 20.02 604 GLY A C 1
ATOM 4752 O O . GLY A 1 604 ? -41.281 27.297 27.203 1 20.02 604 GLY A O 1
ATOM 4753 N N . ILE A 1 605 ? -39.25 27.391 28.234 1 23.62 605 ILE A N 1
ATOM 4754 C CA . ILE A 1 605 ? -38.719 28.078 27.062 1 23.62 605 ILE A CA 1
ATOM 4755 C C . ILE A 1 605 ? -38.625 27.094 25.906 1 23.62 605 ILE A C 1
ATOM 4757 O O . ILE A 1 605 ? -37.938 27.359 24.922 1 23.62 605 ILE A O 1
ATOM 4761 N N . LEU A 1 606 ? -39.344 25.875 25.984 1 23.22 606 LEU A N 1
ATOM 4762 C CA . LEU A 1 606 ? -39.344 24.859 24.953 1 23.22 606 LEU A CA 1
ATOM 4763 C C . LEU A 1 606 ? -39.938 25.391 23.656 1 23.22 606 LEU A C 1
ATOM 4765 O O . LEU A 1 606 ? -39.469 25.094 22.562 1 23.22 606 LEU A O 1
ATOM 4769 N N . LEU A 1 607 ? -41.125 26.109 23.75 1 25.38 607 LEU A N 1
ATOM 4770 C CA . LEU A 1 607 ? -42.125 26.219 22.688 1 25.38 607 LEU A CA 1
ATOM 4771 C C . LEU A 1 607 ? -41.594 27.031 21.516 1 25.38 607 LEU A C 1
ATOM 4773 O O . LEU A 1 607 ? -41.844 26.703 20.359 1 25.38 607 LEU A O 1
ATOM 4777 N N . GLY A 1 608 ? -40.875 28.156 21.734 1 25.73 608 GLY A N 1
ATOM 4778 C CA . GLY A 1 608 ? -40.75 29.188 20.719 1 25.73 608 GLY A CA 1
ATOM 4779 C C . GLY A 1 608 ? -39.875 28.781 19.547 1 25.73 608 GLY A C 1
ATOM 4780 O O . GLY A 1 608 ? -40.062 29.266 18.438 1 25.73 608 GLY A O 1
ATOM 4781 N N . SER A 1 609 ? -38.844 27.906 19.797 1 28.47 609 SER A N 1
ATOM 4782 C CA . SER A 1 609 ? -37.844 27.812 18.734 1 28.47 609 SER A CA 1
ATOM 4783 C C . SER A 1 609 ? -38.344 27 17.562 1 28.47 609 SER A C 1
ATOM 4785 O O . SER A 1 609 ? -37.656 26.812 16.562 1 28.47 609 SER A O 1
ATOM 4787 N N . LEU A 1 610 ? -39.469 26.234 17.703 1 30.91 610 LEU A N 1
ATOM 4788 C CA . LEU A 1 610 ? -40 25.406 16.625 1 30.91 610 LEU A CA 1
ATOM 4789 C C . LEU A 1 610 ? -40.5 26.266 15.461 1 30.91 610 LEU A C 1
ATOM 4791 O O . LEU A 1 610 ? -40.375 25.875 14.297 1 30.91 610 LEU A O 1
ATOM 4795 N N . LEU A 1 611 ? -41.125 27.422 15.711 1 33.94 611 LEU A N 1
ATOM 4796 C CA . LEU A 1 611 ? -41.844 28.188 14.688 1 33.94 611 LEU A CA 1
ATOM 4797 C C . LEU A 1 611 ? -40.875 28.719 13.648 1 33.94 611 LEU A C 1
ATOM 4799 O O . LEU A 1 611 ? -41.188 28.734 12.453 1 33.94 611 LEU A O 1
ATOM 4803 N N . ALA A 1 612 ? -39.625 29.156 14.023 1 33.97 612 ALA A N 1
ATOM 4804 C CA . ALA A 1 612 ? -38.844 29.953 13.094 1 33.97 612 ALA A CA 1
ATOM 4805 C C . ALA A 1 612 ? -38.312 29.078 11.961 1 33.97 612 ALA A C 1
ATOM 4807 O O . ALA A 1 612 ? -38 29.578 10.867 1 33.97 612 ALA A O 1
ATOM 4808 N N . ASN A 1 613 ? -38.156 27.766 12.195 1 36 613 ASN A N 1
ATOM 4809 C CA . ASN A 1 613 ? -37.594 26.953 11.125 1 36 613 ASN A CA 1
ATOM 4810 C C . ASN A 1 613 ? -38.562 26.828 9.945 1 36 613 ASN A C 1
ATOM 4812 O O . ASN A 1 613 ? -38.125 26.438 8.852 1 36 613 ASN A O 1
ATOM 4816 N N . GLY A 1 614 ? -39.844 27.016 10.164 1 35.94 614 GLY A N 1
ATOM 4817 C CA . GLY A 1 614 ? -40.812 26.859 9.086 1 35.94 614 GLY A CA 1
ATOM 4818 C C . GLY A 1 614 ? -40.656 27.891 7.984 1 35.94 614 GLY A C 1
ATOM 4819 O O . GLY A 1 614 ? -40.812 27.578 6.801 1 35.94 614 GLY A O 1
ATOM 4820 N N . ILE A 1 615 ? -40.375 29.125 8.422 1 42.25 615 ILE A N 1
ATOM 4821 C CA . ILE A 1 615 ? -40.406 30.203 7.453 1 42.25 615 ILE A CA 1
ATOM 4822 C C . ILE A 1 615 ? -39.281 30.047 6.434 1 42.25 615 ILE A C 1
ATOM 4824 O O . ILE A 1 615 ? -39.469 30.297 5.242 1 42.25 615 ILE A O 1
ATOM 4828 N N . PHE A 1 616 ? -38.125 29.484 6.879 1 35.97 616 PHE A N 1
ATOM 4829 C CA . PHE A 1 616 ? -37 29.484 5.941 1 35.97 616 PHE A CA 1
ATOM 4830 C C . PHE A 1 616 ? -37.25 28.516 4.797 1 35.97 616 PHE A C 1
ATOM 4832 O O . PHE A 1 616 ? -36.75 28.719 3.684 1 35.97 616 PHE A O 1
ATOM 4839 N N . VAL A 1 617 ? -38.062 27.484 5.031 1 42.03 617 VAL A N 1
ATOM 4840 C CA . VAL A 1 617 ? -38.312 26.531 3.957 1 42.03 617 VAL A CA 1
ATOM 4841 C C . VAL A 1 617 ? -39.125 27.188 2.848 1 42.03 617 VAL A C 1
ATOM 4843 O O . VAL A 1 617 ? -38.844 27.016 1.663 1 42.03 617 VAL A O 1
ATOM 4846 N N . ILE A 1 618 ? -40.062 28.078 3.236 1 44.69 618 ILE A N 1
ATOM 4847 C CA . ILE A 1 618 ? -40.938 28.641 2.24 1 44.69 618 ILE A CA 1
ATOM 4848 C C . ILE A 1 618 ? -40.188 29.594 1.325 1 44.69 618 ILE A C 1
ATOM 4850 O O . ILE A 1 618 ? -40.344 29.562 0.105 1 44.69 618 ILE A O 1
ATOM 4854 N N . ALA A 1 619 ? -39.156 30.328 1.89 1 42 619 ALA A N 1
ATOM 4855 C CA . ALA A 1 619 ? -38.469 31.344 1.077 1 42 619 ALA A CA 1
ATOM 4856 C C . ALA A 1 619 ? -37.625 30.688 0.007 1 42 619 ALA A C 1
ATOM 4858 O O . ALA A 1 619 ? -37.531 31.172 -1.12 1 42 619 ALA A O 1
ATOM 4859 N N . PHE A 1 620 ? -37.031 29.516 0.329 1 41.47 620 PHE A N 1
ATOM 4860 C CA . PHE A 1 620 ? -36.156 28.859 -0.619 1 41.47 620 PHE A CA 1
ATOM 4861 C C . PHE A 1 620 ? -36.938 28.281 -1.799 1 41.47 620 PHE A C 1
ATOM 4863 O O . PHE A 1 620 ? -36.5 28.406 -2.947 1 41.47 620 PHE A O 1
ATOM 4870 N N . MET A 1 621 ? -38.219 27.891 -1.54 1 43.91 621 MET A N 1
ATOM 4871 C CA . MET A 1 621 ? -39 27.344 -2.648 1 43.91 621 MET A CA 1
ATOM 4872 C C . MET A 1 621 ? -39.344 28.422 -3.664 1 43.91 621 MET A C 1
ATOM 4874 O O . MET A 1 621 ? -39.344 28.172 -4.871 1 43.91 621 MET A O 1
ATOM 4878 N N . MET A 1 622 ? -39.562 29.641 -3.213 1 46.34 622 MET A N 1
ATOM 4879 C CA . MET A 1 622 ? -40 30.688 -4.129 1 46.34 622 MET A CA 1
ATOM 4880 C C . MET A 1 622 ? -38.844 31.109 -5.059 1 46.34 622 MET A C 1
ATOM 4882 O O . MET A 1 622 ? -39.094 31.5 -6.199 1 46.34 622 MET A O 1
ATOM 4886 N N . GLY A 1 623 ? -37.562 31.016 -4.527 1 39.09 623 GLY A N 1
ATOM 4887 C CA . GLY A 1 623 ? -36.469 31.406 -5.387 1 39.09 623 GLY A CA 1
ATOM 4888 C C . GLY A 1 623 ? -36.25 30.469 -6.559 1 39.09 623 GLY A C 1
ATOM 4889 O O . GLY A 1 623 ? -35.969 30.922 -7.676 1 39.09 623 GLY A O 1
ATOM 4890 N N . ALA A 1 624 ? -36.531 29.172 -6.32 1 43.88 624 ALA A N 1
ATOM 4891 C CA . ALA A 1 624 ? -36.281 28.203 -7.391 1 43.88 624 ALA A CA 1
ATOM 4892 C C . ALA A 1 624 ? -37.281 28.422 -8.539 1 43.88 624 ALA A C 1
ATOM 4894 O O . ALA A 1 624 ? -36.906 28.328 -9.711 1 43.88 624 ALA A O 1
ATOM 4895 N N . VAL A 1 625 ? -38.469 28.844 -8.203 1 47.66 625 VAL A N 1
ATOM 4896 C CA . VAL A 1 625 ? -39.469 29.062 -9.266 1 47.66 625 VAL A CA 1
ATOM 4897 C C . VAL A 1 625 ? -39.031 30.234 -10.133 1 47.66 625 VAL A C 1
ATOM 4899 O O . VAL A 1 625 ? -39.156 30.203 -11.359 1 47.66 625 VAL A O 1
ATOM 4902 N N . TYR A 1 626 ? -38.375 31.266 -9.484 1 42.34 626 TYR A N 1
ATOM 4903 C CA . TYR A 1 626 ? -38.031 32.469 -10.266 1 42.34 626 TYR A CA 1
ATOM 4904 C C . TYR A 1 626 ? -36.969 32.156 -11.312 1 42.34 626 TYR A C 1
ATOM 4906 O O . TYR A 1 626 ? -37.062 32.594 -12.461 1 42.34 626 TYR A O 1
ATOM 4914 N N . VAL A 1 627 ? -36 31.266 -10.906 1 42.06 627 VAL A N 1
ATOM 4915 C CA . VAL A 1 627 ? -34.906 31.031 -11.859 1 42.06 627 VAL A CA 1
ATOM 4916 C C . VAL A 1 627 ? -35.438 30.266 -13.07 1 42.06 627 VAL A C 1
ATOM 4918 O O . VAL A 1 627 ? -35.094 30.562 -14.211 1 42.06 627 VAL A O 1
ATOM 4921 N N . VAL A 1 628 ? -36.438 29.344 -12.836 1 44.88 628 VAL A N 1
ATOM 4922 C CA . VAL A 1 628 ? -36.938 28.578 -13.969 1 44.88 628 VAL A CA 1
ATOM 4923 C C . VAL A 1 628 ? -37.688 29.5 -14.93 1 44.88 628 VAL A C 1
ATOM 4925 O O . VAL A 1 628 ? -37.5 29.422 -16.141 1 44.88 628 VAL A O 1
ATOM 4928 N N . VAL A 1 629 ? -38.406 30.5 -14.391 1 43.84 629 VAL A N 1
ATOM 4929 C CA . VAL A 1 629 ? -39.219 31.328 -15.273 1 43.84 629 VAL A CA 1
ATOM 4930 C C . VAL A 1 629 ? -38.312 32.25 -16.094 1 43.84 629 VAL A C 1
ATOM 4932 O O . VAL A 1 629 ? -38.562 32.469 -17.297 1 43.84 629 VAL A O 1
ATOM 4935 N N . SER A 1 630 ? -37.188 32.688 -15.445 1 39.56 630 SER A N 1
ATOM 4936 C CA . SER A 1 630 ? -36.375 33.656 -16.188 1 39.56 630 SER A CA 1
ATOM 4937 C C . SER A 1 630 ? -35.688 32.969 -17.375 1 39.56 630 SER A C 1
ATOM 4939 O O . SER A 1 630 ? -35.469 33.594 -18.406 1 39.56 630 SER A O 1
ATOM 4941 N N . ARG A 1 631 ? -35.281 31.688 -17.156 1 38.03 631 ARG A N 1
ATOM 4942 C CA . ARG A 1 631 ? -34.594 31.078 -18.281 1 38.03 631 ARG A CA 1
ATOM 4943 C C . ARG A 1 631 ? -35.531 30.828 -19.453 1 38.03 631 ARG A C 1
ATOM 4945 O O . ARG A 1 631 ? -35.094 30.766 -20.609 1 38.03 631 ARG A O 1
ATOM 4952 N N . ILE A 1 632 ? -36.844 30.594 -19.172 1 42.16 632 ILE A N 1
ATOM 4953 C CA . ILE A 1 632 ? -37.75 30.422 -20.297 1 42.16 632 ILE A CA 1
ATOM 4954 C C . ILE A 1 632 ? -37.844 31.719 -21.094 1 42.16 632 ILE A C 1
ATOM 4956 O O . ILE A 1 632 ? -37.875 31.703 -22.328 1 42.16 632 ILE A O 1
ATOM 4960 N N . ALA A 1 633 ? -37.75 32.875 -20.375 1 36.66 633 ALA A N 1
ATOM 4961 C CA . ALA A 1 633 ? -38 34.125 -21.078 1 36.66 633 ALA A CA 1
ATOM 4962 C C . ALA A 1 633 ? -36.844 34.469 -22 1 36.66 633 ALA A C 1
ATOM 4964 O O . ALA A 1 633 ? -37.031 35 -23.094 1 36.66 633 ALA A O 1
ATOM 4965 N N . GLU A 1 634 ? -35.594 34.156 -21.547 1 34.62 634 GLU A N 1
ATOM 4966 C CA . GLU A 1 634 ? -34.5 34.656 -22.391 1 34.62 634 GLU A CA 1
ATOM 4967 C C . GLU A 1 634 ? -34.406 33.875 -23.703 1 34.62 634 GLU A C 1
ATOM 4969 O O . GLU A 1 634 ? -33.719 34.312 -24.641 1 34.62 634 GLU A O 1
ATOM 4974 N N . ARG A 1 635 ? -34.969 32.594 -23.797 1 32.59 635 ARG A N 1
ATOM 4975 C CA . ARG A 1 635 ? -34.938 31.938 -25.078 1 32.59 635 ARG A CA 1
ATOM 4976 C C . ARG A 1 635 ? -35.656 32.75 -26.156 1 32.59 635 ARG A C 1
ATOM 4978 O O . ARG A 1 635 ? -35.438 32.562 -27.344 1 32.59 635 ARG A O 1
ATOM 4985 N N . LYS A 1 636 ? -36.625 33.531 -25.797 1 34.41 636 LYS A N 1
ATOM 4986 C CA . LYS A 1 636 ? -37.406 34.219 -26.844 1 34.41 636 LYS A CA 1
ATOM 4987 C C . LYS A 1 636 ? -36.594 35.25 -27.578 1 34.41 636 LYS A C 1
ATOM 4989 O O . LYS A 1 636 ? -36.75 35.438 -28.797 1 34.41 636 LYS A O 1
ATOM 4994 N N . HIS A 1 637 ? -35.719 35.969 -26.812 1 30.86 637 HIS A N 1
ATOM 4995 C CA . HIS A 1 637 ? -35.25 37.188 -27.5 1 30.86 637 HIS A CA 1
ATOM 4996 C C . HIS A 1 637 ? -34.219 36.812 -28.562 1 30.86 637 HIS A C 1
ATOM 4998 O O . HIS A 1 637 ? -34 37.594 -29.516 1 30.86 637 HIS A O 1
ATOM 5004 N N . LEU A 1 638 ? -33.375 35.75 -28.328 1 29.56 638 LEU A N 1
ATOM 5005 C CA . LEU A 1 638 ? -32.25 35.719 -29.281 1 29.56 638 LEU A CA 1
ATOM 5006 C C . LEU A 1 638 ? -32.75 35.25 -30.656 1 29.56 638 LEU A C 1
ATOM 5008 O O . LEU A 1 638 ? -31.938 35.156 -31.594 1 29.56 638 LEU A O 1
ATOM 5012 N N . ASP A 1 639 ? -34 34.844 -30.844 1 27.95 639 ASP A N 1
ATOM 5013 C CA . ASP A 1 639 ? -34.406 34.469 -32.188 1 27.95 639 ASP A CA 1
ATOM 5014 C C . ASP A 1 639 ? -34.375 35.688 -33.125 1 27.95 639 ASP A C 1
ATOM 5016 O O . ASP A 1 639 ? -34.375 35.531 -34.344 1 27.95 639 ASP A O 1
ATOM 5020 N N . SER A 1 640 ? -34.562 36.875 -32.594 1 27.61 640 SER A N 1
ATOM 5021 C CA . SER A 1 640 ? -34.969 37.938 -33.531 1 27.61 640 SER A CA 1
ATOM 5022 C C . SER A 1 640 ? -33.781 38.344 -34.406 1 27.61 640 SER A C 1
ATOM 5024 O O . SER A 1 640 ? -33.969 38.75 -35.562 1 27.61 640 SER A O 1
ATOM 5026 N N . GLN A 1 641 ? -32.5 38.531 -33.875 1 26.28 641 GLN A N 1
ATOM 5027 C CA . GLN A 1 641 ? -31.672 39.438 -34.688 1 26.28 641 GLN A CA 1
ATOM 5028 C C . GLN A 1 641 ? -31.062 38.688 -35.875 1 26.28 641 GLN A C 1
ATOM 5030 O O . GLN A 1 641 ? -30.234 39.25 -36.594 1 26.28 641 GLN A O 1
ATOM 5035 N N . ARG A 1 642 ? -31.219 37.469 -36.062 1 23.25 642 ARG A N 1
ATOM 5036 C CA . ARG A 1 642 ? -30.453 36.875 -37.156 1 23.25 642 ARG A CA 1
ATOM 5037 C C . ARG A 1 642 ? -30.953 37.406 -38.5 1 23.25 642 ARG A C 1
ATOM 5039 O O . ARG A 1 642 ? -30.484 36.969 -39.562 1 23.25 642 ARG A O 1
ATOM 5046 N N . LYS A 1 643 ? -31.969 38.219 -38.594 1 26.3 643 LYS A N 1
ATOM 5047 C CA . LYS A 1 643 ? -32.469 38.469 -39.938 1 26.3 643 LYS A CA 1
ATOM 5048 C C . LYS A 1 643 ? -31.484 39.344 -40.719 1 26.3 643 LYS A C 1
ATOM 5050 O O . LYS A 1 643 ? -31.594 39.469 -41.938 1 26.3 643 LYS A O 1
ATOM 5055 N N . GLY A 1 644 ? -30.641 40.188 -40.062 1 22.09 644 GLY A N 1
ATOM 5056 C CA . GLY A 1 644 ? -30.266 41.344 -40.844 1 22.09 644 GLY A CA 1
ATOM 5057 C C . GLY A 1 644 ? -29.219 41 -41.906 1 22.09 644 GLY A C 1
ATOM 5058 O O . GLY A 1 644 ? -28.75 41.906 -42.625 1 22.09 644 GLY A O 1
ATOM 5059 N N . PHE A 1 645 ? -28.438 39.938 -41.906 1 22.45 645 PHE A N 1
ATOM 5060 C CA . PHE A 1 645 ? -27.297 40 -42.812 1 22.45 645 PHE A CA 1
ATOM 5061 C C . PHE A 1 645 ? -27.75 39.781 -44.25 1 22.45 645 PHE A C 1
ATOM 5063 O O . PHE A 1 645 ? -27.422 38.75 -44.844 1 22.45 645 PHE A O 1
ATOM 5070 N N . GLU A 1 646 ? -29.031 39.969 -44.625 1 22.91 646 GLU A N 1
ATOM 5071 C CA . GLU A 1 646 ? -29.406 39.719 -46 1 22.91 646 GLU A CA 1
ATOM 5072 C C . GLU A 1 646 ? -28.641 40.625 -46.969 1 22.91 646 GLU A C 1
ATOM 5074 O O . GLU A 1 646 ? -28.234 40.219 -48.062 1 22.91 646 GLU A O 1
ATOM 5079 N N . ILE A 1 647 ? -28.531 41.969 -46.75 1 23.75 647 ILE A N 1
ATOM 5080 C CA . ILE A 1 647 ? -28.75 42.875 -47.875 1 23.75 647 ILE A CA 1
ATOM 5081 C C . ILE A 1 647 ? -27.453 43.031 -48.688 1 23.75 647 ILE A C 1
ATOM 5083 O O . ILE A 1 647 ? -27.5 43.344 -49.875 1 23.75 647 ILE A O 1
ATOM 5087 N N . ILE A 1 648 ? -26.188 43.156 -48.188 1 22.5 648 ILE A N 1
ATOM 5088 C CA . ILE A 1 648 ? -25.328 43.969 -49.062 1 22.5 648 ILE A CA 1
ATOM 5089 C C . ILE A 1 648 ? -24.812 43.125 -50.219 1 22.5 648 ILE A C 1
ATOM 5091 O O . ILE A 1 648 ? -23.719 42.562 -50.156 1 22.5 648 ILE A O 1
ATOM 5095 N N . ALA A 1 649 ? -25.531 42.094 -50.75 1 21.5 649 ALA A N 1
ATOM 5096 C CA . ALA A 1 649 ? -25.047 41.469 -52 1 21.5 649 ALA A CA 1
ATOM 5097 C C . ALA A 1 649 ? -25.016 42.5 -53.125 1 21.5 649 ALA A C 1
ATOM 5099 O O . ALA A 1 649 ? -24.531 42.188 -54.219 1 21.5 649 ALA A O 1
ATOM 5100 N N . GLU A 1 650 ? -25.703 43.719 -52.906 1 21.67 650 GLU A N 1
ATOM 5101 C CA . GLU A 1 650 ? -25.641 44.5 -54.156 1 21.67 650 GLU A CA 1
ATOM 5102 C C . GLU A 1 650 ? -24.266 45.156 -54.312 1 21.67 650 GLU A C 1
ATOM 5104 O O . GLU A 1 650 ? -23.688 45.656 -53.375 1 21.67 650 GLU A O 1
ATOM 5109 N N . MET B 1 1 ? -1.873 -119.375 25.484 1 20.33 1 MET B N 1
ATOM 5110 C CA . MET B 1 1 ? -1.307 -118.062 25.828 1 20.33 1 MET B CA 1
ATOM 5111 C C . MET B 1 1 ? -0.515 -117.5 24.656 1 20.33 1 MET B C 1
ATOM 5113 O O . MET B 1 1 ? 0.185 -116.5 24.797 1 20.33 1 MET B O 1
ATOM 5117 N N . THR B 1 2 ? -0.478 -118.062 23.5 1 20.77 2 THR B N 1
ATOM 5118 C CA . THR B 1 2 ? 0.382 -118.062 22.312 1 20.77 2 THR B CA 1
ATOM 5119 C C . THR B 1 2 ? 0.188 -116.812 21.484 1 20.77 2 THR B C 1
ATOM 5121 O O . THR B 1 2 ? 1.041 -116.5 20.656 1 20.77 2 THR B O 1
ATOM 5124 N N . MET B 1 3 ? -1.026 -116.25 21.344 1 23.22 3 MET B N 1
ATOM 5125 C CA . MET B 1 3 ? -1.507 -115.562 20.141 1 23.22 3 MET B CA 1
ATOM 5126 C C . MET B 1 3 ? -0.994 -114.125 20.094 1 23.22 3 MET B C 1
ATOM 5128 O O . MET B 1 3 ? -1.536 -113.25 19.359 1 23.22 3 MET B O 1
ATOM 5132 N N . ALA B 1 4 ? -0.099 -113.562 20.922 1 22.88 4 ALA B N 1
ATOM 5133 C CA . ALA B 1 4 ? 0.012 -112.188 21.359 1 22.88 4 ALA B CA 1
ATOM 5134 C C . ALA B 1 4 ? 0.7 -111.312 20.312 1 22.88 4 ALA B C 1
ATOM 5136 O O . ALA B 1 4 ? 0.386 -110.125 20.156 1 22.88 4 ALA B O 1
ATOM 5137 N N . ASN B 1 5 ? 1.78 -111.75 19.719 1 22.03 5 ASN B N 1
ATOM 5138 C CA . ASN B 1 5 ? 2.93 -110.875 19.453 1 22.03 5 ASN B CA 1
ATOM 5139 C C . ASN B 1 5 ? 2.773 -110.125 18.141 1 22.03 5 ASN B C 1
ATOM 5141 O O . ASN B 1 5 ? 3.748 -109.625 17.609 1 22.03 5 ASN B O 1
ATOM 5145 N N . ALA B 1 6 ? 1.795 -110.375 17.297 1 24.06 6 ALA B N 1
ATOM 5146 C CA . ALA B 1 6 ? 1.965 -110.125 15.875 1 24.06 6 ALA B CA 1
ATOM 5147 C C . ALA B 1 6 ? 1.854 -108.625 15.57 1 24.06 6 ALA B C 1
ATOM 5149 O O . ALA B 1 6 ? 2.039 -108.188 14.422 1 24.06 6 ALA B O 1
ATOM 5150 N N . LYS B 1 7 ? 1.279 -107.75 16.438 1 24.39 7 LYS B N 1
ATOM 5151 C CA . LYS B 1 7 ? 0.543 -106.562 15.969 1 24.39 7 LYS B CA 1
ATOM 5152 C C . LYS B 1 7 ? 1.493 -105.438 15.617 1 24.39 7 LYS B C 1
ATOM 5154 O O . LYS B 1 7 ? 1.057 -104.375 15.164 1 24.39 7 LYS B O 1
ATOM 5159 N N . MET B 1 8 ? 2.705 -105.5 16.156 1 23.92 8 MET B N 1
ATOM 5160 C CA . MET B 1 8 ? 3.299 -104.125 16.281 1 23.92 8 MET B CA 1
ATOM 5161 C C . MET B 1 8 ? 3.834 -103.625 14.945 1 23.92 8 MET B C 1
ATOM 5163 O O . MET B 1 8 ? 4.371 -102.562 14.859 1 23.92 8 MET B O 1
ATOM 5167 N N . ASP B 1 9 ? 4.012 -104.438 13.898 1 25.78 9 ASP B N 1
ATOM 5168 C CA . ASP B 1 9 ? 4.977 -104.125 12.859 1 25.78 9 ASP B CA 1
ATOM 5169 C C . ASP B 1 9 ? 4.402 -103.062 11.898 1 25.78 9 ASP B C 1
ATOM 5171 O O . ASP B 1 9 ? 5.078 -102.625 10.961 1 25.78 9 ASP B O 1
ATOM 5175 N N . GLY B 1 10 ? 3.057 -102.812 11.898 1 26.03 10 GLY B N 1
ATOM 5176 C CA . GLY B 1 10 ? 2.502 -102.125 10.734 1 26.03 10 GLY B CA 1
ATOM 5177 C C . GLY B 1 10 ? 2.801 -100.688 10.703 1 26.03 10 GLY B C 1
ATOM 5178 O O . GLY B 1 10 ? 2.391 -99.938 9.781 1 26.03 10 GLY B O 1
ATOM 5179 N N . PHE B 1 11 ? 3.219 -100.062 11.906 1 27.75 11 PHE B N 1
ATOM 5180 C CA . PHE B 1 11 ? 3.184 -98.625 12.016 1 27.75 11 PHE B CA 1
ATOM 5181 C C . PHE B 1 11 ? 4.305 -98 11.195 1 27.75 11 PHE B C 1
ATOM 5183 O O . PHE B 1 11 ? 4.215 -96.812 10.805 1 27.75 11 PHE B O 1
ATOM 5190 N N . LEU B 1 12 ? 5.453 -98.688 11.062 1 27.91 12 LEU B N 1
ATOM 5191 C CA . LEU B 1 12 ? 6.645 -98 10.648 1 27.91 12 LEU B CA 1
ATOM 5192 C C . LEU B 1 12 ? 6.586 -97.625 9.156 1 27.91 12 LEU B C 1
ATOM 5194 O O . LEU B 1 12 ? 7.25 -96.75 8.695 1 27.91 12 LEU B O 1
ATOM 5198 N N . MET B 1 13 ? 5.859 -98.438 8.375 1 27.12 13 MET B N 1
ATOM 5199 C CA . MET B 1 13 ? 6.086 -98.312 6.941 1 27.12 13 MET B CA 1
ATOM 5200 C C . MET B 1 13 ? 5.422 -97.062 6.414 1 27.12 13 MET B C 1
ATOM 5202 O O . MET B 1 13 ? 5.789 -96.562 5.352 1 27.12 13 MET B O 1
ATOM 5206 N N . VAL B 1 14 ? 4.277 -96.688 7.039 1 29.59 14 VAL B N 1
ATOM 5207 C CA . VAL B 1 14 ? 3.496 -95.625 6.328 1 29.59 14 VAL B CA 1
ATOM 5208 C C . VAL B 1 14 ? 4.16 -94.312 6.477 1 29.59 14 VAL B C 1
ATOM 5210 O O . VAL B 1 14 ? 3.959 -93.375 5.641 1 29.59 14 VAL B O 1
ATOM 5213 N N . THR B 1 15 ? 4.898 -94.125 7.617 1 31.33 15 THR B N 1
ATOM 5214 C CA . THR B 1 15 ? 5.359 -92.75 7.789 1 31.33 15 THR B CA 1
ATOM 5215 C C . THR B 1 15 ? 6.438 -92.375 6.77 1 31.33 15 THR B C 1
ATOM 5217 O O . THR B 1 15 ? 6.668 -91.25 6.465 1 31.33 15 THR B O 1
ATOM 5220 N N . VAL B 1 16 ? 7.184 -93.5 6.297 1 31.28 16 VAL B N 1
ATOM 5221 C CA . VAL B 1 16 ? 8.273 -93.125 5.391 1 31.28 16 VAL B CA 1
ATOM 5222 C C . VAL B 1 16 ? 7.695 -92.625 4.066 1 31.28 16 VAL B C 1
ATOM 5224 O O . VAL B 1 16 ? 8.328 -91.812 3.369 1 31.28 16 VAL B O 1
ATOM 5227 N N . ILE B 1 17 ? 6.484 -93.188 3.732 1 31.98 17 ILE B N 1
ATOM 5228 C CA . ILE B 1 17 ? 6.031 -92.812 2.4 1 31.98 17 ILE B CA 1
ATOM 5229 C C . ILE B 1 17 ? 5.645 -91.312 2.395 1 31.98 17 ILE B C 1
ATOM 5231 O O . ILE B 1 17 ? 5.879 -90.625 1.409 1 31.98 17 ILE B O 1
ATOM 5235 N N . LEU B 1 18 ? 5.039 -90.938 3.539 1 30.8 18 LEU B N 1
ATOM 5236 C CA . LEU B 1 18 ? 4.547 -89.562 3.455 1 30.8 18 LEU B CA 1
ATOM 5237 C C . LEU B 1 18 ? 5.703 -88.562 3.412 1 30.8 18 LEU B C 1
ATOM 5239 O O . LEU B 1 18 ? 5.566 -87.438 2.861 1 30.8 18 LEU B O 1
ATOM 5243 N N . MET B 1 19 ? 6.797 -88.938 4.145 1 31.72 19 MET B N 1
ATOM 5244 C CA . MET B 1 19 ? 7.859 -87.938 4.109 1 31.72 19 MET B CA 1
ATOM 5245 C C . MET B 1 19 ? 8.453 -87.812 2.713 1 31.72 19 MET B C 1
ATOM 5247 O O . MET B 1 19 ? 9.156 -86.812 2.408 1 31.72 19 MET B O 1
ATOM 5251 N N . VAL B 1 20 ? 8.453 -88.938 1.969 1 31.95 20 VAL B N 1
ATOM 5252 C CA . VAL B 1 20 ? 9.055 -88.812 0.646 1 31.95 20 VAL B CA 1
ATOM 5253 C C . VAL B 1 20 ? 8.195 -87.938 -0.228 1 31.95 20 VAL B C 1
ATOM 5255 O O . VAL B 1 20 ? 8.711 -87.188 -1.089 1 31.95 20 VAL B O 1
ATOM 5258 N N . TYR B 1 21 ? 6.844 -88 0.02 1 30.94 21 TYR B N 1
ATOM 5259 C CA . TYR B 1 21 ? 6.074 -87.188 -0.917 1 30.94 21 TYR B CA 1
ATOM 5260 C C . TYR B 1 21 ? 6.293 -85.75 -0.658 1 30.94 21 TYR B C 1
ATOM 5262 O O . TYR B 1 21 ? 6.016 -84.875 -1.521 1 30.94 21 TYR B O 1
ATOM 5270 N N . PHE B 1 22 ? 6.461 -85.375 0.649 1 33.12 22 PHE B N 1
ATOM 5271 C CA . PHE B 1 22 ? 6.586 -83.938 0.81 1 33.12 22 PHE B CA 1
ATOM 5272 C C . PHE B 1 22 ? 7.867 -83.438 0.162 1 33.12 22 PHE B C 1
ATOM 5274 O O . PHE B 1 22 ? 8.094 -82.188 0.085 1 33.12 22 PHE B O 1
ATOM 5281 N N . VAL B 1 23 ? 8.891 -84.312 0.115 1 31.69 23 VAL B N 1
ATOM 5282 C CA . VAL B 1 23 ? 10.062 -83.688 -0.508 1 31.69 23 VAL B CA 1
ATOM 5283 C C . VAL B 1 23 ? 9.773 -83.375 -1.979 1 31.69 23 VAL B C 1
ATOM 5285 O O . VAL B 1 23 ? 10.469 -82.562 -2.604 1 31.69 23 VAL B O 1
ATOM 5288 N N . MET B 1 24 ? 8.906 -84.188 -2.611 1 31.2 24 MET B N 1
ATOM 5289 C CA . MET B 1 24 ? 8.891 -84 -4.059 1 31.2 24 MET B CA 1
ATOM 5290 C C . MET B 1 24 ? 8.25 -82.688 -4.43 1 31.2 24 MET B C 1
ATOM 5292 O O . MET B 1 24 ? 8.352 -82.188 -5.57 1 31.2 24 MET B O 1
ATOM 5296 N N . VAL B 1 25 ? 7.137 -82.438 -3.775 1 31.91 25 VAL B N 1
ATOM 5297 C CA . VAL B 1 25 ? 6.484 -81.25 -4.367 1 31.91 25 VAL B CA 1
ATOM 5298 C C . VAL B 1 25 ? 7.289 -80 -4.047 1 31.91 25 VAL B C 1
ATOM 5300 O O . VAL B 1 25 ? 6.926 -79.25 -3.15 1 31.91 25 VAL B O 1
ATOM 5303 N N . ASP B 1 26 ? 8.469 -80.062 -3.447 1 31.58 26 ASP B N 1
ATOM 5304 C CA . ASP B 1 26 ? 9.047 -78.75 -3.525 1 31.58 26 ASP B CA 1
ATOM 5305 C C . ASP B 1 26 ? 8.812 -78.125 -4.902 1 31.58 26 ASP B C 1
ATOM 5307 O O . ASP B 1 26 ? 9.141 -78.75 -5.926 1 31.58 26 ASP B O 1
ATOM 5311 N N . GLY B 1 27 ? 7.703 -77.5 -5.074 1 36.12 27 GLY B N 1
ATOM 5312 C CA . GLY B 1 27 ? 7.547 -76.688 -6.27 1 36.12 27 GLY B CA 1
ATOM 5313 C C . GLY B 1 27 ? 8.867 -76.25 -6.875 1 36.12 27 GLY B C 1
ATOM 5314 O O . GLY B 1 27 ? 9.75 -75.75 -6.164 1 36.12 27 GLY B O 1
ATOM 5315 N N . GLY B 1 28 ? 9.438 -77.062 -7.695 1 37.06 28 GLY B N 1
ATOM 5316 C CA . GLY B 1 28 ? 10.641 -76.75 -8.461 1 37.06 28 GLY B CA 1
ATOM 5317 C C . GLY B 1 28 ? 10.867 -75.312 -8.648 1 37.06 28 GLY B C 1
ATOM 5318 O O . GLY B 1 28 ? 10.211 -74.625 -9.484 1 37.06 28 GLY B O 1
ATOM 5319 N N . ARG B 1 29 ? 10.906 -74.562 -7.586 1 45.19 29 ARG B N 1
ATOM 5320 C CA . ARG B 1 29 ? 11.5 -73.25 -7.875 1 45.19 29 ARG B CA 1
ATOM 5321 C C . ARG B 1 29 ? 12.594 -73.375 -8.93 1 45.19 29 ARG B C 1
ATOM 5323 O O . ARG B 1 29 ? 13.633 -74 -8.695 1 45.19 29 ARG B O 1
ATOM 5330 N N . THR B 1 30 ? 12.281 -73.688 -10.094 1 53.16 30 THR B N 1
ATOM 5331 C CA . THR B 1 30 ? 13.227 -73.75 -11.203 1 53.16 30 THR B CA 1
ATOM 5332 C C . THR B 1 30 ? 14.336 -72.688 -10.992 1 53.16 30 THR B C 1
ATOM 5334 O O . THR B 1 30 ? 14.062 -71.5 -10.812 1 53.16 30 THR B O 1
ATOM 5337 N N . GLU B 1 31 ? 15.375 -73.062 -10.289 1 72.69 31 GLU B N 1
ATOM 5338 C CA . GLU B 1 31 ? 16.609 -72.312 -10.078 1 72.69 31 GLU B CA 1
ATOM 5339 C C . GLU B 1 31 ? 16.984 -71.562 -11.336 1 72.69 31 GLU B C 1
ATOM 5341 O O . GLU B 1 31 ? 16.938 -72.062 -12.445 1 72.69 31 GLU B O 1
ATOM 5346 N N . CYS B 1 32 ? 16.938 -70.25 -11.164 1 88.19 32 CYS B N 1
ATOM 5347 C CA . CYS B 1 32 ? 17.406 -69.375 -12.25 1 88.19 32 CYS B CA 1
ATOM 5348 C C . CYS B 1 32 ? 18.859 -69.625 -12.586 1 88.19 32 CYS B C 1
ATOM 5350 O O . CYS B 1 32 ? 19.734 -69.562 -11.719 1 88.19 32 CYS B O 1
ATOM 5352 N N . LEU B 1 33 ? 19.062 -70.188 -13.703 1 90.5 33 LEU B N 1
ATOM 5353 C CA . LEU B 1 33 ? 20.438 -70.312 -14.195 1 90.5 33 LEU B CA 1
ATOM 5354 C C . LEU B 1 33 ? 20.953 -69 -14.742 1 90.5 33 LEU B C 1
ATOM 5356 O O . LEU B 1 33 ? 20.531 -68.562 -15.82 1 90.5 33 LEU B O 1
ATOM 5360 N N . PRO B 1 34 ? 21.828 -68.375 -13.93 1 93.38 34 PRO B N 1
ATOM 5361 C CA . PRO B 1 34 ? 22.359 -67.125 -14.461 1 93.38 34 PRO B CA 1
ATOM 5362 C C . PRO B 1 34 ? 23.203 -67.312 -15.711 1 93.38 34 PRO B C 1
ATOM 5364 O O . PRO B 1 34 ? 24.094 -68.188 -15.734 1 93.38 34 PRO B O 1
ATOM 5367 N N . ILE B 1 35 ? 22.906 -66.562 -16.734 1 94 35 ILE B N 1
ATOM 5368 C CA . ILE B 1 35 ? 23.625 -66.75 -17.984 1 94 35 ILE B CA 1
ATOM 5369 C C . ILE B 1 35 ? 23.688 -65.438 -18.734 1 94 35 ILE B C 1
ATOM 5371 O O . ILE B 1 35 ? 22.734 -64.625 -18.703 1 94 35 ILE B O 1
ATOM 5375 N N . HIS B 1 36 ? 24.75 -65.125 -19.281 1 94.62 36 HIS B N 1
ATOM 5376 C CA . HIS B 1 36 ? 24.938 -64.062 -20.297 1 94.62 36 HIS B CA 1
ATOM 5377 C C . HIS B 1 36 ? 25.547 -64.688 -21.562 1 94.62 36 HIS B C 1
ATOM 5379 O O . HIS B 1 36 ? 26.672 -65.188 -21.547 1 94.62 36 HIS B O 1
ATOM 5385 N N . ALA B 1 37 ? 24.844 -64.625 -22.562 1 94.19 37 ALA B N 1
ATOM 5386 C CA . ALA B 1 37 ? 25.312 -65.25 -23.828 1 94.19 37 ALA B CA 1
ATOM 5387 C C . ALA B 1 37 ? 25 -64.312 -25 1 94.19 37 ALA B C 1
ATOM 5389 O O . ALA B 1 37 ? 23.969 -63.625 -25.016 1 94.19 37 ALA B O 1
ATOM 5390 N N . GLN B 1 38 ? 25.906 -64.188 -25.906 1 92.69 38 GLN B N 1
ATOM 5391 C CA . GLN B 1 38 ? 25.75 -63.406 -27.125 1 92.69 38 GLN B CA 1
ATOM 5392 C C . GLN B 1 38 ? 26.016 -64.25 -28.359 1 92.69 38 GLN B C 1
ATOM 5394 O O . GLN B 1 38 ? 27.016 -65 -28.422 1 92.69 38 GLN B O 1
ATOM 5399 N N . ALA B 1 39 ? 25.062 -64.25 -29.203 1 91.25 39 ALA B N 1
ATOM 5400 C CA . ALA B 1 39 ? 25.281 -65.062 -30.422 1 91.25 39 ALA B CA 1
ATOM 5401 C C . ALA B 1 39 ? 24.406 -64.5 -31.562 1 91.25 39 ALA B C 1
ATOM 5403 O O . ALA B 1 39 ? 23.219 -64.25 -31.391 1 91.25 39 ALA B O 1
ATOM 5404 N N . HIS B 1 40 ? 24.984 -64.312 -32.719 1 91.69 40 HIS B N 1
ATOM 5405 C CA . HIS B 1 40 ? 24.328 -64.062 -34 1 91.69 40 HIS B CA 1
ATOM 5406 C C . HIS B 1 40 ? 23.297 -62.906 -33.875 1 91.69 40 HIS B C 1
ATOM 5408 O O . HIS B 1 40 ? 22.156 -63.062 -34.281 1 91.69 40 HIS B O 1
ATOM 5414 N N . GLY B 1 41 ? 23.594 -61.875 -33.156 1 91.88 41 GLY B N 1
ATOM 5415 C CA . GLY B 1 41 ? 22.781 -60.656 -33.094 1 91.88 41 GLY B CA 1
ATOM 5416 C C . GLY B 1 41 ? 21.859 -60.656 -31.875 1 91.88 41 GLY B C 1
ATOM 5417 O O . GLY B 1 41 ? 21.047 -59.719 -31.719 1 91.88 41 GLY B O 1
ATOM 5418 N N . VAL B 1 42 ? 21.969 -61.688 -31.047 1 94.69 42 VAL B N 1
ATOM 5419 C CA . VAL B 1 42 ? 21.125 -61.781 -29.859 1 94.69 42 VAL B CA 1
ATOM 5420 C C . VAL B 1 42 ? 21.984 -61.719 -28.594 1 94.69 42 VAL B C 1
ATOM 5422 O O . VAL B 1 42 ? 23.031 -62.375 -28.516 1 94.69 42 VAL B O 1
ATOM 5425 N N . ASN B 1 43 ? 21.641 -60.875 -27.734 1 95.19 43 ASN B N 1
ATOM 5426 C CA . ASN B 1 43 ? 22.234 -60.781 -26.406 1 95.19 43 ASN B CA 1
ATOM 5427 C C . ASN B 1 43 ? 21.266 -61.281 -25.328 1 95.19 43 ASN B C 1
ATOM 5429 O O . ASN B 1 43 ? 20.203 -60.688 -25.125 1 95.19 43 ASN B O 1
ATOM 5433 N N . LEU B 1 44 ? 21.594 -62.344 -24.656 1 95.38 44 LEU B N 1
ATOM 5434 C CA . LEU B 1 44 ? 20.734 -62.969 -23.656 1 95.38 44 LEU B CA 1
ATOM 5435 C C . LEU B 1 44 ? 21.344 -62.844 -22.266 1 95.38 44 LEU B C 1
ATOM 5437 O O . LEU B 1 44 ? 22.484 -63.219 -22.047 1 95.38 44 LEU B O 1
ATOM 5441 N N . VAL B 1 45 ? 20.562 -62.25 -21.391 1 96.12 45 VAL B N 1
ATOM 5442 C CA . VAL B 1 45 ? 20.969 -62.125 -20 1 96.12 45 VAL B CA 1
ATOM 5443 C C . VAL B 1 45 ? 19.859 -62.656 -19.078 1 96.12 45 VAL B C 1
ATOM 5445 O O . VAL B 1 45 ? 18.766 -62.094 -19.062 1 96.12 45 VAL B O 1
ATOM 5448 N N . CYS B 1 46 ? 20.078 -63.719 -18.375 1 95.44 46 CYS B N 1
ATOM 5449 C CA . CYS B 1 46 ? 19.125 -64.25 -17.422 1 95.44 46 CYS B CA 1
ATOM 5450 C C . CYS B 1 46 ? 19.703 -64.188 -16 1 95.44 46 CYS B C 1
ATOM 5452 O O . CYS B 1 46 ? 20.828 -64.688 -15.781 1 95.44 46 CYS B O 1
ATOM 5454 N N . CYS B 1 47 ? 18.984 -63.562 -15.125 1 94.31 47 CYS B N 1
ATOM 5455 C CA . CYS B 1 47 ? 19.484 -63.5 -13.758 1 94.31 47 CYS B CA 1
ATOM 5456 C C . CYS B 1 47 ? 18.375 -63.125 -12.789 1 94.31 47 CYS B C 1
ATOM 5458 O O . CYS B 1 47 ? 17.234 -62.875 -13.203 1 94.31 47 CYS B O 1
ATOM 5460 N N . SER B 1 48 ? 18.625 -63.25 -11.531 1 92.25 48 SER B N 1
ATOM 5461 C CA . SER B 1 48 ? 17.812 -62.781 -10.414 1 92.25 48 SER B CA 1
ATOM 5462 C C . SER B 1 48 ? 18.672 -62.094 -9.352 1 92.25 48 SER B C 1
ATOM 5464 O O . SER B 1 48 ? 19.906 -62.156 -9.406 1 92.25 48 SER B O 1
ATOM 5466 N N . LYS B 1 49 ? 18.031 -61.469 -8.5 1 91.38 49 LYS B N 1
ATOM 5467 C CA . LYS B 1 49 ? 18.75 -60.781 -7.418 1 91.38 49 LYS B CA 1
ATOM 5468 C C . LYS B 1 49 ? 19.531 -61.781 -6.586 1 91.38 49 LYS B C 1
ATOM 5470 O O . LYS B 1 49 ? 20.641 -61.5 -6.137 1 91.38 49 LYS B O 1
ATOM 5475 N N . GLU B 1 50 ? 19.031 -62.969 -6.469 1 89.94 50 GLU B N 1
ATOM 5476 C CA . GLU B 1 50 ? 19.672 -64 -5.656 1 89.94 50 GLU B CA 1
ATOM 5477 C C . GLU B 1 50 ? 20.781 -64.688 -6.426 1 89.94 50 GLU B C 1
ATOM 5479 O O . GLU B 1 50 ? 21.75 -65.188 -5.832 1 89.94 50 GLU B O 1
ATOM 5484 N N . ARG B 1 51 ? 20.578 -64.75 -7.793 1 91 51 ARG B N 1
ATOM 5485 C CA . ARG B 1 51 ? 21.562 -65.438 -8.664 1 91 51 ARG B CA 1
ATOM 5486 C C . ARG B 1 51 ? 21.969 -64.5 -9.8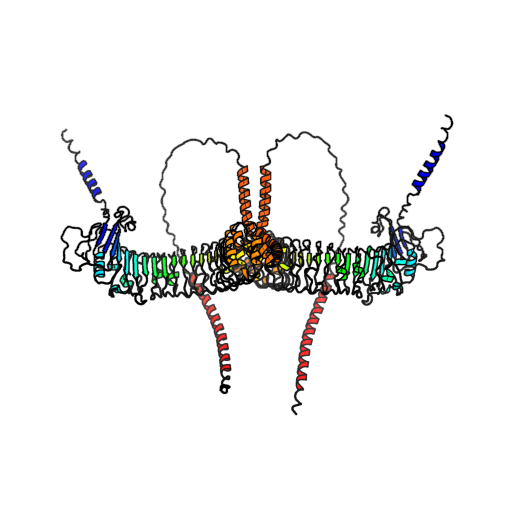12 1 91 51 ARG B C 1
ATOM 5488 O O . ARG B 1 51 ? 21.531 -64.688 -10.945 1 91 51 ARG B O 1
ATOM 5495 N N . PRO B 1 52 ? 22.875 -63.562 -9.445 1 90.44 52 PRO B N 1
ATOM 5496 C CA . PRO B 1 52 ? 23.297 -62.625 -10.484 1 90.44 52 PRO B CA 1
ATOM 5497 C C . PRO B 1 52 ? 24.359 -63.219 -11.406 1 90.44 52 PRO B C 1
ATOM 5499 O O . PRO B 1 52 ? 24.906 -64.312 -11.125 1 90.44 52 PRO B O 1
ATOM 5502 N N . VAL B 1 53 ? 24.484 -62.531 -12.508 1 91.31 53 VAL B N 1
ATOM 5503 C CA . VAL B 1 53 ? 25.547 -62.938 -13.43 1 91.31 53 VAL B CA 1
ATOM 5504 C C . VAL B 1 53 ? 26.906 -62.562 -12.812 1 91.31 53 VAL B C 1
ATOM 5506 O O . VAL B 1 53 ? 26.969 -62.031 -11.711 1 91.31 53 VAL B O 1
ATOM 5509 N N . ASN B 1 54 ? 27.922 -63 -13.562 1 88.06 54 ASN B N 1
ATOM 5510 C CA . ASN B 1 54 ? 29.266 -62.75 -13.055 1 88.06 54 ASN B CA 1
ATOM 5511 C C . ASN B 1 54 ? 29.484 -61.281 -12.703 1 88.06 54 ASN B C 1
ATOM 5513 O O . ASN B 1 54 ? 28.906 -60.406 -13.344 1 88.06 54 ASN B O 1
ATOM 5517 N N . ASP B 1 55 ? 30.297 -60.938 -11.766 1 85.44 55 ASP B N 1
ATOM 5518 C CA . ASP B 1 55 ? 30.531 -59.625 -11.219 1 85.44 55 ASP B CA 1
ATOM 5519 C C . ASP B 1 55 ? 31.141 -58.688 -12.273 1 85.44 55 ASP B C 1
ATOM 5521 O O . ASP B 1 55 ? 30.922 -57.469 -12.234 1 85.44 55 ASP B O 1
ATOM 5525 N N . ASP B 1 56 ? 31.766 -59.219 -13.203 1 89.25 56 ASP B N 1
ATOM 5526 C CA . ASP B 1 56 ? 32.469 -58.406 -14.195 1 89.25 56 ASP B CA 1
ATOM 5527 C C . ASP B 1 56 ? 31.578 -58.188 -15.422 1 89.25 56 ASP B C 1
ATOM 5529 O O . ASP B 1 56 ? 31.969 -57.469 -16.359 1 89.25 56 ASP B O 1
ATOM 5533 N N . CYS B 1 57 ? 30.422 -58.562 -15.297 1 91.25 57 CYS B N 1
ATOM 5534 C CA . CYS B 1 57 ? 29.547 -58.469 -16.453 1 91.25 57 CYS B CA 1
ATOM 5535 C C . CYS B 1 57 ? 28.891 -57.094 -16.531 1 91.25 57 CYS B C 1
ATOM 5537 O O . CYS B 1 57 ? 28.406 -56.594 -15.516 1 91.25 57 CYS B O 1
ATOM 5539 N N . GLN B 1 58 ? 28.906 -56.438 -17.656 1 91.88 58 GLN B N 1
ATOM 5540 C CA . GLN B 1 58 ? 28.359 -55.125 -17.891 1 91.88 58 GLN B CA 1
ATOM 5541 C C . GLN B 1 58 ? 26.844 -55.094 -17.688 1 91.88 58 GLN B C 1
ATOM 5543 O O . GLN B 1 58 ? 26.25 -54.031 -17.469 1 91.88 58 GLN B O 1
ATOM 5548 N N . TYR B 1 59 ? 26.25 -56.25 -17.594 1 93 59 TYR B N 1
ATOM 5549 C CA . TYR B 1 59 ? 24.781 -56.312 -17.531 1 93 59 TYR B CA 1
ATOM 5550 C C . TYR B 1 59 ? 24.328 -56.75 -16.141 1 93 59 TYR B C 1
ATOM 5552 O O . TYR B 1 59 ? 23.156 -57.094 -15.945 1 93 59 TYR B O 1
ATOM 5560 N N . ARG B 1 60 ? 25.188 -56.625 -15.219 1 90.81 60 ARG B N 1
ATOM 5561 C CA . ARG B 1 60 ? 24.875 -57 -13.836 1 90.81 60 ARG B CA 1
ATOM 5562 C C . ARG B 1 60 ? 23.766 -56.094 -13.289 1 90.81 60 ARG B C 1
ATOM 5564 O O . ARG B 1 60 ? 22.906 -56.562 -12.523 1 90.81 60 ARG B O 1
ATOM 5571 N N . PRO B 1 61 ? 23.625 -54.844 -13.781 1 91.25 61 PRO B N 1
ATOM 5572 C CA . PRO B 1 61 ? 22.578 -53.969 -13.258 1 91.25 61 PRO B CA 1
ATOM 5573 C C . PRO B 1 61 ? 21.172 -54.438 -13.641 1 91.25 61 PRO B C 1
ATOM 5575 O O . PRO B 1 61 ? 20.188 -53.969 -13.047 1 91.25 61 PRO B O 1
ATOM 5578 N N . LEU B 1 62 ? 20.984 -55.344 -14.469 1 91.44 62 LEU B N 1
ATOM 5579 C CA . LEU B 1 62 ? 19.688 -55.844 -14.898 1 91.44 62 LEU B CA 1
ATOM 5580 C C . LEU B 1 62 ? 19.141 -56.875 -13.891 1 91.44 62 LEU B C 1
ATOM 5582 O O . LEU B 1 62 ? 17.953 -57.188 -13.914 1 91.44 62 LEU B O 1
ATOM 5586 N N . CYS B 1 63 ? 20.062 -57.344 -13.008 1 90.81 63 CYS B N 1
ATOM 5587 C CA . CYS B 1 63 ? 19.688 -58.406 -12.07 1 90.81 63 CYS B CA 1
ATOM 5588 C C . CYS B 1 63 ? 19.109 -57.812 -10.789 1 90.81 63 CYS B C 1
ATOM 5590 O O . CYS B 1 63 ? 19.625 -58.062 -9.703 1 90.81 63 CYS B O 1
ATOM 5592 N N . GLN B 1 64 ? 18.031 -57.125 -10.906 1 89.06 64 GLN B N 1
ATOM 5593 C CA . GLN B 1 64 ? 17.469 -56.438 -9.75 1 89.06 64 GLN B CA 1
ATOM 5594 C C . GLN B 1 64 ? 16.172 -57.094 -9.289 1 89.06 64 GLN B C 1
ATOM 5596 O O . GLN B 1 64 ? 15.719 -56.875 -8.164 1 89.06 64 GLN B O 1
ATOM 5601 N N . SER B 1 65 ? 15.578 -58 -10.023 1 89.44 65 SER B N 1
ATOM 5602 C CA . SER B 1 65 ? 14.289 -58.594 -9.703 1 89.44 65 SER B CA 1
ATOM 5603 C C . SER B 1 65 ? 14.445 -59.812 -8.789 1 89.44 65 SER B C 1
ATOM 5605 O O . SER B 1 65 ? 15.477 -60.5 -8.836 1 89.44 65 SER B O 1
ATOM 5607 N N . ASN B 1 66 ? 13.453 -60.062 -7.957 1 90.5 66 ASN B N 1
ATOM 5608 C CA . ASN B 1 66 ? 13.469 -61.219 -7.062 1 90.5 66 ASN B CA 1
ATOM 5609 C C . ASN B 1 66 ? 13.219 -62.5 -7.82 1 90.5 66 ASN B C 1
ATOM 5611 O O . ASN B 1 66 ? 13.578 -63.594 -7.344 1 90.5 66 ASN B O 1
ATOM 5615 N N . THR B 1 67 ? 12.547 -62.375 -8.953 1 91.38 67 THR B N 1
ATOM 5616 C CA . THR B 1 67 ? 12.281 -63.562 -9.773 1 91.38 67 THR B CA 1
ATOM 5617 C C . THR B 1 67 ? 13.227 -63.625 -10.969 1 91.38 67 THR B C 1
ATOM 5619 O O . THR B 1 67 ? 13.867 -62.625 -11.312 1 91.38 67 THR B O 1
ATOM 5622 N N . CYS B 1 68 ? 13.312 -64.812 -11.461 1 92.81 68 CYS B N 1
ATOM 5623 C CA . CYS B 1 68 ? 14.195 -64.938 -12.609 1 92.81 68 CYS B CA 1
ATOM 5624 C C . CYS B 1 68 ? 13.664 -64.188 -13.82 1 92.81 68 CYS B C 1
ATOM 5626 O O . CYS B 1 68 ? 12.516 -64.438 -14.234 1 92.81 68 CYS B O 1
ATOM 5628 N N . GLN B 1 69 ? 14.492 -63.281 -14.336 1 95.31 69 GLN B N 1
ATOM 5629 C CA . GLN B 1 69 ? 14.133 -62.531 -15.523 1 95.31 69 GLN B CA 1
ATOM 5630 C C . GLN B 1 69 ? 15.203 -62.656 -16.609 1 95.31 69 GLN B C 1
ATOM 5632 O O . GLN B 1 69 ? 16.391 -62.656 -16.297 1 95.31 69 GLN B O 1
ATOM 5637 N N . CYS B 1 70 ? 14.742 -62.844 -17.734 1 96.12 70 CYS B N 1
ATOM 5638 C CA . CYS B 1 70 ? 15.648 -62.938 -18.875 1 96.12 70 CYS B CA 1
ATOM 5639 C C . CYS B 1 70 ? 15.461 -61.719 -19.797 1 96.12 70 CYS B C 1
ATOM 5641 O O . CYS B 1 70 ? 14.344 -61.438 -20.219 1 96.12 70 CYS B O 1
ATOM 5643 N N . HIS B 1 71 ? 16.484 -61.062 -20.109 1 96.44 71 HIS B N 1
ATOM 5644 C CA . HIS B 1 71 ? 16.5 -59.938 -21.031 1 96.44 71 HIS B CA 1
ATOM 5645 C C . HIS B 1 71 ? 17.109 -60.344 -22.375 1 96.44 71 HIS B C 1
ATOM 5647 O O . HIS B 1 71 ? 18.281 -60.719 -22.453 1 96.44 71 HIS B O 1
ATOM 5653 N N . VAL B 1 72 ? 16.312 -60.281 -23.328 1 96.62 72 VAL B N 1
ATOM 5654 C CA . VAL B 1 72 ? 16.75 -60.625 -24.672 1 96.62 72 VAL B CA 1
ATOM 5655 C C . VAL B 1 72 ? 16.812 -59.375 -25.547 1 96.62 72 VAL B C 1
ATOM 5657 O O . VAL B 1 72 ? 15.797 -58.719 -25.781 1 96.62 72 VAL B O 1
ATOM 5660 N N . THR B 1 73 ? 17.969 -59.031 -26.031 1 96.31 73 THR B N 1
ATOM 5661 C CA . THR B 1 73 ? 18.141 -57.906 -26.953 1 96.31 73 THR B CA 1
ATOM 5662 C C . THR B 1 73 ? 18.547 -58.406 -28.328 1 96.31 73 THR B C 1
ATOM 5664 O O . THR B 1 73 ? 19.547 -59.125 -28.484 1 96.31 73 THR B O 1
ATOM 5667 N N . VAL B 1 74 ? 17.781 -57.969 -29.297 1 94.94 74 VAL B N 1
ATOM 5668 C CA . VAL B 1 74 ? 18.047 -58.406 -30.672 1 94.94 74 VAL B CA 1
ATOM 5669 C C . VAL B 1 74 ? 18.484 -57.188 -31.5 1 94.94 74 VAL B C 1
ATOM 5671 O O . VAL B 1 74 ? 17.766 -56.219 -31.609 1 94.94 74 VAL B O 1
ATOM 5674 N N . GLY B 1 75 ? 19.594 -57.312 -32.125 1 91.62 75 GLY B N 1
ATOM 5675 C CA . GLY B 1 75 ? 20.156 -56.25 -32.938 1 91.62 75 GLY B CA 1
ATOM 5676 C C . GLY B 1 75 ? 19.875 -56.375 -34.406 1 91.62 75 GLY B C 1
ATOM 5677 O O . GLY B 1 75 ? 19.141 -57.281 -34.812 1 91.62 75 GLY B O 1
ATOM 5678 N N . PRO B 1 76 ? 20.438 -55.469 -35.219 1 88.31 76 PRO B N 1
ATOM 5679 C CA . PRO B 1 76 ? 20.188 -55.438 -36.688 1 88.31 76 PRO B CA 1
ATOM 5680 C C . PRO B 1 76 ? 20.859 -56.625 -37.406 1 88.31 76 PRO B C 1
ATOM 5682 O O . PRO B 1 76 ? 20.484 -56.969 -38.531 1 88.31 76 PRO B O 1
ATOM 5685 N N . ASP B 1 77 ? 21.781 -57.281 -36.781 1 88.19 77 ASP B N 1
ATOM 5686 C CA . ASP B 1 77 ? 22.531 -58.344 -37.406 1 88.19 77 ASP B CA 1
ATOM 5687 C C . ASP B 1 77 ? 21.984 -59.719 -37 1 88.19 77 ASP B C 1
ATOM 5689 O O . ASP B 1 77 ? 22.75 -60.688 -36.812 1 88.19 77 ASP B O 1
ATOM 5693 N N . LEU B 1 78 ? 20.734 -59.719 -36.812 1 90.06 78 LEU B N 1
ATOM 5694 C CA . LEU B 1 78 ? 20.141 -61 -36.438 1 90.06 78 LEU B CA 1
ATOM 5695 C C . LEU B 1 78 ? 20.344 -62.031 -37.531 1 90.06 78 LEU B C 1
ATOM 5697 O O . LEU B 1 78 ? 19.969 -61.812 -38.688 1 90.06 78 LEU B O 1
ATOM 5701 N N . LYS B 1 79 ? 21.016 -63.188 -37.125 1 88.19 79 LYS B N 1
ATOM 5702 C CA . LYS B 1 79 ? 21.219 -64.312 -38.031 1 88.19 79 LYS B CA 1
ATOM 5703 C C . LYS B 1 79 ? 20.625 -65.625 -37.469 1 88.19 79 LYS B C 1
ATOM 5705 O O . LYS B 1 79 ? 21.109 -66.125 -36.469 1 88.19 79 LYS B O 1
ATOM 5710 N N . CYS B 1 80 ? 19.531 -65.938 -37.969 1 87.06 80 CYS B N 1
ATOM 5711 C CA . CYS B 1 80 ? 18.906 -67.25 -37.594 1 87.06 80 CYS B CA 1
ATOM 5712 C C . CYS B 1 80 ? 18.312 -67.938 -38.812 1 87.06 80 CYS B C 1
ATOM 5714 O O . CYS B 1 80 ? 18.047 -67.312 -39.812 1 87.06 80 CYS B O 1
ATOM 5716 N N . HIS B 1 81 ? 18.375 -69.25 -38.969 1 82.62 81 HIS B N 1
ATOM 5717 C CA . HIS B 1 81 ? 17.859 -69.938 -40.125 1 82.62 81 HIS B CA 1
ATOM 5718 C C . HIS B 1 81 ? 16.406 -70.375 -39.906 1 82.62 81 HIS B C 1
ATOM 5720 O O . HIS B 1 81 ? 15.977 -70.562 -38.781 1 82.62 81 HIS B O 1
ATOM 5726 N N . SER B 1 82 ? 15.516 -70.25 -40.938 1 70.75 82 SER B N 1
ATOM 5727 C CA . SER B 1 82 ? 14.086 -70.562 -40.875 1 70.75 82 SER B CA 1
ATOM 5728 C C . SER B 1 82 ? 13.812 -72.062 -40.969 1 70.75 82 SER B C 1
ATOM 5730 O O . SER B 1 82 ? 12.672 -72.5 -40.812 1 70.75 82 SER B O 1
ATOM 5732 N N . ARG B 1 83 ? 14.727 -73 -41.594 1 60.69 83 ARG B N 1
ATOM 5733 C CA . ARG B 1 83 ? 14.383 -74.375 -42 1 60.69 83 ARG B CA 1
ATOM 5734 C C . ARG B 1 83 ? 14.195 -75.25 -40.781 1 60.69 83 ARG B C 1
ATOM 5736 O O . ARG B 1 83 ? 15.008 -75.25 -39.844 1 60.69 83 ARG B O 1
ATOM 5743 N N . ILE B 1 84 ? 13.078 -75.75 -40.562 1 51.47 84 ILE B N 1
ATOM 5744 C CA . ILE B 1 84 ? 12.594 -76.688 -39.594 1 51.47 84 ILE B CA 1
ATOM 5745 C C . ILE B 1 84 ? 13.641 -77.812 -39.406 1 51.47 84 ILE B C 1
ATOM 5747 O O . ILE B 1 84 ? 13.734 -78.438 -38.344 1 51.47 84 ILE B O 1
ATOM 5751 N N . GLY B 1 85 ? 14.555 -78.062 -40.406 1 47.44 85 GLY B N 1
ATOM 5752 C CA . GLY 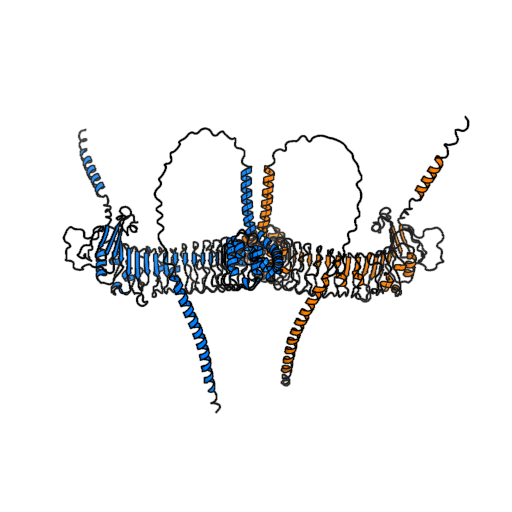B 1 85 ? 15.164 -79.375 -40.469 1 47.44 85 GLY B CA 1
ATOM 5753 C C . GLY B 1 85 ? 16.578 -79.438 -39.906 1 47.44 85 GLY B C 1
ATOM 5754 O O . GLY B 1 85 ? 17.25 -80.438 -39.969 1 47.44 85 GLY B O 1
ATOM 5755 N N . THR B 1 86 ? 17.312 -78.375 -39.875 1 48.94 86 THR B N 1
ATOM 5756 C CA . THR B 1 86 ? 18.703 -78.625 -39.5 1 48.94 86 THR B CA 1
ATOM 5757 C C . THR B 1 86 ? 18.828 -78.875 -38 1 48.94 86 THR B C 1
ATOM 5759 O O . THR B 1 86 ? 18.594 -77.938 -37.219 1 48.94 86 THR B O 1
ATOM 5762 N N . GLU B 1 87 ? 18.594 -80 -37.594 1 48.16 87 GLU B N 1
ATOM 5763 C CA . GLU B 1 87 ? 18.641 -80.438 -36.219 1 48.16 87 GLU B CA 1
ATOM 5764 C C . GLU B 1 87 ? 19.984 -80.125 -35.562 1 48.16 87 GLU B C 1
ATOM 5766 O O . GLU B 1 87 ? 21.047 -80.375 -36.156 1 48.16 87 GLU B O 1
ATOM 5771 N N . ASN B 1 88 ? 20.078 -79.125 -34.75 1 51.84 88 ASN B N 1
ATOM 5772 C CA . ASN B 1 88 ? 21.234 -79.062 -33.844 1 51.84 88 ASN B CA 1
ATOM 5773 C C . ASN B 1 88 ? 21.703 -80.438 -33.375 1 51.84 88 ASN B C 1
ATOM 5775 O O . ASN B 1 88 ? 20.891 -81.312 -33.188 1 51.84 88 ASN B O 1
ATOM 5779 N N . PRO B 1 89 ? 22.922 -80.812 -33.531 1 50.41 89 PRO B N 1
ATOM 5780 C CA . PRO B 1 89 ? 23.281 -82.062 -32.938 1 50.41 89 PRO B CA 1
ATOM 5781 C C . PRO B 1 89 ? 22.719 -82.25 -31.531 1 50.41 89 PRO B C 1
ATOM 5783 O O . PRO B 1 89 ? 22.547 -81.25 -30.797 1 50.41 89 PRO B O 1
ATOM 5786 N N . PRO B 1 90 ? 22.047 -83.312 -31.25 1 51.62 90 PRO B N 1
ATOM 5787 C CA . PRO B 1 90 ? 21.484 -83.75 -29.953 1 51.62 90 PRO B CA 1
ATOM 5788 C C . PRO B 1 90 ? 22.5 -83.625 -28.812 1 51.62 90 PRO B C 1
ATOM 5790 O O . PRO B 1 90 ? 23.656 -84.062 -28.984 1 51.62 90 PRO B O 1
ATOM 5793 N N . GLY B 1 91 ? 22.359 -82.75 -27.609 1 56.72 91 GLY B N 1
ATOM 5794 C CA . GLY B 1 91 ? 23 -82.812 -26.312 1 56.72 91 GLY B CA 1
ATOM 5795 C C . GLY B 1 91 ? 23.625 -81.5 -25.875 1 56.72 91 GLY B C 1
ATOM 5796 O O . GLY B 1 91 ? 23.938 -81.312 -24.703 1 56.72 91 GLY B O 1
ATOM 5797 N N . VAL B 1 92 ? 24.281 -80.688 -26.719 1 62.56 92 VAL B N 1
ATOM 57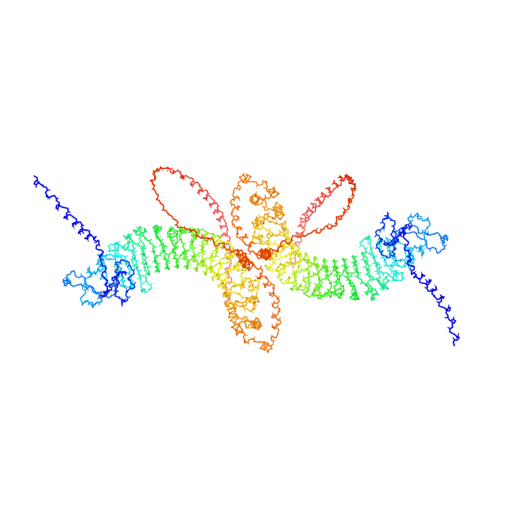98 C CA . VAL B 1 92 ? 25.062 -79.562 -26.188 1 62.56 92 VAL B CA 1
ATOM 5799 C C . VAL B 1 92 ? 24.203 -78.312 -26.203 1 62.56 92 VAL B C 1
ATOM 5801 O O . VAL B 1 92 ? 23.594 -77.938 -27.219 1 62.56 92 VAL B O 1
ATOM 5804 N N . PRO B 1 93 ? 24.125 -77.625 -25.031 1 77.94 93 PRO B N 1
ATOM 5805 C CA . PRO B 1 93 ? 23.359 -76.375 -24.969 1 77.94 93 PRO B CA 1
ATOM 5806 C C . PRO B 1 93 ? 23.922 -75.312 -25.891 1 77.94 93 PRO B C 1
ATOM 5808 O O . PRO B 1 93 ? 25.141 -75.125 -25.953 1 77.94 93 PRO B O 1
ATOM 5811 N N . TYR B 1 94 ? 23 -74.688 -26.719 1 81.88 94 TYR B N 1
ATOM 5812 C CA . TYR B 1 94 ? 23.406 -73.688 -27.688 1 81.88 94 TYR B CA 1
ATOM 5813 C C . TYR B 1 94 ? 23.891 -72.375 -26.969 1 81.88 94 TYR B C 1
ATOM 5815 O O . TYR B 1 94 ? 24.906 -71.812 -27.359 1 81.88 94 TYR B O 1
ATOM 5823 N N . TRP B 1 95 ? 23.219 -72.062 -25.938 1 90.44 95 TRP B N 1
ATOM 5824 C CA . TRP B 1 95 ? 23.547 -70.812 -25.188 1 90.44 95 TRP B CA 1
ATOM 5825 C C . TRP B 1 95 ? 24.359 -71.188 -23.938 1 90.44 95 TRP B C 1
ATOM 5827 O O . TRP B 1 95 ? 23.891 -71.875 -23.062 1 90.44 95 TRP B O 1
ATOM 5837 N N . THR B 1 96 ? 25.547 -70.688 -23.922 1 88.88 96 THR B N 1
ATOM 5838 C CA . THR B 1 96 ? 26.438 -70.938 -22.797 1 88.88 96 THR B CA 1
ATOM 5839 C C . THR B 1 96 ? 26.969 -69.625 -22.219 1 88.88 96 THR B C 1
ATOM 5841 O O . THR B 1 96 ? 27.125 -68.625 -22.953 1 88.88 96 THR B O 1
ATOM 5844 N N . ASP B 1 97 ? 27.219 -69.688 -20.953 1 89.25 97 ASP B N 1
ATOM 5845 C CA . ASP B 1 97 ? 27.609 -68.5 -20.203 1 89.25 97 ASP B CA 1
ATOM 5846 C C . ASP B 1 97 ? 29 -68 -20.625 1 89.25 97 ASP B C 1
ATOM 5848 O O . ASP B 1 97 ? 29.984 -68.75 -20.531 1 89.25 97 ASP B O 1
ATOM 5852 N N . HIS B 1 98 ? 29.031 -66.812 -21.094 1 89.62 98 HIS B N 1
ATOM 5853 C CA . HIS B 1 98 ? 30.281 -66.125 -21.438 1 89.62 98 HIS B CA 1
ATOM 5854 C C . HIS B 1 98 ? 31.172 -67 -22.312 1 89.62 98 HIS B C 1
ATOM 5856 O O . HIS B 1 98 ? 32.375 -67.125 -22.047 1 89.62 98 HIS B O 1
ATOM 5862 N N . SER B 1 99 ? 30.531 -67.562 -23.266 1 86.12 99 SER B N 1
ATOM 5863 C CA . SER B 1 99 ? 31.281 -68.438 -24.156 1 86.12 99 SER B CA 1
ATOM 5864 C C . SER B 1 99 ? 31.234 -67.938 -25.594 1 86.12 99 SER B C 1
ATOM 5866 O O . SER B 1 99 ? 30.453 -67.062 -25.922 1 86.12 99 SER B O 1
ATOM 5868 N N . THR B 1 100 ? 32.156 -68.5 -26.344 1 85.31 100 THR B N 1
ATOM 5869 C CA . THR B 1 100 ? 32.188 -68.125 -27.766 1 85.31 100 THR B CA 1
ATOM 5870 C C . THR B 1 100 ? 30.969 -68.688 -28.5 1 85.31 100 THR B C 1
ATOM 5872 O O . THR B 1 100 ? 30.594 -69.812 -28.312 1 85.31 100 THR B O 1
ATOM 5875 N N . PRO B 1 101 ? 30.375 -67.812 -29.188 1 84.12 101 PRO B N 1
ATOM 5876 C CA . PRO B 1 101 ? 29.172 -68.25 -29.906 1 84.12 101 PRO B CA 1
ATOM 5877 C C . PRO B 1 101 ? 29.453 -69.312 -30.922 1 84.12 101 PRO B C 1
ATOM 5879 O O . PRO B 1 101 ? 30.531 -69.375 -31.531 1 84.12 101 PRO B O 1
ATOM 5882 N N . PRO B 1 102 ? 28.531 -70.188 -31.031 1 83.69 102 PRO B N 1
ATOM 5883 C CA . PRO B 1 102 ? 28.688 -71.188 -32.062 1 83.69 102 PRO B CA 1
ATOM 5884 C C . PRO B 1 102 ? 28.734 -70.625 -33.469 1 83.69 102 PRO B C 1
ATOM 5886 O O . PRO B 1 102 ? 28.25 -69.5 -33.719 1 83.69 102 PRO B O 1
ATOM 5889 N N . VAL B 1 103 ? 29.359 -71.438 -34.406 1 82.31 103 VAL B N 1
ATOM 5890 C CA . VAL B 1 103 ? 29.547 -70.938 -35.781 1 82.31 103 VAL B CA 1
ATOM 5891 C C . VAL B 1 103 ? 28.203 -71 -36.531 1 82.31 103 VAL B C 1
ATOM 5893 O O . VAL B 1 103 ? 27.906 -70.125 -37.344 1 82.31 103 VAL B O 1
ATOM 5896 N N . PHE B 1 104 ? 27.391 -71.938 -36.156 1 84.25 104 PHE B N 1
ATOM 5897 C CA . PHE B 1 104 ? 26.125 -72.062 -36.844 1 84.25 104 PHE B CA 1
ATOM 5898 C C . PHE B 1 104 ? 25.047 -71.25 -36.188 1 84.25 104 PHE B C 1
ATOM 5900 O O . PHE B 1 104 ? 25.047 -71.062 -34.969 1 84.25 104 PHE B O 1
ATOM 5907 N N . ALA B 1 105 ? 24.188 -70.812 -37.031 1 88 105 ALA B N 1
ATOM 5908 C CA . ALA B 1 105 ? 23.078 -70 -36.531 1 88 105 ALA B CA 1
ATOM 5909 C C . ALA B 1 105 ? 22.016 -70.812 -35.844 1 88 105 ALA B C 1
ATOM 5911 O O . ALA B 1 105 ? 21.891 -72 -36.156 1 88 105 ALA B O 1
ATOM 5912 N N . PHE B 1 106 ? 21.359 -70.25 -34.844 1 87.62 106 PHE B N 1
ATOM 5913 C CA . PHE B 1 106 ? 20.312 -70.938 -34.156 1 87.62 106 PHE B CA 1
ATOM 5914 C C . PHE B 1 106 ? 19 -70.938 -34.938 1 87.62 106 PHE B C 1
ATOM 5916 O O . PHE B 1 106 ? 18.922 -70.25 -35.969 1 87.62 106 PHE B O 1
ATOM 5923 N N . ASP B 1 107 ? 17.984 -71.75 -34.531 1 87.94 107 ASP B N 1
ATOM 5924 C CA . ASP B 1 107 ? 16.672 -71.75 -35.125 1 87.94 107 ASP B CA 1
ATOM 5925 C C . ASP B 1 107 ? 15.812 -70.562 -34.656 1 87.94 107 ASP B C 1
ATOM 5927 O O . ASP B 1 107 ? 15.602 -70.438 -33.469 1 87.94 107 ASP B O 1
ATOM 5931 N N . CYS B 1 108 ? 15.297 -69.875 -35.656 1 89.12 108 CYS B N 1
ATOM 5932 C CA . CYS B 1 108 ? 14.508 -68.75 -35.312 1 89.12 108 CYS B CA 1
ATOM 5933 C C . CYS B 1 108 ? 13.203 -69.125 -34.625 1 89.12 108 CYS B C 1
ATOM 5935 O O . CYS B 1 108 ? 12.68 -68.375 -33.812 1 89.12 108 CYS B O 1
ATOM 5937 N N . PHE B 1 109 ? 12.695 -70.312 -34.906 1 88.94 109 PHE B N 1
ATOM 5938 C CA . PHE B 1 109 ? 11.406 -70.75 -34.375 1 88.94 109 PHE B CA 1
ATOM 5939 C C . PHE B 1 109 ? 11.586 -71.375 -32.969 1 88.94 109 PHE B C 1
ATOM 5941 O O . PHE B 1 109 ? 10.633 -71.438 -32.188 1 88.94 109 PHE B O 1
ATOM 5948 N N . ALA B 1 110 ? 12.773 -71.812 -32.812 1 89.19 110 ALA B N 1
ATOM 5949 C CA . ALA B 1 110 ? 13.062 -72.438 -31.531 1 89.19 110 ALA B CA 1
ATOM 5950 C C . ALA B 1 110 ? 14.453 -72.062 -31.016 1 89.19 110 ALA B C 1
ATOM 5952 O O . ALA B 1 110 ? 15.383 -72.875 -31.047 1 89.19 110 ALA B O 1
ATOM 5953 N N . PRO B 1 111 ? 14.516 -70.938 -30.469 1 88.94 111 PRO B N 1
ATOM 5954 C CA . PRO B 1 111 ? 15.828 -70.438 -30.031 1 88.94 111 PRO B CA 1
ATOM 5955 C C . PRO B 1 111 ? 16.406 -71.25 -28.875 1 88.94 111 PRO B C 1
ATOM 5957 O O . PRO B 1 111 ? 17.609 -71.312 -28.672 1 88.94 111 PRO B O 1
ATOM 5960 N N . ASN B 1 112 ? 15.602 -71.938 -28.125 1 89.19 112 ASN B N 1
ATOM 5961 C CA . ASN B 1 112 ? 16 -72.812 -27.031 1 89.19 112 ASN B CA 1
ATOM 5962 C C . ASN B 1 112 ? 16.781 -72.062 -25.953 1 89.19 112 ASN B C 1
ATOM 5964 O O . ASN B 1 112 ? 17.859 -72.5 -25.562 1 89.19 112 ASN B O 1
ATOM 5968 N N . PHE B 1 113 ? 16.234 -71 -25.594 1 92.44 113 PHE B N 1
ATOM 5969 C CA . PHE B 1 113 ? 16.828 -70.25 -24.516 1 92.44 113 PHE B CA 1
ATOM 5970 C C . PHE B 1 113 ? 16.719 -71 -23.188 1 92.44 113 PHE B C 1
ATOM 5972 O O . PHE B 1 113 ? 15.719 -71.688 -22.953 1 92.44 113 PHE B O 1
ATOM 5979 N N . PRO B 1 114 ? 17.766 -70.75 -22.375 1 91.44 114 PRO B N 1
ATOM 5980 C CA . PRO B 1 114 ? 17.656 -71.375 -21.047 1 91.44 114 PRO B CA 1
ATOM 5981 C C . PRO B 1 114 ? 16.609 -70.688 -20.172 1 91.44 114 PRO B C 1
ATOM 5983 O O . PRO B 1 114 ? 16.109 -69.625 -20.531 1 91.44 114 PRO B O 1
ATOM 5986 N N . ASN B 1 115 ? 16.219 -71.312 -19.062 1 92.25 115 ASN B N 1
ATOM 5987 C CA . ASN B 1 115 ? 15.242 -70.75 -18.125 1 92.25 115 ASN B CA 1
ATOM 5988 C C . ASN B 1 115 ? 13.891 -70.5 -18.797 1 92.25 115 ASN B C 1
ATOM 5990 O O . ASN B 1 115 ? 13.328 -69.438 -18.719 1 92.25 115 ASN B O 1
ATOM 5994 N N . SER B 1 116 ? 13.289 -71.438 -19.391 1 88.81 116 SER B N 1
ATOM 5995 C CA . SER B 1 116 ? 12.094 -71.375 -20.219 1 88.81 116 SER B CA 1
ATOM 5996 C C . SER B 1 116 ? 10.891 -70.875 -19.406 1 88.81 116 SER B C 1
ATOM 5998 O O . SER B 1 116 ? 9.922 -70.375 -19.953 1 88.81 116 SER B O 1
ATOM 6000 N N . GLN B 1 117 ? 10.953 -71 -18.109 1 88.88 117 GLN B N 1
ATOM 6001 C CA . GLN B 1 117 ? 9.812 -70.688 -17.266 1 88.88 117 GLN B CA 1
ATOM 6002 C C . GLN B 1 117 ? 9.977 -69.25 -16.688 1 88.88 117 GLN B C 1
ATOM 6004 O O . GLN B 1 117 ? 9.078 -68.75 -16.016 1 88.88 117 GLN B O 1
ATOM 6009 N N . ALA B 1 118 ? 11.086 -68.625 -16.984 1 94.31 118 ALA B N 1
ATOM 6010 C CA . ALA B 1 118 ? 11.336 -67.25 -16.484 1 94.31 118 ALA B CA 1
ATOM 6011 C C . ALA B 1 118 ? 10.523 -66.25 -17.266 1 94.31 118 ALA B C 1
ATOM 6013 O O . ALA B 1 118 ? 9.891 -66.562 -18.266 1 94.31 118 ALA B O 1
ATOM 6014 N N . GLU B 1 119 ? 10.445 -65 -16.703 1 95.19 119 GLU B N 1
ATOM 6015 C CA . GLU B 1 119 ? 9.867 -63.844 -17.438 1 95.19 119 GLU B CA 1
ATOM 6016 C C . GLU B 1 119 ? 10.875 -63.281 -18.422 1 95.19 119 GLU B C 1
ATOM 6018 O O . GLU B 1 119 ? 12.047 -63.062 -18.078 1 95.19 119 GLU B O 1
ATOM 6023 N N . PHE B 1 120 ? 10.406 -63.031 -19.578 1 96.75 120 PHE B N 1
ATOM 6024 C CA . PHE B 1 120 ? 11.297 -62.562 -20.625 1 96.75 120 PHE B CA 1
ATOM 6025 C C . PHE B 1 120 ? 10.977 -61.094 -20.984 1 96.75 120 PHE B C 1
ATOM 6027 O O . PHE B 1 120 ? 9.812 -60.75 -21.141 1 96.75 120 PHE B O 1
ATOM 6034 N N . HIS B 1 121 ? 11.992 -60.281 -21.031 1 97.12 121 HIS B N 1
ATOM 6035 C CA . HIS B 1 121 ? 11.945 -58.938 -21.578 1 97.12 121 HIS B CA 1
ATOM 6036 C C . HIS B 1 121 ? 12.625 -58.875 -22.953 1 97.12 121 HIS B C 1
ATOM 6038 O O . HIS B 1 121 ? 13.836 -59.062 -23.047 1 97.12 121 HIS B O 1
ATOM 6044 N N . LEU B 1 122 ? 11.852 -58.594 -23.859 1 96.94 122 LEU B N 1
ATOM 6045 C CA . LEU B 1 122 ? 12.344 -58.625 -25.234 1 96.94 122 LEU B CA 1
ATOM 6046 C C . LEU B 1 122 ? 12.562 -57.219 -25.781 1 96.94 122 LEU B C 1
ATOM 6048 O O . LEU B 1 122 ? 11.648 -56.375 -25.75 1 96.94 122 LEU B O 1
ATOM 6052 N N . GLN B 1 123 ? 13.75 -56.938 -26.266 1 96.31 123 GLN B N 1
ATOM 6053 C CA . GLN B 1 123 ? 14.086 -55.625 -26.875 1 96.31 123 GLN B CA 1
ATOM 6054 C C . GLN B 1 123 ? 14.625 -55.812 -28.297 1 96.31 123 GLN B C 1
ATOM 6056 O O . GLN B 1 123 ? 15.641 -56.5 -28.5 1 96.31 123 GLN B O 1
ATOM 6061 N N . LEU B 1 124 ? 13.945 -55.219 -29.172 1 93.94 124 LEU B N 1
ATOM 6062 C CA . LEU B 1 124 ? 14.391 -55.25 -30.562 1 93.94 124 LEU B CA 1
ATOM 6063 C C . LEU B 1 124 ? 14.93 -53.875 -31 1 93.94 124 LEU B C 1
ATOM 6065 O O . LEU B 1 124 ? 14.227 -52.875 -30.891 1 93.94 124 LEU B O 1
ATOM 6069 N N . THR B 1 125 ? 16.125 -53.875 -31.484 1 91.81 125 THR B N 1
ATOM 6070 C CA . THR B 1 125 ? 16.719 -52.625 -31.922 1 91.81 125 THR B CA 1
ATOM 6071 C C . THR B 1 125 ? 16.625 -52.469 -33.438 1 91.81 125 THR B C 1
ATOM 6073 O O . THR B 1 125 ? 17.016 -51.438 -33.969 1 91.81 125 THR B O 1
ATOM 6076 N N . ALA B 1 126 ? 16.125 -53.469 -34.031 1 86.75 126 ALA B N 1
ATOM 6077 C CA . ALA B 1 126 ? 15.867 -53.438 -35.469 1 86.75 126 ALA B CA 1
ATOM 6078 C C . ALA B 1 126 ? 14.703 -54.375 -35.812 1 86.75 126 ALA B C 1
ATOM 6080 O O . ALA B 1 126 ? 14.391 -55.312 -35.062 1 86.75 126 ALA B O 1
ATOM 6081 N N . PHE B 1 127 ? 14.078 -54.031 -36.875 1 83.06 127 PHE B N 1
ATOM 6082 C CA . PHE B 1 127 ? 12.992 -54.844 -37.406 1 83.06 127 PHE B CA 1
ATOM 6083 C C . PHE B 1 127 ? 12.977 -54.781 -38.938 1 83.06 127 PHE B C 1
ATOM 6085 O O . PHE B 1 127 ? 11.969 -54.438 -39.531 1 83.06 127 PHE B O 1
ATOM 6092 N N . ASN B 1 128 ? 14.039 -55.062 -39.562 1 73.31 128 ASN B N 1
ATOM 6093 C CA . ASN B 1 128 ? 14.258 -54.781 -41 1 73.31 128 ASN B CA 1
ATOM 6094 C C . ASN B 1 128 ? 14.008 -56 -41.844 1 73.31 128 ASN B C 1
ATOM 6096 O O . ASN B 1 128 ? 14.102 -55.938 -43.094 1 73.31 128 ASN B O 1
ATOM 6100 N N . ALA B 1 129 ? 13.773 -57.156 -41.25 1 74.56 129 ALA B N 1
ATOM 6101 C CA . ALA B 1 129 ? 13.703 -58.375 -42.062 1 74.56 129 ALA B CA 1
ATOM 6102 C C . ALA B 1 129 ? 12.57 -59.281 -41.562 1 74.56 129 ALA B C 1
ATOM 6104 O O . ALA B 1 129 ? 12.055 -59.094 -40.469 1 74.56 129 ALA B O 1
ATOM 6105 N N . SER B 1 130 ? 12.195 -60.219 -42.406 1 79.38 130 SER B N 1
ATOM 6106 C CA . SER B 1 130 ? 11.148 -61.188 -42.094 1 79.38 130 SER B CA 1
ATOM 6107 C C . SER B 1 130 ? 11.57 -62.125 -40.969 1 79.38 130 SER B C 1
ATOM 6109 O O . SER B 1 130 ? 10.727 -62.688 -40.281 1 79.38 130 SER B O 1
ATOM 6111 N N . ARG B 1 131 ? 12.875 -62.188 -40.812 1 84.31 131 ARG B N 1
ATOM 6112 C CA . ARG B 1 131 ? 13.398 -63.062 -39.781 1 84.31 131 ARG B CA 1
ATOM 6113 C C . ARG B 1 131 ? 12.969 -62.594 -38.406 1 84.31 131 ARG B C 1
ATOM 6115 O O . ARG B 1 131 ? 12.812 -63.406 -37.469 1 84.31 131 ARG B O 1
ATOM 6122 N N . TYR B 1 132 ? 12.797 -61.312 -38.344 1 88.44 132 TYR B N 1
ATOM 6123 C CA . TYR B 1 132 ? 12.367 -60.781 -37.062 1 88.44 132 TYR B CA 1
ATOM 6124 C C . TYR B 1 132 ? 10.969 -61.25 -36.719 1 88.44 132 TYR B C 1
ATOM 6126 O O . TYR B 1 132 ? 10.695 -61.594 -35.562 1 88.44 132 TYR B O 1
ATOM 6134 N N . THR B 1 133 ? 10.109 -61.375 -37.656 1 86 133 THR B N 1
ATOM 6135 C CA . THR B 1 133 ? 8.758 -61.875 -37.438 1 86 133 THR B CA 1
ATOM 6136 C C . THR B 1 133 ? 8.789 -63.344 -37.031 1 86 133 THR B C 1
ATOM 6138 O O . THR B 1 133 ? 8.023 -63.781 -36.188 1 86 133 THR B O 1
ATOM 6141 N N . ILE B 1 134 ? 9.688 -64.062 -37.594 1 87.31 134 ILE B N 1
ATOM 6142 C CA . ILE B 1 134 ? 9.828 -65.5 -37.281 1 87.31 134 ILE B CA 1
ATOM 6143 C C . ILE B 1 134 ? 10.367 -65.688 -35.875 1 87.31 134 ILE B C 1
ATOM 6145 O O . ILE B 1 134 ? 9.914 -66.562 -35.125 1 87.31 134 ILE B O 1
ATOM 6149 N N . PHE B 1 135 ? 11.305 -64.875 -35.625 1 91.5 135 PHE B N 1
ATOM 6150 C CA . PHE B 1 135 ? 11.891 -64.938 -34.312 1 91.5 135 PHE B CA 1
ATOM 6151 C C . PHE B 1 135 ? 10.836 -64.625 -33.25 1 91.5 135 PHE B C 1
ATOM 6153 O O . PHE B 1 135 ? 10.812 -65.312 -32.188 1 91.5 135 PHE B O 1
ATOM 6160 N N . LEU B 1 136 ? 9.938 -63.625 -33.531 1 91.38 136 LEU B N 1
ATOM 6161 C CA . LEU B 1 136 ? 8.859 -63.312 -32.625 1 91.38 136 LEU B CA 1
ATOM 6162 C C . LEU B 1 136 ? 7.922 -64.5 -32.438 1 91.38 136 LEU B C 1
ATOM 6164 O O . LEU B 1 136 ? 7.445 -64.75 -31.328 1 91.38 136 LEU B O 1
ATOM 6168 N N . LYS B 1 137 ? 7.684 -65.188 -33.438 1 89.69 137 LYS B N 1
ATOM 6169 C CA . LYS B 1 137 ? 6.859 -66.375 -33.344 1 89.69 137 LYS B CA 1
ATOM 6170 C C . LYS B 1 137 ? 7.527 -67.438 -32.469 1 89.69 137 LYS B C 1
ATOM 6172 O O . LYS B 1 137 ? 6.855 -68.188 -31.734 1 89.69 137 LYS B O 1
ATOM 6177 N N . GLY B 1 138 ? 8.836 -67.5 -32.594 1 90.88 138 GLY B N 1
ATOM 6178 C CA . GLY B 1 138 ? 9.594 -68.438 -31.75 1 90.88 138 GLY B CA 1
ATOM 6179 C C . GLY B 1 138 ? 9.539 -68.062 -30.281 1 90.88 138 GLY B C 1
ATOM 6180 O O . GLY B 1 138 ? 9.445 -68.875 -29.422 1 90.88 138 GLY B O 1
ATOM 6181 N N . MET B 1 139 ? 9.547 -66.75 -30.125 1 93.81 139 MET B N 1
ATOM 6182 C CA . MET B 1 139 ? 9.539 -66.25 -28.75 1 93.81 139 MET B CA 1
ATOM 6183 C C . MET B 1 139 ? 8.164 -66.438 -28.109 1 93.81 139 MET B C 1
ATOM 6185 O O . MET B 1 139 ? 8.023 -66.375 -26.891 1 93.81 139 MET B O 1
ATOM 6189 N N . SER B 1 140 ? 7.125 -66.75 -28.875 1 93.31 140 SER B N 1
ATOM 6190 C CA . SER B 1 140 ? 5.762 -66.875 -28.375 1 93.31 140 SER B CA 1
ATOM 6191 C C . SER B 1 140 ? 5.648 -68.062 -27.422 1 93.31 140 SER B C 1
ATOM 6193 O O . SER B 1 140 ? 4.688 -68.188 -26.656 1 93.31 140 SER B O 1
ATOM 6195 N N . THR B 1 141 ? 6.695 -69 -27.406 1 92.5 141 THR B N 1
ATOM 6196 C CA . THR B 1 141 ? 6.688 -70.125 -26.531 1 92.5 141 THR B CA 1
ATOM 6197 C C . THR B 1 141 ? 7.191 -69.75 -25.141 1 92.5 141 THR B C 1
ATOM 6199 O O . THR B 1 141 ? 7.039 -70.562 -24.188 1 92.5 141 THR B O 1
ATOM 6202 N N . TYR B 1 142 ? 7.703 -68.625 -25.047 1 95.44 142 TYR B N 1
ATOM 6203 C CA . TYR B 1 142 ? 8.195 -68.125 -23.766 1 95.44 142 TYR B CA 1
ATOM 6204 C C . TYR B 1 142 ? 7.215 -67.125 -23.141 1 95.44 142 TYR B C 1
ATOM 6206 O O . TYR B 1 142 ? 6.273 -66.688 -23.797 1 95.44 142 TYR B O 1
ATOM 6214 N N . ASN B 1 143 ? 7.418 -66.875 -21.859 1 95.56 143 ASN B N 1
ATOM 6215 C CA . ASN B 1 143 ? 6.59 -65.938 -21.141 1 95.56 143 ASN B CA 1
ATOM 6216 C C . ASN B 1 143 ? 7.141 -64.5 -21.266 1 95.56 143 ASN B C 1
ATOM 6218 O O . ASN B 1 143 ? 7.797 -64 -20.359 1 95.56 143 ASN B O 1
ATOM 6222 N N . VAL B 1 144 ? 6.793 -63.844 -22.297 1 96.94 144 VAL B N 1
ATOM 6223 C CA . VAL B 1 144 ? 7.258 -62.469 -22.547 1 96.94 144 VAL B CA 1
ATOM 6224 C C . VAL B 1 144 ? 6.324 -61.469 -21.859 1 96.94 144 VAL B C 1
ATOM 6226 O O . VAL B 1 144 ? 5.125 -61.438 -22.156 1 96.94 144 VAL B O 1
ATOM 6229 N N . THR B 1 145 ? 6.926 -60.656 -20.969 1 96.94 145 THR B N 1
ATOM 6230 C CA . THR B 1 145 ? 6.105 -59.719 -20.203 1 96.94 145 THR B CA 1
ATOM 6231 C C . THR B 1 145 ? 6.402 -58.281 -20.594 1 96.94 145 THR B C 1
ATOM 6233 O O . THR B 1 145 ? 5.633 -57.375 -20.266 1 96.94 145 THR B O 1
ATOM 6236 N N . ALA B 1 146 ? 7.469 -58.031 -21.25 1 97.75 146 ALA B N 1
ATOM 6237 C CA . ALA B 1 146 ? 7.832 -56.719 -21.734 1 97.75 146 ALA B CA 1
ATOM 6238 C C . ALA B 1 146 ? 8.391 -56.75 -23.156 1 97.75 146 ALA B C 1
ATOM 6240 O O . ALA B 1 146 ? 9.188 -57.656 -23.469 1 97.75 146 ALA B O 1
ATOM 6241 N N . LEU B 1 147 ? 7.891 -55.906 -23.953 1 96.94 147 LEU B N 1
ATOM 6242 C CA . LEU B 1 147 ? 8.336 -55.812 -25.344 1 96.94 147 LEU B CA 1
ATOM 6243 C C . LEU B 1 147 ? 8.742 -54.375 -25.688 1 96.94 147 LEU B C 1
ATOM 6245 O O . LEU B 1 147 ? 7.957 -53.438 -25.516 1 96.94 147 LEU B O 1
ATOM 6249 N N . SER B 1 148 ? 9.938 -54.156 -26.141 1 96.81 148 SER B N 1
ATOM 6250 C CA . SER B 1 148 ? 10.43 -52.844 -26.594 1 96.81 148 SER B CA 1
ATOM 6251 C C . SER B 1 148 ? 10.992 -52.938 -28.016 1 96.81 148 SER B C 1
ATOM 6253 O O . SER B 1 148 ? 11.93 -53.688 -28.266 1 96.81 148 SER B O 1
ATOM 6255 N N . ILE B 1 149 ? 10.383 -52.188 -28.828 1 93.94 149 ILE B N 1
ATOM 6256 C CA . ILE B 1 149 ? 10.859 -52.125 -30.203 1 93.94 149 ILE B CA 1
ATOM 6257 C C . ILE B 1 149 ? 11.391 -50.719 -30.5 1 93.94 149 ILE B C 1
ATOM 6259 O O . ILE B 1 149 ? 10.625 -49.75 -30.562 1 93.94 149 ILE B O 1
ATOM 6263 N N . GLU B 1 150 ? 12.633 -50.594 -30.656 1 92.88 150 GLU B N 1
ATOM 6264 C CA . GLU B 1 150 ? 13.305 -49.344 -30.969 1 92.88 150 GLU B CA 1
ATOM 6265 C C . GLU B 1 150 ? 14.109 -49.438 -32.25 1 92.88 150 GLU B C 1
ATOM 6267 O O . GLU B 1 150 ? 15.273 -49.844 -32.25 1 92.88 150 GLU B O 1
ATOM 6272 N N . ALA B 1 151 ? 13.477 -49 -33.344 1 88.25 151 ALA B N 1
ATOM 6273 C CA . ALA B 1 151 ? 14.094 -49.219 -34.656 1 88.25 151 ALA B CA 1
ATOM 6274 C C . ALA B 1 151 ? 14.016 -47.938 -35.5 1 88.25 151 ALA B C 1
ATOM 6276 O O . ALA B 1 151 ? 13.203 -47.062 -35.219 1 88.25 151 ALA B O 1
ATOM 6277 N N . PRO B 1 152 ? 14.914 -47.844 -36.469 1 85.62 152 PRO B N 1
ATOM 6278 C CA . PRO B 1 152 ? 14.789 -46.719 -37.406 1 85.62 152 PRO B CA 1
ATOM 6279 C C . PRO B 1 152 ? 13.539 -46.844 -38.281 1 85.62 152 PRO B C 1
ATOM 6281 O O . PRO B 1 152 ? 12.984 -47.938 -38.438 1 85.62 152 PRO B O 1
ATOM 6284 N N . ALA B 1 153 ? 13.094 -45.75 -38.812 1 81.88 153 ALA B N 1
ATOM 6285 C CA . ALA B 1 153 ? 11.852 -45.688 -39.594 1 81.88 153 ALA B CA 1
ATOM 6286 C C . ALA B 1 153 ? 11.891 -46.625 -40.781 1 81.88 153 ALA B C 1
ATOM 6288 O O . ALA B 1 153 ? 10.867 -47.188 -41.156 1 81.88 153 ALA B O 1
ATOM 6289 N N . ASP B 1 154 ? 13.055 -46.844 -41.312 1 76.94 154 ASP B N 1
ATOM 6290 C CA . ASP B 1 154 ? 13.195 -47.656 -42.5 1 76.94 154 ASP B CA 1
ATOM 6291 C C . ASP B 1 154 ? 13.164 -49.125 -42.156 1 76.94 154 ASP B C 1
ATOM 6293 O O . ASP B 1 154 ? 13.039 -49.969 -43.062 1 76.94 154 ASP B O 1
ATOM 6297 N N . ASN B 1 155 ? 13.219 -49.375 -40.875 1 77.75 155 ASN B N 1
ATOM 6298 C CA . ASN B 1 155 ? 13.32 -50.75 -40.438 1 77.75 155 ASN B CA 1
ATOM 6299 C C . ASN B 1 155 ? 11.945 -51.344 -40.156 1 77.75 155 ASN B C 1
ATOM 6301 O O . ASN B 1 155 ? 11.836 -52.531 -39.781 1 77.75 155 ASN B O 1
ATOM 6305 N N . PHE B 1 156 ? 10.898 -50.656 -40.312 1 77.5 156 PHE B N 1
ATOM 6306 C CA . PHE B 1 156 ? 9.578 -51.219 -40.031 1 77.5 156 PHE B CA 1
ATOM 6307 C C . PHE B 1 156 ? 8.969 -51.812 -41.312 1 77.5 156 PHE B C 1
ATOM 6309 O O . PHE B 1 156 ? 8.695 -51.062 -42.25 1 77.5 156 PHE B O 1
ATOM 6316 N N . PRO B 1 157 ? 8.852 -53.094 -41.219 1 72.19 157 PRO B N 1
ATOM 6317 C CA . PRO B 1 157 ? 8.25 -53.688 -42.438 1 72.19 157 PRO B CA 1
ATOM 6318 C C . PRO B 1 157 ? 6.773 -53.312 -42.594 1 72.19 157 PRO B C 1
ATOM 6320 O O . PRO B 1 157 ? 6.098 -53 -41.594 1 72.19 157 PRO B O 1
ATOM 6323 N N . PRO B 1 158 ? 6.418 -53.312 -43.906 1 69.75 158 PRO B N 1
ATOM 6324 C CA . PRO B 1 158 ? 4.996 -53.031 -44.125 1 69.75 158 PRO B CA 1
ATOM 6325 C C . PRO B 1 158 ? 4.086 -54.031 -43.438 1 69.75 158 PRO B C 1
ATOM 6327 O O . PRO B 1 158 ? 2.936 -53.719 -43.125 1 69.75 158 PRO B O 1
ATOM 6330 N N . THR B 1 159 ? 4.621 -55.125 -43.094 1 72.75 159 THR B N 1
ATOM 6331 C CA . THR B 1 159 ? 3.832 -56.188 -42.5 1 72.75 159 THR B CA 1
ATOM 6332 C C . THR B 1 159 ? 3.691 -55.969 -41 1 72.75 159 THR B C 1
ATOM 6334 O O . THR B 1 159 ? 2.992 -56.719 -40.312 1 72.75 159 THR B O 1
ATOM 6337 N N . PHE B 1 160 ? 4.328 -55.062 -40.594 1 78.69 160 PHE B N 1
ATOM 6338 C CA . PHE B 1 160 ? 4.266 -54.781 -39.188 1 78.69 160 PHE B CA 1
ATOM 6339 C C . PHE B 1 160 ? 2.824 -54.562 -38.719 1 78.69 160 PHE B C 1
ATOM 6341 O O . PHE B 1 160 ? 2.436 -54.969 -37.625 1 78.69 160 PHE B O 1
ATOM 6348 N N . ASN B 1 161 ? 2.055 -54.094 -39.625 1 76 161 ASN B N 1
ATOM 6349 C CA . ASN B 1 161 ? 0.667 -53.75 -39.344 1 76 161 ASN B CA 1
ATOM 6350 C C . ASN B 1 161 ? -0.191 -55 -39.156 1 76 161 ASN B C 1
ATOM 6352 O O . ASN B 1 161 ? -1.283 -54.938 -38.594 1 76 161 ASN B O 1
ATOM 6356 N N . GLU B 1 162 ? 0.388 -56 -39.531 1 78.19 162 GLU B N 1
ATOM 6357 C CA . GLU B 1 162 ? -0.377 -57.25 -39.469 1 78.19 162 GLU B CA 1
ATOM 6358 C C . GLU B 1 162 ? 0.023 -58.094 -38.25 1 78.19 162 GLU B C 1
ATOM 6360 O O . GLU B 1 162 ? -0.65 -59.062 -37.906 1 78.19 162 GLU B O 1
ATOM 6365 N N . THR B 1 163 ? 0.981 -57.562 -37.625 1 82.38 163 THR B N 1
ATOM 6366 C CA . THR B 1 163 ? 1.467 -58.312 -36.469 1 82.38 163 THR B CA 1
ATOM 6367 C C . THR B 1 163 ? 0.519 -58.125 -35.281 1 82.38 163 THR B C 1
ATOM 6369 O O . THR B 1 163 ? -0.009 -57.031 -35.062 1 82.38 163 THR B O 1
ATOM 6372 N N . THR B 1 164 ? 0.187 -59.25 -34.656 1 89.56 164 THR B N 1
ATOM 6373 C CA . THR B 1 164 ? -0.665 -59.219 -33.469 1 89.56 164 THR B CA 1
ATOM 6374 C C . THR B 1 164 ? 0.117 -59.656 -32.219 1 89.56 164 THR B C 1
ATOM 6376 O O . THR B 1 164 ? 0.295 -60.844 -31.969 1 89.56 164 THR B O 1
ATOM 6379 N N . PHE B 1 165 ? 0.439 -58.719 -31.453 1 93.06 165 PHE B N 1
ATOM 6380 C CA . PHE B 1 165 ? 1.228 -59 -30.266 1 93.06 165 PHE B CA 1
ATOM 6381 C C . PHE B 1 165 ? 0.38 -59.719 -29.203 1 93.06 165 PHE B C 1
ATOM 6383 O O . PHE B 1 165 ? 0.908 -60.438 -28.359 1 93.06 165 PHE B O 1
ATOM 6390 N N . SER B 1 166 ? -0.929 -59.562 -29.297 1 91.69 166 SER B N 1
ATOM 6391 C CA . SER B 1 166 ? -1.822 -60.188 -28.328 1 91.69 166 SER B CA 1
ATOM 6392 C C . SER B 1 166 ? -1.801 -61.688 -28.469 1 91.69 166 SER B C 1
ATOM 6394 O O . SER B 1 166 ? -1.913 -62.438 -27.484 1 91.69 166 SER B O 1
ATOM 6396 N N . THR B 1 167 ? -1.622 -62.156 -29.688 1 91.62 167 THR B N 1
ATOM 6397 C CA . THR B 1 167 ? -1.579 -63.562 -29.953 1 91.62 167 THR B CA 1
ATOM 6398 C C . THR B 1 167 ? -0.19 -64.125 -29.672 1 91.62 167 THR B C 1
ATOM 6400 O O . THR B 1 167 ? -0.059 -65.25 -29.141 1 91.62 167 THR B O 1
ATOM 6403 N N . LEU B 1 168 ? 0.748 -63.406 -29.906 1 93.06 168 LEU B N 1
ATOM 6404 C CA . LEU B 1 168 ? 2.121 -63.875 -29.75 1 93.06 168 LEU B CA 1
ATOM 6405 C C . LEU B 1 168 ? 2.527 -63.875 -28.266 1 93.06 168 LEU B C 1
ATOM 6407 O O . LEU B 1 168 ? 3.148 -64.812 -27.797 1 93.06 168 LEU B O 1
ATOM 6411 N N . PHE B 1 169 ? 2.193 -62.75 -27.578 1 96.06 169 PHE B N 1
ATOM 6412 C CA . PHE B 1 169 ? 2.602 -62.562 -26.188 1 96.06 169 PHE B CA 1
ATOM 6413 C C . PHE B 1 169 ? 1.413 -62.156 -25.328 1 96.06 169 PHE B C 1
ATOM 6415 O O . PHE B 1 169 ? 1.288 -61 -24.922 1 96.06 169 PHE B O 1
ATOM 6422 N N . PRO B 1 170 ? 0.642 -63.031 -24.828 1 94.31 170 PRO B N 1
ATOM 6423 C CA . PRO B 1 170 ? -0.596 -62.719 -24.109 1 94.31 170 PRO B CA 1
ATOM 6424 C C . PRO B 1 170 ? -0.343 -62.125 -22.734 1 94.31 170 PRO B C 1
ATOM 6426 O O . PRO B 1 170 ? -1.22 -61.438 -22.172 1 94.31 170 PRO B O 1
ATOM 6429 N N . ASN B 1 171 ? 0.833 -62.219 -22.141 1 95.69 171 ASN B N 1
ATOM 6430 C CA . ASN B 1 171 ? 1.104 -61.781 -20.781 1 95.69 171 ASN B CA 1
ATOM 6431 C C . ASN B 1 171 ? 1.911 -60.469 -20.781 1 95.69 171 ASN B C 1
ATOM 6433 O O . ASN B 1 171 ? 2.506 -60.125 -19.766 1 95.69 171 ASN B O 1
ATOM 6437 N N . LEU B 1 172 ? 1.856 -59.781 -21.828 1 96.69 172 LEU B N 1
ATOM 6438 C CA . LEU B 1 172 ? 2.604 -58.531 -21.922 1 96.69 172 LEU B CA 1
ATOM 6439 C C . LEU B 1 172 ? 2.066 -57.5 -20.938 1 96.69 172 LEU B C 1
ATOM 6441 O O . LEU B 1 172 ? 0.858 -57.281 -20.875 1 96.69 172 LEU B O 1
ATOM 6445 N N . ARG B 1 173 ? 2.953 -56.875 -20.219 1 97.81 173 ARG B N 1
ATOM 6446 C CA . ARG B 1 173 ? 2.598 -55.844 -19.266 1 97.81 173 ARG B CA 1
ATOM 6447 C C . ARG B 1 173 ? 3.096 -54.469 -19.734 1 97.81 173 ARG B C 1
ATOM 6449 O O . ARG B 1 173 ? 2.541 -53.438 -19.344 1 97.81 173 ARG B O 1
ATOM 6456 N N . SER B 1 174 ? 4.164 -54.469 -20.516 1 98 174 SER B N 1
ATOM 6457 C CA . SER B 1 174 ? 4.754 -53.219 -21 1 98 174 SER B CA 1
ATOM 6458 C C . SER B 1 174 ? 5.074 -53.312 -22.5 1 98 174 SER B C 1
ATOM 6460 O O . SER B 1 174 ? 5.668 -54.312 -22.938 1 98 174 SER B O 1
ATOM 6462 N N . VAL B 1 175 ? 4.617 -52.375 -23.219 1 97.38 175 VAL B N 1
ATOM 6463 C CA . VAL B 1 175 ? 4.922 -52.281 -24.641 1 97.38 175 VAL B CA 1
ATOM 6464 C C . VAL B 1 175 ? 5.516 -50.906 -24.969 1 97.38 175 VAL B C 1
ATOM 6466 O O . VAL B 1 175 ? 4.934 -49.875 -24.641 1 97.38 175 VAL B O 1
ATOM 6469 N N . THR B 1 176 ? 6.656 -50.844 -25.562 1 97.12 176 THR B N 1
ATOM 6470 C CA . THR B 1 176 ? 7.309 -49.625 -26.016 1 97.12 176 THR B CA 1
ATOM 6471 C C . THR B 1 176 ? 7.66 -49.719 -27.5 1 97.12 176 THR B C 1
ATOM 6473 O O . THR B 1 176 ? 8.352 -50.656 -27.922 1 97.12 176 THR B O 1
ATOM 6476 N N . ILE B 1 177 ? 7.117 -48.844 -28.25 1 94.12 177 ILE B N 1
ATOM 6477 C CA . ILE B 1 177 ? 7.48 -48.719 -29.656 1 94.12 177 ILE B CA 1
ATOM 6478 C C . ILE B 1 177 ? 8.055 -47.344 -29.938 1 94.12 177 ILE B C 1
ATOM 6480 O O . ILE B 1 177 ? 7.363 -46.312 -29.75 1 94.12 177 ILE B O 1
ATOM 6484 N N . LYS B 1 178 ? 9.258 -47.219 -30.406 1 93.31 178 LYS B N 1
ATOM 6485 C CA . LYS B 1 178 ? 9.945 -45.969 -30.625 1 93.31 178 LYS B CA 1
ATOM 6486 C C . LYS B 1 178 ? 10.727 -45.969 -31.938 1 93.31 178 LYS B C 1
ATOM 6488 O O . LYS B 1 178 ? 11.359 -46.969 -32.281 1 93.31 178 LYS B O 1
ATOM 6493 N N . THR B 1 179 ? 10.586 -44.906 -32.656 1 90 179 THR B N 1
ATOM 6494 C CA . THR B 1 179 ? 11.414 -44.719 -33.844 1 90 179 THR B CA 1
ATOM 6495 C C . THR B 1 179 ? 12.617 -43.812 -33.531 1 90 179 THR B C 1
ATOM 6497 O O . THR B 1 179 ? 12.453 -42.719 -33.031 1 90 179 THR B O 1
ATOM 6500 N N . THR B 1 180 ? 13.875 -44.25 -33.688 1 83.12 180 THR B N 1
ATOM 6501 C CA . THR B 1 180 ? 15.102 -43.562 -33.312 1 83.12 180 THR B CA 1
ATOM 6502 C C . THR B 1 180 ? 15.508 -42.531 -34.375 1 83.12 180 THR B C 1
ATOM 6504 O O . THR B 1 180 ? 16.125 -41.531 -34.062 1 83.12 180 THR B O 1
ATOM 6507 N N . ARG B 1 181 ? 15.477 -42.781 -35.531 1 73.19 181 ARG B N 1
ATOM 6508 C CA . ARG B 1 181 ? 15.852 -41.906 -36.625 1 73.19 181 ARG B CA 1
ATOM 6509 C C . ARG B 1 181 ? 14.688 -41.688 -37.594 1 73.19 181 ARG B C 1
ATOM 6511 O O . ARG B 1 181 ? 14.109 -42.625 -38.125 1 73.19 181 ARG B O 1
ATOM 6518 N N . LEU B 1 182 ? 14.336 -40.344 -37.531 1 69.25 182 LEU B N 1
ATOM 6519 C CA . LEU B 1 182 ? 13.203 -40.031 -38.406 1 69.25 182 LEU B CA 1
ATOM 6520 C C . LEU B 1 182 ? 13.656 -39.906 -39.844 1 69.25 182 LEU B C 1
ATOM 6522 O O . LEU B 1 182 ? 14.773 -39.469 -40.125 1 69.25 182 LEU B O 1
ATOM 6526 N N . ALA B 1 183 ? 13.18 -40.656 -40.656 1 61.47 183 ALA B N 1
ATOM 6527 C CA . ALA B 1 183 ? 13.477 -40.5 -42.094 1 61.47 183 ALA B CA 1
ATOM 6528 C C . ALA B 1 183 ? 12.68 -39.344 -42.688 1 61.47 183 ALA B C 1
ATOM 6530 O O . ALA B 1 183 ? 11.445 -39.406 -42.719 1 61.47 183 ALA B O 1
ATOM 6531 N N . ASP B 1 184 ? 13.281 -38.375 -43.312 1 60.38 184 ASP B N 1
ATOM 6532 C CA . ASP B 1 184 ? 12.719 -37.188 -43.969 1 60.38 184 ASP B CA 1
ATOM 6533 C C . ASP B 1 184 ? 11.633 -36.531 -43.094 1 60.38 184 ASP B C 1
ATOM 6535 O O . ASP B 1 184 ? 10.562 -36.188 -43.594 1 60.38 184 ASP B O 1
ATOM 6539 N N . ASP B 1 185 ? 11.711 -36.594 -41.906 1 62.78 185 ASP B N 1
ATOM 6540 C CA . ASP B 1 185 ? 10.828 -35.938 -40.969 1 62.78 185 ASP B CA 1
ATOM 6541 C C . ASP B 1 185 ? 9.461 -36.625 -40.906 1 62.78 185 ASP B C 1
ATOM 6543 O O . ASP B 1 185 ? 8.461 -36 -40.562 1 62.78 185 ASP B O 1
ATOM 6547 N N . LYS B 1 186 ? 9.492 -37.812 -41.5 1 72.69 186 LYS B N 1
ATOM 6548 C CA . LYS B 1 186 ? 8.219 -38.531 -41.469 1 72.69 186 LYS B CA 1
ATOM 6549 C C . LYS B 1 186 ? 8.234 -39.656 -40.469 1 72.69 186 LYS B C 1
ATOM 6551 O O . LYS B 1 186 ? 9.25 -40.344 -40.281 1 72.69 186 LYS B O 1
ATOM 6556 N N . VAL B 1 187 ? 7.219 -39.75 -39.688 1 78.75 187 VAL B N 1
ATOM 6557 C CA . VAL B 1 187 ? 7.059 -40.781 -38.656 1 78.75 187 VAL B CA 1
ATOM 6558 C C . VAL B 1 187 ? 6.5 -42.031 -39.312 1 78.75 187 VAL B C 1
ATOM 6560 O O . VAL B 1 187 ? 5.73 -41.969 -40.281 1 78.75 187 VAL B O 1
ATOM 6563 N N . VAL B 1 188 ? 7.02 -43.094 -38.906 1 83.31 188 VAL B N 1
ATOM 6564 C CA . VAL B 1 188 ? 6.539 -44.375 -39.406 1 83.31 188 VAL B CA 1
ATOM 6565 C C . VAL B 1 188 ? 5.141 -44.656 -38.875 1 83.31 188 VAL B C 1
ATOM 6567 O O . VAL B 1 188 ? 4.848 -44.375 -37.719 1 83.31 188 VAL B O 1
ATOM 6570 N N . ASP B 1 189 ? 4.309 -45.156 -39.75 1 87.12 189 ASP B N 1
ATOM 6571 C CA . ASP B 1 189 ? 2.959 -45.531 -39.344 1 87.12 189 ASP B CA 1
ATOM 6572 C C . ASP B 1 189 ? 2.893 -47 -38.969 1 87.12 189 ASP B C 1
ATOM 6574 O O . ASP B 1 189 ? 3.133 -47.875 -39.812 1 87.12 189 ASP B O 1
ATOM 6578 N N . ILE B 1 190 ? 2.594 -47.281 -37.75 1 86.81 190 ILE B N 1
ATOM 6579 C CA . ILE B 1 190 ? 2.613 -48.656 -37.25 1 86.81 190 ILE B CA 1
ATOM 6580 C C . ILE B 1 190 ? 1.224 -49.281 -37.375 1 86.81 190 ILE B C 1
ATOM 6582 O O . ILE B 1 190 ? 1.001 -50.406 -36.969 1 86.81 190 ILE B O 1
ATOM 6586 N N . GLY B 1 191 ? 0.307 -48.562 -37.844 1 87.56 191 GLY B N 1
ATOM 6587 C CA . GLY B 1 191 ? -1.012 -49.094 -38.125 1 87.56 191 GLY B CA 1
ATOM 6588 C C . GLY B 1 191 ? -1.98 -48.969 -36.969 1 87.56 191 GLY B C 1
ATOM 6589 O O . GLY B 1 191 ? -1.929 -47.969 -36.219 1 87.56 191 GLY B O 1
ATOM 6590 N N . SER B 1 192 ? -2.863 -50 -36.906 1 90.38 192 SER B N 1
ATOM 6591 C CA . SER B 1 192 ? -3.938 -49.938 -35.906 1 90.38 192 SER B CA 1
ATOM 6592 C C . SER B 1 192 ? -3.529 -50.594 -34.625 1 90.38 192 SER B C 1
ATOM 6594 O O . SER B 1 192 ? -3.057 -51.75 -34.625 1 90.38 192 SER B O 1
ATOM 6596 N N . LEU B 1 193 ? -3.756 -49.875 -33.562 1 92.44 193 LEU B N 1
ATOM 6597 C CA . LEU B 1 193 ? -3.467 -50.438 -32.25 1 92.44 193 LEU B CA 1
ATOM 6598 C C . LEU B 1 193 ? -4.434 -51.562 -31.922 1 92.44 193 LEU B C 1
ATOM 6600 O O . LEU B 1 193 ? -4.121 -52.438 -31.109 1 92.44 193 LEU B O 1
ATOM 6604 N N . GLU B 1 194 ? -5.566 -51.531 -32.531 1 91.44 194 GLU B N 1
ATOM 6605 C CA . GLU B 1 194 ? -6.539 -52.594 -32.344 1 91.44 194 GLU B CA 1
ATOM 6606 C C . GLU B 1 194 ? -5.957 -53.938 -32.75 1 91.44 194 GLU B C 1
ATOM 6608 O O . GLU B 1 194 ? -6.109 -54.938 -32.031 1 91.44 194 GLU B O 1
ATOM 6613 N N . THR B 1 195 ? -5.324 -53.969 -33.844 1 90.81 195 THR B N 1
ATOM 6614 C CA . THR B 1 195 ? -4.711 -55.188 -34.344 1 90.81 195 THR B CA 1
ATOM 6615 C C . THR B 1 195 ? -3.469 -55.562 -33.531 1 90.81 195 THR B C 1
ATOM 6617 O O . THR B 1 195 ? -3.25 -56.719 -33.188 1 90.81 195 THR B O 1
ATOM 6620 N N . LEU B 1 196 ? -2.811 -54.625 -33.094 1 90.75 196 LEU B N 1
ATOM 6621 C CA . LEU B 1 196 ? -1.5 -54.844 -32.5 1 90.75 196 LEU B CA 1
ATOM 6622 C C . LEU B 1 196 ? -1.636 -55.312 -31.047 1 90.75 196 LEU B C 1
ATOM 6624 O O . LEU B 1 196 ? -0.945 -56.219 -30.625 1 90.75 196 LEU B O 1
ATOM 6628 N N . ILE B 1 197 ? -2.584 -54.594 -30.281 1 93.06 197 ILE B N 1
ATOM 6629 C CA . ILE B 1 197 ? -2.434 -54.844 -28.844 1 93.06 197 ILE B CA 1
ATOM 6630 C C . ILE B 1 197 ? -3.809 -54.938 -28.188 1 93.06 197 ILE B C 1
ATOM 6632 O O . ILE B 1 197 ? -3.914 -55.125 -26.969 1 93.06 197 ILE B O 1
ATOM 6636 N N . ASN B 1 198 ? -4.926 -54.875 -28.844 1 90.12 198 ASN B N 1
ATOM 6637 C CA . ASN B 1 198 ? -6.242 -54.781 -28.219 1 90.12 198 ASN B CA 1
ATOM 6638 C C . ASN B 1 198 ? -6.562 -56.031 -27.391 1 90.12 198 ASN B C 1
ATOM 6640 O O . ASN B 1 198 ? -7.324 -55.938 -26.422 1 90.12 198 ASN B O 1
ATOM 6644 N N . GLY B 1 199 ? -5.977 -57.062 -27.656 1 92 199 GLY B N 1
ATOM 6645 C CA . GLY B 1 199 ? -6.277 -58.312 -26.984 1 92 199 GLY B CA 1
ATOM 6646 C C . GLY B 1 199 ? -5.461 -58.531 -25.719 1 92 199 GLY B C 1
ATOM 6647 O O . GLY B 1 199 ? -5.703 -59.469 -24.953 1 92 199 GLY B O 1
ATOM 6648 N N . LEU B 1 200 ? -4.586 -57.625 -25.453 1 94.88 200 LEU B N 1
ATOM 6649 C CA . LEU B 1 200 ? -3.758 -57.781 -24.266 1 94.88 200 LEU B CA 1
ATOM 6650 C C . LEU B 1 200 ? -4.562 -57.5 -23 1 94.88 200 LEU B C 1
ATOM 6652 O O . LEU B 1 200 ? -5.172 -56.438 -22.875 1 94.88 200 LEU B O 1
ATOM 6656 N N . LYS B 1 201 ? -4.527 -58.375 -22.047 1 94.75 201 LYS B N 1
ATOM 6657 C CA . LYS B 1 201 ? -5.359 -58.25 -20.859 1 94.75 201 LYS B CA 1
ATOM 6658 C C . LYS B 1 201 ? -4.551 -57.719 -19.672 1 94.75 201 LYS B C 1
ATOM 6660 O O . LYS B 1 201 ? -5.113 -57.219 -18.703 1 94.75 201 LYS B O 1
ATOM 6665 N N . HIS B 1 202 ? -3.225 -57.75 -19.75 1 96.19 202 HIS B N 1
ATOM 6666 C CA . HIS B 1 202 ? -2.41 -57.469 -18.578 1 96.19 202 HIS B CA 1
ATOM 6667 C C . HIS B 1 202 ? -1.534 -56.25 -18.812 1 96.19 202 HIS B C 1
ATOM 6669 O O . HIS B 1 202 ? -0.64 -55.938 -18.031 1 96.19 202 HIS B O 1
ATOM 6675 N N . LEU B 1 203 ? -1.828 -55.5 -19.891 1 97.19 203 LEU B N 1
ATOM 6676 C CA . LEU B 1 203 ? -0.99 -54.375 -20.234 1 97.19 203 LEU B CA 1
ATOM 6677 C C . LEU B 1 203 ? -1.09 -53.281 -19.188 1 97.19 203 LEU B C 1
ATOM 6679 O O . LEU B 1 203 ? -2.191 -52.875 -18.797 1 97.19 203 LEU B O 1
ATOM 6683 N N . GLN B 1 204 ? 0.064 -52.781 -18.719 1 98.06 204 GLN B N 1
ATOM 6684 C CA . GLN B 1 204 ? 0.12 -51.75 -17.688 1 98.06 204 GLN B CA 1
ATOM 6685 C C . GLN B 1 204 ? 0.768 -50.469 -18.219 1 98.06 204 GLN B C 1
ATOM 6687 O O . GLN B 1 204 ? 0.432 -49.375 -17.781 1 98.06 204 GLN B O 1
ATOM 6692 N N . SER B 1 205 ? 1.706 -50.625 -19.062 1 98.38 205 SER B N 1
ATOM 6693 C CA . SER B 1 205 ? 2.441 -49.469 -19.578 1 98.38 205 SER B CA 1
ATOM 6694 C C . SER B 1 205 ? 2.504 -49.5 -21.109 1 98.38 205 SER B C 1
ATOM 6696 O O . SER B 1 205 ? 2.877 -50.5 -21.703 1 98.38 205 SER B O 1
ATOM 6698 N N . LEU B 1 206 ? 2.057 -48.469 -21.719 1 97.75 206 LEU B N 1
ATOM 6699 C CA . LEU B 1 206 ? 2.115 -48.281 -23.172 1 97.75 206 LEU B CA 1
ATOM 6700 C C . LEU B 1 206 ? 2.916 -47.031 -23.547 1 97.75 206 LEU B C 1
ATOM 6702 O O . LEU B 1 206 ? 2.576 -45.938 -23.125 1 97.75 206 LEU B O 1
ATOM 6706 N N . THR B 1 207 ? 3.982 -47.156 -24.328 1 97.94 207 THR B N 1
ATOM 6707 C CA . THR B 1 207 ? 4.816 -46.062 -24.766 1 97.94 207 THR B CA 1
ATOM 6708 C C . THR B 1 207 ? 4.961 -46.031 -26.281 1 97.94 207 THR B C 1
ATOM 6710 O O . THR B 1 207 ? 5.43 -47 -26.875 1 97.94 207 THR B O 1
ATOM 6713 N N . LEU B 1 208 ? 4.496 -45 -26.875 1 96.12 208 LEU B N 1
ATOM 6714 C CA . LEU B 1 208 ? 4.609 -44.781 -28.312 1 96.12 208 LEU B CA 1
ATOM 6715 C C . LEU B 1 208 ? 5.344 -43.469 -28.594 1 96.12 208 LEU B C 1
ATOM 6717 O O . LEU B 1 208 ? 4.82 -42.375 -28.328 1 96.12 208 LEU B O 1
ATOM 6721 N N . ILE B 1 209 ? 6.484 -43.5 -29.188 1 94.81 209 ILE B N 1
ATOM 6722 C CA . ILE B 1 209 ? 7.281 -42.312 -29.406 1 94.81 209 ILE B CA 1
ATOM 6723 C C . ILE B 1 209 ? 7.699 -42.219 -30.875 1 94.81 209 ILE B C 1
ATOM 6725 O O . ILE B 1 209 ? 8.242 -43.188 -31.438 1 94.81 209 ILE B O 1
ATOM 6729 N N . ASN B 1 210 ? 7.414 -41.125 -31.562 1 92.44 210 ASN B N 1
ATOM 6730 C CA . ASN B 1 210 ? 7.785 -40.875 -32.938 1 92.44 210 ASN B CA 1
ATOM 6731 C C . ASN B 1 210 ? 7.164 -41.906 -33.875 1 92.44 210 ASN B C 1
ATOM 6733 O O . ASN B 1 210 ? 7.859 -42.469 -34.719 1 92.44 210 ASN B O 1
ATOM 6737 N N . VAL B 1 211 ? 5.953 -42.188 -33.656 1 91.12 211 VAL B N 1
ATOM 6738 C CA . VAL B 1 211 ? 5.246 -43.125 -34.5 1 91.12 211 VAL B CA 1
ATOM 6739 C C . VAL B 1 211 ? 3.832 -42.625 -34.781 1 91.12 211 VAL B C 1
ATOM 6741 O O . VAL B 1 211 ? 3.262 -41.875 -34 1 91.12 211 VAL B O 1
ATOM 6744 N N . GLY B 1 212 ? 3.396 -43.031 -35.969 1 90.31 212 GLY B N 1
ATOM 6745 C CA . GLY B 1 212 ? 1.986 -42.844 -36.281 1 90.31 212 GLY B CA 1
ATOM 6746 C C . GLY B 1 212 ? 1.147 -44.062 -35.969 1 90.31 212 GLY B C 1
ATOM 6747 O O . GLY B 1 212 ? 1.628 -45.188 -36.094 1 90.31 212 GLY B O 1
ATOM 6748 N N . PHE B 1 213 ? 0.025 -43.812 -35.531 1 91.75 213 PHE B N 1
ATOM 6749 C CA . PHE B 1 213 ? -0.858 -44.938 -35.219 1 91.75 213 PHE B CA 1
ATOM 6750 C C . PHE B 1 213 ? -2.318 -44.531 -35.281 1 91.75 213 PHE B C 1
ATOM 6752 O O . PHE B 1 213 ? -2.617 -43.312 -35.375 1 91.75 213 PHE B O 1
ATOM 6759 N N . ALA B 1 214 ? -3.182 -45.562 -35.344 1 91.81 214 ALA B N 1
ATOM 6760 C CA . ALA B 1 214 ? -4.621 -45.312 -35.281 1 91.81 214 ALA B CA 1
ATOM 6761 C C . ALA B 1 214 ? -5.254 -46.062 -34.125 1 91.81 214 ALA B C 1
ATOM 6763 O O . ALA B 1 214 ? -4.875 -47.188 -33.812 1 91.81 214 ALA B O 1
ATOM 6764 N N . TRP B 1 215 ? -6.125 -45.281 -33.469 1 92.38 215 TRP B N 1
ATOM 6765 C CA . TRP B 1 215 ? -6.871 -45.906 -32.406 1 92.38 215 TRP B CA 1
ATOM 6766 C C . TRP B 1 215 ? -7.875 -46.938 -32.969 1 92.38 215 TRP B C 1
ATOM 6768 O O . TRP B 1 215 ? -8.344 -46.781 -34.094 1 92.38 215 TRP B O 1
ATOM 6778 N N . GLY B 1 216 ? -8.102 -47.844 -32.125 1 88.81 216 GLY B N 1
ATOM 6779 C CA . GLY B 1 216 ? -9.18 -48.75 -32.5 1 88.81 216 GLY B CA 1
ATOM 6780 C C . GLY B 1 216 ? -10.555 -48.219 -32.125 1 88.81 216 GLY B C 1
ATOM 6781 O O . GLY B 1 216 ? -10.672 -47.281 -31.359 1 88.81 216 GLY B O 1
ATOM 6782 N N . MET B 1 217 ? -11.594 -48.812 -32.719 1 88.81 217 MET B N 1
ATOM 6783 C CA . MET B 1 217 ? -12.977 -48.375 -32.5 1 88.81 217 MET B CA 1
ATOM 6784 C C . MET B 1 217 ? -13.539 -49.062 -31.25 1 88.81 217 MET B C 1
ATOM 6786 O O . MET B 1 217 ? -14.398 -48.5 -30.562 1 88.81 217 MET B O 1
ATOM 6790 N N . GLU B 1 218 ? -12.93 -50.156 -30.938 1 91.19 218 GLU B N 1
ATOM 6791 C CA . GLU B 1 218 ? -13.461 -50.938 -29.812 1 91.19 218 GLU B CA 1
ATOM 6792 C C . GLU B 1 218 ? -12.602 -50.719 -28.562 1 91.19 218 GLU B C 1
ATOM 6794 O O . GLU B 1 218 ? -11.406 -50.438 -28.656 1 91.19 218 GLU B O 1
ATOM 6799 N N . GLU B 1 219 ? -13.289 -50.938 -27.484 1 93.81 219 GLU B N 1
ATOM 6800 C CA . GLU B 1 219 ? -12.609 -50.844 -26.203 1 93.81 219 GLU B CA 1
ATOM 6801 C C . GLU B 1 219 ? -11.586 -51.969 -26.047 1 93.81 219 GLU B C 1
ATOM 6803 O O . GLU B 1 219 ? -11.922 -53.156 -26.188 1 93.81 219 GLU B O 1
ATOM 6808 N N . PRO B 1 220 ? -10.398 -51.625 -25.766 1 95 220 PRO B N 1
ATOM 6809 C CA . PRO B 1 220 ? -9.367 -52.656 -25.609 1 95 220 PRO B CA 1
ATOM 6810 C C . PRO B 1 220 ? -9.5 -53.406 -24.281 1 95 220 PRO B C 1
ATOM 6812 O O . PRO B 1 220 ? -10.039 -52.875 -23.312 1 95 220 PRO B O 1
ATOM 6815 N N . ALA B 1 221 ? -8.914 -54.594 -24.219 1 94.56 221 ALA B N 1
ATOM 6816 C CA . ALA B 1 221 ? -9 -55.469 -23.047 1 94.56 221 ALA B CA 1
ATOM 6817 C C . ALA B 1 221 ? -8.102 -55 -21.922 1 94.56 221 ALA B C 1
ATOM 6819 O O . ALA B 1 221 ? -8.328 -55.312 -20.75 1 94.56 221 ALA B O 1
ATOM 6820 N N . TYR B 1 222 ? -7.156 -54.188 -22.234 1 94.56 222 TYR B N 1
ATOM 6821 C CA . TYR B 1 222 ? -6.164 -53.781 -21.234 1 94.56 222 TYR B CA 1
ATOM 6822 C C . TYR B 1 222 ? -6.625 -52.562 -20.469 1 94.56 222 TYR B C 1
ATOM 6824 O O . TYR B 1 222 ? -5.93 -52.094 -19.562 1 94.56 222 TYR B O 1
ATOM 6832 N N . LEU B 1 223 ? -7.715 -52 -20.672 1 94.5 223 LEU B N 1
ATOM 6833 C CA . LEU B 1 223 ? -8.164 -50.719 -20.125 1 94.5 223 LEU B CA 1
ATOM 6834 C C . LEU B 1 223 ? -8.172 -50.75 -18.609 1 94.5 223 LEU B C 1
ATOM 6836 O O . LEU B 1 223 ? -7.711 -49.812 -17.953 1 94.5 223 LEU B O 1
ATOM 6840 N N . PRO B 1 224 ? -8.633 -51.812 -17.953 1 93.62 224 PRO B N 1
ATOM 6841 C CA . PRO B 1 224 ? -8.695 -51.812 -16.5 1 93.62 224 PRO B CA 1
ATOM 6842 C C . PRO B 1 224 ? -7.32 -51.906 -15.844 1 93.62 224 PRO B C 1
ATOM 6844 O O . PRO B 1 224 ? -7.148 -51.531 -14.688 1 93.62 224 PRO B O 1
ATOM 6847 N N . THR B 1 225 ? -6.328 -52.438 -16.609 1 96.12 225 THR B N 1
ATOM 6848 C CA . THR B 1 225 ? -5.023 -52.688 -16.016 1 96.12 225 THR B CA 1
ATOM 6849 C C . THR B 1 225 ? -4.035 -51.594 -16.375 1 96.12 225 THR B C 1
ATOM 6851 O O . THR B 1 225 ? -2.969 -51.469 -15.766 1 96.12 225 THR B O 1
ATOM 6854 N N . LEU B 1 226 ? -4.422 -50.75 -17.25 1 97.19 226 LEU B N 1
ATOM 6855 C CA . LEU B 1 226 ? -3.537 -49.719 -17.75 1 97.19 226 LEU B CA 1
ATOM 6856 C C . LEU B 1 226 ? -3.182 -48.719 -16.656 1 97.19 226 LEU B C 1
ATOM 6858 O O . LEU B 1 226 ? -4.066 -48.188 -15.969 1 97.19 226 LEU B O 1
ATOM 6862 N N . LYS B 1 227 ? -1.826 -48.406 -16.469 1 98.19 227 LYS B N 1
ATOM 6863 C CA . LYS B 1 227 ? -1.366 -47.531 -15.406 1 98.19 227 LYS B CA 1
ATOM 6864 C C . LYS B 1 227 ? -0.608 -46.344 -15.969 1 98.19 227 LYS B C 1
ATOM 6866 O O . LYS B 1 227 ? -0.641 -45.25 -15.391 1 98.19 227 LYS B O 1
ATOM 6871 N N . ARG B 1 228 ? 0.078 -46.562 -17.047 1 98.62 228 ARG B N 1
ATOM 6872 C CA . ARG B 1 228 ? 0.914 -45.5 -17.641 1 98.62 228 ARG B CA 1
ATOM 6873 C C . ARG B 1 228 ? 0.773 -45.5 -19.156 1 98.62 228 ARG B C 1
ATOM 6875 O O . ARG B 1 228 ? 0.807 -46.531 -19.797 1 98.62 228 ARG B O 1
ATOM 6882 N N . VAL B 1 229 ? 0.588 -44.344 -19.688 1 98.44 229 VAL B N 1
ATOM 6883 C CA . VAL B 1 229 ? 0.574 -44.156 -21.141 1 98.44 229 VAL B CA 1
ATOM 6884 C C . VAL B 1 229 ? 1.49 -42.969 -21.5 1 98.44 229 VAL B C 1
ATOM 6886 O O . VAL B 1 229 ? 1.413 -41.906 -20.906 1 98.44 229 VAL B O 1
ATOM 6889 N N . HIS B 1 230 ? 2.35 -43.156 -22.406 1 98.56 230 HIS B N 1
ATOM 6890 C CA . HIS B 1 230 ? 3.273 -42.156 -22.891 1 98.56 230 HIS B CA 1
ATOM 6891 C C . HIS B 1 230 ? 3.287 -42.094 -24.406 1 98.56 230 HIS B C 1
ATOM 6893 O O . HIS B 1 230 ? 3.74 -43.031 -25.062 1 98.56 230 HIS B O 1
ATOM 6899 N N . ILE B 1 231 ? 2.742 -41.062 -24.953 1 97.62 231 ILE B N 1
ATOM 6900 C CA . ILE B 1 231 ? 2.727 -40.812 -26.391 1 97.62 231 ILE B CA 1
ATOM 6901 C C . ILE B 1 231 ? 3.459 -39.531 -26.703 1 97.62 231 ILE B C 1
ATOM 6903 O O . ILE B 1 231 ? 3.125 -38.469 -26.141 1 97.62 231 ILE B O 1
ATOM 6907 N N . GLU B 1 232 ? 4.371 -39.531 -27.578 1 95.94 232 GLU B N 1
ATOM 6908 C CA . GLU B 1 232 ? 5.156 -38.344 -27.859 1 95.94 232 GLU B CA 1
ATOM 6909 C C . GLU B 1 232 ? 5.484 -38.25 -29.344 1 95.94 232 GLU B C 1
ATOM 6911 O O . GLU B 1 232 ? 5.852 -39.219 -29.984 1 95.94 232 GLU B O 1
ATOM 6916 N N . ASN B 1 233 ? 5.305 -37.094 -29.875 1 92.94 233 ASN B N 1
ATOM 6917 C CA . ASN B 1 233 ? 5.656 -36.781 -31.25 1 92.94 233 ASN B CA 1
ATOM 6918 C C . ASN B 1 233 ? 4.945 -37.719 -32.25 1 92.94 233 ASN B C 1
ATOM 6920 O O . ASN B 1 233 ? 5.59 -38.344 -33.062 1 92.94 233 ASN B O 1
ATOM 6924 N N . SER B 1 234 ? 3.727 -37.781 -32.125 1 90.38 234 SER B N 1
ATOM 6925 C CA . SER B 1 234 ? 2.852 -38.531 -33.031 1 90.38 234 SER B CA 1
ATOM 6926 C C . SER B 1 234 ? 1.874 -37.594 -33.719 1 90.38 234 SER B C 1
ATOM 6928 O O . SER B 1 234 ? 0.788 -37.312 -33.219 1 90.38 234 SER B O 1
ATOM 6930 N N . PRO B 1 235 ? 2.145 -37.125 -34.875 1 78.81 235 PRO B N 1
ATOM 6931 C CA . PRO B 1 235 ? 1.381 -36.062 -35.531 1 78.81 235 PRO B CA 1
ATOM 6932 C C . PRO B 1 235 ? -0.052 -36.469 -35.844 1 78.81 235 PRO B C 1
ATOM 6934 O O . PRO B 1 235 ? -0.943 -35.625 -35.906 1 78.81 235 PRO B O 1
ATOM 6937 N N . ASN B 1 236 ? -0.298 -37.688 -36 1 83.94 236 ASN B N 1
ATOM 6938 C CA . ASN B 1 236 ? -1.629 -38.125 -36.406 1 83.94 236 ASN B CA 1
ATOM 6939 C C . ASN B 1 236 ? -2.57 -38.281 -35.219 1 83.94 236 ASN B C 1
ATOM 6941 O O . ASN B 1 236 ? -3.77 -38.5 -35.375 1 83.94 236 ASN B O 1
ATOM 6945 N N . MET B 1 237 ? -1.973 -38.094 -34.062 1 91.31 237 MET B N 1
ATOM 6946 C CA . MET B 1 237 ? -2.82 -38.188 -32.875 1 91.31 237 MET B CA 1
ATOM 6947 C C . MET B 1 237 ? -3.512 -36.875 -32.594 1 91.31 237 MET B C 1
ATOM 6949 O O . MET B 1 237 ? -2.92 -36 -31.969 1 91.31 237 MET B O 1
ATOM 6953 N N . THR B 1 238 ? -4.812 -36.75 -32.906 1 94.19 238 THR B N 1
ATOM 6954 C CA . THR B 1 238 ? -5.523 -35.469 -32.75 1 94.19 238 THR B CA 1
ATOM 6955 C C . THR B 1 238 ? -6.664 -35.594 -31.766 1 94.19 238 THR B C 1
ATOM 6957 O O . THR B 1 238 ? -7.258 -34.594 -31.359 1 94.19 238 THR B O 1
ATOM 6960 N N . TYR B 1 239 ? -6.922 -36.812 -31.375 1 94.62 239 TYR B N 1
ATOM 6961 C CA . TYR B 1 239 ? -8.016 -37.031 -30.438 1 94.62 239 TYR B CA 1
ATOM 6962 C C . TYR B 1 239 ? -7.77 -38.281 -29.594 1 94.62 239 TYR B C 1
ATOM 6964 O O . TYR B 1 239 ? -6.902 -39.094 -29.906 1 94.62 239 TYR B O 1
ATOM 6972 N N . LEU B 1 240 ? -8.484 -38.344 -28.531 1 95.81 240 LEU B N 1
ATOM 6973 C CA . LEU B 1 240 ? -8.578 -39.562 -27.719 1 95.81 240 LEU B CA 1
ATOM 6974 C C . LEU B 1 240 ? -9.961 -40.188 -27.859 1 95.81 240 LEU B C 1
ATOM 6976 O O . LEU B 1 240 ? -10.977 -39.5 -27.797 1 95.81 240 LEU B O 1
ATOM 6980 N N . PRO B 1 241 ? -9.938 -41.5 -28.062 1 95.62 241 PRO B N 1
ATOM 6981 C CA . PRO B 1 241 ? -11.242 -42.156 -28.141 1 95.62 241 PRO B CA 1
ATOM 6982 C C . PRO B 1 241 ? -12.031 -42.062 -26.844 1 95.62 241 PRO B C 1
ATOM 6984 O O . PRO B 1 241 ? -11.438 -42 -25.75 1 95.62 241 PRO B O 1
ATOM 6987 N N . LYS B 1 242 ? -13.367 -42.094 -26.906 1 95.31 242 LYS B N 1
ATOM 6988 C CA . LYS B 1 242 ? -14.25 -41.906 -25.75 1 95.31 242 LYS B CA 1
ATOM 6989 C C . LYS B 1 242 ? -14.031 -43 -24.719 1 95.31 242 LYS B C 1
ATOM 6991 O O . LYS B 1 242 ? -14.133 -42.75 -23.516 1 95.31 242 LYS B O 1
ATOM 6996 N N . TRP B 1 243 ? -13.766 -44.219 -25.234 1 94.88 243 TRP B N 1
ATOM 6997 C CA . TRP B 1 243 ? -13.602 -45.344 -24.312 1 94.88 243 TRP B CA 1
ATOM 6998 C C . TRP B 1 243 ? -12.383 -45.125 -23.422 1 94.88 243 TRP B C 1
ATOM 7000 O O . TRP B 1 243 ? -12.242 -45.812 -22.391 1 94.88 243 TRP B O 1
ATOM 7010 N N . PHE B 1 244 ? -11.469 -44.312 -23.812 1 96.56 244 PHE B N 1
ATOM 7011 C CA . PHE B 1 244 ? -10.25 -44.062 -23.047 1 96.56 244 PHE B CA 1
ATOM 7012 C C . PHE B 1 244 ? -10.57 -43.531 -21.656 1 96.56 244 PHE B C 1
ATOM 7014 O O . PHE B 1 244 ? -9.797 -43.75 -20.719 1 96.56 244 PHE B O 1
ATOM 7021 N N . ALA B 1 245 ? -11.664 -42.812 -21.469 1 95.69 245 ALA B N 1
ATOM 7022 C CA . ALA B 1 245 ? -12.109 -42.25 -20.203 1 95.69 245 ALA B CA 1
ATOM 7023 C C . ALA B 1 245 ? -12.367 -43.344 -19.172 1 95.69 245 ALA B C 1
ATOM 7025 O O . ALA B 1 245 ? -12.398 -43.094 -17.969 1 95.69 245 ALA B O 1
ATOM 7026 N N . TYR B 1 246 ? -12.461 -44.625 -19.625 1 94.75 246 TYR B N 1
ATOM 7027 C CA . TYR B 1 246 ? -12.797 -45.719 -18.734 1 94.75 246 TYR B CA 1
ATOM 7028 C C . TYR B 1 246 ? -11.539 -46.344 -18.141 1 94.75 246 TYR B C 1
ATOM 7030 O O . TYR B 1 246 ? -11.617 -47.312 -17.391 1 94.75 246 TYR B O 1
ATOM 7038 N N . ALA B 1 247 ? -10.398 -45.781 -18.484 1 95.94 247 ALA B N 1
ATOM 7039 C CA . ALA B 1 247 ? -9.156 -46.25 -17.891 1 95.94 247 ALA B CA 1
ATOM 7040 C C . ALA B 1 247 ? -9.031 -45.812 -16.438 1 95.94 247 ALA B C 1
ATOM 7042 O O . ALA B 1 247 ? -8.195 -44.969 -16.109 1 95.94 247 ALA B O 1
ATOM 7043 N N . VAL B 1 248 ? -9.703 -46.406 -15.523 1 92.94 248 VAL B N 1
ATOM 7044 C CA . VAL B 1 248 ? -9.875 -45.969 -14.141 1 92.94 248 VAL B CA 1
ATOM 7045 C C . VAL B 1 248 ? -8.562 -46.125 -13.383 1 92.94 248 VAL B C 1
ATOM 7047 O O . VAL B 1 248 ? -8.297 -45.406 -12.43 1 92.94 248 VAL B O 1
ATOM 7050 N N . GLY B 1 249 ? -7.734 -47.031 -13.852 1 94.69 249 GLY B N 1
ATOM 7051 C CA . GLY B 1 249 ? -6.488 -47.312 -13.148 1 94.69 249 GLY B CA 1
ATOM 7052 C C . GLY B 1 249 ? -5.32 -46.5 -13.688 1 94.69 249 GLY B C 1
ATOM 7053 O O . GLY B 1 249 ? -4.211 -46.562 -13.156 1 94.69 249 GLY B O 1
ATOM 7054 N N . LEU B 1 250 ? -5.551 -45.625 -14.703 1 97.88 250 LEU B N 1
ATOM 7055 C CA . LEU B 1 250 ? -4.48 -44.844 -15.32 1 97.88 250 LEU B CA 1
ATOM 7056 C C . LEU B 1 250 ? -3.955 -43.781 -14.359 1 97.88 250 LEU B C 1
ATOM 7058 O O . LEU B 1 250 ? -4.691 -42.875 -13.977 1 97.88 250 LEU B O 1
ATOM 7062 N N . ALA B 1 251 ? -2.688 -43.844 -14.008 1 98.19 251 ALA B N 1
ATOM 7063 C CA . ALA B 1 251 ? -2.09 -42.969 -13.023 1 98.19 251 ALA B CA 1
ATOM 7064 C C . ALA B 1 251 ? -1.248 -41.875 -13.703 1 98.19 251 ALA B C 1
ATOM 7066 O O . ALA B 1 251 ? -1.212 -40.719 -13.242 1 98.19 251 ALA B O 1
ATOM 7067 N N . ARG B 1 252 ? -0.581 -42.281 -14.734 1 98.69 252 ARG B N 1
ATOM 7068 C CA . ARG B 1 252 ? 0.308 -41.375 -15.438 1 98.69 252 ARG B CA 1
ATOM 7069 C C . ARG B 1 252 ? -0.04 -41.312 -16.922 1 98.69 252 ARG B C 1
ATOM 7071 O O . ARG B 1 252 ? -0.013 -42.312 -17.625 1 98.69 252 ARG B O 1
ATOM 7078 N N . LEU B 1 253 ? -0.359 -40.094 -17.344 1 98.62 253 LEU B N 1
ATOM 7079 C CA . LEU B 1 253 ? -0.662 -39.844 -18.766 1 98.62 253 LEU B CA 1
ATOM 7080 C C . LEU B 1 253 ? 0.229 -38.75 -19.328 1 98.62 253 LEU B C 1
ATOM 7082 O O . LEU B 1 253 ? 0.195 -37.625 -18.875 1 98.62 253 LEU B O 1
ATOM 7086 N N . THR B 1 254 ? 1.018 -39.094 -20.281 1 98.69 254 THR B N 1
ATOM 7087 C CA . THR B 1 254 ? 1.88 -38.125 -20.969 1 98.69 254 THR B CA 1
ATOM 7088 C C . THR B 1 254 ? 1.594 -38.125 -22.469 1 98.69 254 THR B C 1
ATOM 7090 O O . THR B 1 254 ? 1.787 -39.156 -23.141 1 98.69 254 THR B O 1
ATOM 7093 N N . ILE B 1 255 ? 1.031 -37.156 -22.969 1 98.19 255 ILE B N 1
ATOM 7094 C CA . ILE B 1 255 ? 0.834 -36.906 -24.391 1 98.19 255 ILE B CA 1
ATOM 7095 C C . ILE B 1 255 ? 1.504 -35.594 -24.781 1 98.19 255 ILE B C 1
ATOM 7097 O O . ILE B 1 255 ? 0.966 -34.531 -24.531 1 98.19 255 ILE B O 1
ATOM 7101 N N . LYS B 1 256 ? 2.555 -35.688 -25.484 1 97 256 LYS B N 1
ATOM 7102 C CA . LYS B 1 256 ? 3.355 -34.5 -25.766 1 97 256 LYS B CA 1
ATOM 7103 C C . LYS B 1 256 ? 3.582 -34.344 -27.266 1 97 256 LYS B C 1
ATOM 7105 O O . LYS B 1 256 ? 3.762 -35.312 -27.984 1 97 256 LYS B O 1
ATOM 7110 N N . ARG B 1 257 ? 3.592 -33.094 -27.688 1 95.38 257 ARG B N 1
ATOM 7111 C CA . ARG B 1 257 ? 3.924 -32.75 -29.078 1 95.38 257 ARG B CA 1
ATOM 7112 C C . ARG B 1 257 ? 3.078 -33.562 -30.047 1 95.38 257 ARG B C 1
ATOM 7114 O O . ARG B 1 257 ? 3.613 -34.219 -30.953 1 95.38 257 ARG B O 1
ATOM 7121 N N . THR B 1 258 ? 1.848 -33.562 -29.75 1 95.69 258 THR B N 1
ATOM 7122 C CA . THR B 1 258 ? 0.867 -34.156 -30.656 1 95.69 258 THR B CA 1
ATOM 7123 C C . THR B 1 258 ? -0.161 -33.094 -31.094 1 95.69 258 THR B C 1
ATOM 7125 O O . THR B 1 258 ? 0.016 -31.906 -30.844 1 95.69 258 THR B O 1
ATOM 7128 N N . GLY B 1 259 ? -1.212 -33.594 -31.812 1 94.94 259 GLY B N 1
ATOM 7129 C CA . GLY B 1 259 ? -2.244 -32.688 -32.281 1 94.94 259 GLY B CA 1
ATOM 7130 C C . GLY B 1 259 ? -3.512 -32.719 -31.453 1 94.94 259 GLY B C 1
ATOM 7131 O O . GLY B 1 259 ? -4.57 -32.281 -31.906 1 94.94 259 GLY B O 1
ATOM 7132 N N . LEU B 1 260 ? -3.312 -33.156 -30.234 1 96 260 LEU B N 1
ATOM 7133 C CA . LEU B 1 260 ? -4.496 -33.281 -29.406 1 96 260 LEU B CA 1
ATOM 7134 C C . LEU B 1 260 ? -5.219 -31.953 -29.266 1 96 260 LEU B C 1
ATOM 7136 O O . LEU B 1 260 ? -4.621 -30.969 -28.844 1 96 260 LEU B O 1
ATOM 7140 N N . ALA B 1 261 ? -6.555 -31.953 -29.516 1 95.06 261 ALA B N 1
ATOM 7141 C CA . ALA B 1 261 ? -7.273 -30.688 -29.625 1 95.06 261 ALA B CA 1
ATOM 7142 C C . ALA B 1 261 ? -8.25 -30.5 -28.469 1 95.06 261 ALA B C 1
ATOM 7144 O O . ALA B 1 261 ? -8.703 -29.375 -28.203 1 95.06 261 ALA B O 1
ATOM 7145 N N . SER B 1 262 ? -8.516 -31.594 -27.812 1 95.31 262 SER B N 1
ATOM 7146 C CA . SER B 1 262 ? -9.508 -31.484 -26.75 1 95.31 262 SER B CA 1
ATOM 7147 C C . SER B 1 262 ? -9.07 -32.25 -25.5 1 95.31 262 SER B C 1
ATOM 7149 O O . SER B 1 262 ? -8.492 -33.344 -25.609 1 95.31 262 SER B O 1
ATOM 7151 N N . ALA B 1 263 ? -9.383 -31.625 -24.391 1 95.94 263 ALA B N 1
ATOM 7152 C CA . ALA B 1 263 ? -9.039 -32.25 -23.125 1 95.94 263 ALA B CA 1
ATOM 7153 C C . ALA B 1 263 ? -10.258 -32.906 -22.484 1 95.94 263 ALA B C 1
ATOM 7155 O O . ALA B 1 263 ? -10.203 -33.375 -21.344 1 95.94 263 ALA B O 1
ATOM 7156 N N . VAL B 1 264 ? -11.359 -33.062 -23.156 1 96.06 264 VAL B N 1
ATOM 7157 C CA . VAL B 1 264 ? -12.633 -33.531 -22.625 1 96.06 264 VAL B CA 1
ATOM 7158 C C . VAL B 1 264 ? -12.484 -34.969 -22.094 1 96.06 264 VAL B C 1
ATOM 7160 O O . VAL B 1 264 ? -12.875 -35.25 -20.969 1 96.06 264 VAL B O 1
ATOM 7163 N N . VAL B 1 265 ? -11.875 -35.844 -22.875 1 96.25 265 VAL B N 1
ATOM 7164 C CA . VAL B 1 265 ? -11.734 -37.219 -22.5 1 96.25 265 VAL B CA 1
ATOM 7165 C C . VAL B 1 265 ? -10.781 -37.344 -21.312 1 96.25 265 VAL B C 1
ATOM 7167 O O . VAL B 1 265 ? -11.047 -38.094 -20.359 1 96.25 265 VAL B O 1
ATOM 7170 N N . VAL B 1 266 ? -9.695 -36.625 -21.359 1 97.06 266 VAL B N 1
ATOM 7171 C CA . VAL B 1 266 ? -8.688 -36.656 -20.297 1 97.06 266 VAL B CA 1
ATOM 7172 C C . VAL B 1 266 ? -9.305 -36.188 -19 1 97.06 266 VAL B C 1
ATOM 7174 O O . VAL B 1 266 ? -8.969 -36.688 -17.922 1 97.06 266 VAL B O 1
ATOM 7177 N N . SER B 1 267 ? -10.188 -35.125 -19.031 1 96.44 267 SER B N 1
ATOM 7178 C CA . SER B 1 267 ? -10.789 -34.531 -17.859 1 96.44 267 SER B CA 1
ATOM 7179 C C . SER B 1 267 ? -11.68 -35.531 -17.109 1 96.44 267 SER B C 1
ATOM 7181 O O . SER B 1 267 ? -11.977 -35.344 -15.93 1 96.44 267 SER B O 1
ATOM 7183 N N . GLN B 1 268 ? -12.055 -36.625 -17.781 1 96.44 268 GLN B N 1
ATOM 7184 C CA . GLN B 1 268 ? -12.984 -37.594 -17.203 1 96.44 268 GLN B CA 1
ATOM 7185 C C . GLN B 1 268 ? -12.242 -38.719 -16.5 1 96.44 268 GLN B C 1
ATOM 7187 O O . GLN B 1 268 ? -12.844 -39.531 -15.789 1 96.44 268 GLN B O 1
ATOM 7192 N N . LEU B 1 269 ? -10.961 -38.812 -16.688 1 96.88 269 LEU B N 1
ATOM 7193 C CA . LEU B 1 269 ? -10.164 -39.844 -16.031 1 96.88 269 LEU B CA 1
ATOM 7194 C C . LEU B 1 269 ? -10.141 -39.625 -14.516 1 96.88 269 LEU B C 1
ATOM 7196 O O . LEU B 1 269 ? -9.906 -38.5 -14.047 1 96.88 269 LEU B O 1
ATOM 7200 N N . ARG B 1 270 ? -10.297 -40.625 -13.719 1 95.12 270 ARG B N 1
ATOM 7201 C CA . ARG B 1 270 ? -10.469 -40.438 -12.281 1 95.12 270 ARG B CA 1
ATOM 7202 C C . ARG B 1 270 ? -9.219 -40.875 -11.516 1 95.12 270 ARG B C 1
ATOM 7204 O O . ARG B 1 270 ? -9.016 -40.469 -10.375 1 95.12 270 ARG B O 1
ATOM 7211 N N . GLY B 1 271 ? -8.375 -41.625 -12.172 1 95.38 271 GLY B N 1
ATOM 7212 C CA . GLY B 1 271 ? -7.254 -42.188 -11.445 1 95.38 271 GLY B CA 1
ATOM 7213 C C . GLY B 1 271 ? -5.938 -41.5 -11.719 1 95.38 271 GLY B C 1
ATOM 7214 O O . GLY B 1 271 ? -4.891 -41.906 -11.219 1 95.38 271 GLY B O 1
ATOM 7215 N N . LEU B 1 272 ? -5.953 -40.344 -12.359 1 97.19 272 LEU B N 1
ATOM 7216 C CA . LEU B 1 272 ? -4.73 -39.656 -12.789 1 97.19 272 LEU B CA 1
ATOM 7217 C C . LEU B 1 272 ? -4.004 -39.031 -11.602 1 97.19 272 LEU B C 1
ATOM 7219 O O . LEU B 1 272 ? -4.641 -38.469 -10.719 1 97.19 272 LEU B O 1
ATOM 7223 N N . GLU B 1 273 ? -2.719 -39.188 -11.562 1 98.12 273 GLU B N 1
ATOM 7224 C CA . GLU B 1 273 ? -1.841 -38.562 -10.602 1 98.12 273 GLU B CA 1
ATOM 7225 C C . GLU B 1 273 ? -0.912 -37.562 -11.281 1 98.12 273 GLU B C 1
ATOM 7227 O O . GLU B 1 273 ? -0.645 -36.469 -10.75 1 98.12 273 GLU B O 1
ATOM 7232 N N . LEU B 1 274 ? -0.419 -37.969 -12.391 1 98.69 274 LEU B N 1
ATOM 7233 C CA . LEU B 1 274 ? 0.462 -37.125 -13.195 1 98.69 274 LEU B CA 1
ATOM 7234 C C . LEU B 1 274 ? -0.088 -36.969 -14.609 1 98.69 274 LEU B C 1
ATOM 7236 O O . LEU B 1 274 ? -0.38 -37.938 -15.289 1 98.69 274 LEU B O 1
ATOM 7240 N N . LEU B 1 275 ? -0.297 -35.719 -15.008 1 98.62 275 LEU B N 1
ATOM 7241 C CA . LEU B 1 275 ? -0.826 -35.406 -16.328 1 98.62 275 LEU B CA 1
ATOM 7242 C C . LEU B 1 275 ? 0.103 -34.469 -17.078 1 98.62 275 LEU B C 1
ATOM 7244 O O . LEU B 1 275 ? 0.37 -33.344 -16.609 1 98.62 275 LEU B O 1
ATOM 7248 N N . ASN B 1 276 ? 0.62 -34.844 -18.203 1 98.75 276 ASN B N 1
ATOM 7249 C CA . ASN B 1 276 ? 1.47 -34 -19.031 1 98.75 276 ASN B CA 1
ATOM 7250 C C . ASN B 1 276 ? 0.94 -33.906 -20.469 1 98.75 276 ASN B C 1
ATOM 7252 O O . ASN B 1 276 ? 1.028 -34.875 -21.219 1 98.75 276 ASN B O 1
ATOM 7256 N N . LEU B 1 277 ? 0.36 -32.844 -20.812 1 98.38 277 LEU B N 1
ATOM 7257 C CA . LEU B 1 277 ? -0.145 -32.594 -22.156 1 98.38 277 LEU B CA 1
ATOM 7258 C C . LEU B 1 277 ? 0.618 -31.453 -22.812 1 98.38 277 LEU B C 1
ATOM 7260 O O . LEU B 1 277 ? 0.024 -30.625 -23.516 1 98.38 277 LEU B O 1
ATOM 7264 N N . GLU B 1 278 ? 1.874 -31.344 -22.609 1 98.19 278 GLU B N 1
ATOM 7265 C CA . GLU B 1 278 ? 2.717 -30.281 -23.141 1 98.19 278 GLU B CA 1
ATOM 7266 C C . GLU B 1 278 ? 2.779 -30.328 -24.672 1 98.19 278 GLU B C 1
ATOM 7268 O O . GLU B 1 278 ? 2.928 -31.406 -25.25 1 98.19 278 GLU B O 1
ATOM 7273 N N . GLY B 1 279 ? 2.668 -29.297 -25.266 1 97.44 279 GLY B N 1
ATOM 7274 C CA . GLY B 1 279 ? 2.926 -29.203 -26.703 1 97.44 279 GLY B CA 1
ATOM 7275 C C . GLY B 1 279 ? 1.821 -29.812 -27.547 1 97.44 279 GLY B C 1
ATOM 7276 O O . GLY B 1 279 ? 2.088 -30.594 -28.453 1 97.44 279 GLY B O 1
ATOM 7277 N N . ASN B 1 280 ? 0.581 -29.547 -27.219 1 97.5 280 ASN B N 1
ATOM 7278 C CA . ASN B 1 280 ? -0.562 -29.969 -28.016 1 97.5 280 ASN B CA 1
ATOM 7279 C C . ASN B 1 280 ? -1.337 -28.781 -28.578 1 97.5 280 ASN B C 1
ATOM 7281 O O . ASN B 1 280 ? -0.779 -27.703 -28.734 1 97.5 280 ASN B O 1
ATOM 7285 N N . ALA B 1 281 ? -2.609 -29.062 -29.062 1 96.75 281 ALA B N 1
ATOM 7286 C CA . ALA B 1 281 ? -3.404 -28 -29.688 1 96.75 281 ALA B CA 1
ATOM 7287 C C . ALA B 1 281 ? -4.672 -27.719 -28.875 1 96.75 281 ALA B C 1
ATOM 7289 O O . ALA B 1 281 ? -5.734 -27.484 -29.453 1 96.75 281 ALA B O 1
ATOM 7290 N N . LEU B 1 282 ? -4.418 -27.75 -27.547 1 96.88 282 LEU B N 1
ATOM 7291 C CA . LEU B 1 282 ? -5.562 -27.484 -26.688 1 96.88 282 LEU B CA 1
ATOM 7292 C C . LEU B 1 282 ? -5.945 -26 -26.75 1 96.88 282 LEU B C 1
ATOM 7294 O O . LEU B 1 282 ? -5.074 -25.125 -26.734 1 96.88 282 LEU B O 1
ATOM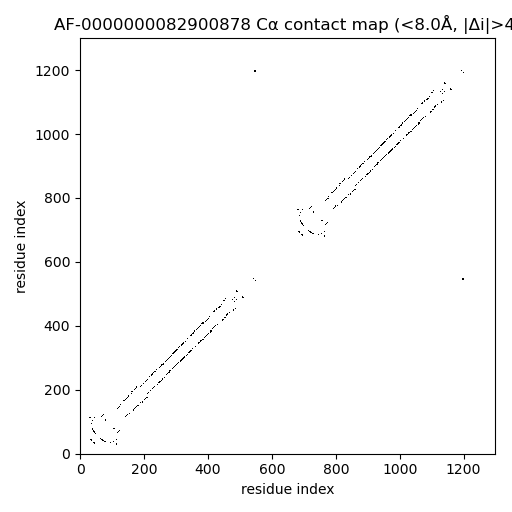 7298 N N . THR B 1 283 ? -7.238 -25.688 -26.844 1 93 283 THR B N 1
ATOM 7299 C CA . THR B 1 283 ? -7.656 -24.297 -26.984 1 93 283 THR B CA 1
ATOM 7300 C C . THR B 1 283 ? -8.578 -23.906 -25.828 1 93 283 THR B C 1
ATOM 7302 O O . THR B 1 283 ? -8.477 -22.797 -25.297 1 93 283 THR B O 1
ATOM 7305 N N . GLU B 1 284 ? -9.508 -24.734 -25.5 1 88.25 284 GLU B N 1
ATOM 7306 C CA . GLU B 1 284 ? -10.555 -24.328 -24.578 1 88.25 284 GLU B CA 1
ATOM 7307 C C . GLU B 1 284 ? -10.578 -25.219 -23.344 1 88.25 284 GLU B C 1
ATOM 7309 O O . GLU B 1 284 ? -10.68 -26.438 -23.453 1 88.25 284 GLU B O 1
ATOM 7314 N N . LEU B 1 285 ? -10.484 -24.547 -22.188 1 93.88 285 LEU B N 1
ATOM 7315 C CA . LEU B 1 285 ? -10.578 -25.281 -20.938 1 93.88 285 LEU B CA 1
ATOM 7316 C C . LEU B 1 285 ? -11.742 -24.766 -20.094 1 93.88 285 LEU B C 1
ATOM 7318 O O . LEU B 1 285 ? -11.961 -25.234 -18.969 1 93.88 285 LEU B O 1
ATOM 7322 N N . ASN B 1 286 ? -12.555 -23.859 -20.547 1 92.56 286 ASN B N 1
ATOM 7323 C CA . ASN B 1 286 ? -13.617 -23.219 -19.766 1 92.56 286 ASN B CA 1
ATOM 7324 C C . ASN B 1 286 ? -14.68 -24.234 -19.328 1 92.56 286 ASN B C 1
ATOM 7326 O O . ASN B 1 286 ? -15.281 -24.078 -18.266 1 92.56 286 ASN B O 1
ATOM 7330 N N . THR B 1 287 ? -14.883 -25.219 -20.109 1 92 287 THR B N 1
ATOM 7331 C CA . THR B 1 287 ? -15.938 -26.172 -19.812 1 92 287 THR B CA 1
ATOM 7332 C C . THR B 1 287 ? -15.359 -27.438 -19.188 1 92 287 THR B C 1
ATOM 7334 O O . THR B 1 287 ? -16.094 -28.391 -18.891 1 92 287 THR B O 1
ATOM 7337 N N . ILE B 1 288 ? -14.117 -27.406 -18.922 1 94.44 288 ILE B N 1
ATOM 7338 C CA . ILE B 1 288 ? -13.414 -28.609 -18.469 1 94.44 288 ILE B CA 1
ATOM 7339 C C . ILE B 1 288 ? -13.352 -28.625 -16.953 1 94.44 288 ILE B C 1
ATOM 7341 O O . ILE B 1 288 ? -13.062 -27.594 -16.312 1 94.44 288 ILE B O 1
ATOM 7345 N N . LEU B 1 289 ? -13.773 -29.625 -16.391 1 96.25 289 LEU B N 1
ATOM 7346 C CA . LEU B 1 289 ? -13.562 -29.969 -14.984 1 96.25 289 LEU B CA 1
ATOM 7347 C C . LEU B 1 289 ? -12.789 -31.266 -14.844 1 96.25 289 LEU B C 1
ATOM 7349 O O . LEU B 1 289 ? -13.289 -32.344 -15.227 1 96.25 289 LEU B O 1
ATOM 7353 N N . PHE B 1 290 ? -11.609 -31.219 -14.359 1 96.81 290 PHE B N 1
ATOM 7354 C CA . PHE B 1 290 ? -10.852 -32.438 -14.172 1 96.81 290 PHE B CA 1
ATOM 7355 C C . PHE B 1 290 ? -11.445 -33.281 -13.047 1 96.81 290 PHE B C 1
ATOM 7357 O O . PHE B 1 290 ? -11.578 -32.812 -11.914 1 96.81 290 PHE B O 1
ATOM 7364 N N . ALA B 1 291 ? -11.656 -34.469 -13.32 1 94.94 291 ALA B N 1
ATOM 7365 C CA . ALA B 1 291 ? -12.383 -35.344 -12.406 1 94.94 291 ALA B CA 1
ATOM 7366 C C . ALA B 1 291 ? -11.43 -36.031 -11.438 1 94.94 291 ALA B C 1
ATOM 7368 O O . ALA B 1 291 ? -11.852 -36.562 -10.398 1 94.94 291 ALA B O 1
ATOM 7369 N N . SER B 1 292 ? -10.156 -36.125 -11.742 1 95.38 292 SER B N 1
ATOM 7370 C CA . SER B 1 292 ? -9.203 -36.844 -10.93 1 95.38 292 SER B CA 1
ATOM 7371 C C . SER B 1 292 ? -8.922 -36.125 -9.617 1 95.38 292 SER B C 1
ATOM 7373 O O . SER B 1 292 ? -8.281 -35.062 -9.602 1 95.38 292 SER B O 1
ATOM 7375 N N . THR B 1 293 ? -9.242 -36.656 -8.523 1 94.75 293 THR B N 1
ATOM 7376 C CA . THR B 1 293 ? -9.07 -36.062 -7.203 1 94.75 293 THR B CA 1
ATOM 7377 C C . THR B 1 293 ? -7.656 -36.312 -6.68 1 94.75 293 THR B C 1
ATOM 7379 O O . THR B 1 293 ? -7.246 -35.719 -5.684 1 94.75 293 THR B O 1
ATOM 7382 N N . GLY B 1 294 ? -6.945 -37.094 -7.449 1 96 294 GLY B N 1
ATOM 7383 C CA . GLY B 1 294 ? -5.609 -37.438 -6.988 1 96 294 GLY B CA 1
ATOM 7384 C C . GLY B 1 294 ? -4.508 -36.781 -7.797 1 96 294 GLY B C 1
ATOM 7385 O O . GLY B 1 294 ? -3.326 -37.062 -7.582 1 96 294 GLY B O 1
ATOM 7386 N N . LEU B 1 295 ? -4.84 -35.844 -8.617 1 97.19 295 LEU B N 1
ATOM 7387 C CA . LEU B 1 295 ? -3.857 -35.188 -9.477 1 97.19 295 LEU B CA 1
ATOM 7388 C C . LEU B 1 295 ? -2.832 -34.406 -8.648 1 97.19 295 LEU B C 1
ATOM 7390 O O . LEU B 1 295 ? -3.199 -33.594 -7.809 1 97.19 295 LEU B O 1
ATOM 7394 N N . ILE B 1 296 ? -1.58 -34.625 -8.898 1 98.31 296 ILE B N 1
ATOM 7395 C CA . ILE B 1 296 ? -0.49 -34 -8.156 1 98.31 296 ILE B CA 1
ATOM 7396 C C . ILE B 1 296 ? 0.236 -33 -9.062 1 98.31 296 ILE B C 1
ATOM 7398 O O . ILE B 1 296 ? 0.614 -31.922 -8.617 1 98.31 296 ILE B O 1
ATOM 7402 N N . GLU B 1 297 ? 0.43 -33.438 -10.273 1 98.69 297 GLU B N 1
ATOM 7403 C CA . GLU B 1 297 ? 1.116 -32.594 -11.242 1 98.69 297 GLU B CA 1
ATOM 7404 C C . GLU B 1 297 ? 0.333 -32.5 -12.547 1 98.69 297 GLU B C 1
ATOM 7406 O O . GLU B 1 297 ? -0.155 -33.531 -13.055 1 98.69 297 GLU B O 1
ATOM 7411 N N . VAL B 1 298 ? 0.147 -31.312 -13.023 1 98.62 298 VAL B N 1
ATOM 7412 C CA . VAL B 1 298 ? -0.513 -31.078 -14.305 1 98.62 298 VAL B CA 1
ATOM 7413 C C . VAL B 1 298 ? 0.339 -30.141 -15.164 1 98.62 298 VAL B C 1
ATOM 7415 O O . VAL B 1 298 ? 0.696 -29.047 -14.727 1 98.62 298 VAL B O 1
ATOM 7418 N N . ASN B 1 299 ? 0.713 -30.547 -16.328 1 98.75 299 ASN B N 1
ATOM 7419 C CA . ASN B 1 299 ? 1.45 -29.734 -17.281 1 98.75 299 ASN B CA 1
ATOM 7420 C C . ASN B 1 299 ? 0.646 -29.5 -18.547 1 98.75 299 ASN B C 1
ATOM 7422 O O . ASN B 1 299 ? 0.437 -30.422 -19.344 1 98.75 299 ASN B O 1
ATOM 7426 N N . LEU B 1 300 ? 0.178 -28.344 -18.719 1 98.56 300 LEU B N 1
ATOM 7427 C CA . LEU B 1 300 ? -0.574 -27.938 -19.906 1 98.56 300 LEU B CA 1
ATOM 7428 C C . LEU B 1 300 ? 0.181 -26.875 -20.688 1 98.56 300 LEU B C 1
ATOM 7430 O O . LEU B 1 300 ? -0.432 -26.031 -21.344 1 98.56 300 LEU B O 1
ATOM 7434 N N . SER B 1 301 ? 1.468 -26.859 -20.609 1 98.62 301 SER B N 1
ATOM 7435 C CA . SER B 1 301 ? 2.283 -25.812 -21.234 1 98.62 301 SER B CA 1
ATOM 7436 C C . SER B 1 301 ? 2.338 -25.984 -22.75 1 98.62 301 SER B C 1
ATOM 7438 O O . SER B 1 301 ? 2.076 -27.078 -23.266 1 98.62 301 SER B O 1
ATOM 7440 N N . ARG B 1 302 ? 2.598 -24.922 -23.484 1 98.38 302 ARG B N 1
ATOM 7441 C CA . ARG B 1 302 ? 2.809 -24.891 -24.922 1 98.38 302 ARG B CA 1
ATOM 7442 C C . ARG B 1 302 ? 1.58 -25.406 -25.672 1 98.38 302 ARG B C 1
ATOM 7444 O O . ARG B 1 302 ? 1.685 -26.312 -26.5 1 98.38 302 ARG B O 1
ATOM 7451 N N . ASN B 1 303 ? 0.467 -24.938 -25.281 1 98.31 303 ASN B N 1
ATOM 7452 C CA . ASN B 1 303 ? -0.797 -25.109 -25.984 1 98.31 303 ASN B CA 1
ATOM 7453 C C . ASN B 1 303 ? -1.354 -23.781 -26.484 1 98.31 303 ASN B C 1
ATOM 7455 O O . ASN B 1 303 ? -0.605 -22.812 -26.672 1 98.31 303 ASN B O 1
ATOM 7459 N N . ASN B 1 304 ? -2.629 -23.766 -26.875 1 97.81 304 ASN B N 1
ATOM 7460 C CA . ASN B 1 304 ? -3.289 -22.547 -27.344 1 97.81 304 ASN B CA 1
ATOM 7461 C C . ASN B 1 304 ? -4.461 -22.172 -26.438 1 97.81 304 ASN B C 1
ATOM 7463 O O . ASN B 1 304 ? -5.52 -21.766 -26.922 1 97.81 304 ASN B O 1
ATOM 7467 N N . ILE B 1 305 ? -4.16 -22.344 -25.188 1 97.94 305 ILE B N 1
ATOM 7468 C CA . ILE B 1 305 ? -5.234 -22.125 -24.219 1 97.94 305 ILE B CA 1
ATOM 7469 C C . ILE B 1 305 ? -5.453 -20.625 -24.047 1 97.94 305 ILE B C 1
ATOM 7471 O O . ILE B 1 305 ? -4.52 -19.875 -23.719 1 97.94 305 ILE B O 1
ATOM 7475 N N . THR B 1 306 ? -6.695 -20.172 -24.172 1 96.56 306 THR B N 1
ATOM 7476 C CA . THR B 1 306 ? -7 -18.75 -24.094 1 96.56 306 THR B CA 1
ATOM 7477 C C . THR B 1 306 ? -7.637 -18.406 -22.75 1 96.56 306 THR B C 1
ATOM 7479 O O . THR B 1 306 ? -7.555 -17.266 -22.281 1 96.56 306 THR B O 1
ATOM 7482 N N . SER B 1 307 ? -8.273 -19.391 -22.25 1 95.38 307 SER B N 1
ATOM 7483 C CA . SER B 1 307 ? -8.938 -19.188 -20.953 1 95.38 307 SER B CA 1
ATOM 7484 C C . SER B 1 307 ? -9.266 -20.516 -20.281 1 95.38 307 SER B C 1
ATOM 7486 O O . SER B 1 307 ? -9.227 -21.562 -20.938 1 95.38 307 SER B O 1
ATOM 7488 N N . PHE B 1 308 ? -9.5 -20.453 -18.969 1 96.06 308 PHE B N 1
ATOM 7489 C CA . PHE B 1 308 ? -10.016 -21.594 -18.219 1 96.06 308 PHE B CA 1
ATOM 7490 C C . PHE B 1 308 ? -11.008 -21.125 -17.156 1 96.06 308 PHE B C 1
ATOM 7492 O O . PHE B 1 308 ? -11.078 -19.938 -16.844 1 96.06 308 PHE B O 1
ATOM 7499 N N . GLY B 1 309 ? -11.789 -22.031 -16.781 1 95.5 309 GLY B N 1
ATOM 7500 C CA . GLY B 1 309 ? -12.836 -21.688 -15.82 1 95.5 309 GLY B CA 1
ATOM 7501 C C . GLY B 1 309 ? -12.383 -21.812 -14.383 1 95.5 309 GLY B C 1
ATOM 7502 O O . GLY B 1 309 ? -11.383 -22.484 -14.094 1 95.5 309 GLY B O 1
ATOM 7503 N N . ALA B 1 310 ? -13.18 -21.188 -13.516 1 95 310 ALA B N 1
ATOM 7504 C CA . ALA B 1 310 ? -12.898 -21.234 -12.078 1 95 310 ALA B CA 1
ATOM 7505 C C . ALA B 1 310 ? -13.078 -22.656 -11.539 1 95 310 ALA B C 1
ATOM 7507 O O . ALA B 1 310 ? -12.508 -23 -10.508 1 95 310 ALA B O 1
ATOM 7508 N N . HIS B 1 311 ? -13.82 -23.453 -12.266 1 95.75 311 HIS B N 1
ATOM 7509 C CA . HIS B 1 311 ? -14.125 -24.812 -11.805 1 95.75 311 HIS B CA 1
ATOM 7510 C C . HIS B 1 311 ? -13.133 -25.828 -12.352 1 95.75 311 HIS B C 1
ATOM 7512 O O . HIS B 1 311 ? -13.141 -26.984 -11.953 1 95.75 311 HIS B O 1
ATOM 7518 N N . THR B 1 312 ? -12.258 -25.453 -13.227 1 96.94 312 THR B N 1
ATOM 7519 C CA . THR B 1 312 ? -11.414 -26.359 -13.992 1 96.94 312 THR B CA 1
ATOM 7520 C C . THR B 1 312 ? -10.594 -27.25 -13.062 1 96.94 312 THR B C 1
ATOM 7522 O O . THR B 1 312 ? -10.492 -28.453 -13.273 1 96.94 312 THR B O 1
ATOM 7525 N N . PHE B 1 313 ? -10.062 -26.703 -11.977 1 96.94 313 PHE B N 1
ATOM 7526 C CA . PHE B 1 313 ? -9.172 -27.438 -11.094 1 96.94 313 PHE B CA 1
ATOM 7527 C C . PHE B 1 313 ? -9.789 -27.609 -9.711 1 96.94 313 PHE B C 1
ATOM 7529 O O . PHE B 1 313 ? -9.094 -27.906 -8.742 1 96.94 313 PHE B O 1
ATOM 7536 N N . LEU B 1 314 ? -11.023 -27.469 -9.602 1 94.88 314 LEU B N 1
ATOM 7537 C CA . LEU B 1 314 ? -11.734 -27.438 -8.328 1 94.88 314 LEU B CA 1
ATOM 7538 C C . LEU B 1 314 ? -11.594 -28.781 -7.598 1 94.88 314 LEU B C 1
ATOM 7540 O O . LEU B 1 314 ? -11.531 -28.812 -6.367 1 94.88 314 LEU B O 1
ATOM 7544 N N . GLN B 1 315 ? -11.508 -29.875 -8.328 1 95 315 GLN B N 1
ATOM 7545 C CA . GLN B 1 315 ? -11.516 -31.188 -7.719 1 95 315 GLN B CA 1
ATOM 7546 C C . GLN B 1 315 ? -10.094 -31.703 -7.496 1 95 315 GLN B C 1
ATOM 7548 O O . GLN B 1 315 ? -9.891 -32.781 -6.93 1 95 315 GLN B O 1
ATOM 7553 N N . CYS B 1 316 ? -9.148 -30.938 -7.895 1 96 316 CYS B N 1
ATOM 7554 C CA . CYS B 1 316 ? -7.758 -31.359 -7.789 1 96 316 CYS B CA 1
ATOM 7555 C C . CYS B 1 316 ? -7.125 -30.828 -6.508 1 96 316 CYS B C 1
ATOM 7557 O O . CYS B 1 316 ? -6.125 -30.109 -6.555 1 96 316 CYS B O 1
ATOM 7559 N N . ALA B 1 317 ? -7.555 -31.203 -5.414 1 94.88 317 ALA B N 1
ATOM 7560 C CA . ALA B 1 317 ? -7.152 -30.672 -4.113 1 94.88 317 ALA B CA 1
ATOM 7561 C C . ALA B 1 317 ? -5.688 -30.969 -3.824 1 94.88 317 ALA B C 1
ATOM 7563 O O . ALA B 1 317 ? -4.957 -30.125 -3.311 1 94.88 317 ALA B O 1
ATOM 7564 N N . PRO B 1 318 ? -5.168 -32.156 -4.258 1 96.62 318 PRO B N 1
ATOM 7565 C CA . PRO B 1 318 ? -3.785 -32.5 -3.906 1 96.62 318 PRO B CA 1
ATOM 7566 C C . PRO B 1 318 ? -2.771 -31.891 -4.879 1 96.62 318 PRO B C 1
ATOM 7568 O O . PRO B 1 318 ? -1.568 -32.125 -4.746 1 96.62 318 PRO B O 1
ATOM 7571 N N . LEU B 1 319 ? -3.205 -31.125 -5.824 1 97.94 319 LEU B N 1
ATOM 7572 C CA . LEU B 1 319 ? -2.354 -30.562 -6.863 1 97.94 319 LEU B CA 1
ATOM 7573 C C . LEU B 1 319 ? -1.172 -29.812 -6.254 1 97.94 319 LEU B C 1
ATOM 7575 O O . LEU B 1 319 ? -1.351 -28.984 -5.367 1 97.94 319 LEU B O 1
ATOM 7579 N N . ARG B 1 320 ? 0.064 -30.078 -6.738 1 98.62 320 ARG B N 1
ATOM 7580 C CA . ARG B 1 320 ? 1.279 -29.469 -6.207 1 98.62 320 ARG B CA 1
ATOM 7581 C C . ARG B 1 320 ? 1.975 -28.625 -7.266 1 98.62 320 ARG B C 1
ATOM 7583 O O . ARG B 1 320 ? 2.584 -27.609 -6.949 1 98.62 320 ARG B O 1
ATOM 7590 N N . ILE B 1 321 ? 1.9 -29.094 -8.445 1 98.81 321 ILE B N 1
ATOM 7591 C CA . ILE B 1 321 ? 2.559 -28.375 -9.539 1 98.81 321 ILE B CA 1
ATOM 7592 C C . ILE B 1 321 ? 1.574 -28.172 -10.688 1 98.81 321 ILE B C 1
ATOM 7594 O O . ILE B 1 321 ? 0.942 -29.125 -11.156 1 98.81 321 ILE B O 1
ATOM 7598 N N . LEU B 1 322 ? 1.381 -26.969 -11.125 1 98.75 322 LEU B N 1
ATOM 7599 C CA . LEU B 1 322 ? 0.545 -26.609 -12.266 1 98.75 322 LEU B CA 1
ATOM 7600 C C . LEU B 1 322 ? 1.311 -25.734 -13.25 1 98.75 322 LEU B C 1
ATOM 7602 O O . LEU B 1 322 ? 1.812 -24.672 -12.883 1 98.75 322 LEU B O 1
ATOM 7606 N N . ASP B 1 323 ? 1.429 -26.172 -14.461 1 98.81 323 ASP B N 1
ATOM 7607 C CA . ASP B 1 323 ? 2.146 -25.422 -15.484 1 98.81 323 ASP B CA 1
ATOM 7608 C C . ASP B 1 323 ? 1.21 -25 -16.625 1 98.81 323 ASP B C 1
ATOM 7610 O O . ASP B 1 323 ? 0.716 -25.859 -17.359 1 98.81 323 ASP B O 1
ATOM 7614 N N . LEU B 1 324 ? 0.965 -23.797 -16.703 1 98.56 324 LEU B N 1
ATOM 7615 C CA . LEU B 1 324 ? 0.143 -23.219 -17.75 1 98.56 324 LEU B CA 1
ATOM 7616 C C . LEU B 1 324 ? 0.961 -22.25 -18.609 1 98.56 324 LEU B C 1
ATOM 7618 O O . LEU B 1 324 ? 0.416 -21.312 -19.188 1 98.56 324 LEU B O 1
ATOM 7622 N N . SER B 1 325 ? 2.26 -22.484 -18.703 1 98.62 325 SER B N 1
ATOM 7623 C CA . SER B 1 325 ? 3.16 -21.578 -19.406 1 98.62 325 SER B CA 1
ATOM 7624 C C . SER B 1 325 ? 3.045 -21.734 -20.922 1 98.62 325 SER B C 1
ATOM 7626 O O . SER B 1 325 ? 2.584 -22.781 -21.406 1 98.62 325 SER B O 1
ATOM 7628 N N . HIS B 1 326 ? 3.42 -20.734 -21.672 1 98.62 326 HIS B N 1
ATOM 7629 C CA . HIS B 1 326 ? 3.453 -20.734 -23.125 1 98.62 326 HIS B CA 1
ATOM 7630 C C . HIS B 1 326 ? 2.078 -21.047 -23.703 1 98.62 326 HIS B C 1
ATOM 7632 O O . HIS B 1 326 ? 1.938 -21.938 -24.547 1 98.62 326 HIS B O 1
ATOM 7638 N N . ASN B 1 327 ? 1.086 -20.328 -23.219 1 98.56 327 ASN B N 1
ATOM 7639 C CA . ASN B 1 327 ? -0.275 -20.328 -23.734 1 98.56 327 ASN B CA 1
ATOM 7640 C C . ASN B 1 327 ? -0.721 -18.938 -24.172 1 98.56 327 ASN B C 1
ATOM 7642 O O . ASN B 1 327 ? 0.106 -18.094 -24.547 1 98.56 327 ASN B O 1
ATOM 7646 N N . GLN B 1 328 ? -2.037 -18.734 -24.281 1 98.12 328 GLN B N 1
ATOM 7647 C CA . GLN B 1 328 ? -2.568 -17.438 -24.703 1 98.12 328 GLN B CA 1
ATOM 7648 C C . GLN B 1 328 ? -3.578 -16.906 -23.703 1 98.12 328 GLN B C 1
ATOM 7650 O O . GLN B 1 328 ? -4.625 -16.375 -24.078 1 98.12 328 GLN B O 1
ATOM 7655 N N . LEU B 1 329 ? -3.205 -17.109 -22.438 1 97.69 329 LEU B N 1
ATOM 7656 C CA . LEU B 1 329 ? -4.098 -16.641 -21.375 1 97.69 329 LEU B CA 1
ATOM 7657 C C . LEU B 1 329 ? -4.082 -15.125 -21.281 1 97.69 329 LEU B C 1
ATOM 7659 O O . LEU B 1 329 ? -3.014 -14.516 -21.188 1 97.69 329 LEU B O 1
ATOM 7663 N N . THR B 1 330 ? -5.238 -14.5 -21.25 1 96.12 330 THR B N 1
ATOM 7664 C CA . THR B 1 330 ? -5.324 -13.047 -21.188 1 96.12 330 THR B CA 1
ATOM 7665 C C . THR B 1 330 ? -5.738 -12.602 -19.781 1 96.12 330 THR B C 1
ATOM 7667 O O . THR B 1 330 ? -5.457 -11.469 -19.391 1 96.12 330 THR B O 1
ATOM 7670 N N . ALA B 1 331 ? -6.434 -13.492 -19.125 1 95.88 331 ALA B N 1
ATOM 7671 C CA . ALA B 1 331 ? -6.891 -13.172 -17.766 1 95.88 331 ALA B CA 1
ATOM 7672 C C . ALA B 1 331 ? -7.055 -14.445 -16.938 1 95.88 331 ALA B C 1
ATOM 7674 O O . ALA B 1 331 ? -7.238 -15.531 -17.484 1 95.88 331 ALA B O 1
ATOM 7675 N N . LEU B 1 332 ? -6.918 -14.266 -15.664 1 96.19 332 LEU B N 1
ATOM 7676 C CA . LEU B 1 332 ? -7.207 -15.352 -14.734 1 96.19 332 LEU B CA 1
ATOM 7677 C C . LEU B 1 332 ? -8.625 -15.242 -14.188 1 96.19 332 LEU B C 1
ATOM 7679 O O . LEU B 1 332 ? -9.094 -14.133 -13.898 1 96.19 332 LEU B O 1
ATOM 7683 N N . PRO B 1 333 ? -9.227 -16.344 -14.172 1 95.75 333 PRO B N 1
ATOM 7684 C CA . PRO B 1 333 ? -10.555 -16.312 -13.547 1 95.75 333 PRO B CA 1
ATOM 7685 C C . PRO B 1 333 ? -10.492 -15.984 -12.055 1 95.75 333 PRO B C 1
ATOM 7687 O O . PRO B 1 333 ? -9.492 -16.297 -11.398 1 95.75 333 PRO B O 1
ATOM 7690 N N . GLU B 1 334 ? -11.594 -15.43 -11.555 1 93.81 334 GLU B N 1
ATOM 7691 C CA . GLU B 1 334 ? -11.672 -15.133 -10.125 1 93.81 334 GLU B CA 1
ATOM 7692 C C . GLU B 1 334 ? -11.789 -16.422 -9.305 1 93.81 334 GLU B C 1
ATOM 7694 O O . GLU B 1 334 ? -12.586 -17.297 -9.633 1 93.81 334 GLU B O 1
ATOM 7699 N N . LYS B 1 335 ? -10.977 -16.594 -8.352 1 94.19 335 LYS B N 1
ATOM 7700 C CA . LYS B 1 335 ? -11 -17.703 -7.402 1 94.19 335 LYS B CA 1
ATOM 7701 C C . LYS B 1 335 ? -10.812 -19.047 -8.109 1 94.19 335 LYS B C 1
ATOM 7703 O O . LYS B 1 335 ? -11.484 -20.031 -7.781 1 94.19 335 LYS B O 1
ATOM 7708 N N . ALA B 1 336 ? -9.961 -19 -9.062 1 94.81 336 ALA B N 1
ATOM 7709 C CA . ALA B 1 336 ? -9.703 -20.203 -9.859 1 94.81 336 ALA B CA 1
ATOM 7710 C C . ALA B 1 336 ? -9 -21.266 -9.031 1 94.81 336 ALA B C 1
ATOM 7712 O O . ALA B 1 336 ? -9.102 -22.469 -9.328 1 94.81 336 ALA B O 1
ATOM 7713 N N . PHE B 1 337 ? -8.352 -20.906 -7.914 1 96.5 337 PHE B N 1
ATOM 7714 C CA . PHE B 1 337 ? -7.523 -21.828 -7.152 1 96.5 337 PHE B CA 1
ATOM 7715 C C . PHE B 1 337 ? -7.992 -21.922 -5.703 1 96.5 337 PHE B C 1
ATOM 7717 O O . PHE B 1 337 ? -7.215 -22.266 -4.812 1 96.5 337 PHE B O 1
ATOM 7724 N N . GLN B 1 338 ? -9.156 -21.641 -5.434 1 93.38 338 GLN B N 1
ATOM 7725 C CA . GLN B 1 338 ? -9.688 -21.484 -4.086 1 93.38 338 GLN B CA 1
ATOM 7726 C C . GLN B 1 338 ? -9.539 -22.781 -3.281 1 93.38 338 GLN B C 1
ATOM 7728 O O . GLN B 1 338 ? -9.383 -22.734 -2.059 1 93.38 338 GLN B O 1
ATOM 7733 N N . LEU B 1 339 ? -9.562 -23.922 -3.988 1 94.31 339 LEU B N 1
ATOM 7734 C CA . LEU B 1 339 ? -9.492 -25.188 -3.266 1 94.31 339 LEU B CA 1
ATOM 7735 C C . LEU B 1 339 ? -8.156 -25.891 -3.516 1 94.31 339 LEU B C 1
ATOM 7737 O O . LEU B 1 339 ? -8.023 -27.094 -3.248 1 94.31 339 LEU B O 1
ATOM 7741 N N . ASN B 1 340 ? -7.223 -25.203 -4.027 1 96.44 340 ASN B N 1
ATOM 7742 C CA . ASN B 1 340 ? -5.898 -25.75 -4.281 1 96.44 340 ASN B CA 1
ATOM 7743 C C . ASN B 1 340 ? -4.879 -25.266 -3.266 1 96.44 340 ASN B C 1
ATOM 7745 O O . ASN B 1 340 ? -3.877 -24.641 -3.635 1 96.44 340 ASN B O 1
ATOM 7749 N N . ASP B 1 341 ? -5.02 -25.594 -2.057 1 95.38 341 ASP B N 1
ATOM 7750 C CA . ASP B 1 341 ? -4.219 -25.062 -0.959 1 95.38 341 ASP B CA 1
ATOM 7751 C C . ASP B 1 341 ? -2.92 -25.844 -0.796 1 95.38 341 ASP B C 1
ATOM 7753 O O . ASP B 1 341 ? -2.08 -25.5 0.037 1 95.38 341 ASP B O 1
ATOM 7757 N N . ARG B 1 342 ? -2.725 -26.875 -1.666 1 97.69 342 ARG B N 1
ATOM 7758 C CA . ARG B 1 342 ? -1.49 -27.656 -1.585 1 97.69 342 ARG B CA 1
ATOM 7759 C C . ARG B 1 342 ? -0.565 -27.328 -2.754 1 97.69 342 ARG B C 1
ATOM 7761 O O . ARG B 1 342 ? 0.533 -27.891 -2.852 1 97.69 342 ARG B O 1
ATOM 7768 N N . LEU B 1 343 ? -1.025 -26.422 -3.568 1 98.31 343 LEU B N 1
ATOM 7769 C CA . LEU B 1 343 ? -0.229 -26.047 -4.73 1 98.31 343 LEU B CA 1
ATOM 7770 C C . LEU B 1 343 ? 1.078 -25.391 -4.301 1 98.31 343 LEU B C 1
ATOM 7772 O O . LEU B 1 343 ? 1.074 -24.453 -3.494 1 98.31 343 LEU B O 1
ATOM 7776 N N . LYS B 1 344 ? 2.225 -25.859 -4.867 1 98.69 344 LYS B N 1
ATOM 7777 C CA . LYS B 1 344 ? 3.545 -25.359 -4.492 1 98.69 344 LYS B CA 1
ATOM 7778 C C . LYS B 1 344 ? 4.164 -24.531 -5.621 1 98.69 344 LYS B C 1
ATOM 7780 O O . LYS B 1 344 ? 4.855 -23.547 -5.367 1 98.69 344 LYS B O 1
ATOM 7785 N N . VAL B 1 345 ? 3.916 -24.953 -6.809 1 98.81 345 VAL B N 1
ATOM 7786 C CA . VAL B 1 345 ? 4.516 -24.297 -7.961 1 98.81 345 VAL B CA 1
ATOM 7787 C C . VAL B 1 345 ? 3.432 -23.953 -8.984 1 98.81 345 VAL B C 1
ATOM 7789 O O . VAL B 1 345 ? 2.656 -24.812 -9.391 1 98.81 345 VAL B O 1
ATOM 7792 N N . LEU B 1 346 ? 3.354 -22.688 -9.359 1 98.81 346 LEU B N 1
ATOM 7793 C CA . LEU B 1 346 ? 2.441 -22.219 -10.398 1 98.81 346 LEU B CA 1
ATOM 7794 C C . LEU B 1 346 ? 3.197 -21.453 -11.484 1 98.81 346 LEU B C 1
ATOM 7796 O O . LEU B 1 346 ? 3.762 -20.391 -11.234 1 98.81 346 LEU B O 1
ATOM 7800 N N . ASN B 1 347 ? 3.23 -22.016 -12.664 1 98.88 347 ASN B N 1
ATOM 7801 C CA . ASN B 1 347 ? 3.891 -21.391 -13.805 1 98.88 347 ASN B CA 1
ATOM 7802 C C . ASN B 1 347 ? 2.883 -20.75 -14.758 1 98.88 347 ASN B C 1
ATOM 7804 O O . ASN B 1 347 ? 2.086 -21.453 -15.383 1 98.88 347 ASN B O 1
ATOM 7808 N N . LEU B 1 348 ? 2.949 -19.469 -14.867 1 98.75 348 LEU B N 1
ATOM 7809 C CA . LEU B 1 348 ? 2.057 -18.719 -15.742 1 98.75 348 LEU B CA 1
ATOM 7810 C C . LEU B 1 348 ? 2.85 -17.891 -16.734 1 98.75 348 LEU B C 1
ATOM 7812 O O . LEU B 1 348 ? 2.324 -16.922 -17.312 1 98.75 348 LEU B O 1
ATOM 7816 N N . ASN B 1 349 ? 4.109 -18.203 -16.938 1 98.56 349 ASN B N 1
ATOM 7817 C CA . ASN B 1 349 ? 4.977 -17.391 -17.781 1 98.56 349 ASN B CA 1
ATOM 7818 C C . ASN B 1 349 ? 4.605 -17.531 -19.266 1 98.56 349 ASN B C 1
ATOM 7820 O O . ASN B 1 349 ? 3.977 -18.516 -19.656 1 98.56 349 ASN B O 1
ATOM 7824 N N . HIS B 1 350 ? 4.934 -16.594 -20.047 1 98.56 350 HIS B N 1
ATOM 7825 C CA . HIS B 1 350 ? 4.73 -16.547 -21.5 1 98.56 350 HIS B CA 1
ATOM 7826 C C . HIS B 1 350 ? 3.25 -16.641 -21.844 1 98.56 350 HIS B C 1
ATOM 7828 O O . HIS B 1 350 ? 2.85 -17.516 -22.625 1 98.56 350 HIS B O 1
ATOM 7834 N N . ASN B 1 351 ? 2.477 -15.805 -21.188 1 98.62 351 ASN B N 1
ATOM 7835 C CA . ASN B 1 351 ? 1.069 -15.562 -21.484 1 98.62 351 ASN B CA 1
ATOM 7836 C C . ASN B 1 351 ? 0.802 -14.086 -21.766 1 98.62 351 ASN B C 1
ATOM 7838 O O . ASN B 1 351 ? 1.712 -13.352 -22.141 1 98.62 351 ASN B O 1
ATOM 7842 N N . TYR B 1 352 ? -0.524 -13.695 -21.75 1 98.38 352 TYR B N 1
ATOM 7843 C CA . TYR B 1 352 ? -0.881 -12.305 -22.031 1 98.38 352 TYR B CA 1
ATOM 7844 C C . TYR B 1 352 ? -1.665 -11.703 -20.875 1 98.38 352 TYR B C 1
ATOM 7846 O O . TYR B 1 352 ? -2.646 -10.984 -21.078 1 98.38 352 TYR B O 1
ATOM 7854 N N . LEU B 1 353 ? -1.194 -12.031 -19.688 1 98 353 LEU B N 1
ATOM 7855 C CA . LEU B 1 353 ? -1.864 -11.508 -18.5 1 98 353 LEU B CA 1
ATOM 7856 C C . LEU B 1 353 ? -1.587 -10.023 -18.328 1 98 353 LEU B C 1
ATOM 7858 O O . LEU B 1 353 ? -0.432 -9.594 -18.375 1 98 353 LEU B O 1
ATOM 7862 N N . SER B 1 354 ? -2.633 -9.234 -18.094 1 97.25 354 SER B N 1
ATOM 7863 C CA . SER B 1 354 ? -2.465 -7.785 -18.031 1 97.25 354 SER B CA 1
ATOM 7864 C C . SER B 1 354 ? -2.752 -7.25 -16.641 1 97.25 354 SER B C 1
ATOM 7866 O O . SER B 1 354 ? -2.219 -6.211 -16.25 1 97.25 354 SER B O 1
ATOM 7868 N N . GLN B 1 355 ? -3.609 -7.926 -15.906 1 97.12 355 GLN B N 1
ATOM 7869 C CA . GLN B 1 355 ? -4.008 -7.449 -14.586 1 97.12 355 GLN B CA 1
ATOM 7870 C C . GLN B 1 355 ? -3.912 -8.562 -13.555 1 97.12 355 GLN B C 1
ATOM 7872 O O . GLN B 1 355 ? -4.266 -9.711 -13.828 1 97.12 355 GLN B O 1
ATOM 7877 N N . LEU B 1 356 ? -3.404 -8.188 -12.422 1 97.75 356 LEU B N 1
ATOM 7878 C CA . LEU B 1 356 ? -3.342 -9.109 -11.297 1 97.75 356 LEU B CA 1
ATOM 7879 C C . LEU B 1 356 ? -4.082 -8.547 -10.086 1 97.75 356 LEU B C 1
ATOM 7881 O O . LEU B 1 356 ? -3.826 -7.418 -9.664 1 97.75 356 LEU B O 1
ATOM 7885 N N . LYS B 1 357 ? -5.012 -9.305 -9.633 1 96 357 LYS B N 1
ATOM 7886 C CA . LYS B 1 357 ? -5.828 -8.922 -8.484 1 96 357 LYS B CA 1
ATOM 7887 C C . LYS B 1 357 ? -5.766 -9.984 -7.387 1 96 357 LYS B C 1
ATOM 7889 O O . LYS B 1 357 ? -5.25 -11.078 -7.609 1 96 357 LYS B O 1
ATOM 7894 N N . LEU B 1 358 ? -6.23 -9.578 -6.262 1 96 358 LEU B N 1
ATOM 7895 C CA . LEU B 1 358 ? -6.23 -10.453 -5.09 1 96 358 LEU B CA 1
ATOM 7896 C C . LEU B 1 358 ? -7.023 -11.727 -5.363 1 96 358 LEU B C 1
ATOM 7898 O O . LEU B 1 358 ? -6.602 -12.82 -4.977 1 96 358 LEU B O 1
ATOM 7902 N N . GLU B 1 359 ? -8.133 -11.633 -6.086 1 94.38 359 GLU B N 1
ATOM 7903 C CA . GLU B 1 359 ? -9.07 -12.734 -6.328 1 94.38 359 GLU B CA 1
ATOM 7904 C C . GLU B 1 359 ? -8.43 -13.82 -7.18 1 94.38 359 GLU B C 1
ATOM 7906 O O . GLU B 1 359 ? -8.875 -14.977 -7.16 1 94.38 359 GLU B O 1
ATOM 7911 N N . HIS B 1 360 ? -7.375 -13.445 -7.863 1 97.12 360 HIS B N 1
ATOM 7912 C CA . HIS B 1 360 ? -6.727 -14.391 -8.758 1 97.12 360 HIS B CA 1
ATOM 7913 C C . HIS B 1 360 ? -5.934 -15.438 -7.984 1 97.12 360 HIS B C 1
ATOM 7915 O O . HIS B 1 360 ? -5.637 -16.516 -8.508 1 97.12 360 HIS B O 1
ATOM 7921 N N . PHE B 1 361 ? -5.605 -15.164 -6.684 1 97.5 361 PHE B N 1
ATOM 7922 C CA . PHE B 1 361 ? -4.668 -16.031 -5.973 1 97.5 361 PHE B CA 1
ATOM 7923 C C . PHE B 1 361 ? -5.277 -16.516 -4.664 1 97.5 361 PHE B C 1
ATOM 7925 O O . PHE B 1 361 ? -4.574 -17.094 -3.824 1 97.5 361 PHE B O 1
ATOM 7932 N N . VAL B 1 362 ? -6.559 -16.312 -4.566 1 95.25 362 VAL B N 1
ATOM 7933 C CA . VAL B 1 362 ? -7.242 -16.781 -3.365 1 95.25 362 VAL B CA 1
ATOM 7934 C C . VAL B 1 362 ? -7.137 -18.297 -3.268 1 95.25 362 VAL B C 1
ATOM 7936 O O . VAL B 1 362 ? -7.355 -19 -4.254 1 95.25 362 VAL B O 1
ATOM 7939 N N . GLY B 1 363 ? -6.691 -18.828 -2.113 1 94.19 363 GLY B N 1
ATOM 7940 C CA . GLY B 1 363 ? -6.594 -20.266 -1.9 1 94.19 363 GLY B CA 1
ATOM 7941 C C . GLY B 1 363 ? -5.164 -20.781 -1.938 1 94.19 363 GLY B C 1
ATOM 7942 O O . GLY B 1 363 ? -4.879 -21.859 -1.433 1 94.19 363 GLY B O 1
ATOM 7943 N N . LEU B 1 364 ? -4.289 -20 -2.484 1 96.94 364 LEU B N 1
ATOM 7944 C CA . LEU B 1 364 ? -2.918 -20.453 -2.676 1 96.94 364 LEU B CA 1
ATOM 7945 C C . LEU B 1 364 ? -2.057 -20.109 -1.467 1 96.94 364 LEU B C 1
ATOM 7947 O O . LEU B 1 364 ? -1.019 -19.453 -1.607 1 96.94 364 LEU B O 1
ATOM 7951 N N . THR B 1 365 ? -2.346 -20.641 -0.368 1 94.56 365 THR B N 1
ATOM 7952 C CA . THR B 1 365 ? -1.72 -20.281 0.898 1 94.56 365 THR B CA 1
ATOM 7953 C C . THR B 1 365 ? -0.378 -20.984 1.062 1 94.56 365 THR B C 1
ATOM 7955 O O . THR B 1 365 ? 0.445 -20.578 1.888 1 94.56 365 THR B O 1
ATOM 7958 N N . THR B 1 366 ? -0.103 -22.047 0.227 1 97.31 366 THR B N 1
ATOM 7959 C CA . THR B 1 366 ? 1.131 -22.812 0.375 1 97.31 366 THR B CA 1
ATOM 7960 C C . THR B 1 366 ? 2.02 -22.641 -0.854 1 97.31 366 THR B C 1
ATOM 7962 O O . THR B 1 366 ? 3.039 -23.328 -0.986 1 97.31 366 THR B O 1
ATOM 7965 N N . LEU B 1 367 ? 1.622 -21.75 -1.702 1 98.38 367 LEU B N 1
ATOM 7966 C CA . LEU B 1 367 ? 2.377 -21.547 -2.934 1 98.38 367 LEU B CA 1
ATOM 7967 C C . LEU B 1 367 ? 3.785 -21.047 -2.633 1 98.38 367 LEU B C 1
ATOM 7969 O O . LEU B 1 367 ? 3.957 -20.062 -1.907 1 98.38 367 LEU B O 1
ATOM 7973 N N . ARG B 1 368 ? 4.797 -21.672 -3.25 1 98.69 368 ARG B N 1
ATOM 7974 C CA . ARG B 1 368 ? 6.188 -21.328 -2.986 1 98.69 368 ARG B CA 1
ATOM 7975 C C . ARG B 1 368 ? 6.801 -20.578 -4.168 1 98.69 368 ARG B C 1
ATOM 7977 O O . ARG B 1 368 ? 7.629 -19.688 -3.986 1 98.69 368 ARG B O 1
ATOM 7984 N N . THR B 1 369 ? 6.426 -21 -5.336 1 98.81 369 THR B N 1
ATOM 7985 C CA . THR B 1 369 ? 7 -20.406 -6.535 1 98.81 369 THR B CA 1
ATOM 7986 C C . THR B 1 369 ? 5.906 -19.938 -7.492 1 98.81 369 THR B C 1
ATOM 7988 O O . THR B 1 369 ? 5.035 -20.734 -7.871 1 98.81 369 THR B O 1
ATOM 7991 N N . LEU B 1 370 ? 5.906 -18.672 -7.824 1 98.81 370 LEU B N 1
ATOM 7992 C CA . LEU B 1 370 ? 5.016 -18.094 -8.82 1 98.81 370 LEU B CA 1
ATOM 7993 C C . LEU B 1 370 ? 5.809 -17.484 -9.977 1 98.81 370 LEU B C 1
ATOM 7995 O O . LEU B 1 370 ? 6.598 -16.562 -9.766 1 98.81 370 LEU B O 1
ATOM 7999 N N . ASN B 1 371 ? 5.645 -18.016 -11.148 1 98.88 371 ASN B N 1
ATOM 8000 C CA . ASN B 1 371 ? 6.352 -17.531 -12.328 1 98.88 371 ASN B CA 1
ATOM 8001 C C . ASN B 1 371 ? 5.426 -16.75 -13.258 1 98.88 371 ASN B C 1
ATOM 8003 O O . ASN B 1 371 ? 4.547 -17.344 -13.898 1 98.88 371 ASN B O 1
ATOM 8007 N N . LEU B 1 372 ? 5.617 -15.469 -13.359 1 98.75 372 LEU B N 1
ATOM 8008 C CA . LEU B 1 372 ? 4.797 -14.594 -14.188 1 98.75 372 LEU B CA 1
ATOM 8009 C C . LEU B 1 372 ? 5.625 -13.977 -15.312 1 98.75 372 LEU B C 1
ATOM 8011 O O . LEU B 1 372 ? 5.199 -13.008 -15.945 1 98.75 372 LEU B O 1
ATOM 8015 N N . ALA B 1 373 ? 6.785 -14.539 -15.602 1 98.69 373 ALA B N 1
ATOM 8016 C CA . ALA B 1 373 ? 7.723 -13.977 -16.578 1 98.69 373 ALA B CA 1
ATOM 8017 C C . ALA B 1 373 ? 7.09 -13.875 -17.953 1 98.69 373 ALA B C 1
ATOM 8019 O O . ALA B 1 373 ? 6.23 -14.688 -18.312 1 98.69 373 ALA B O 1
ATOM 8020 N N . HIS B 1 374 ? 7.43 -12.852 -18.703 1 98.56 374 HIS B N 1
ATOM 8021 C CA . HIS B 1 374 ? 7.039 -12.656 -20.094 1 98.56 374 HIS B CA 1
ATOM 8022 C C . HIS B 1 374 ? 5.527 -12.5 -20.219 1 98.56 374 HIS B C 1
ATOM 8024 O O . HIS B 1 374 ? 4.902 -13.164 -21.062 1 98.56 374 HIS B O 1
ATOM 8030 N N . ASN B 1 375 ? 4.859 -11.797 -19.297 1 98.69 375 ASN B N 1
ATOM 8031 C CA . ASN B 1 375 ? 3.486 -11.312 -19.391 1 98.69 375 ASN B CA 1
ATOM 8032 C C . ASN B 1 375 ? 3.438 -9.789 -19.484 1 98.69 375 ASN B C 1
ATOM 8034 O O . ASN B 1 375 ? 4.191 -9.094 -18.797 1 98.69 375 ASN B O 1
ATOM 8038 N N . PRO B 1 376 ? 2.658 -9.258 -20.375 1 98 376 PRO B N 1
ATOM 8039 C CA . PRO B 1 376 ? 2.551 -7.801 -20.453 1 98 376 PRO B CA 1
ATOM 8040 C C . PRO B 1 376 ? 1.684 -7.207 -19.344 1 98 376 PRO B C 1
ATOM 8042 O O . PRO B 1 376 ? 0.594 -6.695 -19.609 1 98 376 PRO B O 1
ATOM 8045 N N . ILE B 1 377 ? 2.201 -7.137 -18.156 1 97.88 377 ILE B N 1
ATOM 8046 C CA . ILE B 1 377 ? 1.433 -6.73 -16.984 1 97.88 377 ILE B CA 1
ATOM 8047 C C . ILE B 1 377 ? 1.262 -5.211 -16.969 1 97.88 377 ILE B C 1
ATOM 8049 O O . ILE B 1 377 ? 2.244 -4.473 -17.047 1 97.88 377 ILE B O 1
ATOM 8053 N N . GLN B 1 378 ? 0.048 -4.777 -16.875 1 96.19 378 GLN B N 1
ATOM 8054 C CA . GLN B 1 378 ? -0.256 -3.348 -16.875 1 96.19 378 GLN B CA 1
ATOM 8055 C C . GLN B 1 378 ? -0.532 -2.84 -15.469 1 96.19 378 GLN B C 1
ATOM 8057 O O . GLN B 1 378 ? -0.161 -1.714 -15.125 1 96.19 378 GLN B O 1
ATOM 8062 N N . SER B 1 379 ? -1.197 -3.67 -14.703 1 96 379 SER B N 1
ATOM 8063 C CA . SER B 1 379 ? -1.547 -3.223 -13.359 1 96 379 SER B CA 1
ATOM 8064 C C . SER B 1 379 ? -1.522 -4.379 -12.367 1 96 379 SER B C 1
ATOM 8066 O O . SER B 1 379 ? -1.956 -5.488 -12.688 1 96 379 SER B O 1
ATOM 8068 N N . VAL B 1 380 ? -0.914 -4.074 -11.211 1 96.94 380 VAL B N 1
ATOM 8069 C CA . VAL B 1 380 ? -0.927 -5 -10.078 1 96.94 380 VAL B CA 1
ATOM 8070 C C . VAL B 1 380 ? -1.533 -4.312 -8.859 1 96.94 380 VAL B C 1
ATOM 8072 O O . VAL B 1 380 ? -0.996 -3.318 -8.367 1 96.94 380 VAL B O 1
ATOM 8075 N N . ASP B 1 381 ? -2.629 -4.848 -8.398 1 95.88 381 ASP B N 1
ATOM 8076 C CA . ASP B 1 381 ? -3.246 -4.281 -7.199 1 95.88 381 ASP B CA 1
ATOM 8077 C C . ASP B 1 381 ? -2.303 -4.367 -6 1 95.88 381 ASP B C 1
ATOM 8079 O O . ASP B 1 381 ? -1.568 -5.344 -5.852 1 95.88 381 ASP B O 1
ATOM 8083 N N . PRO B 1 382 ? -2.334 -3.4 -5.098 1 94.69 382 PRO B N 1
ATOM 8084 C CA . PRO B 1 382 ? -1.417 -3.342 -3.957 1 94.69 382 PRO B CA 1
ATOM 8085 C C . PRO B 1 382 ? -1.516 -4.574 -3.059 1 94.69 382 PRO B C 1
ATOM 8087 O O . PRO B 1 382 ? -0.537 -4.945 -2.406 1 94.69 382 PRO B O 1
ATOM 8090 N N . PHE B 1 383 ? -2.656 -5.207 -3.07 1 95.75 383 PHE B N 1
ATOM 8091 C CA . PHE B 1 383 ? -2.832 -6.344 -2.176 1 95.75 383 PHE B CA 1
ATOM 8092 C C . PHE B 1 383 ? -3.055 -7.629 -2.967 1 95.75 383 PHE B C 1
ATOM 8094 O O . PHE B 1 383 ? -3.613 -8.594 -2.447 1 95.75 383 PHE B O 1
ATOM 8101 N N . ALA B 1 384 ? -2.578 -7.598 -4.156 1 97 384 ALA B N 1
ATOM 8102 C CA . ALA B 1 384 ? -2.787 -8.727 -5.055 1 97 384 ALA B CA 1
ATOM 8103 C C . ALA B 1 384 ? -2.18 -10.008 -4.477 1 97 384 ALA B C 1
ATOM 8105 O O . ALA B 1 384 ? -2.725 -11.094 -4.66 1 97 384 ALA B O 1
ATOM 8106 N N . PHE B 1 385 ? -1.069 -9.945 -3.727 1 97.56 385 PHE B N 1
ATOM 8107 C CA . PHE B 1 385 ? -0.345 -11.133 -3.289 1 97.56 385 PHE B CA 1
ATOM 8108 C C . PHE B 1 385 ? -0.592 -11.406 -1.81 1 97.56 385 PHE B C 1
ATOM 8110 O O . PHE B 1 385 ? 0.134 -12.18 -1.186 1 97.56 385 PHE B O 1
ATOM 8117 N N . LEU B 1 386 ? -1.572 -10.812 -1.277 1 95.12 386 LEU B N 1
ATOM 8118 C CA . LEU B 1 386 ? -1.905 -11.008 0.13 1 95.12 386 LEU B CA 1
ATOM 8119 C C . LEU B 1 386 ? -2.148 -12.484 0.431 1 95.12 386 LEU B C 1
ATOM 8121 O O . LEU B 1 386 ? -1.667 -13 1.44 1 95.12 386 LEU B O 1
ATOM 8125 N N . PRO B 1 387 ? -2.855 -13.219 -0.472 1 95.94 387 PRO B N 1
ATOM 8126 C CA . PRO B 1 387 ? -3.092 -14.641 -0.201 1 95.94 387 PRO B CA 1
ATOM 8127 C C . PRO B 1 387 ? -1.804 -15.453 -0.177 1 95.94 387 PRO B C 1
ATOM 8129 O O . PRO B 1 387 ? -1.774 -16.547 0.388 1 95.94 387 PRO B O 1
ATOM 8132 N N . LEU B 1 388 ? -0.79 -14.953 -0.792 1 96.62 388 LEU B N 1
ATOM 8133 C CA . LEU B 1 388 ? 0.473 -15.672 -0.922 1 96.62 388 LEU B CA 1
ATOM 8134 C C . LEU B 1 388 ? 1.426 -15.312 0.211 1 96.62 388 LEU B C 1
ATOM 8136 O O . LEU B 1 388 ? 2.545 -15.82 0.276 1 96.62 388 LEU B O 1
ATOM 8140 N N . ALA B 1 389 ? 1.101 -14.523 1.097 1 92.06 389 ALA B N 1
ATOM 8141 C CA . ALA B 1 389 ? 1.945 -13.844 2.076 1 92.06 389 ALA B CA 1
ATOM 8142 C C . ALA B 1 389 ? 2.648 -14.852 2.984 1 92.06 389 ALA B C 1
ATOM 8144 O O . ALA B 1 389 ? 3.773 -14.609 3.43 1 92.06 389 ALA B O 1
ATOM 8145 N N . LYS B 1 390 ? 2.188 -16.016 3.17 1 89.38 390 LYS B N 1
ATOM 8146 C CA . LYS B 1 390 ? 2.67 -16.922 4.211 1 89.38 390 LYS B CA 1
ATOM 8147 C C . LYS B 1 390 ? 3.666 -17.922 3.648 1 89.38 390 LYS B C 1
ATOM 8149 O O . LYS B 1 390 ? 4.426 -18.547 4.398 1 89.38 390 LYS B O 1
ATOM 8154 N N . ALA B 1 391 ? 3.682 -18.047 2.332 1 95.62 391 ALA B N 1
ATOM 8155 C CA . ALA B 1 391 ? 4.457 -19.188 1.873 1 95.62 391 ALA B CA 1
ATOM 8156 C C . ALA B 1 391 ? 5.312 -18.828 0.664 1 95.62 391 ALA B C 1
ATOM 8158 O O . ALA B 1 391 ? 6.305 -19.5 0.373 1 95.62 391 ALA B O 1
ATOM 8159 N N . LEU B 1 392 ? 5.035 -17.797 -0.059 1 97.75 392 LEU B N 1
ATOM 8160 C CA . LEU B 1 392 ? 5.711 -17.484 -1.316 1 97.75 392 LEU B CA 1
ATOM 8161 C C . LEU B 1 392 ? 7.195 -17.219 -1.085 1 97.75 392 LEU B C 1
ATOM 8163 O O . LEU B 1 392 ? 7.555 -16.375 -0.259 1 97.75 392 LEU B O 1
ATOM 8167 N N . ARG B 1 393 ? 8.039 -17.922 -1.859 1 98.25 393 ARG B N 1
ATOM 8168 C CA . ARG B 1 393 ? 9.484 -17.797 -1.7 1 98.25 393 ARG B CA 1
ATOM 8169 C C . ARG B 1 393 ? 10.125 -17.188 -2.949 1 98.25 393 ARG B C 1
ATOM 8171 O O . ARG B 1 393 ? 11.102 -16.453 -2.855 1 98.25 393 ARG B O 1
ATOM 8178 N N . ALA B 1 394 ? 9.555 -17.531 -4.055 1 98.69 394 ALA B N 1
ATOM 8179 C CA . ALA B 1 394 ? 10.133 -17.078 -5.316 1 98.69 394 ALA B CA 1
ATOM 8180 C C . ALA B 1 394 ? 9.062 -16.469 -6.219 1 98.69 394 ALA B C 1
ATOM 8182 O O . ALA B 1 394 ? 8.016 -17.078 -6.457 1 98.69 394 ALA B O 1
ATOM 8183 N N . LEU B 1 395 ? 9.281 -15.227 -6.66 1 98.69 395 LEU B N 1
ATOM 8184 C CA . LEU B 1 395 ? 8.398 -14.5 -7.562 1 98.69 395 LEU B CA 1
ATOM 8185 C C . LEU B 1 395 ? 9.164 -13.992 -8.781 1 98.69 395 LEU B C 1
ATOM 8187 O O . LEU B 1 395 ? 10.125 -13.234 -8.641 1 98.69 395 LEU B O 1
ATOM 8191 N N . ASN B 1 396 ? 8.742 -14.391 -9.953 1 98.75 396 ASN B N 1
ATOM 8192 C CA . ASN B 1 396 ? 9.438 -14.047 -11.188 1 98.75 396 ASN B CA 1
ATOM 8193 C C . ASN B 1 396 ? 8.617 -13.086 -12.047 1 98.75 396 ASN B C 1
ATOM 8195 O O . ASN B 1 396 ? 7.559 -13.453 -12.562 1 98.75 396 ASN B O 1
ATOM 8199 N N . PHE B 1 397 ? 9.102 -11.875 -12.203 1 98.5 397 PHE B N 1
ATOM 8200 C CA . PHE B 1 397 ? 8.484 -10.844 -13.039 1 98.5 397 PHE B CA 1
ATOM 8201 C C . PHE B 1 397 ? 9.406 -10.453 -14.18 1 98.5 397 PHE B C 1
ATOM 8203 O O . PHE B 1 397 ? 9.422 -9.297 -14.602 1 98.5 397 PHE B O 1
ATOM 8210 N N . ASN B 1 398 ? 10.227 -11.375 -14.586 1 98.06 398 ASN B N 1
ATOM 8211 C CA . ASN B 1 398 ? 11.141 -11.078 -15.688 1 98.06 398 ASN B CA 1
ATOM 8212 C C . ASN B 1 398 ? 10.375 -10.734 -16.969 1 98.06 398 ASN B C 1
ATOM 8214 O O . ASN B 1 398 ? 9.414 -11.422 -17.328 1 98.06 398 ASN B O 1
ATOM 8218 N N . SER B 1 399 ? 10.727 -9.656 -17.641 1 98.12 399 SER B N 1
ATOM 8219 C CA . SER B 1 399 ? 10.18 -9.25 -18.938 1 98.12 399 SER B CA 1
ATOM 8220 C C . SER B 1 399 ? 8.664 -9.086 -18.875 1 98.12 399 SER B C 1
ATOM 8222 O O . SER B 1 399 ? 7.941 -9.648 -19.688 1 98.12 399 SER B O 1
ATOM 8224 N N . CYS B 1 400 ? 8.148 -8.305 -17.906 1 98.19 400 CYS B N 1
ATOM 8225 C CA . CYS B 1 400 ? 6.719 -8.086 -17.719 1 98.19 400 CYS B CA 1
ATOM 8226 C C . CYS B 1 400 ? 6.336 -6.648 -18.031 1 98.19 400 CYS B C 1
ATOM 8228 O O . CYS B 1 400 ? 5.219 -6.219 -17.75 1 98.19 400 CYS B O 1
ATOM 8230 N N . ASN B 1 401 ? 7.266 -5.863 -18.531 1 97.25 401 ASN B N 1
ATOM 8231 C CA . ASN B 1 401 ? 7.039 -4.473 -18.906 1 97.25 401 ASN B CA 1
ATOM 8232 C C . ASN B 1 401 ? 6.734 -3.604 -17.688 1 97.25 401 ASN B C 1
ATOM 8234 O O . ASN B 1 401 ? 5.926 -2.674 -17.781 1 97.25 401 ASN B O 1
ATOM 8238 N N . LEU B 1 402 ? 7.277 -3.908 -16.594 1 97.62 402 LEU B N 1
ATOM 8239 C CA . LEU B 1 402 ? 7.035 -3.158 -15.367 1 97.62 402 LEU B CA 1
ATOM 8240 C C . LEU B 1 402 ? 7.82 -1.852 -15.367 1 97.62 402 LEU B C 1
ATOM 8242 O O . LEU B 1 402 ? 8.992 -1.826 -15.758 1 97.62 402 LEU B O 1
ATOM 8246 N N . THR B 1 403 ? 7.148 -0.745 -14.969 1 96.94 403 THR B N 1
ATOM 8247 C CA . THR B 1 403 ? 7.809 0.551 -14.852 1 96.94 403 THR B CA 1
ATOM 8248 C C . THR B 1 403 ? 8.148 0.858 -13.398 1 96.94 403 THR B C 1
ATOM 8250 O O . THR B 1 403 ? 8.953 1.747 -13.117 1 96.94 403 THR B O 1
ATOM 8253 N N . ARG B 1 404 ? 7.516 0.134 -12.508 1 96.69 404 ARG B N 1
ATOM 8254 C CA . ARG B 1 404 ? 7.719 0.276 -11.07 1 96.69 404 ARG B CA 1
ATOM 8255 C C . ARG B 1 404 ? 7.547 -1.063 -10.359 1 96.69 404 ARG B C 1
ATOM 8257 O O . ARG B 1 404 ? 6.785 -1.92 -10.812 1 96.69 404 ARG B O 1
ATOM 8264 N N . ILE B 1 405 ? 8.328 -1.241 -9.328 1 97.19 405 ILE B N 1
ATOM 8265 C CA . ILE B 1 405 ? 8.125 -2.441 -8.523 1 97.19 405 ILE B CA 1
ATOM 8266 C C . ILE B 1 405 ? 6.73 -2.414 -7.902 1 97.19 405 ILE B C 1
ATOM 8268 O O . ILE B 1 405 ? 6.355 -1.436 -7.25 1 97.19 405 ILE B O 1
ATOM 8272 N N . PRO B 1 406 ? 6.023 -3.441 -8.125 1 96.5 406 PRO B N 1
ATOM 8273 C CA . PRO B 1 406 ? 4.668 -3.453 -7.57 1 96.5 406 PRO B CA 1
ATOM 8274 C C . PRO B 1 406 ? 4.656 -3.447 -6.043 1 96.5 406 PRO B C 1
ATOM 8276 O O . PRO B 1 406 ? 5.469 -4.133 -5.414 1 96.5 406 PRO B O 1
ATOM 8279 N N . LEU B 1 407 ? 3.732 -2.744 -5.48 1 96 407 LEU B N 1
ATOM 8280 C CA . LEU B 1 407 ? 3.592 -2.633 -4.031 1 96 407 LEU B CA 1
ATOM 8281 C C . LEU B 1 407 ? 3.18 -3.969 -3.42 1 96 407 LEU B C 1
ATOM 8283 O O . LEU B 1 407 ? 3.465 -4.234 -2.252 1 96 407 LEU B O 1
ATOM 8287 N N . ALA B 1 408 ? 2.57 -4.789 -4.188 1 97.06 408 ALA B N 1
ATOM 8288 C CA . ALA B 1 408 ? 2.025 -6.062 -3.723 1 97.06 408 ALA B CA 1
ATOM 8289 C C . ALA B 1 408 ? 3.129 -6.969 -3.188 1 97.06 408 ALA B C 1
ATOM 8291 O O . ALA B 1 408 ? 2.875 -7.84 -2.35 1 97.06 408 ALA B O 1
ATOM 8292 N N . VAL B 1 409 ? 4.348 -6.789 -3.635 1 96.94 409 VAL B N 1
ATOM 8293 C CA . VAL B 1 409 ? 5.469 -7.652 -3.27 1 96.94 409 VAL B CA 1
ATOM 8294 C C . VAL B 1 409 ? 5.773 -7.5 -1.78 1 96.94 409 VAL B C 1
ATOM 8296 O O . VAL B 1 409 ? 6.312 -8.414 -1.155 1 96.94 409 VAL B O 1
ATOM 8299 N N . THR B 1 410 ? 5.391 -6.336 -1.199 1 94.69 410 THR B N 1
ATOM 8300 C CA . THR B 1 410 ? 5.719 -6.035 0.189 1 94.69 410 THR B CA 1
ATOM 8301 C C . THR B 1 410 ? 4.879 -6.883 1.141 1 94.69 410 THR B C 1
ATOM 8303 O O . THR B 1 410 ? 5.191 -6.988 2.328 1 94.69 410 THR B O 1
ATOM 8306 N N . GLN B 1 411 ? 3.848 -7.562 0.598 1 92.81 411 GLN B N 1
ATOM 8307 C CA . GLN B 1 411 ? 2.979 -8.391 1.43 1 92.81 411 GLN B CA 1
ATOM 8308 C C . GLN B 1 411 ? 3.609 -9.75 1.702 1 92.81 411 GLN B C 1
ATOM 8310 O O . GLN B 1 411 ? 3.201 -10.453 2.625 1 92.81 411 GLN B O 1
ATOM 8315 N N . CYS B 1 412 ? 4.516 -10.086 0.898 1 94.69 412 CYS B N 1
ATOM 8316 C CA . CYS B 1 412 ? 5.094 -11.43 0.964 1 94.69 412 CYS B CA 1
ATOM 8317 C C . CYS B 1 412 ? 6.246 -11.477 1.96 1 94.69 412 CYS B C 1
ATOM 8319 O O . CYS B 1 412 ? 7.41 -11.344 1.577 1 94.69 412 CYS B O 1
ATOM 8321 N N . CYS B 1 413 ? 6.047 -11.914 3.145 1 90.81 413 CYS B N 1
ATOM 8322 C CA . CYS B 1 413 ? 6.992 -11.836 4.254 1 90.81 413 CYS B CA 1
ATOM 8323 C C . CYS B 1 413 ? 8.102 -12.867 4.102 1 90.81 413 CYS B C 1
ATOM 8325 O O . CYS B 1 413 ? 9.195 -12.695 4.641 1 90.81 413 CYS B O 1
ATOM 8327 N N . HIS B 1 414 ? 7.871 -13.906 3.328 1 93.88 414 HIS B N 1
ATOM 8328 C CA . HIS B 1 414 ? 8.844 -14.992 3.23 1 93.88 414 HIS B CA 1
ATOM 8329 C C . HIS B 1 414 ? 9.547 -14.984 1.877 1 93.88 414 HIS B C 1
ATOM 8331 O O . HIS B 1 414 ? 10.273 -15.922 1.546 1 93.88 414 HIS B O 1
ATOM 8337 N N . LEU B 1 415 ? 9.258 -13.961 1.164 1 96.44 415 LEU B N 1
ATOM 8338 C CA . LEU B 1 415 ? 9.844 -13.867 -0.167 1 96.44 415 LEU B CA 1
ATOM 8339 C C . LEU B 1 415 ? 11.367 -13.867 -0.091 1 96.44 415 LEU B C 1
ATOM 8341 O O . LEU B 1 415 ? 11.953 -13.102 0.673 1 96.44 415 LEU B O 1
ATOM 8345 N N . GLU B 1 416 ? 12.047 -14.75 -0.855 1 97.25 416 GLU B N 1
ATOM 8346 C CA . GLU B 1 416 ? 13.5 -14.875 -0.867 1 97.25 416 GLU B CA 1
ATOM 8347 C C . GLU B 1 416 ? 14.086 -14.438 -2.209 1 97.25 416 GLU B C 1
ATOM 8349 O O . GLU B 1 416 ? 15.172 -13.867 -2.262 1 97.25 416 GLU B O 1
ATOM 8354 N N . MET B 1 417 ? 13.352 -14.727 -3.246 1 98.12 417 MET B N 1
ATOM 8355 C CA . MET B 1 417 ? 13.836 -14.422 -4.59 1 98.12 417 MET B CA 1
ATOM 8356 C C . MET B 1 417 ? 12.82 -13.586 -5.359 1 98.12 417 MET B C 1
ATOM 8358 O O . MET B 1 417 ? 11.672 -13.984 -5.512 1 98.12 417 MET B O 1
ATOM 8362 N N . LEU B 1 418 ? 13.203 -12.406 -5.801 1 98.25 418 LEU B N 1
ATOM 8363 C CA . LEU B 1 418 ? 12.414 -11.531 -6.656 1 98.25 418 LEU B CA 1
ATOM 8364 C C . LEU B 1 418 ? 13.172 -11.188 -7.934 1 98.25 418 LEU B C 1
ATOM 8366 O O . LEU B 1 418 ? 14.242 -10.578 -7.875 1 98.25 418 LEU B O 1
ATOM 8370 N N . ASP B 1 419 ? 12.695 -11.578 -9.039 1 98.38 419 ASP B N 1
ATOM 8371 C CA . ASP B 1 419 ? 13.352 -11.32 -10.32 1 98.38 419 ASP B CA 1
ATOM 8372 C C . ASP B 1 419 ? 12.602 -10.258 -11.117 1 98.38 419 ASP B C 1
ATOM 8374 O O . ASP B 1 419 ? 11.453 -10.477 -11.531 1 98.38 419 ASP B O 1
ATOM 8378 N N . LEU B 1 420 ? 13.211 -9.18 -11.359 1 98.25 420 LEU B N 1
ATOM 8379 C CA . LEU B 1 420 ? 12.641 -8.062 -12.094 1 98.25 420 LEU B CA 1
ATOM 8380 C C . LEU B 1 420 ? 13.492 -7.719 -13.312 1 98.25 420 LEU B C 1
ATOM 8382 O O . LEU B 1 420 ? 13.516 -6.566 -13.758 1 98.25 420 LEU B O 1
ATOM 8386 N N . ALA B 1 421 ? 14.195 -8.672 -13.82 1 98.06 421 ALA B N 1
ATOM 8387 C CA . ALA B 1 421 ? 15.102 -8.422 -14.945 1 98.06 421 ALA B CA 1
ATOM 8388 C C . ALA B 1 421 ? 14.32 -8.102 -16.219 1 98.06 421 ALA B C 1
ATOM 8390 O O . ALA B 1 421 ? 13.172 -8.531 -16.375 1 98.06 421 ALA B O 1
ATOM 8391 N N . ASP B 1 422 ? 14.922 -7.34 -17.078 1 97.69 422 ASP B N 1
ATOM 8392 C CA . ASP B 1 422 ? 14.398 -7.051 -18.406 1 97.69 422 ASP B CA 1
ATOM 8393 C C . ASP B 1 422 ? 13.031 -6.375 -18.328 1 97.69 422 ASP B C 1
ATOM 8395 O O . ASP B 1 422 ? 12.07 -6.828 -18.953 1 97.69 422 ASP B O 1
ATOM 8399 N N . ASN B 1 423 ? 12.883 -5.383 -17.469 1 98.25 423 ASN B N 1
ATOM 8400 C CA . ASN B 1 423 ? 11.695 -4.531 -17.391 1 98.25 423 ASN B CA 1
ATOM 8401 C C . ASN B 1 423 ? 12.016 -3.094 -17.781 1 98.25 423 ASN B C 1
ATOM 8403 O O . ASN B 1 423 ? 12.977 -2.842 -18.516 1 98.25 423 ASN B O 1
ATOM 8407 N N . LYS B 1 424 ? 11.164 -2.174 -17.453 1 97.62 424 LYS B N 1
ATOM 8408 C CA . LYS B 1 424 ? 11.336 -0.781 -17.859 1 97.62 424 LYS B CA 1
ATOM 8409 C C . LYS B 1 424 ? 11.539 0.119 -16.641 1 97.62 424 LYS B C 1
ATOM 8411 O O . LYS B 1 424 ? 10.898 1.161 -16.516 1 97.62 424 LYS B O 1
ATOM 8416 N N . LEU B 1 425 ? 12.367 -0.354 -15.758 1 96.94 425 LEU B N 1
ATOM 8417 C CA . LEU B 1 425 ? 12.719 0.469 -14.609 1 96.94 425 LEU B CA 1
ATOM 8418 C C . LEU B 1 425 ? 13.703 1.567 -15.008 1 96.94 425 LEU B C 1
ATOM 8420 O O . LEU B 1 425 ? 14.859 1.287 -15.328 1 96.94 425 LEU B O 1
ATOM 8424 N N . TYR B 1 426 ? 13.273 2.826 -14.898 1 94.69 426 TYR B N 1
ATOM 8425 C CA . TYR B 1 426 ? 14.016 3.916 -15.516 1 94.69 426 TYR B CA 1
ATOM 8426 C C . TYR B 1 426 ? 14.531 4.891 -14.469 1 94.69 426 TYR B C 1
ATOM 8428 O O . TYR B 1 426 ? 15.695 5.297 -14.5 1 94.69 426 TYR B O 1
ATOM 8436 N N . ASN B 1 427 ? 13.648 5.273 -13.586 1 90.94 427 ASN B N 1
ATOM 8437 C CA . ASN B 1 427 ? 13.984 6.324 -12.625 1 90.94 427 ASN B CA 1
ATOM 8438 C C . ASN B 1 427 ? 13.984 5.801 -11.195 1 90.94 427 ASN B C 1
ATOM 8440 O O . ASN B 1 427 ? 13.742 4.613 -10.961 1 90.94 427 ASN B O 1
ATOM 8444 N N . SER B 1 428 ? 14.352 6.734 -10.289 1 87 428 SER B N 1
ATOM 8445 C CA . SER B 1 428 ? 14.43 6.379 -8.875 1 87 428 SER B CA 1
ATOM 8446 C C . SER B 1 428 ? 13.07 5.984 -8.328 1 87 428 SER B C 1
ATOM 8448 O O . SER B 1 428 ? 12.977 5.156 -7.418 1 87 428 SER B O 1
ATOM 8450 N N . ASP B 1 429 ? 12.047 6.52 -8.992 1 90.44 429 ASP B N 1
ATOM 8451 C CA . ASP B 1 429 ? 10.688 6.23 -8.531 1 90.44 429 ASP B CA 1
ATOM 8452 C C . ASP B 1 429 ? 10.25 4.836 -8.969 1 90.44 429 ASP B C 1
ATOM 8454 O O . ASP B 1 429 ? 9.25 4.312 -8.469 1 90.44 429 ASP B O 1
ATOM 8458 N N . SER B 1 430 ? 11.086 4.23 -9.844 1 95.56 430 SER B N 1
ATOM 8459 C CA . SER B 1 430 ? 10.773 2.879 -10.297 1 95.56 430 SER B CA 1
ATOM 8460 C C . SER B 1 430 ? 11.039 1.851 -9.203 1 95.56 430 SER B C 1
ATOM 8462 O O . SER B 1 430 ? 10.469 0.759 -9.219 1 95.56 430 SER B O 1
ATOM 8464 N N . MET B 1 431 ? 11.953 2.203 -8.375 1 96.31 431 MET B N 1
ATOM 8465 C CA . MET B 1 431 ? 12.266 1.395 -7.199 1 96.31 431 MET B CA 1
ATOM 8466 C C . MET B 1 431 ? 12.164 2.227 -5.926 1 96.31 431 MET B C 1
ATOM 8468 O O . MET B 1 431 ? 13.18 2.549 -5.309 1 96.31 431 MET B O 1
ATOM 8472 N N . PRO B 1 432 ? 10.984 2.408 -5.488 1 95 432 PRO B N 1
ATOM 8473 C CA . PRO B 1 432 ? 10.766 3.316 -4.359 1 95 432 PRO B CA 1
ATOM 8474 C C . PRO B 1 432 ? 11.383 2.805 -3.061 1 95 432 PRO B C 1
ATOM 8476 O O . PRO B 1 432 ? 11.367 1.6 -2.799 1 95 432 PRO B O 1
ATOM 8479 N N . PRO B 1 433 ? 11.859 3.725 -2.234 1 95.62 433 PRO B N 1
ATOM 8480 C CA . PRO B 1 433 ? 12.531 3.322 -0.997 1 95.62 433 PRO B CA 1
ATOM 8481 C C . PRO B 1 433 ? 11.594 2.592 -0.032 1 95.62 433 PRO B C 1
ATOM 8483 O O . PRO B 1 433 ? 12.039 1.725 0.724 1 95.62 433 PRO B O 1
ATOM 8486 N N . GLU B 1 434 ? 10.336 2.902 -0.09 1 94.31 434 GLU B N 1
ATOM 8487 C CA . GLU B 1 434 ? 9.391 2.227 0.796 1 94.31 434 GLU B CA 1
ATOM 8488 C C . GLU B 1 434 ? 9.312 0.735 0.485 1 94.31 434 GLU B C 1
ATOM 8490 O O . GLU B 1 434 ? 9.32 -0.096 1.396 1 94.31 434 GLU B O 1
ATOM 8495 N N . VAL B 1 435 ? 9.297 0.438 -0.813 1 95.75 435 VAL B N 1
ATOM 8496 C CA . VAL B 1 435 ? 9.195 -0.954 -1.241 1 95.75 435 VAL B CA 1
ATOM 8497 C C . VAL B 1 435 ? 10.508 -1.681 -0.959 1 95.75 435 VAL B C 1
ATOM 8499 O O . VAL B 1 435 ? 10.5 -2.811 -0.466 1 95.75 435 VAL B O 1
ATOM 8502 N N . LEU B 1 436 ? 11.602 -1.02 -1.258 1 95.81 436 LEU B N 1
ATOM 8503 C CA . LEU B 1 436 ? 12.906 -1.626 -1.035 1 95.81 436 LEU B CA 1
ATOM 8504 C C . LEU B 1 436 ? 13.172 -1.825 0.454 1 95.81 436 LEU B C 1
ATOM 8506 O O . LEU B 1 436 ? 13.828 -2.789 0.849 1 95.81 436 LEU B O 1
ATOM 8510 N N . ALA B 1 437 ? 12.664 -0.939 1.267 1 95.25 437 ALA B N 1
ATOM 8511 C CA . ALA B 1 437 ? 12.805 -1.072 2.715 1 95.25 437 ALA B CA 1
ATOM 8512 C C . ALA B 1 437 ? 12.047 -2.297 3.227 1 95.25 437 ALA B C 1
ATOM 8514 O O . ALA B 1 437 ? 12.555 -3.035 4.074 1 95.25 437 ALA B O 1
ATOM 8515 N N . LEU B 1 438 ? 10.891 -2.502 2.656 1 94.38 438 LEU B N 1
ATOM 8516 C CA . LEU B 1 438 ? 10.016 -3.568 3.123 1 94.38 438 LEU B CA 1
ATOM 8517 C C . LEU B 1 438 ? 10.445 -4.914 2.547 1 94.38 438 LEU B C 1
ATOM 8519 O O . LEU B 1 438 ? 10.023 -5.965 3.037 1 94.38 438 LEU B O 1
ATOM 8523 N N . THR B 1 439 ? 11.312 -4.918 1.52 1 92.25 439 THR B N 1
ATOM 8524 C CA . THR B 1 439 ? 11.805 -6.148 0.909 1 92.25 439 THR B CA 1
ATOM 8525 C C . THR B 1 439 ? 13.297 -6.332 1.184 1 92.25 439 THR B C 1
ATOM 8527 O O . THR B 1 439 ? 14 -6.992 0.417 1 92.25 439 THR B O 1
ATOM 8530 N N . ALA B 1 440 ? 13.805 -5.738 2.162 1 86.94 440 ALA B N 1
ATOM 8531 C CA . ALA B 1 440 ? 15.234 -5.73 2.463 1 86.94 440 ALA B CA 1
ATOM 8532 C C . ALA B 1 440 ? 15.711 -7.109 2.906 1 86.94 440 ALA B C 1
ATOM 8534 O O . ALA B 1 440 ? 16.906 -7.402 2.875 1 86.94 440 ALA B O 1
ATOM 8535 N N . GLY B 1 441 ? 14.812 -8.031 3.213 1 86.94 441 GLY B N 1
ATOM 8536 C CA . GLY B 1 441 ? 15.172 -9.359 3.682 1 86.94 441 GLY B CA 1
ATOM 8537 C C . GLY B 1 441 ? 15.297 -10.375 2.561 1 86.94 441 GLY B C 1
ATOM 8538 O O . GLY B 1 441 ? 15.5 -11.562 2.812 1 86.94 441 GLY B O 1
ATOM 8539 N N . LEU B 1 442 ? 15.266 -9.945 1.325 1 94.75 442 LEU B N 1
ATOM 8540 C CA . LEU B 1 442 ? 15.398 -10.82 0.168 1 94.75 442 LEU B CA 1
ATOM 8541 C C . LEU B 1 442 ? 16.797 -11.422 0.096 1 94.75 442 LEU B C 1
ATOM 8543 O O . LEU B 1 442 ? 17.781 -10.781 0.484 1 94.75 442 LEU B O 1
ATOM 8547 N N . LYS B 1 443 ? 16.906 -12.633 -0.371 1 96 443 LYS B N 1
ATOM 8548 C CA . LYS B 1 443 ? 18.203 -13.258 -0.615 1 96 443 LYS B CA 1
ATOM 8549 C C . LYS B 1 443 ? 18.703 -12.945 -2.02 1 96 443 LYS B C 1
ATOM 8551 O O . LYS B 1 443 ? 19.922 -12.812 -2.236 1 96 443 LYS B O 1
ATOM 8556 N N . HIS B 1 444 ? 17.734 -12.836 -2.939 1 96.81 444 HIS B N 1
ATOM 8557 C CA . HIS B 1 444 ? 18.078 -12.547 -4.328 1 96.81 444 HIS B CA 1
ATOM 8558 C C . HIS B 1 444 ? 17.141 -11.508 -4.922 1 96.81 444 HIS B C 1
ATOM 8560 O O . HIS B 1 444 ? 15.914 -11.656 -4.852 1 96.81 444 HIS B O 1
ATOM 8566 N N . LEU B 1 445 ? 17.734 -10.445 -5.445 1 97.38 445 LEU B N 1
ATOM 8567 C CA . LEU B 1 445 ? 17 -9.414 -6.164 1 97.38 445 LEU B CA 1
ATOM 8568 C C . LEU B 1 445 ? 17.594 -9.188 -7.551 1 97.38 445 LEU B C 1
ATOM 8570 O O . LEU B 1 445 ? 18.672 -8.609 -7.68 1 97.38 445 LEU B O 1
ATOM 8574 N N . GLY B 1 446 ? 16.859 -9.617 -8.57 1 97.31 446 GLY B N 1
ATOM 8575 C CA . GLY B 1 446 ? 17.328 -9.406 -9.93 1 97.31 446 GLY B CA 1
ATOM 8576 C C . GLY B 1 446 ? 16.656 -8.234 -10.617 1 97.31 446 GLY B C 1
ATOM 8577 O O . GLY B 1 446 ? 15.438 -8.086 -10.562 1 97.31 446 GLY B O 1
ATOM 8578 N N . PHE B 1 447 ? 17.438 -7.324 -11.148 1 97.5 447 PHE B N 1
ATOM 8579 C CA . PHE B 1 447 ? 16.906 -6.223 -11.938 1 97.5 447 PHE B CA 1
ATOM 8580 C C . PHE B 1 447 ? 17.875 -5.855 -13.062 1 97.5 447 PHE B C 1
ATOM 8582 O O . PHE B 1 447 ? 18.016 -4.676 -13.398 1 97.5 447 PHE B O 1
ATOM 8589 N N . GLU B 1 448 ? 18.531 -6.91 -13.555 1 97.19 448 GLU B N 1
ATOM 8590 C CA . GLU B 1 448 ? 19.438 -6.715 -14.68 1 97.19 448 GLU B CA 1
ATOM 8591 C C . GLU B 1 448 ? 18.672 -6.332 -15.945 1 97.19 448 GLU B C 1
ATOM 8593 O O . GLU B 1 448 ? 17.469 -6.57 -16.047 1 97.19 448 GLU B O 1
ATOM 8598 N N . ARG B 1 449 ? 19.359 -5.68 -16.844 1 96.38 449 ARG B N 1
ATOM 8599 C CA . ARG B 1 449 ? 18.844 -5.324 -18.156 1 96.38 449 ARG B CA 1
ATOM 8600 C C . ARG B 1 449 ? 17.641 -4.383 -18.047 1 96.38 449 ARG B C 1
ATOM 8602 O O . ARG B 1 449 ? 16.609 -4.598 -18.672 1 96.38 449 ARG B O 1
ATOM 8609 N N . ASN B 1 450 ? 17.594 -3.535 -17.094 1 97.31 450 ASN B N 1
ATOM 8610 C CA . ASN B 1 450 ? 16.703 -2.389 -17 1 97.31 450 ASN B CA 1
ATOM 8611 C C . ASN B 1 450 ? 17.406 -1.088 -17.359 1 97.31 450 ASN B C 1
ATOM 8613 O O . ASN B 1 450 ? 18.625 -0.971 -17.188 1 97.31 450 ASN B O 1
ATOM 8617 N N . PRO B 1 451 ? 16.703 -0.169 -17.922 1 96.62 451 PRO B N 1
ATOM 8618 C CA . PRO B 1 451 ? 17.344 1.096 -18.297 1 96.62 451 PRO B CA 1
ATOM 8619 C C . PRO B 1 451 ? 17.406 2.094 -17.156 1 96.62 451 PRO B C 1
ATOM 8621 O O . PRO B 1 451 ? 17.016 3.25 -17.312 1 96.62 451 PRO B O 1
ATOM 8624 N N . LEU B 1 452 ? 17.984 1.692 -16.062 1 96.38 452 LEU B N 1
ATOM 8625 C CA . LEU B 1 452 ? 18.062 2.523 -14.867 1 96.38 452 LEU B CA 1
ATOM 8626 C C . LEU B 1 452 ? 19.047 3.67 -15.062 1 96.38 452 LEU B C 1
ATOM 8628 O O . LEU B 1 452 ? 20.219 3.441 -15.32 1 96.38 452 LEU B O 1
ATOM 8632 N N . LEU B 1 453 ? 18.562 4.902 -14.914 1 96.38 453 LEU B N 1
ATOM 8633 C CA . LEU B 1 453 ? 19.391 6.082 -15.148 1 96.38 453 LEU B CA 1
ATOM 8634 C C . LEU B 1 453 ? 19.719 6.777 -13.836 1 96.38 453 LEU B C 1
ATOM 8636 O O . LEU B 1 453 ? 20.703 7.516 -13.75 1 96.38 453 LEU B O 1
ATOM 8640 N N . ARG B 1 454 ? 18.906 6.609 -12.859 1 95.69 454 ARG B N 1
ATOM 8641 C CA . ARG B 1 454 ? 19.109 7.215 -11.547 1 95.69 454 ARG B CA 1
ATOM 8642 C C . ARG B 1 454 ? 19.156 6.152 -10.453 1 95.69 454 ARG B C 1
ATOM 8644 O O . ARG B 1 454 ? 18.406 5.168 -10.508 1 95.69 454 ARG B O 1
ATOM 8651 N N . LEU B 1 455 ? 19.969 6.41 -9.484 1 96.38 455 LEU B N 1
ATOM 8652 C CA . LEU B 1 455 ? 20.172 5.438 -8.414 1 96.38 455 LEU B CA 1
ATOM 8653 C C . LEU B 1 455 ? 18.969 5.391 -7.48 1 96.38 455 LEU B C 1
ATOM 8655 O O . LEU B 1 455 ? 18.562 6.418 -6.941 1 96.38 455 LEU B O 1
ATOM 8659 N N . PRO B 1 456 ? 18.406 4.223 -7.344 1 96.19 456 PRO B N 1
ATOM 8660 C CA . PRO B 1 456 ? 17.406 4.07 -6.277 1 96.19 456 PRO B CA 1
ATOM 8661 C C . PRO B 1 456 ? 18.031 4.117 -4.883 1 96.19 456 PRO B C 1
ATOM 8663 O O . PRO B 1 456 ? 18.688 3.158 -4.461 1 96.19 456 PRO B O 1
ATOM 8666 N N . GLU B 1 457 ? 17.75 5.074 -4.152 1 95.5 457 GLU B N 1
ATOM 8667 C CA . GLU B 1 457 ? 18.391 5.324 -2.871 1 95.5 457 GLU B CA 1
ATOM 8668 C C . GLU B 1 457 ? 18 4.281 -1.834 1 95.5 457 GLU B C 1
ATOM 8670 O O . GLU B 1 457 ? 18.719 4.051 -0.865 1 95.5 457 GLU B O 1
ATOM 8675 N N . GLY B 1 458 ? 16.906 3.631 -2.113 1 95.81 458 GLY B N 1
ATOM 8676 C CA . GLY B 1 458 ? 16.422 2.627 -1.176 1 95.81 458 GLY B CA 1
ATOM 8677 C C . GLY B 1 458 ? 17.344 1.42 -1.078 1 95.81 458 GLY B C 1
ATOM 8678 O O . GLY B 1 458 ? 17.234 0.637 -0.132 1 95.81 458 GLY B O 1
ATOM 8679 N N . LEU B 1 459 ? 18.172 1.259 -2.051 1 96.38 459 LEU B N 1
ATOM 8680 C CA . LEU B 1 459 ? 19.078 0.121 -2.064 1 96.38 459 LEU B CA 1
ATOM 8681 C C . LEU B 1 459 ? 20.062 0.196 -0.899 1 96.38 459 LEU B C 1
ATOM 8683 O O . LEU B 1 459 ? 20.625 -0.821 -0.493 1 96.38 459 LEU B O 1
ATOM 8687 N N . PHE B 1 460 ? 20.281 1.398 -0.293 1 96.44 460 PHE B N 1
ATOM 8688 C CA . PHE B 1 460 ? 21.172 1.588 0.84 1 96.44 460 PHE B CA 1
ATOM 8689 C C . PHE B 1 460 ? 20.562 1.035 2.119 1 96.44 460 PHE B C 1
ATOM 8691 O O . PHE B 1 460 ? 21.234 0.937 3.146 1 96.44 460 PHE B O 1
ATOM 8698 N N . LEU B 1 461 ? 19.312 0.639 2.006 1 95.31 461 LEU B N 1
ATOM 8699 C CA . LEU B 1 461 ? 18.609 0.134 3.182 1 95.31 461 LEU B CA 1
ATOM 8700 C C . LEU B 1 461 ? 18.891 -1.354 3.379 1 95.31 461 LEU B C 1
ATOM 8702 O O . LEU B 1 461 ? 18.547 -1.919 4.422 1 95.31 461 LEU B O 1
ATOM 8706 N N . ILE B 1 462 ? 19.5 -2.02 2.43 1 94.62 462 ILE B N 1
ATOM 8707 C CA . ILE B 1 462 ? 19.859 -3.43 2.555 1 94.62 462 ILE B CA 1
ATOM 8708 C C . ILE B 1 462 ? 20.844 -3.609 3.703 1 94.62 462 ILE B C 1
ATOM 8710 O O . ILE B 1 462 ? 21.875 -2.939 3.75 1 94.62 462 ILE B O 1
ATOM 8714 N N . PRO B 1 463 ? 20.516 -4.512 4.578 1 91.38 463 PRO B N 1
ATOM 8715 C CA . PRO B 1 463 ? 21.406 -4.695 5.73 1 91.38 463 PRO B CA 1
ATOM 8716 C C . PRO B 1 463 ? 22.781 -5.227 5.34 1 91.38 463 PRO B C 1
ATOM 8718 O O . PRO B 1 463 ? 22.891 -6.035 4.418 1 91.38 463 PRO B O 1
ATOM 8721 N N . GLU B 1 464 ? 23.75 -4.871 6.098 1 89.5 464 GLU B N 1
ATOM 8722 C CA . GLU B 1 464 ? 25.125 -5.285 5.84 1 89.5 464 GLU B CA 1
ATOM 8723 C C . GLU B 1 464 ? 25.312 -6.781 6.066 1 89.5 464 GLU B C 1
ATOM 8725 O O . GLU B 1 464 ? 26.219 -7.395 5.512 1 89.5 464 GLU B O 1
ATOM 8730 N N . SER B 1 465 ? 24.422 -7.277 6.906 1 88.81 465 SER B N 1
ATOM 8731 C CA . SER B 1 465 ? 24.5 -8.703 7.184 1 88.81 465 SER B CA 1
ATOM 8732 C C . SER B 1 465 ? 24.141 -9.531 5.949 1 88.81 465 SER B C 1
ATOM 8734 O O . SER B 1 465 ? 24.531 -10.695 5.84 1 88.81 465 SER B O 1
ATOM 8736 N N . ASN B 1 466 ? 23.453 -8.938 5.047 1 92.56 466 ASN B N 1
ATOM 8737 C CA . ASN B 1 466 ? 23.062 -9.602 3.803 1 92.56 466 ASN B CA 1
ATOM 8738 C C . ASN B 1 466 ? 24.109 -9.359 2.703 1 92.56 466 ASN B C 1
ATOM 8740 O O . ASN B 1 466 ? 23.781 -8.773 1.667 1 92.56 466 ASN B O 1
ATOM 8744 N N . GLN B 1 467 ? 25.219 -9.945 2.82 1 92.94 467 GLN B N 1
ATOM 8745 C CA . GLN B 1 467 ? 26.375 -9.68 1.962 1 92.94 467 GLN B CA 1
ATOM 8746 C C . GLN B 1 467 ? 26.141 -10.203 0.549 1 92.94 467 GLN B C 1
ATOM 8748 O O . GLN B 1 467 ? 26.516 -9.555 -0.431 1 92.94 467 GLN B O 1
ATOM 8753 N N . ALA B 1 468 ? 25.484 -11.344 0.488 1 93 468 ALA B N 1
ATOM 8754 C CA . ALA B 1 468 ? 25.234 -11.961 -0.814 1 93 468 ALA B CA 1
ATOM 8755 C C . ALA B 1 468 ? 24.359 -11.07 -1.686 1 93 468 ALA B C 1
ATOM 8757 O O . ALA B 1 468 ? 24.641 -10.867 -2.867 1 93 468 ALA B O 1
ATOM 8758 N N . MET B 1 469 ? 23.375 -10.594 -1.129 1 94.44 469 MET B N 1
ATOM 8759 C CA . MET B 1 469 ? 22.453 -9.719 -1.853 1 94.44 469 MET B CA 1
ATOM 8760 C C . MET B 1 469 ? 23.141 -8.422 -2.258 1 94.44 469 MET B C 1
ATOM 8762 O O . MET B 1 469 ? 22.938 -7.93 -3.371 1 94.44 469 MET B O 1
ATOM 8766 N N . LEU B 1 470 ? 23.922 -7.883 -1.387 1 95.62 470 LEU B N 1
ATOM 8767 C CA . LEU B 1 470 ? 24.625 -6.633 -1.663 1 95.62 470 LEU B CA 1
ATOM 8768 C C . LEU B 1 470 ? 25.594 -6.801 -2.824 1 95.62 470 LEU B C 1
ATOM 8770 O O . LEU B 1 470 ? 25.703 -5.922 -3.684 1 95.62 470 LEU B O 1
ATOM 8774 N N . LEU B 1 471 ? 26.266 -7.93 -2.785 1 95.69 471 LEU B N 1
ATOM 8775 C CA . LEU B 1 471 ? 27.203 -8.219 -3.867 1 95.69 471 LEU B CA 1
ATOM 8776 C C . LEU B 1 471 ? 26.469 -8.328 -5.199 1 95.69 471 LEU B C 1
ATOM 8778 O O . LEU B 1 471 ? 26.938 -7.816 -6.219 1 95.69 471 LEU B O 1
ATOM 8782 N N . GLU B 1 472 ? 25.344 -8.977 -5.148 1 96.06 472 GLU B N 1
ATOM 8783 C CA . GLU B 1 472 ? 24.531 -9.141 -6.348 1 96.06 472 GLU B CA 1
ATOM 8784 C C . GLU B 1 472 ? 24.031 -7.793 -6.863 1 96.06 472 GLU B C 1
ATOM 8786 O O . GLU B 1 472 ? 24.078 -7.523 -8.07 1 96.06 472 GLU B O 1
ATOM 8791 N N . VAL B 1 473 ? 23.562 -6.965 -6.012 1 96.62 473 VAL B N 1
ATOM 8792 C CA . VAL B 1 473 ? 23.031 -5.652 -6.359 1 96.62 473 VAL B CA 1
ATOM 8793 C C . VAL B 1 473 ? 24.141 -4.789 -6.973 1 96.62 473 VAL B C 1
ATOM 8795 O O . VAL B 1 473 ? 23.922 -4.113 -7.98 1 96.62 473 VAL B O 1
ATOM 8798 N N . LEU B 1 474 ? 25.328 -4.824 -6.391 1 96.31 474 LEU B N 1
ATOM 8799 C CA . LEU B 1 474 ? 26.453 -4.035 -6.883 1 96.31 474 LEU B CA 1
ATOM 8800 C C . LEU B 1 474 ? 26.891 -4.508 -8.266 1 96.31 474 LEU B C 1
ATOM 8802 O O . LEU B 1 474 ? 27.156 -3.689 -9.148 1 96.31 474 LEU B O 1
ATOM 8806 N N . ASP B 1 475 ? 26.938 -5.812 -8.398 1 96.62 475 ASP B N 1
ATOM 8807 C CA . ASP B 1 475 ? 27.297 -6.375 -9.703 1 96.62 475 ASP B CA 1
ATOM 8808 C C . ASP B 1 475 ? 26.312 -5.938 -10.781 1 96.62 475 ASP B C 1
ATOM 8810 O O . ASP B 1 475 ? 26.703 -5.648 -11.914 1 96.62 475 ASP B O 1
ATOM 8814 N N . THR B 1 476 ? 25.094 -5.918 -10.438 1 97.44 476 THR B N 1
ATOM 8815 C CA . THR B 1 476 ? 24.047 -5.5 -11.383 1 97.44 476 THR B CA 1
ATOM 8816 C C . THR B 1 476 ? 24.172 -4.012 -11.68 1 97.44 476 THR B C 1
ATOM 8818 O O . THR B 1 476 ? 24.109 -3.602 -12.844 1 97.44 476 THR B O 1
ATOM 8821 N N . LEU B 1 477 ? 24.359 -3.156 -10.68 1 96.81 477 LEU B N 1
ATOM 8822 C CA . LEU B 1 477 ? 24.406 -1.707 -10.828 1 96.81 477 LEU B CA 1
ATOM 8823 C C . LEU B 1 477 ? 25.594 -1.3 -11.711 1 96.81 477 LEU B C 1
ATOM 8825 O O . LEU B 1 477 ? 25.484 -0.367 -12.516 1 96.81 477 LEU B O 1
ATOM 8829 N N . ILE B 1 478 ? 26.734 -1.974 -11.539 1 95.62 478 ILE B N 1
ATOM 8830 C CA . ILE B 1 478 ? 27.953 -1.66 -12.281 1 95.62 478 ILE B CA 1
ATOM 8831 C C . ILE B 1 478 ? 27.703 -1.87 -13.773 1 95.62 478 ILE B C 1
ATOM 8833 O O . ILE B 1 478 ? 28.266 -1.147 -14.609 1 95.62 478 ILE B O 1
ATOM 8837 N N . GLN B 1 479 ? 26.781 -2.771 -14.086 1 95.56 479 GLN B N 1
ATOM 8838 C CA . GLN B 1 479 ? 26.516 -3.098 -15.484 1 95.56 479 GLN B CA 1
ATOM 8839 C C . GLN B 1 479 ? 25.422 -2.213 -16.047 1 95.56 479 GLN B C 1
ATOM 8841 O O . GLN B 1 479 ? 25.266 -2.119 -17.281 1 95.56 479 GLN B O 1
ATOM 8846 N N . LEU B 1 480 ? 24.734 -1.491 -15.289 1 96.19 480 LEU B N 1
ATOM 8847 C CA . LEU B 1 480 ? 23.594 -0.683 -15.727 1 96.19 480 LEU B CA 1
ATOM 8848 C C . LEU B 1 480 ? 24.047 0.734 -16.078 1 96.19 480 LEU B C 1
ATOM 8850 O O . LEU B 1 480 ? 25.094 1.186 -15.625 1 96.19 480 LEU B O 1
ATOM 8854 N N . PRO B 1 481 ? 23.25 1.458 -16.844 1 96 481 PRO B N 1
ATOM 8855 C CA . PRO B 1 481 ? 23.609 2.816 -17.266 1 96 481 PRO B CA 1
ATOM 8856 C C . PRO B 1 481 ? 23.75 3.781 -16.094 1 96 481 PRO B C 1
ATOM 8858 O O . PRO B 1 481 ? 24.469 4.773 -16.188 1 96 481 PRO B O 1
ATOM 8861 N N . VAL B 1 482 ? 23.141 3.547 -14.977 1 96.31 482 VAL B N 1
ATOM 8862 C CA . VAL B 1 482 ? 23.172 4.441 -13.828 1 96.31 482 VAL B CA 1
ATOM 8863 C C . VAL B 1 482 ? 24.594 4.621 -13.336 1 96.31 482 VAL B C 1
ATOM 8865 O O . VAL B 1 482 ? 24.984 5.703 -12.883 1 96.31 482 VAL B O 1
ATOM 8868 N N . TRP B 1 483 ? 25.438 3.666 -13.414 1 95.38 483 TRP B N 1
ATOM 8869 C CA . TRP B 1 483 ? 26.797 3.68 -12.898 1 95.38 483 TRP B CA 1
ATOM 8870 C C . TRP B 1 483 ? 27.656 4.664 -13.68 1 95.38 483 TRP B C 1
ATOM 8872 O O . TRP B 1 483 ? 28.578 5.273 -13.117 1 95.38 483 TRP B O 1
ATOM 8882 N N . ARG B 1 484 ? 27.328 4.906 -14.891 1 93.44 484 ARG B N 1
ATOM 8883 C CA . ARG B 1 484 ? 28.109 5.785 -15.758 1 93.44 484 ARG B CA 1
ATOM 8884 C C . ARG B 1 484 ? 27.422 7.137 -15.93 1 93.44 484 ARG B C 1
ATOM 8886 O O . ARG B 1 484 ? 28.078 8.172 -15.984 1 93.44 484 ARG B O 1
ATOM 8893 N N . LYS B 1 485 ? 26.141 7.047 -15.977 1 94.69 485 LYS B N 1
ATOM 8894 C CA . LYS B 1 485 ? 25.391 8.25 -16.312 1 94.69 485 LYS B CA 1
ATOM 8895 C C . LYS B 1 485 ? 25.156 9.117 -15.086 1 94.69 485 LYS B C 1
ATOM 8897 O O . LYS B 1 485 ? 24.953 10.328 -15.203 1 94.69 485 LYS B O 1
ATOM 8902 N N . GLU B 1 486 ? 25.125 8.578 -13.93 1 94.75 486 GLU B N 1
ATOM 8903 C CA . GLU B 1 486 ? 25.047 9.328 -12.68 1 94.75 486 GLU B CA 1
ATOM 8904 C C . GLU B 1 486 ? 26.391 9.359 -11.969 1 94.75 486 GLU B C 1
ATOM 8906 O O . GLU B 1 486 ? 26.719 8.43 -11.219 1 94.75 486 GLU B O 1
ATOM 8911 N N . PRO B 1 487 ? 27.031 10.367 -11.977 1 93.06 487 PRO B N 1
ATOM 8912 C CA . PRO B 1 487 ? 28.438 10.414 -11.562 1 93.06 487 PRO B CA 1
ATOM 8913 C C . PRO B 1 487 ? 28.625 10.102 -10.078 1 93.06 487 PRO B C 1
ATOM 8915 O O . PRO B 1 487 ? 29.625 9.492 -9.695 1 93.06 487 PRO B O 1
ATOM 8918 N N . CYS B 1 488 ? 27.656 10.398 -9.266 1 96 488 CYS B N 1
ATOM 8919 C CA . CYS B 1 488 ? 27.844 10.25 -7.828 1 96 488 CYS B CA 1
ATOM 8920 C C . CYS B 1 488 ? 27.578 8.812 -7.391 1 96 488 CYS B C 1
ATOM 8922 O O . CYS B 1 488 ? 27.953 8.414 -6.293 1 96 488 CYS B O 1
ATOM 8924 N N . THR B 1 489 ? 26.969 8 -8.219 1 96.25 489 THR B N 1
ATOM 8925 C CA . THR B 1 489 ? 26.484 6.684 -7.828 1 96.25 489 THR B CA 1
ATOM 8926 C C . THR B 1 489 ? 27.609 5.816 -7.301 1 96.25 489 THR B C 1
ATOM 8928 O O . THR B 1 489 ? 27.531 5.277 -6.195 1 96.25 489 THR B O 1
ATOM 8931 N N . PRO B 1 490 ? 28.766 5.711 -8.055 1 96.19 490 PRO B N 1
ATOM 8932 C CA . PRO B 1 490 ? 29.844 4.855 -7.555 1 96.19 490 PRO B CA 1
ATOM 8933 C C . PRO B 1 490 ? 30.453 5.375 -6.254 1 96.19 490 PRO B C 1
ATOM 8935 O O . PRO B 1 490 ? 30.797 4.586 -5.371 1 96.19 490 PRO B O 1
ATOM 8938 N N . TYR B 1 491 ? 30.547 6.672 -6.098 1 96.5 491 TYR B N 1
ATOM 8939 C CA . TYR B 1 491 ? 31.125 7.27 -4.906 1 96.5 491 TYR B CA 1
ATOM 8940 C C . TYR B 1 491 ? 30.203 7.117 -3.703 1 96.5 491 TYR B C 1
ATOM 8942 O O . TYR B 1 491 ? 30.672 6.941 -2.574 1 96.5 491 TYR B O 1
ATOM 8950 N N . LEU B 1 492 ? 28.891 7.207 -3.965 1 96.81 492 LEU B N 1
ATOM 8951 C CA . LEU B 1 492 ? 27.938 6.992 -2.887 1 96.81 492 LEU B CA 1
ATOM 8952 C C . LEU B 1 492 ? 28.062 5.582 -2.318 1 96.81 492 LEU B C 1
ATOM 8954 O O . LEU B 1 492 ? 28.016 5.391 -1.102 1 96.81 492 LEU B O 1
ATOM 8958 N N . TRP B 1 493 ? 28.25 4.648 -3.186 1 96.44 493 TRP B N 1
ATOM 8959 C CA . TRP B 1 493 ? 28.359 3.26 -2.748 1 96.44 493 TRP B CA 1
ATOM 8960 C C . TRP B 1 493 ? 29.688 3.025 -2.018 1 96.44 493 TRP B C 1
ATOM 8962 O O . TRP B 1 493 ? 29.734 2.242 -1.066 1 96.44 493 TRP B O 1
ATOM 8972 N N . HIS B 1 494 ? 30.75 3.625 -2.457 1 96.12 494 HIS B N 1
ATOM 8973 C CA . HIS B 1 494 ? 32 3.531 -1.736 1 96.12 494 HIS B CA 1
ATOM 8974 C C . HIS B 1 494 ? 31.875 4.051 -0.31 1 96.12 494 HIS B C 1
ATOM 8976 O O . HIS B 1 494 ? 32.344 3.414 0.637 1 96.12 494 HIS B O 1
ATOM 8982 N N . LEU B 1 495 ? 31.219 5.195 -0.208 1 95.25 495 LEU B N 1
ATOM 8983 C CA . LEU B 1 495 ? 31.016 5.789 1.108 1 95.25 495 LEU B CA 1
ATOM 8984 C C . LEU B 1 495 ? 30.156 4.879 1.985 1 95.25 495 LEU B C 1
ATOM 8986 O O . LEU B 1 495 ? 30.422 4.742 3.184 1 95.25 495 LEU B O 1
ATOM 8990 N N . HIS B 1 496 ? 29.156 4.312 1.372 1 96 496 HIS B N 1
ATOM 8991 C CA . HIS B 1 496 ? 28.219 3.461 2.098 1 96 496 HIS B CA 1
ATOM 8992 C C . HIS B 1 496 ? 28.891 2.188 2.592 1 96 496 HIS B C 1
ATOM 8994 O O . HIS B 1 496 ? 28.531 1.662 3.65 1 96 496 HIS B O 1
ATOM 9000 N N . LEU B 1 497 ? 29.891 1.697 1.846 1 94.62 497 LEU B N 1
ATOM 9001 C CA . LEU B 1 497 ? 30.484 0.393 2.131 1 94.62 497 LEU B CA 1
ATOM 9002 C C . LEU B 1 497 ? 31.812 0.545 2.844 1 94.62 497 LEU B C 1
ATOM 9004 O O . LEU B 1 497 ? 32.594 -0.414 2.941 1 94.62 497 LEU B O 1
ATOM 9008 N N . THR B 1 498 ? 32.094 1.64 3.381 1 91.5 498 THR B N 1
ATOM 9009 C CA . THR B 1 498 ? 33.406 1.933 4 1 91.5 498 THR B CA 1
ATOM 9010 C C . THR B 1 498 ? 33.656 1.003 5.184 1 91.5 498 THR B C 1
ATOM 9012 O O . THR B 1 498 ? 34.781 0.568 5.406 1 91.5 498 THR B O 1
ATOM 9015 N N . ASN B 1 499 ? 32.562 0.598 5.941 1 88.88 499 ASN B N 1
ATOM 9016 C CA . ASN B 1 499 ? 32.719 -0.252 7.117 1 88.88 499 ASN B CA 1
ATOM 9017 C C . ASN B 1 499 ? 32.219 -1.668 6.859 1 88.88 499 ASN B C 1
ATOM 9019 O O . ASN B 1 499 ? 31.953 -2.418 7.797 1 88.88 499 ASN B O 1
ATOM 9023 N N . SER B 1 500 ? 32.156 -1.927 5.57 1 91.62 500 SER B N 1
ATOM 9024 C CA . SER B 1 500 ? 31.609 -3.238 5.227 1 91.62 500 SER B CA 1
ATOM 9025 C C . SER B 1 500 ? 32.719 -4.266 5.047 1 91.62 500 SER B C 1
ATOM 9027 O O . SER B 1 500 ? 33.875 -3.986 5.352 1 91.62 500 SER B O 1
ATOM 9029 N N . SER B 1 501 ? 32.438 -5.488 4.648 1 91.44 501 SER B N 1
ATOM 9030 C CA . SER B 1 501 ? 33.375 -6.574 4.441 1 91.44 501 SER B CA 1
ATOM 9031 C C . SER B 1 501 ? 34.344 -6.27 3.293 1 91.44 501 SER B C 1
ATOM 9033 O O . SER B 1 501 ? 34.062 -5.395 2.469 1 91.44 501 SER B O 1
ATOM 9035 N N . ILE B 1 502 ? 35.375 -6.969 3.229 1 90.81 502 ILE B N 1
ATOM 9036 C CA . ILE B 1 502 ? 36.438 -6.723 2.275 1 90.81 502 ILE B CA 1
ATOM 9037 C C . ILE B 1 502 ? 35.938 -6.953 0.854 1 90.81 502 ILE B C 1
ATOM 9039 O O . ILE B 1 502 ? 36.188 -6.133 -0.036 1 90.81 502 ILE B O 1
ATOM 9043 N N . PRO B 1 503 ? 35.219 -7.984 0.679 1 91.94 503 PRO B N 1
ATOM 9044 C CA . PRO B 1 503 ? 34.75 -8.203 -0.688 1 91.94 503 PRO B CA 1
ATOM 9045 C C . PRO B 1 503 ? 33.844 -7.074 -1.192 1 91.94 503 PRO B C 1
ATOM 9047 O O . PRO B 1 503 ? 33.906 -6.727 -2.375 1 91.94 503 PRO B O 1
ATOM 9050 N N . LEU B 1 504 ? 33.125 -6.516 -0.4 1 93.5 504 LEU B N 1
ATOM 9051 C CA . LEU B 1 504 ? 32.25 -5.418 -0.771 1 93.5 504 LEU B CA 1
ATOM 9052 C C . LEU B 1 504 ? 33.031 -4.145 -1.051 1 93.5 504 LEU B C 1
ATOM 9054 O O . LEU B 1 504 ? 32.75 -3.443 -2.025 1 93.5 504 LEU B O 1
ATOM 9058 N N . ARG B 1 505 ? 33.969 -3.902 -0.209 1 93.06 505 ARG B N 1
ATOM 9059 C CA . ARG B 1 505 ? 34.812 -2.707 -0.365 1 93.06 505 ARG B CA 1
ATOM 9060 C C . ARG B 1 505 ? 35.625 -2.773 -1.646 1 93.06 505 ARG B C 1
ATOM 9062 O O . ARG B 1 505 ? 35.844 -1.752 -2.297 1 93.06 505 ARG B O 1
ATOM 9069 N N . ARG B 1 506 ? 36.031 -3.916 -2 1 93.06 506 ARG B N 1
ATOM 9070 C CA . ARG B 1 506 ? 36.875 -4.113 -3.184 1 93.06 506 ARG B CA 1
ATOM 9071 C C . ARG B 1 506 ? 36.094 -3.773 -4.457 1 93.06 506 ARG B C 1
ATOM 9073 O O . ARG B 1 506 ? 36.688 -3.287 -5.426 1 93.06 506 ARG B O 1
ATOM 9080 N N . LYS B 1 507 ? 34.812 -3.977 -4.434 1 92.25 507 LYS B N 1
ATOM 9081 C CA . LYS B 1 507 ? 33.969 -3.727 -5.609 1 92.25 507 LYS B CA 1
ATOM 9082 C C . LYS B 1 507 ? 33.969 -2.242 -5.965 1 92.25 507 LYS B C 1
ATOM 9084 O O . LYS B 1 507 ? 33.812 -1.881 -7.137 1 92.25 507 LYS B O 1
ATOM 9089 N N . THR B 1 508 ? 34.125 -1.374 -4.98 1 92 508 THR B N 1
ATOM 9090 C CA . THR B 1 508 ? 34.062 0.063 -5.219 1 92 508 THR B CA 1
ATOM 9091 C C . THR B 1 508 ? 35.375 0.739 -4.887 1 92 508 THR B C 1
ATOM 9093 O O . THR B 1 508 ? 35.438 1.959 -4.719 1 92 508 THR B O 1
ATOM 9096 N N . ALA B 1 509 ? 36.438 0.041 -4.844 1 92.19 509 ALA B N 1
ATOM 9097 C CA . ALA B 1 509 ? 37.719 0.537 -4.402 1 92.19 509 ALA B CA 1
ATOM 9098 C C . ALA B 1 509 ? 38.25 1.608 -5.352 1 92.19 509 ALA B C 1
ATOM 9100 O O . ALA B 1 509 ? 38.938 2.541 -4.926 1 92.19 509 ALA B O 1
ATOM 9101 N N . LEU B 1 510 ? 37.875 1.457 -6.598 1 92.12 510 LEU B N 1
ATOM 9102 C CA . LEU B 1 510 ? 38.344 2.383 -7.617 1 92.12 510 LEU B CA 1
ATOM 9103 C C . LEU B 1 510 ? 37.75 3.77 -7.422 1 92.12 510 LEU B C 1
ATOM 9105 O O . LEU B 1 510 ? 38.281 4.762 -7.906 1 92.12 510 LEU B O 1
ATOM 9109 N N . TRP B 1 511 ? 36.719 3.838 -6.766 1 93.62 511 TRP B N 1
ATOM 9110 C CA . TRP B 1 511 ? 36 5.102 -6.59 1 93.62 511 TRP B CA 1
ATOM 9111 C C . TRP B 1 511 ? 36.219 5.652 -5.184 1 93.62 511 TRP B C 1
ATOM 9113 O O . TRP B 1 511 ? 35.25 5.875 -4.449 1 93.62 511 TRP B O 1
ATOM 9123 N N . ASN B 1 512 ? 37.438 5.93 -4.84 1 90.69 512 ASN B N 1
ATOM 9124 C CA . ASN B 1 512 ? 37.812 6.418 -3.521 1 90.69 512 ASN B CA 1
ATOM 9125 C C . ASN B 1 512 ? 37.656 7.93 -3.41 1 90.69 512 ASN B C 1
ATOM 9127 O O . ASN B 1 512 ? 37.438 8.609 -4.414 1 90.69 512 ASN B O 1
ATOM 9131 N N . PRO B 1 513 ? 37.719 8.43 -2.199 1 92 513 PRO B N 1
ATOM 9132 C CA . PRO B 1 513 ? 37.469 9.852 -1.95 1 92 513 PRO B CA 1
ATOM 9133 C C . PRO B 1 513 ? 38.469 10.75 -2.68 1 92 513 PRO B C 1
ATOM 9135 O O . PRO B 1 513 ? 38.125 11.859 -3.086 1 92 513 PRO B O 1
ATOM 9138 N N . ASP B 1 514 ? 39.656 10.328 -2.836 1 93.31 514 ASP B N 1
ATOM 9139 C CA . ASP B 1 514 ? 40.656 11.117 -3.553 1 93.31 514 ASP B CA 1
ATOM 9140 C C . ASP B 1 514 ? 40.25 11.312 -5.012 1 93.31 514 ASP B C 1
ATOM 9142 O O . ASP B 1 514 ? 40.375 12.422 -5.547 1 93.31 514 ASP B O 1
ATOM 9146 N N . ARG B 1 515 ? 39.812 10.273 -5.602 1 94.12 515 ARG B N 1
ATOM 9147 C CA . ARG B 1 515 ? 39.312 10.359 -6.969 1 94.12 515 ARG B CA 1
ATOM 9148 C C . ARG B 1 515 ? 38.094 11.258 -7.047 1 94.12 515 ARG B C 1
ATOM 9150 O O . ARG B 1 515 ? 37.938 12.016 -8.008 1 94.12 515 ARG B O 1
ATOM 9157 N N . MET B 1 516 ? 37.25 11.172 -6.16 1 94.31 516 MET B N 1
ATOM 9158 C CA . MET B 1 516 ? 36.031 11.977 -6.098 1 94.31 516 MET B CA 1
ATOM 9159 C C . MET B 1 516 ? 36.344 13.469 -6.133 1 94.31 516 MET B C 1
ATOM 9161 O O . MET B 1 516 ? 35.719 14.227 -6.887 1 94.31 516 MET B O 1
ATOM 9165 N N . ARG B 1 517 ? 37.375 13.812 -5.352 1 94.06 517 ARG B N 1
ATOM 9166 C CA . ARG B 1 517 ? 37.781 15.211 -5.273 1 94.06 517 ARG B CA 1
ATOM 9167 C C . ARG B 1 517 ? 38.469 15.656 -6.562 1 94.06 517 ARG B C 1
ATOM 9169 O O . ARG B 1 517 ? 38.219 16.766 -7.051 1 94.06 517 ARG B O 1
ATOM 9176 N N . ARG B 1 518 ? 39.25 14.789 -7.078 1 93.88 518 ARG B N 1
ATOM 9177 C CA . ARG B 1 518 ? 39.969 15.102 -8.312 1 93.88 518 ARG B CA 1
ATOM 9178 C C . ARG B 1 518 ? 39 15.305 -9.469 1 93.88 518 ARG B C 1
ATOM 9180 O O . ARG B 1 518 ? 39.219 16.141 -10.344 1 93.88 518 ARG B O 1
ATOM 9187 N N . GLU B 1 519 ? 37.938 14.586 -9.43 1 93.69 519 GLU B N 1
ATOM 9188 C CA . GLU B 1 519 ? 36.969 14.672 -10.508 1 93.69 519 GLU B CA 1
ATOM 9189 C C . GLU B 1 519 ? 35.938 15.781 -10.25 1 93.69 519 GLU B C 1
ATOM 9191 O O . GLU B 1 519 ? 34.969 15.938 -11 1 93.69 519 GLU B O 1
ATOM 9196 N N . GLY B 1 520 ? 36.094 16.547 -9.156 1 94 520 GLY B N 1
ATOM 9197 C CA . GLY B 1 520 ? 35.219 17.688 -8.859 1 94 520 GLY B CA 1
ATOM 9198 C C . GLY B 1 520 ? 33.875 17.266 -8.32 1 94 520 GLY B C 1
ATOM 9199 O O . GLY B 1 520 ? 32.875 17.938 -8.555 1 94 520 GLY B O 1
ATOM 9200 N N . LEU B 1 521 ? 33.812 16.109 -7.859 1 95.81 521 LEU B N 1
ATOM 9201 C CA . LEU B 1 521 ? 32.562 15.57 -7.367 1 95.81 521 LEU B CA 1
ATOM 9202 C C . LEU B 1 521 ? 32.531 15.57 -5.844 1 95.81 521 LEU B C 1
ATOM 9204 O O . LEU B 1 521 ? 32 14.641 -5.23 1 95.81 521 LEU B O 1
ATOM 9208 N N . SER B 1 522 ? 33 16.547 -5.152 1 93.62 522 SER B N 1
ATOM 9209 C CA . SER B 1 522 ? 33.062 16.641 -3.695 1 93.62 522 SER B CA 1
ATOM 9210 C C . SER B 1 522 ? 31.656 16.781 -3.109 1 93.62 522 SER B C 1
ATOM 9212 O O . SER B 1 522 ? 31.422 16.422 -1.952 1 93.62 522 SER B O 1
ATOM 9214 N N . HIS B 1 523 ? 30.734 17.234 -3.932 1 94.06 523 HIS B N 1
ATOM 9215 C CA . HIS B 1 523 ? 29.359 17.422 -3.467 1 94.06 523 HIS B CA 1
ATOM 9216 C C . HIS B 1 523 ? 28.688 16.078 -3.201 1 94.06 523 HIS B C 1
ATOM 9218 O O . HIS B 1 523 ? 27.656 16.031 -2.523 1 94.06 523 HIS B O 1
ATOM 9224 N N . CYS B 1 524 ? 29.234 15 -3.705 1 95.56 524 CYS B N 1
ATOM 9225 C CA . CYS B 1 524 ? 28.656 13.672 -3.514 1 95.56 524 CYS B CA 1
ATOM 9226 C C . CYS B 1 524 ? 28.688 13.273 -2.041 1 95.56 524 CYS B C 1
ATOM 9228 O O . CYS B 1 524 ? 27.828 12.5 -1.59 1 95.56 524 CYS B O 1
ATOM 9230 N N . GLU B 1 525 ? 29.609 13.812 -1.331 1 94.81 525 GLU B N 1
ATOM 9231 C CA . GLU B 1 525 ? 29.656 13.531 0.101 1 94.81 525 GLU B CA 1
ATOM 9232 C C . GLU B 1 525 ? 28.469 14.141 0.828 1 94.81 525 GLU B C 1
ATOM 9234 O O . GLU B 1 525 ? 27.859 13.492 1.68 1 94.81 525 GLU B O 1
ATOM 9239 N N . PHE B 1 526 ? 28.172 15.336 0.431 1 94.56 526 PHE B N 1
ATOM 9240 C CA . PHE B 1 526 ? 27.016 16 1.012 1 94.56 526 PHE B CA 1
ATOM 9241 C C . PHE B 1 526 ? 25.734 15.32 0.59 1 94.56 526 PHE B C 1
ATOM 9243 O O . PHE B 1 526 ? 24.797 15.18 1.393 1 94.56 526 PHE B O 1
ATOM 9250 N N . LEU B 1 527 ? 25.766 14.953 -0.552 1 94.81 527 LEU B N 1
ATOM 9251 C CA . LEU B 1 527 ? 24.609 14.242 -1.077 1 94.81 527 LEU B CA 1
ATOM 9252 C C . LEU B 1 527 ? 24.375 12.945 -0.32 1 94.81 527 LEU B C 1
ATOM 9254 O O . LEU B 1 527 ? 23.219 12.586 -0.023 1 94.81 527 LEU B O 1
ATOM 9258 N N . TYR B 1 528 ? 25.469 12.234 -0.062 1 96.31 528 TYR B N 1
ATOM 9259 C CA . TYR B 1 528 ? 25.359 10.984 0.667 1 96.31 528 TYR B CA 1
ATOM 9260 C C . TYR B 1 528 ? 24.734 11.203 2.043 1 96.31 528 TYR B C 1
ATOM 9262 O O . TYR B 1 528 ? 23.859 10.445 2.469 1 96.31 528 TYR B O 1
ATOM 9270 N N . GLU B 1 529 ? 25.047 12.195 2.773 1 95.19 529 GLU B N 1
ATOM 9271 C CA . GLU B 1 529 ? 24.5 12.508 4.094 1 95.19 529 GLU B CA 1
ATOM 9272 C C . GLU B 1 529 ? 23.016 12.836 4.016 1 95.19 529 GLU B C 1
ATOM 9274 O O . GLU B 1 529 ? 22.234 12.414 4.871 1 95.19 529 GLU B O 1
ATOM 9279 N N . ARG B 1 530 ? 22.734 13.57 3.037 1 92.81 530 ARG B N 1
ATOM 9280 C CA . ARG B 1 530 ? 21.344 13.93 2.834 1 92.81 530 ARG B CA 1
ATOM 9281 C C . ARG B 1 530 ? 20.5 12.695 2.551 1 92.81 530 ARG B C 1
ATOM 9283 O O . ARG B 1 530 ? 19.375 12.57 3.061 1 92.81 530 ARG B O 1
ATOM 9290 N N . VAL B 1 531 ? 21.016 11.883 1.753 1 94.56 531 VAL B N 1
ATOM 9291 C CA . VAL B 1 531 ? 20.312 10.648 1.398 1 94.56 531 VAL B CA 1
ATOM 9292 C C . VAL B 1 531 ? 20.094 9.805 2.65 1 94.56 531 VAL B C 1
ATOM 9294 O O . VAL B 1 531 ? 19 9.281 2.865 1 94.56 531 VAL B O 1
ATOM 9297 N N . LEU B 1 532 ? 21.031 9.695 3.482 1 94.88 532 LEU B N 1
ATOM 9298 C CA . LEU B 1 532 ? 20.922 8.898 4.695 1 94.88 532 LEU B CA 1
ATOM 9299 C C . LEU B 1 532 ? 19.891 9.492 5.648 1 94.88 532 LEU B C 1
ATOM 9301 O O . LEU B 1 532 ? 19.172 8.75 6.32 1 94.88 532 LEU B O 1
ATOM 9305 N N . GLU B 1 533 ? 19.875 10.734 5.66 1 91.69 533 GLU B N 1
ATOM 9306 C CA . GLU B 1 533 ? 18.891 11.414 6.504 1 91.69 533 GLU B CA 1
ATOM 9307 C C . GLU B 1 533 ? 17.469 11.117 6.035 1 91.69 533 GLU B C 1
ATOM 9309 O O . GLU B 1 533 ? 16.562 10.883 6.852 1 91.69 533 GLU B O 1
ATOM 9314 N N . ASN B 1 534 ? 17.359 11.125 4.773 1 90.19 534 ASN B N 1
ATOM 9315 C CA . ASN B 1 534 ? 16.047 10.859 4.195 1 90.19 534 ASN B CA 1
ATOM 9316 C C . ASN B 1 534 ? 15.625 9.414 4.398 1 90.19 534 ASN B C 1
ATOM 9318 O O . ASN B 1 534 ? 14.43 9.117 4.477 1 90.19 534 ASN B O 1
ATOM 9322 N N . LEU B 1 535 ? 16.578 8.539 4.48 1 94.62 535 LEU B N 1
ATOM 9323 C CA . LEU B 1 535 ? 16.281 7.113 4.523 1 94.62 535 LEU B CA 1
ATOM 9324 C C . LEU B 1 535 ? 15.945 6.672 5.945 1 94.62 535 LEU B C 1
ATOM 9326 O O . LEU B 1 535 ? 15.516 5.539 6.164 1 94.62 535 LEU B O 1
ATOM 9330 N N . ILE B 1 536 ? 16.078 7.559 6.934 1 93.44 536 ILE B N 1
ATOM 9331 C CA . ILE B 1 536 ? 15.789 7.223 8.32 1 93.44 536 ILE B CA 1
ATOM 9332 C C . ILE B 1 536 ? 14.312 6.852 8.461 1 93.44 536 ILE B C 1
ATOM 9334 O O . ILE B 1 536 ? 13.969 5.891 9.156 1 93.44 536 ILE B O 1
ATOM 9338 N N . LEU B 1 537 ? 13.555 7.559 7.742 1 92.88 537 LEU B N 1
ATOM 9339 C CA . LEU B 1 537 ? 12.117 7.32 7.785 1 92.88 537 LEU B CA 1
ATOM 9340 C C . LEU B 1 537 ? 11.789 5.918 7.281 1 92.88 537 LEU B C 1
ATOM 9342 O O . LEU B 1 537 ? 10.93 5.234 7.852 1 92.88 537 LEU B O 1
ATOM 9346 N N . TYR B 1 538 ? 12.453 5.504 6.293 1 95 538 TYR B N 1
ATOM 9347 C CA . TYR B 1 538 ? 12.156 4.215 5.676 1 95 538 TYR B CA 1
ATOM 9348 C C . TYR B 1 538 ? 12.781 3.074 6.477 1 95 538 TYR B C 1
ATOM 9350 O O . TYR B 1 538 ? 12.258 1.956 6.48 1 95 538 TYR B O 1
ATOM 9358 N N . ARG B 1 539 ? 13.836 3.379 7.148 1 93.88 539 ARG B N 1
ATOM 9359 C CA . ARG B 1 539 ? 14.398 2.396 8.07 1 93.88 539 ARG B CA 1
ATOM 9360 C C . ARG B 1 539 ? 13.43 2.088 9.203 1 93.88 539 ARG B C 1
ATOM 9362 O O . ARG B 1 539 ? 13.258 0.928 9.586 1 93.88 539 ARG B O 1
ATOM 9369 N N . GLU B 1 540 ? 12.844 3.09 9.664 1 91.88 540 GLU B N 1
ATOM 9370 C CA . GLU B 1 540 ? 11.844 2.92 10.711 1 91.88 540 GLU B CA 1
ATOM 9371 C C . GLU B 1 540 ? 10.633 2.148 10.203 1 91.88 540 GLU B C 1
ATOM 9373 O O . GLU B 1 540 ? 10.047 1.343 10.93 1 91.88 540 GLU B O 1
ATOM 9378 N N . LEU B 1 541 ? 10.336 2.436 8.992 1 92.44 541 LEU B N 1
ATOM 9379 C CA . LEU B 1 541 ? 9.25 1.71 8.352 1 92.44 541 LEU B CA 1
ATOM 9380 C C . LEU B 1 541 ? 9.539 0.214 8.312 1 92.44 541 LEU B C 1
ATOM 9382 O O . LEU B 1 541 ? 8.672 -0.604 8.609 1 92.44 541 LEU B O 1
ATOM 9386 N N . ALA B 1 542 ? 10.711 -0.104 7.918 1 92.31 542 ALA B N 1
ATOM 9387 C CA . ALA B 1 542 ? 11.125 -1.501 7.82 1 92.31 542 ALA B CA 1
ATOM 9388 C C . ALA B 1 542 ? 11.117 -2.174 9.188 1 92.31 542 ALA B C 1
ATOM 9390 O O . ALA B 1 542 ? 10.695 -3.324 9.32 1 92.31 542 ALA B O 1
ATOM 9391 N N . GLU B 1 543 ? 11.562 -1.48 10.195 1 89.44 543 GLU B N 1
ATOM 9392 C CA . GLU B 1 543 ? 11.656 -2.02 11.555 1 89.44 543 GLU B CA 1
ATOM 9393 C C . GLU B 1 543 ? 10.273 -2.221 12.164 1 89.44 543 GLU B C 1
ATOM 9395 O O . GLU B 1 543 ? 10.07 -3.158 12.938 1 89.44 543 GLU B O 1
ATOM 9400 N N . ASN B 1 544 ? 9.352 -1.397 11.758 1 88.69 544 ASN B N 1
ATOM 9401 C CA . ASN B 1 544 ? 8.016 -1.462 12.352 1 88.69 544 ASN B CA 1
ATOM 9402 C C . ASN B 1 544 ? 7.031 -2.184 11.438 1 88.69 544 ASN B C 1
ATOM 9404 O O . ASN B 1 544 ? 5.824 -2.17 11.68 1 88.69 544 ASN B O 1
ATOM 9408 N N . SER B 1 545 ? 7.594 -2.795 10.445 1 90.12 545 SER B N 1
ATOM 9409 C CA . SER B 1 545 ? 6.73 -3.502 9.5 1 90.12 545 SER B CA 1
ATOM 9410 C C . SER B 1 545 ? 6.129 -4.75 10.133 1 90.12 545 SER B C 1
ATOM 9412 O O . SER B 1 545 ? 6.625 -5.242 11.156 1 90.12 545 SER B O 1
ATOM 9414 N N . GLY B 1 546 ? 5.031 -5.195 9.555 1 88.19 546 GLY B N 1
ATOM 9415 C CA . GLY B 1 546 ? 4.375 -6.383 10.07 1 88.19 546 GLY B CA 1
ATOM 9416 C C . GLY B 1 546 ? 5.246 -7.625 10.008 1 88.19 546 GLY B C 1
ATOM 9417 O O . GLY B 1 546 ? 5.258 -8.43 10.945 1 88.19 546 GLY B O 1
ATOM 9418 N N . CYS B 1 547 ? 5.984 -7.758 8.992 1 88.44 547 CYS B N 1
ATOM 9419 C CA . CYS B 1 547 ? 6.844 -8.922 8.82 1 88.44 547 CYS B CA 1
ATOM 9420 C C . CYS B 1 547 ? 7.926 -8.969 9.891 1 88.44 547 CYS B C 1
ATOM 9422 O O . CYS B 1 547 ? 8.125 -9.992 10.539 1 88.44 547 CYS B O 1
ATOM 9424 N N . GLU B 1 548 ? 8.547 -7.836 10.109 1 88.19 548 GLU B N 1
ATOM 9425 C CA . GLU B 1 548 ? 9.625 -7.766 11.086 1 88.19 548 GLU B CA 1
ATOM 9426 C C . GLU B 1 548 ? 9.086 -7.816 12.516 1 88.19 548 GLU B C 1
ATOM 9428 O O . GLU B 1 548 ? 9.68 -8.461 13.383 1 88.19 548 GLU B O 1
ATOM 9433 N N . ALA B 1 549 ? 8.023 -7.156 12.766 1 89.44 549 ALA B N 1
ATOM 9434 C CA . ALA B 1 549 ? 7.434 -7.141 14.102 1 89.44 549 ALA B CA 1
ATOM 9435 C C . ALA B 1 549 ? 6.992 -8.539 14.516 1 89.44 549 ALA B C 1
ATOM 9437 O O . ALA B 1 549 ? 7.18 -8.938 15.672 1 89.44 549 ALA B O 1
ATOM 9438 N N . ASN B 1 550 ? 6.449 -9.242 13.602 1 89.19 550 ASN B N 1
ATOM 9439 C CA . ASN B 1 550 ? 6.016 -10.602 13.906 1 89.19 550 ASN B CA 1
ATOM 9440 C C . ASN B 1 550 ? 7.203 -11.531 14.117 1 89.19 550 ASN B C 1
ATOM 9442 O O . ASN B 1 550 ? 7.145 -12.445 14.953 1 89.19 550 ASN B O 1
ATOM 9446 N N . ARG B 1 551 ? 8.188 -11.359 13.391 1 87.5 551 ARG B N 1
ATOM 9447 C CA . ARG B 1 551 ? 9.406 -12.133 13.586 1 87.5 551 ARG B CA 1
ATOM 9448 C C . ARG B 1 551 ? 10 -11.867 14.969 1 87.5 551 ARG B C 1
ATOM 9450 O O . ARG B 1 551 ? 10.406 -12.805 15.664 1 87.5 551 ARG B O 1
ATOM 9457 N N . ARG B 1 552 ? 10.055 -10.633 15.367 1 87.88 552 ARG B N 1
ATOM 9458 C CA . ARG B 1 552 ? 10.562 -10.258 16.688 1 87.88 552 ARG B CA 1
ATOM 9459 C C . ARG B 1 552 ? 9.672 -10.805 17.797 1 87.88 552 ARG B C 1
ATOM 9461 O O . ARG B 1 552 ? 10.164 -11.234 18.844 1 87.88 552 ARG B O 1
ATOM 9468 N N . LEU B 1 553 ? 8.43 -10.742 17.531 1 88.31 553 LEU B N 1
ATOM 9469 C CA . LEU B 1 553 ? 7.477 -11.266 18.5 1 88.31 553 LEU B CA 1
ATOM 9470 C C . LEU B 1 553 ? 7.711 -12.758 18.734 1 88.31 553 LEU B C 1
ATOM 9472 O O . LEU B 1 553 ? 7.699 -13.211 19.891 1 88.31 553 LEU B O 1
ATOM 9476 N N . ARG B 1 554 ? 7.918 -13.422 17.672 1 87.12 554 ARG B N 1
ATOM 9477 C CA . ARG B 1 554 ? 8.188 -14.852 17.812 1 87.12 554 ARG B CA 1
ATOM 9478 C C . ARG B 1 554 ? 9.492 -15.094 18.562 1 87.12 554 ARG B C 1
ATOM 9480 O O . ARG B 1 554 ? 9.57 -15.984 19.406 1 87.12 554 ARG B O 1
ATOM 9487 N N . ARG B 1 555 ? 10.414 -14.258 18.406 1 87.88 555 ARG B N 1
ATOM 9488 C CA . ARG B 1 555 ? 11.711 -14.383 19.062 1 87.88 555 ARG B CA 1
ATOM 9489 C C . ARG B 1 555 ? 11.586 -14.086 20.547 1 87.88 555 ARG B C 1
ATOM 9491 O O . ARG B 1 555 ? 12.164 -14.797 21.375 1 87.88 555 ARG B O 1
ATOM 9498 N N . VAL B 1 556 ? 10.859 -13.062 20.812 1 87.25 556 VAL B N 1
ATOM 9499 C CA . VAL B 1 556 ? 10.695 -12.664 22.203 1 87.25 556 VAL B CA 1
ATOM 9500 C C . VAL B 1 556 ? 9.875 -13.719 22.953 1 87.25 556 VAL B C 1
ATOM 9502 O O . VAL B 1 556 ? 10.172 -14.039 24.109 1 87.25 556 VAL B O 1
ATOM 9505 N N . ARG B 1 557 ? 8.914 -14.227 22.312 1 86.62 557 ARG B N 1
ATOM 9506 C CA . ARG B 1 557 ? 8.094 -15.266 22.922 1 86.62 557 ARG B CA 1
ATOM 9507 C C . ARG B 1 557 ? 8.914 -16.516 23.203 1 86.62 557 ARG B C 1
ATOM 9509 O O . ARG B 1 557 ? 8.773 -17.141 24.25 1 86.62 557 ARG B O 1
ATOM 9516 N N . ASP B 1 558 ? 9.734 -16.812 22.312 1 86.62 558 ASP B N 1
ATOM 9517 C CA . ASP B 1 558 ? 10.594 -17.984 22.484 1 86.62 558 ASP B CA 1
ATOM 9518 C C . ASP B 1 558 ? 11.609 -17.75 23.594 1 86.62 558 ASP B C 1
ATOM 9520 O O . ASP B 1 558 ? 11.906 -18.672 24.359 1 86.62 558 ASP B O 1
ATOM 9524 N N . SER B 1 559 ? 12.086 -16.547 23.688 1 85.75 559 SER B N 1
ATOM 9525 C CA . SER B 1 559 ? 13.055 -16.219 24.719 1 85.75 559 SER B CA 1
ATOM 9526 C C . SER B 1 559 ? 12.398 -16.203 26.094 1 85.75 559 SER B C 1
ATOM 9528 O O . SER B 1 559 ? 12.984 -16.656 27.078 1 85.75 559 SER B O 1
ATOM 9530 N N . CYS B 1 560 ? 11.281 -15.656 26.109 1 86 560 CYS B N 1
ATOM 9531 C CA . CYS B 1 560 ? 10.555 -15.609 27.359 1 86 560 CYS B CA 1
ATOM 9532 C C . CYS B 1 560 ? 10.164 -17.016 27.812 1 86 560 CYS B C 1
ATOM 9534 O O . CYS B 1 560 ? 10.227 -17.328 29.016 1 86 560 CYS B O 1
ATOM 9536 N N . ALA B 1 561 ? 9.742 -17.781 27 1 78.31 561 ALA B N 1
ATOM 9537 C CA . ALA B 1 561 ? 9.391 -19.172 27.297 1 78.31 561 ALA B CA 1
ATOM 9538 C C . ALA B 1 561 ? 10.609 -19.969 27.734 1 78.31 561 ALA B C 1
ATOM 9540 O O . ALA B 1 561 ? 10.523 -20.781 28.656 1 78.31 561 ALA B O 1
ATOM 9541 N N . LYS B 1 562 ? 11.742 -19.672 27.375 1 73.69 562 LYS B N 1
ATOM 9542 C CA . LYS B 1 562 ? 12.969 -20.344 27.781 1 73.69 562 LYS B CA 1
ATOM 9543 C C . LYS B 1 562 ? 13.422 -19.891 29.172 1 73.69 562 LYS B C 1
ATOM 9545 O O . LYS B 1 562 ? 13.883 -20.703 29.969 1 73.69 562 LYS B O 1
ATOM 9550 N N . ASN B 1 563 ? 13.172 -18.688 29.516 1 68.75 563 ASN B N 1
ATOM 9551 C CA . ASN B 1 563 ? 13.523 -18.141 30.828 1 68.75 563 ASN B CA 1
ATOM 9552 C C . ASN B 1 563 ? 12.602 -18.672 31.922 1 68.75 563 ASN B C 1
ATOM 9554 O O . ASN B 1 563 ? 13.016 -18.828 33.062 1 68.75 563 ASN B O 1
ATOM 9558 N N . LYS B 1 564 ? 11.445 -18.938 31.734 1 58.53 564 LYS B N 1
ATOM 9559 C CA . LYS B 1 564 ? 10.539 -19.547 32.688 1 58.53 564 LYS B CA 1
ATOM 9560 C C . LYS B 1 564 ? 10.914 -21.016 32.969 1 58.53 564 LYS B C 1
ATOM 9562 O O . LYS B 1 564 ? 10.805 -21.5 34.094 1 58.53 564 LYS B O 1
ATOM 9567 N N . LYS B 1 565 ? 11.281 -21.641 31.984 1 58.38 565 LYS B N 1
ATOM 9568 C CA . LYS B 1 565 ? 11.656 -23.047 32.125 1 58.38 565 LYS B CA 1
ATOM 9569 C C . LYS B 1 565 ? 12.969 -23.172 32.906 1 58.38 565 LYS B C 1
ATOM 9571 O O . LYS B 1 565 ? 13.164 -24.141 33.625 1 58.38 565 LYS B O 1
ATOM 9576 N N . LYS B 1 566 ? 13.773 -22.266 33 1 55.28 566 LYS B N 1
ATOM 9577 C CA . LYS B 1 566 ? 15.008 -22.328 33.781 1 55.28 566 LYS B CA 1
ATOM 9578 C C . LYS B 1 566 ? 14.75 -21.984 35.25 1 55.28 566 LYS B C 1
ATOM 9580 O O . LYS B 1 566 ? 15.477 -22.438 36.125 1 55.28 566 LYS B O 1
ATOM 9585 N N . GLY B 1 567 ? 13.859 -21.25 35.625 1 44.91 567 GLY B N 1
ATOM 9586 C CA . GLY B 1 567 ? 13.578 -20.891 37 1 44.91 567 GLY B CA 1
ATOM 9587 C C . GLY B 1 567 ? 12.867 -22 37.781 1 44.91 567 GLY B C 1
ATOM 9588 O O . GLY B 1 567 ? 12.688 -21.891 39 1 44.91 567 GLY B O 1
ATOM 9589 N N . LYS B 1 568 ? 12.117 -22.875 37.125 1 42.62 568 LYS B N 1
ATOM 9590 C CA . LYS B 1 568 ? 11.422 -23.891 37.906 1 42.62 568 LYS B CA 1
ATOM 9591 C C . LYS B 1 568 ? 12.305 -25.109 38.125 1 42.62 568 LYS B C 1
ATOM 9593 O O . LYS B 1 568 ? 11.828 -26.156 38.562 1 42.62 568 LYS B O 1
ATOM 9598 N N . LYS B 1 569 ? 13.602 -25.141 37.781 1 40.78 569 LYS B N 1
ATOM 9599 C CA . LYS B 1 569 ? 14.383 -26.312 38.156 1 40.78 569 LYS B CA 1
ATOM 9600 C C . LYS B 1 569 ? 14.375 -26.531 39.656 1 40.78 569 LYS B C 1
ATOM 9602 O O . LYS B 1 569 ? 15.188 -25.953 40.375 1 40.78 569 LYS B O 1
ATOM 9607 N N . GLN B 1 570 ? 13.234 -26.812 40.344 1 34.84 570 GLN B N 1
ATOM 9608 C CA . GLN B 1 570 ? 13.336 -27.438 41.656 1 34.84 570 GLN B CA 1
ATOM 9609 C C . GLN B 1 570 ? 14.016 -28.812 41.562 1 34.84 570 GLN B C 1
ATOM 9611 O O . GLN B 1 570 ? 13.891 -29.5 40.531 1 34.84 570 GLN B O 1
ATOM 9616 N N . PRO B 1 571 ? 14.961 -29.297 42.438 1 33.28 571 PRO B N 1
ATOM 9617 C CA . PRO B 1 571 ? 15.656 -30.578 42.406 1 33.28 571 PRO B CA 1
ATOM 9618 C C . PRO B 1 571 ? 14.703 -31.766 42.406 1 33.28 571 PRO B C 1
ATOM 9620 O O . PRO B 1 571 ? 13.719 -31.781 43.156 1 33.28 571 PRO B O 1
ATOM 9623 N N . LYS B 1 572 ? 14.531 -32.375 41.281 1 34.19 572 LYS B N 1
ATOM 9624 C CA . LYS B 1 572 ? 13.695 -33.562 41.125 1 34.19 572 LYS B CA 1
ATOM 9625 C C . LYS B 1 572 ? 13.898 -34.531 42.281 1 34.19 572 LYS B C 1
ATOM 9627 O O . LYS B 1 572 ? 15.039 -34.906 42.594 1 34.19 572 LYS B O 1
ATOM 9632 N N . PRO B 1 573 ? 12.953 -34.625 43.156 1 30.66 573 PRO B N 1
ATOM 9633 C CA . PRO B 1 573 ? 13.164 -35.625 44.219 1 30.66 573 PRO B CA 1
ATOM 9634 C C . PRO B 1 573 ? 13.445 -37.031 43.625 1 30.66 573 PRO B C 1
ATOM 9636 O O . PRO B 1 573 ? 12.977 -37.344 42.531 1 30.66 573 PRO B O 1
ATOM 9639 N N . THR B 1 574 ? 14.602 -37.625 43.875 1 28.89 574 THR B N 1
ATOM 9640 C CA . THR B 1 574 ? 15.078 -38.969 43.438 1 28.89 574 THR B CA 1
ATOM 9641 C C . THR B 1 574 ? 14.055 -40.031 43.812 1 28.89 574 THR B C 1
ATOM 9643 O O . THR B 1 574 ? 13.867 -40.344 44.969 1 28.89 574 THR B O 1
ATOM 9646 N N . ILE B 1 575 ? 12.742 -39.906 43.094 1 26.8 575 ILE B N 1
ATOM 9647 C CA . ILE B 1 575 ? 11.859 -40.969 43.562 1 26.8 575 ILE B CA 1
ATOM 9648 C C . ILE B 1 575 ? 12.5 -42.344 43.281 1 26.8 575 ILE B C 1
ATOM 9650 O O . ILE B 1 575 ? 12.992 -42.562 42.156 1 26.8 575 ILE B O 1
ATOM 9654 N N . PRO B 1 576 ? 12.594 -43.188 44.25 1 27.3 576 PRO B N 1
ATOM 9655 C CA . PRO B 1 576 ? 13.242 -44.5 44.25 1 27.3 576 PRO B CA 1
ATOM 9656 C C . PRO B 1 576 ? 12.531 -45.531 43.344 1 27.3 576 PRO B C 1
ATOM 9658 O O . PRO B 1 576 ? 11.336 -45.75 43.5 1 27.3 576 PRO B O 1
ATOM 9661 N N . PRO B 1 577 ? 12.719 -45.25 42 1 23.69 577 PRO B N 1
ATOM 9662 C CA . PRO B 1 577 ? 11.867 -46.062 41.094 1 23.69 577 PRO B CA 1
ATOM 9663 C C . PRO B 1 577 ? 11.82 -47.531 41.5 1 23.69 577 PRO B C 1
ATOM 9665 O O . PRO B 1 577 ? 12.852 -48.125 41.844 1 23.69 577 PRO B O 1
ATOM 9668 N N . GLU B 1 578 ? 10.531 -47.844 41.844 1 19.66 578 GLU B N 1
ATOM 9669 C CA . GLU B 1 578 ? 9.945 -49.062 42.344 1 19.66 578 GLU B CA 1
ATOM 9670 C C . GLU B 1 578 ? 10.117 -50.219 41.375 1 19.66 578 GLU B C 1
ATOM 9672 O O . GLU B 1 578 ? 10.273 -50 40.156 1 19.66 578 GLU B O 1
ATOM 9677 N N . SER B 1 579 ? 9.859 -51.375 41.812 1 19.75 579 SER B N 1
ATOM 9678 C CA . SER B 1 579 ? 10.234 -52.75 41.625 1 19.75 579 SER B CA 1
ATOM 9679 C C . SER B 1 579 ? 9.5 -53.375 40.469 1 19.75 579 SER B C 1
ATOM 9681 O O . SER B 1 579 ? 8.469 -52.875 40.031 1 19.75 579 SER B O 1
ATOM 9683 N N . PRO B 1 580 ? 9.422 -54.688 40.25 1 18.62 580 PRO B N 1
ATOM 9684 C CA . PRO B 1 580 ? 9.57 -55.844 39.312 1 18.62 580 PRO B CA 1
ATOM 9685 C C . PRO B 1 580 ? 8.234 -56.312 38.75 1 18.62 580 PRO B C 1
ATOM 9687 O O . PRO B 1 580 ? 8.195 -56.812 37.625 1 18.62 580 PRO B O 1
ATOM 9690 N N . SER B 1 581 ? 6.922 -56.156 39.312 1 16.73 581 SER B N 1
ATOM 9691 C CA . SER B 1 581 ? 6.324 -57.469 39.344 1 16.73 581 SER B CA 1
ATOM 9692 C C . SER B 1 581 ? 5.715 -57.875 38 1 16.73 581 SER B C 1
ATOM 9694 O O . SER B 1 581 ? 5.48 -57 37.156 1 16.73 581 SER B O 1
ATOM 9696 N N . GLY B 1 582 ? 4.504 -58.75 37.875 1 17.64 582 GLY B N 1
ATOM 9697 C CA . GLY B 1 582 ? 4.117 -60.125 37.531 1 17.64 582 GLY B CA 1
ATOM 9698 C C . GLY B 1 582 ? 3.23 -60.219 36.312 1 17.64 582 GLY B C 1
ATOM 9699 O O . GLY B 1 582 ? 2.812 -59.188 35.75 1 17.64 582 GLY B O 1
ATOM 9700 N N . VAL B 1 583 ? 2.01 -61 36.156 1 17.91 583 VAL B N 1
ATOM 9701 C CA . VAL B 1 583 ? 1.716 -62.188 35.406 1 17.91 583 VAL B CA 1
ATOM 9702 C C . VAL B 1 583 ? 0.798 -61.844 34.219 1 17.91 583 VAL B C 1
ATOM 9704 O O . VAL B 1 583 ? 1.098 -62.188 33.062 1 17.91 583 VAL B O 1
ATOM 9707 N N . HIS B 1 584 ? -0.712 -61.906 34.188 1 17.33 584 HIS B N 1
ATOM 9708 C CA . HIS B 1 584 ? -1.518 -63.062 33.844 1 17.33 584 HIS B CA 1
ATOM 9709 C C . HIS B 1 584 ? -2.242 -62.875 32.531 1 17.33 584 HIS B C 1
ATOM 9711 O O . HIS B 1 584 ? -2.43 -61.719 32.094 1 17.33 584 HIS B O 1
ATOM 9717 N N . ILE B 1 585 ? -3.596 -63.594 32.125 1 16.66 585 ILE B N 1
ATOM 9718 C CA . ILE B 1 585 ? -4.102 -64.625 31.219 1 16.66 585 ILE B CA 1
ATOM 9719 C C . ILE B 1 585 ? -5.055 -64 30.203 1 16.66 585 ILE B C 1
ATOM 9721 O O . ILE B 1 585 ? -4.91 -64.188 29 1 16.66 585 ILE B O 1
ATOM 9725 N N . VAL B 1 586 ? -6.566 -63.688 30.219 1 16.58 586 VAL B N 1
ATOM 9726 C CA . VAL B 1 586 ? -7.539 -64.688 29.812 1 16.58 586 VAL B CA 1
ATOM 9727 C C . VAL B 1 586 ? -8.133 -64.312 28.453 1 16.58 586 VAL B C 1
ATOM 9729 O O . VAL B 1 586 ? -8.078 -63.156 28.047 1 16.58 586 VAL B O 1
ATOM 9732 N N . GLU B 1 587 ? -9.594 -64.812 27.984 1 16.66 587 GLU B N 1
ATOM 9733 C CA . GLU B 1 587 ? -10.336 -65.688 27.141 1 16.66 587 GLU B CA 1
ATOM 9734 C C . GLU B 1 587 ? -11.156 -64.938 26.094 1 16.66 587 GLU B C 1
ATOM 9736 O O . GLU B 1 587 ? -11.055 -65.25 24.891 1 16.66 587 GLU B O 1
ATOM 9741 N N . VAL B 1 588 ? -12.68 -64.75 25.969 1 17.03 588 VAL B N 1
ATOM 9742 C CA . VAL B 1 588 ? -13.547 -65.562 25.109 1 17.03 588 VAL B CA 1
ATOM 9743 C C . VAL B 1 588 ? -13.992 -64.75 23.891 1 17.03 588 VAL B C 1
ATOM 9745 O O . VAL B 1 588 ? -13.906 -63.562 23.906 1 17.03 588 VAL B O 1
ATOM 9748 N N . PRO B 1 589 ? -15.469 -65 23.141 1 16.14 589 PRO B N 1
ATOM 9749 C CA . PRO B 1 589 ? -16.125 -65.625 21.984 1 16.14 589 PRO B CA 1
ATOM 9750 C C . PRO B 1 589 ? -17 -64.625 21.203 1 16.14 589 PRO B C 1
ATOM 9752 O O . PRO B 1 589 ? -17.484 -64.938 20.109 1 16.14 589 PRO B O 1
ATOM 9755 N N . ALA B 1 590 ? -17.391 -63.406 21.484 1 15.27 590 ALA B N 1
ATOM 9756 C CA . ALA B 1 590 ? -18.781 -63.062 21.281 1 15.27 590 ALA B CA 1
ATOM 9757 C C . ALA B 1 590 ? -19.109 -62.969 19.781 1 15.27 590 ALA B C 1
ATOM 9759 O O . ALA B 1 590 ? -18.297 -62.469 19 1 15.27 590 ALA B O 1
ATOM 9760 N N . SER B 1 591 ? -20.531 -63.062 19.172 1 15.99 591 SER B N 1
ATOM 9761 C CA . SER B 1 591 ? -21.469 -63.625 18.203 1 15.99 591 SER B CA 1
ATOM 9762 C C . SER B 1 591 ? -21.766 -62.625 17.094 1 15.99 591 SER B C 1
ATOM 9764 O O . SER B 1 591 ? -21.375 -61.469 17.172 1 15.99 591 SER B O 1
ATOM 9766 N N . GLU B 1 592 ? -23.219 -62.219 16.641 1 16.62 592 GLU B N 1
ATOM 9767 C CA . GLU B 1 592 ? -24.172 -62.656 15.625 1 16.62 592 GLU B CA 1
ATOM 9768 C C . GLU B 1 592 ? -24.422 -61.531 14.602 1 16.62 592 GLU B C 1
ATOM 9770 O O . GLU B 1 592 ? -24.328 -61.781 13.398 1 16.62 592 GLU B O 1
ATOM 9775 N N . MET B 1 593 ? -25.516 -60.469 14.648 1 16.64 593 MET B N 1
ATOM 9776 C CA . MET B 1 593 ? -26.75 -60.438 13.859 1 16.64 593 MET B CA 1
ATOM 9777 C C . MET B 1 593 ? -26.609 -59.469 12.672 1 16.64 593 MET B C 1
ATOM 9779 O O . MET B 1 593 ? -25.969 -58.438 12.789 1 16.64 593 MET B O 1
ATOM 9783 N N . LEU B 1 594 ? -27.188 -59.656 11.273 1 17.38 594 LEU B N 1
ATOM 9784 C CA . LEU B 1 594 ? -27.156 -59.562 9.82 1 17.38 594 LEU B CA 1
ATOM 9785 C C . LEU B 1 594 ? -27.969 -58.375 9.336 1 17.38 594 LEU B C 1
ATOM 9787 O O . LEU B 1 594 ? -27.859 -57.969 8.172 1 17.38 594 LEU B O 1
ATOM 9791 N N . ASP B 1 595 ? -28.812 -57.594 9.992 1 16.7 595 ASP B N 1
ATOM 9792 C CA . ASP B 1 595 ? -30.062 -57.312 9.297 1 16.7 595 ASP B CA 1
ATOM 9793 C C . ASP B 1 595 ? -29.844 -56.312 8.172 1 16.7 595 ASP B C 1
ATOM 9795 O O . ASP B 1 595 ? -28.922 -55.5 8.219 1 16.7 595 ASP B O 1
ATOM 9799 N N . ASP B 1 596 ? -30.75 -56.125 6.977 1 17.05 596 ASP B N 1
ATOM 9800 C CA . ASP B 1 596 ? -31.109 -56.031 5.562 1 17.05 596 ASP B CA 1
ATOM 9801 C C . ASP B 1 596 ? -31.516 -54.625 5.184 1 17.05 596 ASP B C 1
ATOM 9803 O O . ASP B 1 596 ? -31.984 -54.375 4.066 1 17.05 596 ASP B O 1
ATOM 9807 N N . ARG B 1 597 ? -31.516 -53.531 6.008 1 18.23 597 ARG B N 1
ATOM 9808 C CA . ARG B 1 597 ? -32.531 -52.531 5.711 1 18.23 597 ARG B CA 1
ATOM 9809 C C . ARG B 1 597 ? -32.281 -51.875 4.363 1 18.23 597 ARG B C 1
ATOM 9811 O O . ARG B 1 597 ? -31.141 -51.656 3.969 1 18.23 597 ARG B O 1
ATOM 9818 N N . ASN B 1 598 ? -33.406 -51.531 3.422 1 17.7 598 ASN B N 1
ATOM 9819 C CA . ASN B 1 598 ? -33.938 -51.281 2.09 1 17.7 598 ASN B CA 1
ATOM 9820 C C . ASN B 1 598 ? -33.75 -49.844 1.648 1 17.7 598 ASN B C 1
ATOM 9822 O O . ASN B 1 598 ? -34.281 -48.906 2.254 1 17.7 598 ASN B O 1
ATOM 9826 N N . PRO B 1 599 ? -32.656 -49.281 1.052 1 18.36 599 PRO B N 1
ATOM 9827 C CA . PRO B 1 599 ? -32.406 -47.844 0.772 1 18.36 599 PRO B CA 1
ATOM 9828 C C . PRO B 1 599 ? -33.156 -47.344 -0.455 1 18.36 599 PRO B C 1
ATOM 9830 O O . PRO B 1 599 ? -32.75 -47.625 -1.588 1 18.36 599 PRO B O 1
ATOM 9833 N N . ALA B 1 600 ? -34.469 -47.375 -0.5 1 19.66 600 ALA B N 1
ATOM 9834 C CA . ALA B 1 600 ? -35.219 -47.156 -1.736 1 19.66 600 ALA B CA 1
ATOM 9835 C C . ALA B 1 600 ? -34.875 -45.812 -2.352 1 19.66 600 ALA B C 1
ATOM 9837 O O . ALA B 1 600 ? -34.5 -45.719 -3.52 1 19.66 600 ALA B O 1
ATOM 9838 N N . ASP B 1 601 ? -35.75 -44.719 -2.244 1 19.17 601 ASP B N 1
ATOM 9839 C CA . ASP B 1 601 ? -36.656 -44.125 -3.232 1 19.17 601 ASP B CA 1
ATOM 9840 C C . ASP B 1 601 ? -36.094 -42.781 -3.723 1 19.17 601 ASP B C 1
ATOM 9842 O O . ASP B 1 601 ? -36.812 -42 -4.336 1 19.17 601 ASP B O 1
ATOM 9846 N N . ALA B 1 602 ? -34.875 -42.312 -3.537 1 18.78 602 ALA B N 1
ATOM 9847 C CA . ALA B 1 602 ? -34.656 -40.875 -3.6 1 18.78 602 ALA B CA 1
ATOM 9848 C C . ALA B 1 602 ? -34.625 -40.375 -5.047 1 18.78 602 ALA B C 1
ATOM 9850 O O . ALA B 1 602 ? -34.094 -39.312 -5.34 1 18.78 602 ALA B O 1
ATOM 9851 N N . SER B 1 603 ? -35.312 -41 -6.031 1 20.23 603 SER B N 1
ATOM 9852 C CA . SER B 1 603 ? -35.062 -40.75 -7.449 1 20.23 603 SER B CA 1
ATOM 9853 C C . SER B 1 603 ? -35.438 -39.344 -7.828 1 20.23 603 SER B C 1
ATOM 9855 O O . SER B 1 603 ? -34.906 -38.781 -8.781 1 20.23 603 SER B O 1
ATOM 9857 N N . GLY B 1 604 ? -36.562 -38.781 -7.379 1 20.86 604 GLY B N 1
ATOM 9858 C CA . GLY B 1 604 ? -37.438 -38 -8.227 1 20.86 604 GLY B CA 1
ATOM 9859 C C . GLY B 1 604 ? -36.906 -36.594 -8.477 1 20.86 604 GLY B C 1
ATOM 9860 O O . GLY B 1 604 ? -37.25 -35.969 -9.492 1 20.86 604 GLY B O 1
ATOM 9861 N N . ILE B 1 605 ? -36.344 -35.938 -7.496 1 23.17 605 ILE B N 1
ATOM 9862 C CA . ILE B 1 605 ? -36.562 -34.5 -7.43 1 23.17 605 ILE B CA 1
ATOM 9863 C C . ILE B 1 605 ? -35.625 -33.781 -8.422 1 23.17 605 ILE B C 1
ATOM 9865 O O . ILE B 1 605 ? -35.688 -32.562 -8.57 1 23.17 605 ILE B O 1
ATOM 9869 N N . LEU B 1 606 ? -34.688 -34.531 -9.094 1 21.2 606 LEU B N 1
ATOM 9870 C CA . LEU B 1 606 ? -33.656 -33.812 -9.812 1 21.2 606 LEU B CA 1
ATOM 9871 C C . LEU B 1 606 ? -34.219 -33.125 -11.055 1 21.2 606 LEU B C 1
ATOM 9873 O O . LEU B 1 606 ? -33.594 -32.219 -11.609 1 21.2 606 LEU B O 1
ATOM 9877 N N . LEU B 1 607 ? -35.375 -33.656 -11.57 1 24.19 607 LEU B N 1
ATOM 9878 C CA . LEU B 1 607 ? -35.75 -33.344 -12.945 1 24.19 607 LEU B CA 1
ATOM 9879 C C . LEU B 1 607 ? -36.094 -31.859 -13.062 1 24.19 607 LEU B C 1
ATOM 9881 O O . LEU B 1 607 ? -35.844 -31.234 -14.094 1 24.19 607 LEU B O 1
ATOM 9885 N N . GLY B 1 608 ? -36.688 -31.281 -12.008 1 25.34 608 GLY B N 1
ATOM 9886 C CA . GLY B 1 608 ? -37.469 -30.062 -12.242 1 25.34 608 GLY B CA 1
ATOM 9887 C C . GLY B 1 608 ? -36.594 -28.859 -12.594 1 25.34 608 GLY B C 1
ATOM 9888 O O . GLY B 1 608 ? -37 -28 -13.359 1 25.34 608 GLY B O 1
ATOM 9889 N N . SER B 1 609 ? -35.375 -28.812 -11.953 1 26.61 609 SER B N 1
ATOM 9890 C CA . SER B 1 609 ? -34.75 -27.5 -11.945 1 26.61 609 SER B CA 1
ATOM 9891 C C . SER B 1 609 ? -34.125 -27.172 -13.305 1 26.61 609 SER B C 1
ATOM 9893 O O . SER B 1 609 ? -33.688 -26.047 -13.523 1 26.61 609 SER B O 1
ATOM 9895 N N . LEU B 1 610 ? -33.906 -28.188 -14.164 1 27.73 610 LEU B N 1
ATOM 9896 C CA . LEU B 1 610 ? -33.188 -27.969 -15.422 1 27.73 610 LEU B CA 1
ATOM 9897 C C . LEU B 1 610 ? -34.031 -27.094 -16.359 1 27.73 610 LEU B C 1
ATOM 9899 O O . LEU B 1 610 ? -33.469 -26.328 -17.141 1 27.73 610 LEU B O 1
ATOM 9903 N N . LEU B 1 611 ? -35.406 -27.25 -16.297 1 31.81 611 LEU B N 1
ATOM 9904 C CA . LEU B 1 611 ? -36.219 -26.656 -17.344 1 31.81 611 LEU B CA 1
ATOM 9905 C C . LEU B 1 611 ? -36.188 -25.141 -17.281 1 31.81 611 LEU B C 1
ATOM 9907 O O . LEU B 1 611 ? -36.156 -24.469 -18.312 1 31.81 611 LEU B O 1
ATOM 9911 N N . ALA B 1 612 ? -36.062 -24.578 -16.062 1 33.44 612 ALA B N 1
ATOM 9912 C CA . ALA B 1 612 ? -36.312 -23.156 -15.938 1 33.44 612 ALA B CA 1
ATOM 9913 C C . ALA B 1 612 ? -35.156 -22.344 -16.562 1 33.44 612 ALA B C 1
ATOM 9915 O O . ALA B 1 612 ? -35.375 -21.219 -17.031 1 33.44 612 ALA B O 1
ATOM 9916 N N . ASN B 1 613 ? -33.938 -22.953 -16.578 1 32.91 613 ASN B N 1
ATOM 9917 C CA . ASN B 1 613 ? -32.812 -22.172 -17.062 1 32.91 613 ASN B CA 1
ATOM 9918 C C . ASN B 1 613 ? -32.906 -21.922 -18.562 1 32.91 613 ASN B C 1
ATOM 9920 O O . ASN B 1 613 ? -32.25 -21.031 -19.094 1 32.91 613 ASN B O 1
ATOM 9924 N N . GLY B 1 614 ? -33.656 -22.781 -19.281 1 32.66 614 GLY B N 1
ATOM 9925 C CA . GLY B 1 614 ? -33.688 -22.672 -20.734 1 32.66 614 GLY B CA 1
ATOM 9926 C C . GLY B 1 614 ? -34.3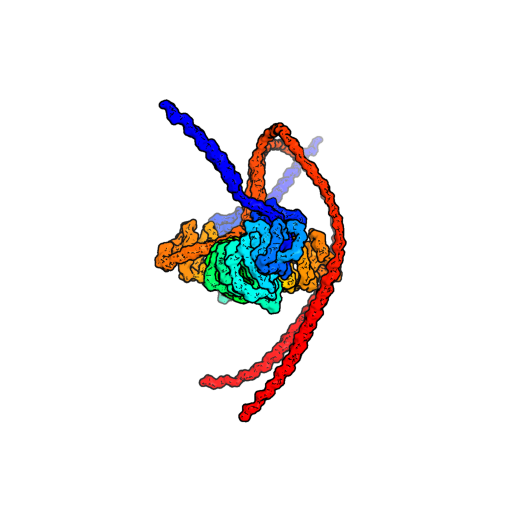44 -21.375 -21.203 1 32.66 614 GLY B C 1
ATOM 9927 O O . GLY B 1 614 ? -33.906 -20.797 -22.203 1 32.66 614 GLY B O 1
ATOM 9928 N N . ILE B 1 615 ? -35.375 -21.016 -20.406 1 41.47 615 ILE B N 1
ATOM 9929 C CA . ILE B 1 615 ? -36.219 -19.953 -20.938 1 41.47 615 ILE B CA 1
ATOM 9930 C C . ILE B 1 615 ? -35.406 -18.641 -20.969 1 41.47 615 ILE B C 1
ATOM 9932 O O . ILE B 1 615 ? -35.531 -17.859 -21.922 1 41.47 615 ILE B O 1
ATOM 9936 N N . PHE B 1 616 ? -34.469 -18.516 -19.953 1 35.5 616 PHE B N 1
ATOM 9937 C CA . PHE B 1 616 ? -33.875 -17.203 -19.812 1 35.5 616 PHE B CA 1
ATOM 9938 C C . PHE B 1 616 ? -32.875 -16.953 -20.938 1 35.5 616 PHE B C 1
ATOM 9940 O O . PHE B 1 616 ? -32.719 -15.82 -21.406 1 35.5 616 PHE B O 1
ATOM 9947 N N . VAL B 1 617 ? -32.281 -18.047 -21.469 1 39.72 617 VAL B N 1
ATOM 9948 C CA . VAL B 1 617 ? -31.266 -17.859 -22.484 1 39.72 617 VAL B CA 1
ATOM 9949 C C . VAL B 1 617 ? -31.906 -17.375 -23.781 1 39.72 617 VAL B C 1
ATOM 9951 O O . VAL B 1 617 ? -31.375 -16.484 -24.453 1 39.72 617 VAL B O 1
ATOM 9954 N N . ILE B 1 618 ? -33.156 -17.844 -24 1 42.28 618 ILE B N 1
ATOM 9955 C CA . ILE B 1 618 ? -33.781 -17.547 -25.281 1 42.28 618 ILE B CA 1
ATOM 9956 C C . ILE B 1 618 ? -34.094 -16.047 -25.359 1 42.28 618 ILE B C 1
ATOM 9958 O O . ILE B 1 618 ? -33.875 -15.414 -26.391 1 42.28 618 ILE B O 1
ATOM 9962 N N . ALA B 1 619 ? -34.438 -15.477 -24.141 1 40.91 619 ALA B N 1
ATOM 9963 C CA . ALA B 1 619 ? -34.844 -14.078 -24.172 1 40.91 619 ALA B CA 1
ATOM 9964 C C . ALA B 1 619 ? -33.688 -13.148 -24.484 1 40.91 619 ALA B C 1
ATOM 9966 O O . ALA B 1 619 ? -33.844 -12.156 -25.203 1 40.91 619 ALA B O 1
ATOM 9967 N N . PHE B 1 620 ? -32.438 -13.539 -24.016 1 40.75 620 PHE B N 1
ATOM 9968 C CA . PHE B 1 620 ? -31.281 -12.688 -24.172 1 40.75 620 PHE B CA 1
ATOM 9969 C C . PHE B 1 620 ? -30.797 -12.688 -25.609 1 40.75 620 PHE B C 1
ATOM 9971 O O . PHE B 1 620 ? -30.438 -11.633 -26.156 1 40.75 620 PHE B O 1
ATOM 9978 N N . MET B 1 621 ? -30.984 -13.859 -26.297 1 41.72 621 MET B N 1
ATOM 9979 C CA . MET B 1 621 ? -30.469 -13.93 -27.672 1 41.72 621 MET B CA 1
ATOM 9980 C C . MET B 1 621 ? -31.281 -13.047 -28.609 1 41.72 621 MET B C 1
ATOM 9982 O O . MET B 1 621 ? -30.75 -12.477 -29.547 1 41.72 621 MET B O 1
ATOM 9986 N N . MET B 1 622 ? -32.594 -12.891 -28.281 1 44.22 622 MET B N 1
ATOM 9987 C CA . MET B 1 622 ? -33.438 -12.148 -29.219 1 44.22 622 MET B CA 1
ATOM 9988 C C . MET B 1 622 ? -33.094 -10.664 -29.203 1 44.22 622 MET B C 1
ATOM 9990 O O . MET B 1 622 ? -33.219 -9.984 -30.219 1 44.22 622 MET B O 1
ATOM 9994 N N . GLY B 1 623 ? -32.594 -10.18 -28 1 38.06 623 GLY B N 1
ATOM 9995 C CA . GLY B 1 623 ? -32.281 -8.758 -27.906 1 38.06 623 GLY B CA 1
ATOM 9996 C C . GLY B 1 623 ? -31.031 -8.375 -28.672 1 38.06 623 GLY B C 1
ATOM 9997 O O . GLY B 1 623 ? -30.984 -7.324 -29.312 1 38.06 623 GLY B O 1
ATOM 9998 N N . ALA B 1 624 ? -30.047 -9.289 -28.703 1 42.94 624 ALA B N 1
ATOM 9999 C CA . ALA B 1 624 ? -28.766 -8.984 -29.344 1 42.94 624 ALA B CA 1
ATOM 10000 C C . ALA B 1 624 ? -28.922 -8.898 -30.859 1 42.94 624 ALA B C 1
ATOM 10002 O O . ALA B 1 624 ? -28.328 -8.031 -31.5 1 42.94 624 ALA B O 1
ATOM 10003 N N . VAL B 1 625 ? -29.797 -9.727 -31.422 1 45.78 625 VAL B N 1
ATOM 10004 C CA . VAL B 1 625 ? -29.984 -9.727 -32.875 1 45.78 625 VAL B CA 1
ATOM 10005 C C . VAL B 1 625 ? -30.531 -8.375 -33.344 1 45.78 625 VAL B C 1
ATOM 10007 O O . VAL B 1 625 ? -30.109 -7.852 -34.375 1 45.78 625 VAL B O 1
ATOM 10010 N N . TYR B 1 626 ? -31.312 -7.723 -32.438 1 42.25 626 TYR B N 1
ATOM 10011 C CA . TYR B 1 626 ? -31.938 -6.477 -32.875 1 42.25 626 TYR B CA 1
ATOM 10012 C C . TYR B 1 626 ? -30.906 -5.375 -33.062 1 42.25 626 TYR B C 1
ATOM 10014 O O . TYR B 1 626 ? -30.953 -4.617 -34.031 1 42.25 626 TYR B O 1
ATOM 10022 N N . VAL B 1 627 ? -29.859 -5.402 -32.188 1 42.16 627 VAL B N 1
ATOM 10023 C CA . VAL B 1 627 ? -28.922 -4.289 -32.219 1 42.16 627 VAL B CA 1
ATOM 10024 C C . VAL B 1 627 ? -28 -4.418 -33.406 1 42.16 627 VAL B C 1
ATOM 10026 O O . VAL B 1 627 ? -27.719 -3.43 -34.094 1 42.16 627 VAL B O 1
ATOM 10029 N N . VAL B 1 628 ? -27.656 -5.66 -33.812 1 43.56 628 VAL B N 1
ATOM 10030 C CA . VAL B 1 628 ? -26.688 -5.832 -34.875 1 43.56 628 VAL B CA 1
ATOM 10031 C C . VAL B 1 628 ? -27.328 -5.43 -36.219 1 43.56 628 VAL B C 1
ATOM 10033 O O . VAL B 1 628 ? -26.703 -4.738 -37.031 1 43.56 628 VAL B O 1
ATOM 10036 N N . VAL B 1 629 ? -28.609 -5.777 -36.406 1 42.31 629 VAL B N 1
ATOM 10037 C CA . VAL B 1 629 ? -29.219 -5.535 -37.688 1 42.31 629 VAL B CA 1
ATOM 10038 C C . VAL B 1 629 ? -29.312 -4.035 -37.969 1 42.31 629 VAL B C 1
ATOM 10040 O O . VAL B 1 629 ? -29.094 -3.58 -39.094 1 42.31 629 VAL B O 1
ATOM 10043 N N . SER B 1 630 ? -29.438 -3.309 -36.875 1 38.69 630 SER B N 1
ATOM 10044 C CA . SER B 1 630 ? -29.609 -1.875 -37.094 1 38.69 630 SER B CA 1
ATOM 10045 C C . SER B 1 630 ? -28.312 -1.214 -37.531 1 38.69 630 SER B C 1
ATOM 10047 O O . SER B 1 630 ? -28.328 -0.261 -38.312 1 38.69 630 SER B O 1
ATOM 10049 N N . ARG B 1 631 ? -27.172 -1.752 -37.094 1 37.62 631 ARG B N 1
ATOM 10050 C CA . ARG B 1 631 ? -25.922 -1.088 -37.406 1 37.62 631 ARG B CA 1
ATOM 10051 C C . ARG B 1 631 ? -25.516 -1.38 -38.844 1 37.62 631 ARG B C 1
ATOM 10053 O O . ARG B 1 631 ? -24.797 -0.59 -39.469 1 37.62 631 ARG B O 1
ATOM 10060 N N . ILE B 1 632 ? -25.812 -2.59 -39.406 1 40.22 632 ILE B N 1
ATOM 10061 C CA . ILE B 1 632 ? -25.375 -2.92 -40.75 1 40.22 632 ILE B CA 1
ATOM 10062 C C . ILE B 1 632 ? -26.031 -1.969 -41.75 1 40.22 632 ILE B C 1
ATOM 10064 O O . ILE B 1 632 ? -25.406 -1.569 -42.75 1 40.22 632 ILE B O 1
ATOM 10068 N N . ALA B 1 633 ? -27.297 -1.554 -41.469 1 36.31 633 ALA B N 1
ATOM 10069 C CA . ALA B 1 633 ? -28 -0.755 -42.469 1 36.31 633 ALA B CA 1
ATOM 10070 C C . ALA B 1 633 ? -27.297 0.578 -42.688 1 36.31 633 ALA B C 1
ATOM 10072 O O . ALA B 1 633 ? -27.25 1.075 -43.812 1 36.31 633 ALA B O 1
ATOM 10073 N N . GLU B 1 634 ? -26.703 1.179 -41.656 1 34.22 634 GLU B N 1
ATOM 10074 C CA . GLU B 1 634 ? -26.219 2.543 -41.844 1 34.22 634 GLU B CA 1
ATOM 10075 C C . GLU B 1 634 ? -24.891 2.562 -42.594 1 34.22 634 GLU B C 1
ATOM 10077 O O . GLU B 1 634 ? -24.516 3.58 -43.188 1 34.22 634 GLU B O 1
ATOM 10082 N N . ARG B 1 635 ? -24.109 1.445 -42.531 1 30.89 635 ARG B N 1
ATOM 10083 C CA . ARG B 1 635 ? -22.797 1.518 -43.156 1 30.89 635 ARG B CA 1
ATOM 10084 C C . ARG B 1 635 ? -22.906 1.558 -44.688 1 30.89 635 ARG B C 1
ATOM 10086 O O . ARG B 1 635 ? -21.938 1.827 -45.406 1 30.89 635 ARG B O 1
ATOM 10093 N N . LYS B 1 636 ? -23.906 0.997 -45.344 1 35.59 636 LYS B N 1
ATOM 10094 C CA . LYS B 1 636 ? -23.938 0.891 -46.812 1 35.59 636 LYS B CA 1
ATOM 10095 C C . LYS B 1 636 ? -23.891 2.27 -47.469 1 35.59 636 LYS B C 1
ATOM 10097 O O . LYS B 1 636 ? -23.453 2.402 -48.594 1 35.59 636 LYS B O 1
ATOM 10102 N N . HIS B 1 637 ? -24.453 3.299 -46.781 1 29.67 637 HIS B N 1
ATOM 10103 C CA . HIS B 1 637 ? -24.656 4.516 -47.562 1 29.67 637 HIS B CA 1
ATOM 10104 C C . HIS B 1 637 ? -23.328 5.211 -47.844 1 29.67 637 HIS B C 1
ATOM 10106 O O . HIS B 1 637 ? -23.188 5.922 -48.844 1 29.67 637 HIS B O 1
ATOM 10112 N N . LEU B 1 638 ? -22.328 5.191 -46.906 1 28.47 638 LEU B N 1
ATOM 10113 C CA . LEU B 1 638 ? -21.266 6.18 -47.094 1 28.47 638 LEU B CA 1
ATOM 10114 C C . LEU B 1 638 ? -20.234 5.68 -48.094 1 28.47 638 LEU B C 1
ATOM 10116 O O . LEU B 1 638 ? -19.234 6.348 -48.344 1 28.47 638 LEU B O 1
ATOM 10120 N N . ASP B 1 639 ? -20.312 4.488 -48.656 1 26.3 639 ASP B N 1
ATOM 10121 C CA . ASP B 1 639 ? -19.297 3.943 -49.562 1 26.3 639 ASP B CA 1
ATOM 10122 C C . ASP B 1 639 ? -19.172 4.77 -50.844 1 26.3 639 ASP B C 1
ATOM 10124 O O . ASP B 1 639 ? -18.125 4.762 -51.469 1 26.3 639 ASP B O 1
ATOM 10128 N N . SER B 1 640 ? -20.266 5.262 -51.406 1 26 640 SER B N 1
ATOM 10129 C CA . SER B 1 640 ? -20.281 5.555 -52.844 1 26 640 SER B CA 1
ATOM 10130 C C . SER B 1 640 ? -19.406 6.75 -53.188 1 26 640 SER B C 1
ATOM 10132 O O . SER B 1 640 ? -18.984 6.922 -54.312 1 26 640 SER B O 1
ATOM 10134 N N . GLN B 1 641 ? -19.219 7.84 -52.438 1 24.78 641 GLN B N 1
ATOM 10135 C CA . GLN B 1 641 ? -18.891 9.094 -53.125 1 24.78 641 GLN B CA 1
ATOM 10136 C C . GLN B 1 641 ? -17.391 9.18 -53.406 1 24.78 641 GLN B C 1
ATOM 10138 O O . GLN B 1 641 ? -16.922 10.164 -53.969 1 24.78 641 GLN B O 1
ATOM 10143 N N . ARG B 1 642 ? -16.453 8.438 -52.781 1 22.5 642 ARG B N 1
ATOM 10144 C CA . ARG B 1 642 ? -15.078 8.914 -52.906 1 22.5 642 ARG B CA 1
ATOM 10145 C C . ARG B 1 642 ? -14.484 8.469 -54.25 1 22.5 642 ARG B C 1
ATOM 10147 O O . ARG B 1 642 ? -13.523 7.699 -54.281 1 22.5 642 ARG B O 1
ATOM 10154 N N . LYS B 1 643 ? -15.102 8.297 -55.406 1 24.23 643 LYS B N 1
ATOM 10155 C CA . LYS B 1 643 ? -14.516 7.832 -56.656 1 24.23 643 LYS B CA 1
ATOM 10156 C C . LYS B 1 643 ? -13.5 8.836 -57.188 1 24.23 643 LYS B C 1
ATOM 10158 O O . LYS B 1 643 ? -12.508 8.445 -57.812 1 24.23 643 LYS B O 1
ATOM 10163 N N . GLY B 1 644 ? -13.664 10.211 -57.312 1 21.62 644 GLY B N 1
ATOM 10164 C CA . GLY B 1 644 ? -13.234 10.961 -58.469 1 21.62 644 GLY B CA 1
ATOM 10165 C C . GLY B 1 644 ? -11.75 11.266 -58.5 1 21.62 644 GLY B C 1
ATOM 10166 O O . GLY B 1 644 ? -11.125 11.289 -59.562 1 21.62 644 GLY B O 1
ATOM 10167 N N . PHE B 1 645 ? -11.016 12.023 -57.594 1 25.11 645 PHE B N 1
ATOM 10168 C CA . PHE B 1 645 ? -9.938 12.898 -58.031 1 25.11 645 PHE B CA 1
ATOM 10169 C C . PHE B 1 645 ? -8.641 12.117 -58.219 1 25.11 645 PHE B C 1
ATOM 10171 O O . PHE B 1 645 ? -7.961 11.797 -57.25 1 25.11 645 PHE B O 1
ATOM 10178 N N . GLU B 1 646 ? -8.594 11.047 -59.031 1 23.23 646 GLU B N 1
ATOM 10179 C CA . GLU B 1 646 ? -7.508 10.133 -59.375 1 23.23 646 GLU B CA 1
ATOM 10180 C C . GLU B 1 646 ? -6.344 10.883 -60.031 1 23.23 646 GLU B C 1
ATOM 10182 O O . GLU B 1 646 ? -5.18 10.57 -59.781 1 23.23 646 GLU B O 1
ATOM 10187 N N . ILE B 1 647 ? -6.492 11.75 -61.094 1 24.19 647 ILE B N 1
ATOM 10188 C CA . ILE B 1 647 ? -5.648 11.688 -62.281 1 24.19 647 ILE B CA 1
ATOM 10189 C C . ILE B 1 647 ? -4.32 12.391 -62 1 24.19 647 ILE B C 1
ATOM 10191 O O . ILE B 1 647 ? -3.264 11.93 -62.438 1 24.19 647 ILE B O 1
ATOM 10195 N N . ILE B 1 648 ? -4.234 13.695 -61.656 1 22.56 648 ILE B N 1
ATOM 10196 C CA . ILE B 1 648 ? -3.281 14.586 -62.312 1 22.56 648 ILE B CA 1
ATOM 10197 C C . ILE B 1 648 ? -1.895 14.398 -61.688 1 22.56 648 ILE B C 1
ATOM 10199 O O . ILE B 1 648 ? -0.991 15.203 -61.938 1 22.56 648 ILE B O 1
ATOM 10203 N N . ALA B 1 649 ? -1.703 13.445 -60.75 1 20.14 649 ALA B N 1
ATOM 10204 C CA . ALA B 1 649 ? -0.299 13.344 -60.344 1 20.14 649 ALA B CA 1
ATOM 10205 C C . ALA B 1 649 ? 0.521 12.648 -61.438 1 20.14 649 ALA B C 1
ATOM 10207 O O . ALA B 1 649 ? 1.121 11.602 -61.188 1 20.14 649 ALA B O 1
ATOM 10208 N N . GLU B 1 650 ? 0.237 12.898 -62.812 1 19.67 650 GLU B N 1
ATOM 10209 C CA . GLU B 1 650 ? 1.451 12.609 -63.562 1 19.67 650 GLU B CA 1
ATOM 10210 C C . GLU B 1 650 ? 2.555 13.609 -63.25 1 19.67 650 GLU B C 1
ATOM 10212 O O . GLU B 1 650 ? 2.301 14.812 -63.188 1 19.67 650 GLU B O 1
#